Protein AF-0000000080726997 (afdb_homodimer)

Solvent-accessible surface area (backbone atoms only — not comparable to full-atom values): 75556 Å² total; per-residue (Å²): 140,83,77,76,78,77,78,78,80,79,78,76,74,75,76,77,71,74,75,70,82,70,74,70,80,26,76,34,41,72,67,63,68,63,48,78,56,50,37,74,61,53,41,51,26,51,63,68,65,65,40,86,61,69,86,74,61,73,67,64,68,82,52,74,77,67,59,69,51,74,60,68,66,49,61,66,58,66,77,59,80,86,78,84,79,83,83,81,83,84,86,83,79,75,76,78,72,72,73,74,79,68,76,70,66,82,78,80,82,63,78,46,69,60,57,45,70,69,50,50,50,51,50,52,50,46,49,69,68,60,54,66,46,70,54,52,69,80,48,35,64,41,58,56,57,68,65,50,73,60,48,86,38,64,81,28,80,72,2,69,60,37,46,48,48,14,43,48,28,22,58,56,57,46,31,80,80,58,65,45,66,56,68,68,78,48,38,55,68,75,44,57,63,70,39,48,51,34,43,33,27,50,2,29,62,54,50,62,70,87,66,36,69,68,52,47,50,53,37,33,51,49,22,50,54,52,54,70,44,43,60,58,52,50,68,51,33,75,55,54,43,90,71,57,44,69,63,54,57,52,28,51,52,48,43,36,48,37,21,61,68,61,26,44,60,69,41,26,51,49,32,61,35,48,47,47,28,57,52,43,50,38,56,62,42,34,52,40,62,58,43,52,57,81,53,74,66,79,63,72,78,70,73,68,82,65,78,76,66,52,74,65,54,53,49,49,50,48,42,53,49,47,52,51,52,51,32,52,52,34,43,53,52,49,53,51,44,51,38,36,51,43,20,57,68,73,54,45,80,60,84,74,59,60,74,57,43,56,35,60,49,67,75,49,65,73,52,61,65,35,76,45,61,69,48,34,53,52,47,48,51,53,37,46,71,72,64,61,60,92,46,41,39,60,56,44,38,41,37,34,56,72,69,42,87,67,86,64,46,62,66,43,47,46,52,38,50,40,41,51,42,36,52,50,51,58,55,57,51,46,46,73,65,74,76,74,69,84,61,76,64,78,50,68,64,53,54,48,50,52,50,41,49,54,48,24,48,51,48,67,61,37,72,74,57,76,75,63,51,48,42,53,50,52,82,81,57,81,60,71,95,55,49,52,51,22,49,44,23,41,49,45,44,44,45,54,28,42,74,50,48,54,59,48,58,52,39,47,64,43,59,50,48,33,42,57,48,43,70,70,71,46,71,63,52,45,50,53,45,32,55,44,37,49,67,35,65,48,41,35,44,20,28,43,43,22,51,52,45,50,38,45,25,58,54,72,43,51,48,94,86,51,76,75,70,42,46,61,61,47,70,56,89,55,48,61,58,48,49,51,49,24,52,49,42,38,46,52,38,11,36,37,62,60,39,48,45,84,80,58,80,81,58,88,44,72,65,49,18,50,48,44,25,50,52,39,43,55,61,56,62,69,53,87,46,44,71,53,57,74,73,50,76,72,59,42,58,48,56,25,43,43,51,49,51,24,57,13,20,54,71,29,91,23,46,55,42,33,51,50,18,52,43,37,48,40,44,50,48,51,35,64,98,138,85,79,74,84,74,79,79,79,78,76,76,75,77,76,78,71,75,74,71,82,71,74,69,78,27,77,31,43,67,66,63,67,63,51,90,56,58,27,64,65,51,43,51,24,52,64,68,66,65,42,87,62,69,86,74,66,76,67,63,70,81,53,74,78,67,60,68,51,72,58,69,66,50,61,67,58,66,77,60,79,86,78,84,81,84,80,79,74,86,81,80,76,80,73,78,69,75,73,75,80,69,79,69,68,81,78,81,80,66,78,48,70,60,58,47,70,68,49,49,50,51,50,52,51,46,49,70,70,61,54,68,46,70,57,53,68,79,47,34,65,41,57,55,59,68,65,50,74,60,48,85,38,68,82,30,79,72,3,69,60,36,47,47,48,15,45,50,28,22,58,56,56,46,32,80,80,58,66,43,65,56,67,67,78,47,39,55,69,75,42,57,64,69,39,48,51,33,43,33,27,50,2,30,62,53,52,62,72,88,67,36,70,68,54,46,51,54,36,34,51,49,22,48,53,51,53,70,44,43,60,58,53,50,68,50,33,74,54,54,43,92,74,56,44,70,62,54,59,53,27,51,51,48,43,35,51,38,20,60,67,62,25,43,59,70,41,26,51,50,31,62,36,48,47,48,28,56,52,42,51,38,56,64,43,34,52,40,61,58,42,50,56,80,55,73,66,81,63,74,76,72,73,68,82,65,78,76,67,50,74,66,56,53,52,49,49,49,42,52,48,47,51,52,52,52,32,52,52,32,43,52,51,48,52,52,44,51,38,37,53,43,18,58,68,71,56,45,82,60,84,73,58,62,82,59,43,56,37,62,48,67,76,49,65,72,52,61,64,34,76,44,63,67,47,34,52,52,47,48,51,53,36,47,73,72,66,60,59,92,47,42,40,61,55,45,39,40,36,34,56,71,69,41,88,69,86,64,46,61,66,42,49,46,51,38,52,40,40,51,43,36,52,50,52,56,54,57,57,50,45,74,65,76,76,74,68,85,62,75,64,80,51,67,64,52,55,47,50,52,51,43,49,52,47,25,49,50,48,68,60,40,71,70,62,75,75,63,51,48,43,51,52,52,82,82,58,81,60,71,96,53,49,52,50,22,49,44,24,42,48,47,42,44,45,54,30,44,74,49,48,54,58,47,57,52,39,48,65,44,59,48,47,32,27,68,44,41,70,68,68,46,71,63,53,44,50,53,46,32,56,44,37,49,66,35,66,47,42,36,43,20,28,42,44,22,50,52,45,49,39,45,26,57,54,73,42,50,48,93,84,51,78,74,70,43,46,61,60,47,69,56,89,56,48,60,58,49,51,51,50,24,52,48,41,37,46,53,39,12,36,37,61,60,40,46,46,95,77,60,78,80,55,88,44,73,66,48,17,50,48,42,25,50,52,38,43,56,62,55,62,68,55,87,46,44,72,52,59,73,74,50,75,72,60,43,60,48,58,24,44,42,52,50,51,23,57,14,22,53,72,28,93,23,46,56,44,32,52,50,18,52,43,37,49,41,44,49,48,51,36,63,99

Radius of gyration: 34.66 Å; Cα contacts (8 Å, |Δi|>4): 1686; chains: 2; bounding box: 112×109×119 Å

InterPro domains:
  IPR007219 Xylanolytic transcriptional activator, regulatory domain [PF04082] (167-438)
  IPR051059 Transcription factor verF-like [PTHR40626] (15-671)

Nearest PDB structures (foldseek):
  8xej-assembly1_X  TM=1.545E-01  e=4.235E+00  Homo sapiens
  8xej-assembly1_X  TM=1.552E-01  e=8.530E+00  Homo sapiens

Organism: Metarhizium acridum (strain CQMa 102) (NCBI:txid655827)

pLDDT: mean 73.89, std 24.89, range [19.28, 98.56]

Structure (mmCIF, N/CA/C/O backbone):
data_AF-0000000080726997-model_v1
#
loop_
_entity.id
_entity.type
_entity.pdbx_description
1 polymer 'C2H2 finger domain protein, putative'
#
loop_
_atom_site.group_PDB
_atom_site.id
_atom_site.type_symbol
_atom_site.label_atom_id
_atom_site.label_alt_id
_atom_site.label_comp_id
_atom_site.label_asym_id
_atom_site.label_entity_id
_atom_site.label_seq_id
_atom_site.pdbx_PDB_ins_code
_atom_site.Cartn_x
_atom_site.Cartn_y
_atom_site.Cartn_z
_atom_site.occupancy
_atom_site.B_iso_or_equiv
_atom_site.auth_seq_id
_atom_site.auth_comp_id
_atom_site.auth_asym_id
_atom_site.auth_atom_id
_atom_site.pdbx_PDB_model_num
ATOM 1 N N . MET A 1 1 ? -59.094 50.469 -37.469 1 20.2 1 MET A N 1
ATOM 2 C CA . MET A 1 1 ? -59.562 50.219 -36.094 1 20.2 1 MET A CA 1
ATOM 3 C C . MET A 1 1 ? -58.719 49.156 -35.406 1 20.2 1 MET A C 1
ATOM 5 O O . MET A 1 1 ? -58.781 47.969 -35.719 1 20.2 1 MET A O 1
ATOM 9 N N . LEU A 1 2 ? -57.438 49.406 -35.062 1 21 2 LEU A N 1
ATOM 10 C CA . LEU A 1 2 ? -56.062 49.031 -34.969 1 21 2 LEU A CA 1
ATOM 11 C C . LEU A 1 2 ? -55.781 48.312 -33.625 1 21 2 LEU A C 1
ATOM 13 O O . LEU A 1 2 ? -55.656 48.969 -32.594 1 21 2 LEU A O 1
ATOM 17 N N . CYS A 1 3 ? -56.656 47.281 -33.375 1 21.08 3 CYS A N 1
ATOM 18 C CA . CYS A 1 3 ? -56.969 46.688 -32.094 1 21.08 3 CYS A CA 1
ATOM 19 C C . CYS A 1 3 ? -55.75 46 -31.516 1 21.08 3 CYS A C 1
ATOM 21 O O . CYS A 1 3 ? -55.188 45.125 -32.156 1 21.08 3 CYS A O 1
ATOM 23 N N . SER A 1 4 ? -54.938 46.562 -30.625 1 21.28 4 SER A N 1
ATOM 24 C CA . SER A 1 4 ? -53.594 46.562 -30.016 1 21.28 4 SER A CA 1
ATOM 25 C C . SER A 1 4 ? -53.438 45.406 -29.047 1 21.28 4 SER A C 1
ATOM 27 O O . SER A 1 4 ? -53.5 45.562 -27.828 1 21.28 4 SER A O 1
ATOM 29 N N . THR A 1 5 ? -53.906 44.25 -29.438 1 20.73 5 THR A N 1
ATOM 30 C CA . THR A 1 5 ? -54.25 43.281 -28.406 1 20.73 5 THR A CA 1
ATOM 31 C C . THR A 1 5 ? -52.969 42.719 -27.75 1 20.73 5 THR A C 1
ATOM 33 O O . THR A 1 5 ? -52.125 42.188 -28.422 1 20.73 5 THR A O 1
ATOM 36 N N . ALA A 1 6 ? -52.531 43.281 -26.594 1 22.33 6 ALA A N 1
ATOM 37 C CA . ALA A 1 6 ? -51.344 43.281 -25.719 1 22.33 6 ALA A CA 1
ATOM 38 C C . ALA A 1 6 ? -51.156 41.938 -25.047 1 22.33 6 ALA A C 1
ATOM 40 O O . ALA A 1 6 ? -51.844 41.625 -24.062 1 22.33 6 ALA A O 1
ATOM 41 N N . SER A 1 7 ? -51.188 40.844 -25.75 1 20.81 7 SER A N 1
ATOM 42 C CA . SER A 1 7 ? -51.375 39.5 -25.188 1 20.81 7 SER A CA 1
ATOM 43 C C . SER A 1 7 ? -50.281 39.156 -24.188 1 20.81 7 SER A C 1
ATOM 45 O O . SER A 1 7 ? -49.094 39.344 -24.484 1 20.81 7 SER A O 1
ATOM 47 N N . GLY A 1 8 ? -50.5 39.188 -22.891 1 19.81 8 GLY A N 1
ATOM 48 C CA . GLY A 1 8 ? -49.812 39.125 -21.625 1 19.81 8 GLY A CA 1
ATOM 49 C C . GLY A 1 8 ? -49.062 37.812 -21.406 1 19.81 8 GLY A C 1
ATOM 50 O O . GLY A 1 8 ? -49.656 36.75 -21.484 1 19.81 8 GLY A O 1
ATOM 51 N N . LEU A 1 9 ? -47.812 37.594 -21.844 1 20.59 9 LEU A N 1
ATOM 52 C CA . LEU A 1 9 ? -46.875 36.469 -21.891 1 20.59 9 LEU A CA 1
ATOM 53 C C . LEU A 1 9 ? -46.625 35.906 -20.5 1 20.59 9 LEU A C 1
ATOM 55 O O . LEU A 1 9 ? -46.094 36.594 -19.625 1 20.59 9 LEU A O 1
ATOM 59 N N . ALA A 1 10 ? -47.531 35.125 -19.938 1 19.91 10 ALA A N 1
ATOM 60 C CA . ALA A 1 10 ? -47.531 34.594 -18.578 1 19.91 10 ALA A CA 1
ATOM 61 C C . ALA A 1 10 ? -46.25 33.812 -18.312 1 19.91 10 ALA A C 1
ATOM 63 O O . ALA A 1 10 ? -45.875 32.938 -19.078 1 19.91 10 ALA A O 1
ATOM 64 N N . VAL A 1 11 ? -45.156 34.344 -17.656 1 22.33 11 VAL A N 1
ATOM 65 C CA . VAL A 1 11 ? -43.812 33.938 -17.234 1 22.33 11 VAL A CA 1
ATOM 66 C C . VAL A 1 11 ? -43.906 32.75 -16.266 1 22.33 11 VAL A C 1
ATOM 68 O O . VAL A 1 11 ? -44.406 32.906 -15.141 1 22.33 11 VAL A O 1
ATOM 71 N N . VAL A 1 12 ? -44.438 31.625 -16.672 1 20.86 12 VAL A N 1
ATOM 72 C CA . VAL A 1 12 ? -44.688 30.547 -15.719 1 20.86 12 VAL A CA 1
ATOM 73 C C . VAL A 1 12 ? -43.375 30.188 -15 1 20.86 12 VAL A C 1
ATOM 75 O O . VAL A 1 12 ? -42.344 29.938 -15.641 1 20.86 12 VAL A O 1
ATOM 78 N N . ASN A 1 13 ? -43.188 30.594 -13.789 1 20.81 13 ASN A N 1
ATOM 79 C CA . ASN A 1 13 ? -42.125 30.469 -12.781 1 20.81 13 ASN A CA 1
ATOM 80 C C . ASN A 1 13 ? -41.844 29.016 -12.445 1 20.81 13 ASN A C 1
ATOM 82 O O . ASN A 1 13 ? -42.656 28.328 -11.844 1 20.81 13 ASN A O 1
ATOM 86 N N . PRO A 1 14 ? -41.281 28.234 -13.375 1 23.02 14 PRO A N 1
ATOM 87 C CA . PRO A 1 14 ? -41.25 26.797 -13.164 1 23.02 14 PRO A CA 1
ATOM 88 C C . PRO A 1 14 ? -40.625 26.422 -11.812 1 23.02 14 PRO A C 1
ATOM 90 O O . PRO A 1 14 ? -39.719 27.109 -11.32 1 23.02 14 PRO A O 1
ATOM 93 N N . GLY A 1 15 ? -41.406 25.984 -10.898 1 20.19 15 GLY A N 1
ATOM 94 C CA . GLY A 1 15 ? -41.219 25.516 -9.539 1 20.19 15 GLY A CA 1
ATOM 95 C C . GLY A 1 15 ? -40.062 24.562 -9.391 1 20.19 15 GLY A C 1
ATOM 96 O O . GLY A 1 15 ? -39.938 23.594 -10.141 1 20.19 15 GLY A O 1
ATOM 97 N N . PHE A 1 16 ? -38.844 25.109 -9.086 1 20.95 16 PHE A N 1
ATOM 98 C CA . PHE A 1 16 ? -37.531 24.516 -8.805 1 20.95 16 PHE A CA 1
ATOM 99 C C . PHE A 1 16 ? -37.688 23.312 -7.875 1 20.95 16 PHE A C 1
ATOM 101 O O . PHE A 1 16 ? -38.094 23.469 -6.715 1 20.95 16 PHE A O 1
ATOM 108 N N . ASP A 1 17 ? -38.188 22.234 -8.43 1 22.7 17 ASP A N 1
ATOM 109 C CA . ASP A 1 17 ? -38.406 21.031 -7.625 1 22.7 17 ASP A CA 1
ATOM 110 C C . ASP A 1 17 ? -37.219 20.781 -6.707 1 22.7 17 ASP A C 1
ATOM 112 O O . ASP A 1 17 ? -36.062 20.984 -7.109 1 22.7 17 ASP A O 1
ATOM 116 N N . PRO A 1 18 ? -37.469 20.797 -5.406 1 23.66 18 PRO A N 1
ATOM 117 C CA . PRO A 1 18 ? -36.5 20.703 -4.305 1 23.66 18 PRO A CA 1
ATOM 118 C C . PRO A 1 18 ? -35.531 19.531 -4.484 1 23.66 18 PRO A C 1
ATOM 120 O O . PRO A 1 18 ? -35.906 18.484 -5.004 1 23.66 18 PRO A O 1
ATOM 123 N N . LEU A 1 19 ? -34.281 19.891 -4.848 1 22.41 19 LEU A N 1
ATOM 124 C CA . LEU A 1 19 ? -33.125 19.016 -5.02 1 22.41 19 LEU A CA 1
ATOM 125 C C . LEU A 1 19 ? -33.125 17.891 -3.988 1 22.41 19 LEU A C 1
ATOM 127 O O . LEU A 1 19 ? -33.312 18.141 -2.797 1 22.41 19 LEU A O 1
ATOM 131 N N . PRO A 1 20 ? -33.594 16.719 -4.441 1 23.69 20 PRO A N 1
ATOM 132 C CA . PRO A 1 20 ? -33.719 15.617 -3.492 1 23.69 20 PRO A CA 1
ATOM 133 C C . PRO A 1 20 ? -32.562 15.562 -2.498 1 23.69 20 PRO A C 1
ATOM 135 O O . PRO A 1 20 ? -31.5 16.125 -2.76 1 23.69 20 PRO A O 1
ATOM 138 N N . SER A 1 21 ? -32.938 15.281 -1.258 1 22.88 21 SER A N 1
ATOM 139 C CA . SER A 1 21 ? -32.156 15.188 -0.027 1 22.88 21 SER A CA 1
ATOM 140 C C . SER A 1 21 ? -30.859 14.406 -0.245 1 22.88 21 SER A C 1
ATOM 142 O O . SER A 1 21 ? -30.891 13.227 -0.583 1 22.88 21 SER A O 1
ATOM 144 N N . SER A 1 22 ? -29.922 15.102 -0.904 1 23.72 22 SER A N 1
ATOM 145 C CA . SER A 1 22 ? -28.562 14.602 -1.108 1 23.72 22 SER A CA 1
ATOM 146 C C . SER A 1 22 ? -28.031 13.906 0.141 1 23.72 22 SER A C 1
ATOM 148 O O . SER A 1 22 ? -27.891 14.531 1.194 1 23.72 22 SER A O 1
ATOM 150 N N . SER A 1 23 ? -28.578 12.703 0.256 1 24.16 23 SER A N 1
ATOM 151 C CA . SER A 1 23 ? -28.047 11.867 1.331 1 24.16 23 SER A CA 1
ATOM 152 C C . SER A 1 23 ? -26.531 12 1.447 1 24.16 23 SER A C 1
ATOM 154 O O . SER A 1 23 ? -25.812 11.875 0.453 1 24.16 23 SER A O 1
ATOM 156 N N . LEU A 1 24 ? -26.234 12.938 2.25 1 23.5 24 LEU A N 1
ATOM 157 C CA . LEU A 1 24 ? -24.875 13.328 2.627 1 23.5 24 LEU A CA 1
ATOM 158 C C . LEU A 1 24 ? -24 12.109 2.891 1 23.5 24 LEU A C 1
ATOM 160 O O . LEU A 1 24 ? -24.359 11.258 3.717 1 23.5 24 LEU A O 1
ATOM 164 N N . PRO A 1 25 ? -23.344 11.742 1.859 1 25.88 25 PRO A N 1
ATOM 165 C CA . PRO A 1 25 ? -22.516 10.539 1.967 1 25.88 25 PRO A CA 1
ATOM 166 C C . PRO A 1 25 ? -21.516 10.609 3.127 1 25.88 25 PRO A C 1
ATOM 168 O O . PRO A 1 25 ? -20.812 11.602 3.271 1 25.88 25 PRO A O 1
ATOM 171 N N . THR A 1 26 ? -21.953 10.258 4.332 1 26.72 26 THR A N 1
ATOM 172 C CA . THR A 1 26 ? -21.203 10.266 5.582 1 26.72 26 THR A CA 1
ATOM 173 C C . THR A 1 26 ? -19.891 9.508 5.422 1 26.72 26 THR A C 1
ATOM 175 O O . THR A 1 26 ? -19.812 8.531 4.672 1 26.72 26 THR A O 1
ATOM 178 N N . PHE A 1 27 ? -18.859 10.062 5.637 1 25.66 27 PHE A N 1
ATOM 179 C CA . PHE A 1 27 ? -17.469 9.633 5.73 1 25.66 27 PHE A CA 1
ATOM 180 C C . PHE A 1 27 ? -17.359 8.359 6.562 1 25.66 27 PHE A C 1
ATOM 182 O O . PHE A 1 27 ? -17.672 8.359 7.75 1 25.66 27 PHE A O 1
ATOM 189 N N . GLY A 1 28 ? -17.891 7.328 6.062 1 27.23 28 GLY A N 1
ATOM 190 C CA . GLY A 1 28 ? -17.969 6.047 6.75 1 27.23 28 GLY A CA 1
ATOM 191 C C . GLY A 1 28 ? -16.719 5.715 7.539 1 27.23 28 GLY A C 1
ATOM 192 O O . GLY A 1 28 ? -15.609 6.059 7.125 1 27.23 28 GLY A O 1
ATOM 193 N N . THR A 1 29 ? -16.812 5.906 8.82 1 27.3 29 THR A N 1
ATOM 194 C CA . THR A 1 29 ? -15.906 5.398 9.852 1 27.3 29 THR A CA 1
ATOM 195 C C . THR A 1 29 ? -15.43 3.99 9.508 1 27.3 29 THR A C 1
ATOM 197 O O . THR A 1 29 ? -16.25 3.092 9.281 1 27.3 29 THR A O 1
ATOM 200 N N . GLU A 1 30 ? -14.648 3.785 8.719 1 30.42 30 GLU A N 1
ATOM 201 C CA . GLU A 1 30 ? -13.945 2.512 8.594 1 30.42 30 GLU A CA 1
ATOM 202 C C . GLU A 1 30 ? -13.781 1.836 9.945 1 30.42 30 GLU A C 1
ATOM 204 O O . GLU A 1 30 ? -13.016 2.303 10.789 1 30.42 30 GLU A O 1
ATOM 209 N N . THR A 1 31 ? -14.93 1.67 10.617 1 28.72 31 THR A N 1
ATOM 210 C CA . THR A 1 31 ? -14.719 0.794 11.766 1 28.72 31 THR A CA 1
ATOM 211 C C . THR A 1 31 ? -13.836 -0.394 11.383 1 28.72 31 THR A C 1
ATOM 213 O O . THR A 1 31 ? -14.273 -1.292 10.656 1 28.72 31 THR A O 1
ATOM 216 N N . TYR A 1 32 ? -12.773 -0.242 10.945 1 29.34 32 TYR A N 1
ATOM 217 C CA . TYR A 1 32 ? -11.883 -1.394 11.008 1 29.34 32 TYR A CA 1
ATOM 218 C C . TYR A 1 32 ? -12.18 -2.24 12.242 1 29.34 32 TYR A C 1
ATOM 220 O O . TYR A 1 32 ? -11.969 -1.794 13.375 1 29.34 32 TYR A O 1
ATOM 228 N N . SER A 1 33 ? -13.477 -2.771 12.305 1 31.22 33 SER A N 1
ATOM 229 C CA . SER A 1 33 ? -13.492 -3.846 13.289 1 31.22 33 SER A CA 1
ATOM 230 C C . SER A 1 33 ? -12.109 -4.465 13.461 1 31.22 33 SER A C 1
ATOM 232 O O . SER A 1 33 ? -11.492 -4.887 12.484 1 31.22 33 SER A O 1
ATOM 234 N N . GLN A 1 34 ? -11.531 -3.938 14.359 1 32.72 34 GLN A N 1
ATOM 235 C CA . GLN A 1 34 ? -10.188 -4.367 14.734 1 32.72 34 GLN A CA 1
ATOM 236 C C . GLN A 1 34 ? -10.055 -5.883 14.633 1 32.72 34 GLN A C 1
ATOM 238 O O . GLN A 1 34 ? -10.875 -6.625 15.18 1 32.72 34 GLN A O 1
ATOM 243 N N . PRO A 1 35 ? -9.68 -6.359 13.562 1 34.91 35 PRO A N 1
ATOM 244 C CA . PRO A 1 35 ? -9.586 -7.82 13.602 1 34.91 35 PRO A CA 1
ATOM 245 C C . PRO A 1 35 ? -9.305 -8.359 15 1 34.91 35 PRO A C 1
ATOM 247 O O . PRO A 1 35 ? -8.586 -7.727 15.781 1 34.91 35 PRO A O 1
ATOM 250 N N . PRO A 1 36 ? -10.344 -9.211 15.508 1 33.06 36 PRO A N 1
ATOM 251 C CA . PRO A 1 36 ? -10.102 -9.742 16.844 1 33.06 36 PRO A CA 1
ATOM 252 C C . PRO A 1 36 ? -8.617 -9.906 17.172 1 33.06 36 PRO A C 1
ATOM 254 O O . PRO A 1 36 ? -8.234 -10.023 18.328 1 33.06 36 PRO A O 1
ATOM 257 N N . PHE A 1 37 ? -7.953 -10.57 16.312 1 35.03 37 PHE A N 1
ATOM 258 C CA . PHE A 1 37 ? -6.617 -10.953 16.75 1 35.03 37 PHE A CA 1
ATOM 259 C C . PHE A 1 37 ? -5.652 -9.781 16.641 1 35.03 37 PHE A C 1
ATOM 261 O O . PHE A 1 37 ? -5.27 -9.391 15.531 1 35.03 37 PHE A O 1
ATOM 268 N N . ALA A 1 38 ? -5.797 -8.594 17.172 1 42.28 38 ALA A N 1
ATOM 269 C CA . ALA A 1 38 ? -4.844 -7.535 17.484 1 42.28 38 ALA A CA 1
ATOM 270 C C . ALA A 1 38 ? -3.408 -8.047 17.391 1 42.28 38 ALA A C 1
ATOM 272 O O . ALA A 1 38 ? -2.523 -7.352 16.875 1 42.28 38 ALA A O 1
ATOM 273 N N . VAL A 1 39 ? -2.766 -8.898 18.109 1 54.81 39 VAL A N 1
ATOM 274 C CA . VAL A 1 39 ? -1.345 -9.219 18.172 1 54.81 39 VAL A CA 1
ATOM 275 C C . VAL A 1 39 ? -1.078 -10.523 17.422 1 54.81 39 VAL A C 1
ATOM 277 O O . VAL A 1 39 ? -1.791 -11.508 17.594 1 54.81 39 VAL A O 1
ATOM 280 N N . GLU A 1 40 ? -0.584 -10.367 16.109 1 59.28 40 GLU A N 1
ATOM 281 C CA . GLU A 1 40 ? -0.034 -11.562 15.477 1 59.28 40 GLU A CA 1
ATOM 282 C C . GLU A 1 40 ? 0.377 -12.602 16.516 1 59.28 40 GLU A C 1
ATOM 284 O O . GLU A 1 40 ? 0.184 -13.797 16.312 1 59.28 40 GLU A O 1
ATOM 289 N N . ASP A 1 41 ? 0.653 -11.977 17.641 1 62.09 41 ASP A N 1
ATOM 290 C CA . ASP A 1 41 ? 1.102 -12.891 18.688 1 62.09 41 ASP A CA 1
ATOM 291 C C . ASP A 1 41 ? -0.08 -13.617 19.312 1 62.09 41 ASP A C 1
ATOM 293 O O . ASP A 1 41 ? 0.005 -14.812 19.609 1 62.09 41 ASP A O 1
ATOM 297 N N . ASP A 1 42 ? -1.222 -12.883 19.438 1 64.94 42 ASP A N 1
ATOM 298 C CA . ASP A 1 42 ? -2.412 -13.508 20 1 64.94 42 ASP A CA 1
ATOM 299 C C . ASP A 1 42 ? -2.969 -14.57 19.047 1 64.94 42 ASP A C 1
ATOM 301 O O . ASP A 1 42 ? -3.414 -15.633 19.484 1 64.94 42 ASP A O 1
ATOM 305 N N . PHE A 1 43 ? -2.869 -14.266 17.891 1 70.44 43 PHE A N 1
ATOM 306 C CA . PHE A 1 43 ? -3.326 -15.203 16.875 1 70.44 43 PHE A CA 1
ATOM 307 C C . PHE A 1 43 ? -2.477 -16.469 16.875 1 70.44 43 PHE A C 1
ATOM 309 O O . PHE A 1 43 ? -3.008 -17.578 16.828 1 70.44 43 PHE A O 1
ATOM 316 N N . THR A 1 44 ? -1.194 -16.281 16.922 1 70.94 44 THR A N 1
ATOM 317 C CA . THR A 1 44 ? -0.302 -17.438 16.906 1 70.94 44 THR A CA 1
ATOM 318 C C . THR A 1 44 ? -0.51 -18.281 18.156 1 70.94 44 THR A C 1
ATOM 320 O O . THR A 1 44 ? -0.509 -19.516 18.094 1 70.94 44 THR A O 1
ATOM 323 N N . ALA A 1 45 ? -0.738 -17.547 19.25 1 71.19 45 ALA A N 1
ATOM 324 C CA . ALA A 1 45 ? -0.997 -18.266 20.5 1 71.19 45 ALA A CA 1
ATOM 325 C C . ALA A 1 45 ? -2.295 -19.062 20.406 1 71.19 45 ALA A C 1
ATOM 327 O O . ALA A 1 45 ? -2.369 -20.188 20.891 1 71.19 45 ALA A O 1
ATOM 328 N N . TRP A 1 46 ? -3.258 -18.5 19.797 1 70.62 46 TRP A N 1
ATOM 329 C CA . TRP A 1 46 ? -4.531 -19.188 19.609 1 70.62 46 TRP A CA 1
ATOM 330 C C . TRP A 1 46 ? -4.363 -20.391 18.672 1 70.62 46 TRP A C 1
ATOM 332 O O . TRP A 1 46 ? -4.863 -21.484 18.953 1 70.62 46 TRP A O 1
ATOM 342 N N . LEU A 1 47 ? -3.668 -20.172 17.656 1 75.88 47 LEU A N 1
ATOM 343 C CA . LEU A 1 47 ? -3.5 -21.172 16.609 1 75.88 47 LEU A CA 1
ATOM 344 C C . LEU A 1 47 ? -2.785 -22.406 17.156 1 75.88 47 LEU A C 1
ATOM 346 O O . LEU A 1 47 ? -3.127 -23.531 16.797 1 75.88 47 LEU A O 1
ATOM 350 N N . PHE A 1 48 ? -1.872 -22.141 18.109 1 75.38 48 PHE A N 1
ATOM 351 C CA . PHE A 1 48 ? -1.068 -23.25 18.625 1 75.38 48 PHE A CA 1
ATOM 352 C C . PHE A 1 48 ? -1.549 -23.656 20.016 1 75.38 48 PHE A C 1
ATOM 354 O O . PHE A 1 48 ? -0.843 -24.375 20.734 1 75.38 48 PHE A O 1
ATOM 361 N N . ASN A 1 49 ? -2.723 -23.172 20.359 1 65.69 49 ASN A N 1
ATOM 362 C CA . ASN A 1 49 ? -3.375 -23.531 21.625 1 65.69 49 ASN A CA 1
ATOM 363 C C . ASN A 1 49 ? -2.525 -23.125 22.828 1 65.69 49 ASN A C 1
ATOM 365 O O . ASN A 1 49 ? -2.41 -23.891 23.781 1 65.69 49 ASN A O 1
ATOM 369 N N . GLU A 1 50 ? -1.813 -22.172 22.734 1 62.03 50 GLU A N 1
ATOM 370 C CA . GLU A 1 50 ? -0.987 -21.688 23.828 1 62.03 50 GLU A CA 1
ATOM 371 C C . GLU A 1 50 ? -1.726 -20.625 24.641 1 62.03 50 GLU A C 1
ATOM 373 O O . GLU A 1 50 ? -1.259 -20.219 25.703 1 62.03 50 GLU A O 1
ATOM 378 N N . SER A 1 51 ? -2.727 -20.078 24.016 1 55.59 51 SER A N 1
ATOM 379 C CA . SER A 1 51 ? -3.451 -19.016 24.703 1 55.59 51 SER A CA 1
ATOM 380 C C . SER A 1 51 ? -4.508 -19.594 25.641 1 55.59 51 SER A C 1
ATOM 382 O O . SER A 1 51 ? -5.102 -20.641 25.344 1 55.59 51 SER A O 1
ATOM 384 N N . SER A 1 52 ? -4.273 -19.453 26.984 1 47.19 52 SER A N 1
ATOM 385 C CA . SER A 1 52 ? -5.375 -19.703 27.906 1 47.19 52 SER A CA 1
ATOM 386 C C . SER A 1 52 ? -6.672 -19.078 27.406 1 47.19 52 SER A C 1
ATOM 388 O O . SER A 1 52 ? -7.672 -19.047 28.125 1 47.19 52 SER A O 1
ATOM 390 N N . VAL A 1 53 ? -6.656 -18.328 26.438 1 43.69 53 VAL A N 1
ATOM 391 C CA . VAL A 1 53 ? -7.859 -17.641 26 1 43.69 53 VAL A CA 1
ATOM 392 C C . VAL A 1 53 ? -8.812 -18.625 25.328 1 43.69 53 VAL A C 1
ATOM 394 O O . VAL A 1 53 ? -8.398 -19.375 24.438 1 43.69 53 VAL A O 1
ATOM 397 N N . PRO A 1 54 ? -9.867 -19 25.969 1 37.41 54 PRO A N 1
ATOM 398 C CA . PRO A 1 54 ? -10.812 -19.953 25.375 1 37.41 54 PRO A CA 1
ATOM 399 C C . PRO A 1 54 ? -11.078 -19.672 23.906 1 37.41 54 PRO A C 1
ATOM 401 O O . PRO A 1 54 ? -10.922 -18.547 23.438 1 37.41 54 PRO A O 1
ATOM 404 N N . SER A 1 55 ? -11.164 -20.75 23.016 1 39.81 55 SER A N 1
ATOM 405 C CA . SER A 1 55 ? -11.445 -20.953 21.594 1 39.81 55 SER A CA 1
ATOM 406 C C . SER A 1 55 ? -12.508 -19.969 21.109 1 39.81 55 SER A C 1
ATOM 408 O O . SER A 1 55 ? -12.812 -19.922 19.906 1 39.81 55 SER A O 1
ATOM 410 N N . SER A 1 56 ? -13.453 -19.594 21.906 1 35.47 56 SER A N 1
ATOM 411 C CA . SER A 1 56 ? -14.688 -18.969 21.453 1 35.47 56 SER A CA 1
ATOM 412 C C . SER A 1 56 ? -14.422 -17.609 20.828 1 35.47 56 SER A C 1
ATOM 414 O O . SER A 1 56 ? -15.352 -16.906 20.438 1 35.47 56 SER A O 1
ATOM 416 N N . SER A 1 57 ? -13.266 -17.016 21.016 1 36.88 57 SER A N 1
ATOM 417 C CA . SER A 1 57 ? -13.047 -15.57 20.922 1 36.88 57 SER A CA 1
ATOM 418 C C . SER A 1 57 ? -12.93 -15.117 19.469 1 36.88 57 SER A C 1
ATOM 420 O O . SER A 1 57 ? -12.68 -13.938 19.203 1 36.88 57 SER A O 1
ATOM 422 N N . VAL A 1 58 ? -12.562 -15.898 18.594 1 41.19 58 VAL A N 1
ATOM 423 C CA . VAL A 1 58 ? -12.633 -15.344 17.25 1 41.19 58 VAL A CA 1
ATOM 424 C C . VAL A 1 58 ? -14.086 -15.094 16.875 1 41.19 58 VAL A C 1
ATOM 426 O O . VAL A 1 58 ? -14.828 -16.031 16.562 1 41.19 58 VAL A O 1
ATOM 429 N N . ALA A 1 59 ? -14.75 -14.25 17.531 1 39.22 59 ALA A N 1
ATOM 430 C CA . ALA A 1 59 ? -16.141 -13.906 17.25 1 39.22 59 ALA A CA 1
ATOM 431 C C . ALA A 1 59 ? -16.344 -13.625 15.766 1 39.22 59 ALA A C 1
ATOM 433 O O . ALA A 1 59 ? -15.711 -12.719 15.211 1 39.22 59 ALA A O 1
ATOM 434 N N . TYR A 1 60 ? -16.625 -14.727 15.078 1 39.62 60 TYR A N 1
ATOM 435 C CA . TYR A 1 60 ? -17.109 -14.539 13.719 1 39.62 60 TYR A CA 1
ATOM 436 C C . TYR A 1 60 ? -18.344 -13.633 13.695 1 39.62 60 TYR A C 1
ATOM 438 O O . TYR A 1 60 ? -19.203 -13.727 14.57 1 39.62 60 TYR A O 1
ATOM 446 N N . PRO A 1 61 ? -18.266 -12.492 13.266 1 36.56 61 PRO A N 1
ATOM 447 C CA . PRO A 1 61 ? -19.562 -11.828 13.141 1 36.56 61 PRO A CA 1
ATOM 448 C C . PRO A 1 61 ? -20.688 -12.789 12.766 1 36.56 61 PRO A C 1
ATOM 450 O O . PRO A 1 61 ? -20.438 -13.836 12.172 1 36.56 61 PRO A O 1
ATOM 453 N N . SER A 1 62 ? -21.719 -12.93 13.531 1 33.06 62 SER A N 1
ATOM 454 C CA . SER A 1 62 ? -22.891 -13.742 13.227 1 33.06 62 SER A CA 1
ATOM 455 C C . SER A 1 62 ? -23.141 -13.797 11.719 1 33.06 62 SER A C 1
ATOM 457 O O . SER A 1 62 ? -23.547 -12.805 11.117 1 33.06 62 SER A O 1
ATOM 459 N N . TRP A 1 63 ? -22.328 -14.5 11.086 1 31.89 63 TRP A N 1
ATOM 460 C CA . TRP A 1 63 ? -22.5 -14.766 9.656 1 31.89 63 TRP A CA 1
ATOM 461 C C . TRP A 1 63 ? -23.891 -15.344 9.375 1 31.89 63 TRP A C 1
ATOM 463 O O . TRP A 1 63 ? -24.125 -15.898 8.297 1 31.89 63 TRP A O 1
ATOM 473 N N . THR A 1 64 ? -24.734 -15.594 10.352 1 31.48 64 THR A N 1
ATOM 474 C CA . THR A 1 64 ? -25.984 -16.219 9.938 1 31.48 64 THR A CA 1
ATOM 475 C C . THR A 1 64 ? -26.516 -15.562 8.664 1 31.48 64 THR A C 1
ATOM 477 O O . THR A 1 64 ? -27.078 -16.234 7.805 1 31.48 64 THR A O 1
ATOM 480 N N . GLY A 1 65 ? -26.75 -14.266 8.656 1 31.28 65 GLY A N 1
ATOM 481 C CA . GLY A 1 65 ? -27.531 -13.672 7.582 1 31.28 65 GLY A CA 1
ATOM 482 C C . GLY A 1 65 ? -26.75 -13.5 6.297 1 31.28 65 GLY A C 1
ATOM 483 O O . GLY A 1 65 ? -27.297 -13.086 5.273 1 31.28 65 GLY A O 1
ATOM 484 N N . VAL A 1 66 ? -25.484 -13.414 6.418 1 33.97 66 VAL A N 1
ATOM 485 C CA . VAL A 1 66 ? -24.781 -12.969 5.215 1 33.97 66 VAL A CA 1
ATOM 486 C C . VAL A 1 66 ? -24.547 -14.156 4.289 1 33.97 66 VAL A C 1
ATOM 488 O O . VAL A 1 66 ? -24.047 -13.984 3.172 1 33.97 66 VAL A O 1
ATOM 491 N N . ILE A 1 67 ? -24.328 -15.297 4.809 1 34.53 67 ILE A N 1
ATOM 492 C CA . ILE A 1 67 ? -24.141 -16.344 3.803 1 34.53 67 ILE A CA 1
ATOM 493 C C . ILE A 1 67 ? -25.469 -16.625 3.105 1 34.53 67 ILE A C 1
ATOM 495 O O . ILE A 1 67 ? -26.391 -17.172 3.713 1 34.53 67 ILE A O 1
ATOM 499 N N . PRO A 1 68 ? -25.969 -16 2.166 1 36.91 68 PRO A N 1
ATOM 500 C CA . PRO A 1 68 ? -27.234 -16.328 1.516 1 36.91 68 PRO A CA 1
ATOM 501 C C . PRO A 1 68 ? -27.312 -17.797 1.104 1 36.91 68 PRO A C 1
ATOM 503 O O . PRO A 1 68 ? -26.5 -18.266 0.32 1 36.91 68 PRO A O 1
ATOM 506 N N . SER A 1 69 ? -27.531 -18.719 1.942 1 35.44 69 SER A N 1
ATOM 507 C CA . SER A 1 69 ? -28.031 -19.969 1.366 1 35.44 69 SER A CA 1
ATOM 508 C C . SER A 1 69 ? -29.172 -19.719 0.404 1 35.44 69 SER A C 1
ATOM 510 O O . SER A 1 69 ? -30.016 -18.844 0.654 1 35.44 69 SER A O 1
ATOM 512 N N . TYR A 1 70 ? -29 -20 -0.88 1 35.88 70 TYR A N 1
ATOM 513 C CA . TYR A 1 70 ? -30.125 -19.938 -1.797 1 35.88 70 TYR A CA 1
ATOM 514 C C . TYR A 1 70 ? -31.422 -20.359 -1.103 1 35.88 70 TYR A C 1
ATOM 516 O O . TYR A 1 70 ? -32.5 -19.812 -1.378 1 35.88 70 TYR A O 1
ATOM 524 N N . LEU A 1 71 ? -31.359 -21.375 -0.206 1 36.81 71 LEU A N 1
ATOM 525 C CA . LEU A 1 71 ? -32.625 -21.859 0.371 1 36.81 71 LEU A CA 1
ATOM 526 C C . LEU A 1 71 ? -33.219 -20.844 1.33 1 36.81 71 LEU A C 1
ATOM 528 O O . LEU A 1 71 ? -34.406 -20.859 1.604 1 36.81 71 LEU A O 1
ATOM 532 N N . ASP A 1 72 ? -32.469 -20.016 1.89 1 36.44 72 ASP A N 1
ATOM 533 C CA . ASP A 1 72 ? -33.219 -19.156 2.824 1 36.44 72 ASP A CA 1
ATOM 534 C C . ASP A 1 72 ? -34.156 -18.219 2.082 1 36.44 72 ASP A C 1
ATOM 536 O O . ASP A 1 72 ? -35.219 -17.844 2.6 1 36.44 72 ASP A O 1
ATOM 540 N N . ALA A 1 73 ? -33.938 -17.812 0.874 1 33.28 73 ALA A N 1
ATOM 541 C CA . ALA A 1 73 ? -34.938 -17.094 0.107 1 33.28 73 ALA A CA 1
ATOM 542 C C . ALA A 1 73 ? -36.062 -18.031 -0.354 1 33.28 73 ALA A C 1
ATOM 544 O O . ALA A 1 73 ? -37.219 -17.625 -0.486 1 33.28 73 ALA A O 1
ATOM 545 N N . ALA A 1 74 ? -35.812 -19.391 -0.674 1 32.31 74 ALA A N 1
ATOM 546 C CA . ALA A 1 74 ? -36.906 -20.266 -1.096 1 32.31 74 ALA A CA 1
ATOM 547 C C . ALA A 1 74 ? -37.812 -20.609 0.071 1 32.31 74 ALA A C 1
ATOM 549 O O . ALA A 1 74 ? -38.938 -21.062 -0.132 1 32.31 74 ALA A O 1
ATOM 550 N N . GLN A 1 75 ? -37.406 -20.578 1.276 1 31.89 75 GLN A N 1
ATOM 551 C CA . GLN A 1 75 ? -38.406 -20.875 2.293 1 31.89 75 GLN A CA 1
ATOM 552 C C . GLN A 1 75 ? -39.531 -19.828 2.268 1 31.89 75 GLN A C 1
ATOM 554 O O . GLN A 1 75 ? -40.594 -20.031 2.879 1 31.89 75 GLN A O 1
ATOM 559 N N . LEU A 1 76 ? -39.375 -18.703 1.634 1 30.08 76 LEU A N 1
ATOM 560 C CA . LEU A 1 76 ? -40.594 -17.891 1.559 1 30.08 76 LEU A CA 1
ATOM 561 C C . LEU A 1 76 ? -41.625 -18.547 0.658 1 30.08 76 LEU A C 1
ATOM 563 O O . LEU A 1 76 ? -42.844 -18.375 0.864 1 30.08 76 LEU A O 1
ATOM 567 N N . GLN A 1 77 ? -41.25 -19.422 -0.407 1 28.14 77 GLN A N 1
ATOM 568 C CA . GLN A 1 77 ? -42.344 -19.891 -1.244 1 28.14 77 GLN A CA 1
ATOM 569 C C . GLN A 1 77 ? -43.094 -21.047 -0.57 1 28.14 77 GLN A C 1
ATOM 571 O O . GLN A 1 77 ? -44.219 -21.406 -0.99 1 28.14 77 GLN A O 1
ATOM 576 N N . THR A 1 78 ? -42.531 -21.969 0.224 1 30.55 78 THR A N 1
ATOM 577 C CA . THR A 1 78 ? -43.344 -23.109 0.624 1 30.55 78 THR A CA 1
ATOM 578 C C . THR A 1 78 ? -44.531 -22.656 1.449 1 30.55 78 THR A C 1
ATOM 580 O O . THR A 1 78 ? -45.406 -23.453 1.775 1 30.55 78 THR A O 1
ATOM 583 N N . GLN A 1 79 ? -44.594 -21.5 2.004 1 29.23 79 GLN A N 1
ATOM 584 C CA . GLN A 1 79 ? -45.844 -21.328 2.746 1 29.23 79 GLN A CA 1
ATOM 585 C C . GLN A 1 79 ? -47.031 -21.266 1.806 1 29.23 79 GLN A C 1
ATOM 587 O O . GLN A 1 79 ? -48.156 -21.078 2.248 1 29.23 79 GLN A O 1
ATOM 592 N N . LEU A 1 80 ? -46.812 -21.188 0.39 1 27.64 80 LEU A N 1
ATOM 593 C CA . LEU A 1 80 ? -48.062 -21.312 -0.323 1 27.64 80 LEU A CA 1
ATOM 594 C C . LEU A 1 80 ? -48.531 -22.766 -0.382 1 27.64 80 LEU A C 1
ATOM 596 O O . LEU A 1 80 ? -47.688 -23.688 -0.375 1 27.64 80 LEU A O 1
ATOM 600 N N . GLY A 1 81 ? -49.812 -23.391 -0.262 1 24.25 81 GLY A N 1
ATOM 601 C CA . GLY A 1 81 ? -50.75 -24.484 -0.057 1 24.25 81 GLY A CA 1
ATOM 602 C C . GLY A 1 81 ? -50.562 -25.609 -1.077 1 24.25 81 GLY A C 1
ATOM 603 O O . GLY A 1 81 ? -51.5 -26.391 -1.288 1 24.25 81 GLY A O 1
ATOM 604 N N . VAL A 1 82 ? -49.594 -25.703 -2.029 1 24.06 82 VAL A N 1
ATOM 605 C CA . VAL A 1 82 ? -49.938 -26.75 -2.971 1 24.06 82 VAL A CA 1
ATOM 606 C C . VAL A 1 82 ? -50 -28.094 -2.24 1 24.06 82 VAL A C 1
ATOM 608 O O . VAL A 1 82 ? -49.062 -28.453 -1.497 1 24.06 82 VAL A O 1
ATOM 611 N N . ARG A 1 83 ? -51.156 -28.875 -2.318 1 22.7 83 ARG A N 1
ATOM 612 C CA . ARG A 1 83 ? -51.719 -30.156 -1.931 1 22.7 83 ARG A CA 1
ATOM 613 C C . ARG A 1 83 ? -50.812 -31.312 -2.344 1 22.7 83 ARG A C 1
ATOM 615 O O . ARG A 1 83 ? -50.281 -31.312 -3.451 1 22.7 83 ARG A O 1
ATOM 622 N N . GLU A 1 84 ? -50.406 -32.281 -1.476 1 24.08 84 GLU A N 1
ATOM 623 C CA . GLU A 1 84 ? -49.75 -33.594 -1.4 1 24.08 84 GLU A CA 1
ATOM 624 C C . GLU A 1 84 ? -50.469 -34.625 -2.305 1 24.08 84 GLU A C 1
ATOM 626 O O . GLU A 1 84 ? -51.438 -35.25 -1.901 1 24.08 84 GLU A O 1
ATOM 631 N N . ARG A 1 85 ? -50.844 -34.469 -3.635 1 22.25 85 ARG A N 1
ATOM 632 C CA . ARG A 1 85 ? -51.469 -35.656 -4.234 1 22.25 85 ARG A CA 1
ATOM 633 C C . ARG A 1 85 ? -50.562 -36.875 -4.051 1 22.25 85 ARG A C 1
ATOM 635 O O . ARG A 1 85 ? -49.344 -36.75 -4.051 1 22.25 85 ARG A O 1
ATOM 642 N N . THR A 1 86 ? -51.156 -38.156 -3.723 1 20.89 86 THR A N 1
ATOM 643 C CA . THR A 1 86 ? -50.938 -39.562 -3.404 1 20.89 86 THR A CA 1
ATOM 644 C C . THR A 1 86 ? -50.25 -40.281 -4.562 1 20.89 86 THR A C 1
ATOM 646 O O . THR A 1 86 ? -50.812 -40.406 -5.648 1 20.89 86 THR A O 1
ATOM 649 N N . HIS A 1 87 ? -48.969 -40.125 -4.934 1 19.88 87 HIS A N 1
ATOM 650 C CA . HIS A 1 87 ? -48.312 -40.906 -5.973 1 19.88 87 HIS A CA 1
ATOM 651 C C . HIS A 1 87 ? -48.438 -42.406 -5.691 1 19.88 87 HIS A C 1
ATOM 653 O O . HIS A 1 87 ? -48.125 -42.875 -4.594 1 19.88 87 HIS A O 1
ATOM 659 N N . GLY A 1 88 ? -49.344 -43.25 -6.379 1 19.66 88 GLY A N 1
ATOM 660 C CA . GLY A 1 88 ? -49.594 -44.656 -6.672 1 19.66 88 GLY A CA 1
ATOM 661 C C . GLY A 1 88 ? -48.344 -45.469 -6.938 1 19.66 88 GLY A C 1
ATOM 662 O O . GLY A 1 88 ? -47.312 -44.906 -7.246 1 19.66 88 GLY A O 1
ATOM 663 N N . MET A 1 89 ? -48.312 -46.969 -6.688 1 20.16 89 MET A N 1
ATOM 664 C CA . MET A 1 89 ? -47.531 -48.188 -6.52 1 20.16 89 MET A CA 1
ATOM 665 C C . MET A 1 89 ? -46.906 -48.625 -7.848 1 20.16 89 MET A C 1
ATOM 667 O O . MET A 1 89 ? -46.219 -49.656 -7.914 1 20.16 89 MET A O 1
ATOM 671 N N . LEU A 1 90 ? -47.094 -48.031 -9.031 1 19.28 90 LEU A N 1
ATOM 672 C CA . LEU A 1 90 ? -47 -48.906 -10.195 1 19.28 90 LEU A CA 1
ATOM 673 C C . LEU A 1 90 ? -45.688 -49.719 -10.133 1 19.28 90 LEU A C 1
ATOM 675 O O . LEU A 1 90 ? -44.719 -49.281 -9.531 1 19.28 90 LEU A O 1
ATOM 679 N N . SER A 1 91 ? -45.625 -50.969 -10.82 1 20.52 91 SER A N 1
ATOM 680 C CA . SER A 1 91 ? -45.188 -52.312 -11.172 1 20.52 91 SER A CA 1
ATOM 681 C C . SER A 1 91 ? -43.719 -52.312 -11.586 1 20.52 91 SER A C 1
ATOM 683 O O . SER A 1 91 ? -43.188 -51.281 -11.969 1 20.52 91 SER A O 1
ATOM 685 N N . SER A 1 92 ? -43 -53.562 -11.578 1 22 92 SER A N 1
ATOM 686 C CA . SER A 1 92 ? -41.781 -54.344 -11.422 1 22 92 SER A CA 1
ATOM 687 C C . SER A 1 92 ? -40.906 -54.219 -12.664 1 22 92 SER A C 1
ATOM 689 O O . SER A 1 92 ? -39.844 -54.875 -12.742 1 22 92 SER A O 1
ATOM 691 N N . GLY A 1 93 ? -41.469 -53.906 -13.875 1 20.72 93 GLY A N 1
ATOM 692 C CA . GLY A 1 93 ? -40.844 -54.531 -15.039 1 20.72 93 GLY A CA 1
ATOM 693 C C . GLY A 1 93 ? -39.344 -54.312 -15.078 1 20.72 93 GLY A C 1
ATOM 694 O O . GLY A 1 93 ? -38.812 -53.438 -14.391 1 20.72 93 GLY A O 1
ATOM 695 N N . GLY A 1 94 ? -38.531 -55.344 -15.609 1 23.75 94 GLY A N 1
ATOM 696 C CA . GLY A 1 94 ? -37.219 -55.875 -15.859 1 23.75 94 GLY A CA 1
ATOM 697 C C . GLY A 1 94 ? -36.281 -54.906 -16.547 1 23.75 94 GLY A C 1
ATOM 698 O O . GLY A 1 94 ? -35.219 -55.281 -17.031 1 23.75 94 GLY A O 1
ATOM 699 N N . ILE A 1 95 ? -36.688 -53.625 -16.609 1 22.02 95 ILE A N 1
ATOM 700 C CA . ILE A 1 95 ? -36 -52.969 -17.719 1 22.02 95 ILE A CA 1
ATOM 701 C C . ILE A 1 95 ? -34.5 -53.062 -17.547 1 22.02 95 ILE A C 1
ATOM 703 O O . ILE A 1 95 ? -33.969 -52.719 -16.484 1 22.02 95 ILE A O 1
ATOM 707 N N . SER A 1 96 ? -33.875 -53.938 -18.422 1 24.42 96 SER A N 1
ATOM 708 C CA . SER A 1 96 ? -32.5 -54.344 -18.766 1 24.42 96 SER A CA 1
ATOM 709 C C . SER A 1 96 ? -31.562 -53.156 -18.766 1 24.42 96 SER A C 1
ATOM 711 O O . SER A 1 96 ? -31.797 -52.156 -19.469 1 24.42 96 SER A O 1
ATOM 713 N N . ASP A 1 97 ? -30.969 -52.875 -17.641 1 22.61 97 ASP A N 1
ATOM 714 C CA . ASP A 1 97 ? -30.328 -51.688 -17.047 1 22.61 97 ASP A CA 1
ATOM 715 C C . ASP A 1 97 ? -29.031 -51.344 -17.797 1 22.61 97 ASP A C 1
ATOM 717 O O . ASP A 1 97 ? -28.109 -50.781 -17.219 1 22.61 97 ASP A O 1
ATOM 721 N N . ARG A 1 98 ? -28.875 -51.906 -19 1 24.64 98 ARG A N 1
ATOM 722 C CA . ARG A 1 98 ? -27.516 -51.844 -19.516 1 24.64 98 ARG A CA 1
ATOM 723 C C . ARG A 1 98 ? -27.031 -50.406 -19.672 1 24.64 98 ARG A C 1
ATOM 725 O O . ARG A 1 98 ? -27.562 -49.656 -20.5 1 24.64 98 ARG A O 1
ATOM 732 N N . PRO A 1 99 ? -26.734 -49.875 -18.625 1 24.27 99 PRO A N 1
ATOM 733 C CA . PRO A 1 99 ? -26.5 -48.438 -18.734 1 24.27 99 PRO A CA 1
ATOM 734 C C . PRO A 1 99 ? -25.406 -48.094 -19.75 1 24.27 99 PRO A C 1
ATOM 736 O O . PRO A 1 99 ? -24.297 -48.656 -19.688 1 24.27 99 PRO A O 1
ATOM 739 N N . MET A 1 100 ? -25.797 -48.031 -21.031 1 22.61 100 MET A N 1
ATOM 740 C CA . MET A 1 100 ? -24.938 -47.688 -22.156 1 22.61 100 MET A CA 1
ATOM 741 C C . MET A 1 100 ? -24.047 -46.469 -21.797 1 22.61 100 MET A C 1
ATOM 743 O O . MET A 1 100 ? -24.547 -45.469 -21.266 1 22.61 100 MET A O 1
ATOM 747 N N . SER A 1 101 ? -22.781 -46.688 -21.516 1 23.98 101 SER A N 1
ATOM 748 C CA . SER A 1 101 ? -21.609 -45.844 -21.25 1 23.98 101 SER A CA 1
ATOM 749 C C . SER A 1 101 ? -21.531 -44.688 -22.234 1 23.98 101 SER A C 1
ATOM 751 O O . SER A 1 101 ? -20.891 -44.812 -23.281 1 23.98 101 SER A O 1
ATOM 753 N N . VAL A 1 102 ? -22.688 -44.219 -22.734 1 25.16 102 VAL A N 1
ATOM 754 C CA . VAL A 1 102 ? -22.516 -43.25 -23.828 1 25.16 102 VAL A CA 1
ATOM 755 C C . VAL A 1 102 ? -21.531 -42.156 -23.406 1 25.16 102 VAL A C 1
ATOM 757 O O . VAL A 1 102 ? -21.75 -41.469 -22.391 1 25.16 102 VAL A O 1
ATOM 760 N N . ALA A 1 103 ? -20.266 -42.281 -23.688 1 26.88 103 ALA A N 1
ATOM 761 C CA . ALA A 1 103 ? -19.156 -41.312 -23.781 1 26.88 103 ALA A CA 1
ATOM 762 C C . ALA A 1 103 ? -19.656 -39.938 -24.234 1 26.88 103 ALA A C 1
ATOM 764 O O . ALA A 1 103 ? -19.938 -39.719 -25.406 1 26.88 103 ALA A O 1
ATOM 765 N N . ARG A 1 104 ? -20.656 -39.438 -23.562 1 27.42 104 ARG A N 1
ATOM 766 C CA . ARG A 1 104 ? -21.25 -38.188 -24 1 27.42 104 ARG A CA 1
ATOM 767 C C . ARG A 1 104 ? -20.188 -37.156 -24.375 1 27.42 104 ARG A C 1
ATOM 769 O O . ARG A 1 104 ? -19.234 -36.969 -23.625 1 27.42 104 ARG A O 1
ATOM 776 N N . THR A 1 105 ? -19.969 -36.969 -25.641 1 28.58 105 THR A N 1
ATOM 777 C CA . THR A 1 105 ? -19.219 -35.906 -26.328 1 28.58 105 THR A CA 1
ATOM 778 C C . THR A 1 105 ? -19.328 -34.594 -25.594 1 28.58 105 THR A C 1
ATOM 780 O O . THR A 1 105 ? -20.391 -34.25 -25.094 1 28.58 105 THR A O 1
ATOM 783 N N . PRO A 1 106 ? -18.281 -34.125 -25.031 1 30.73 106 PRO A N 1
ATOM 784 C CA . PRO A 1 106 ? -18.266 -32.812 -24.359 1 30.73 106 PRO A CA 1
ATOM 785 C C . PRO A 1 106 ? -19.219 -31.812 -24.984 1 30.73 106 PRO A C 1
ATOM 787 O O . PRO A 1 106 ? -19.297 -31.703 -26.203 1 30.73 106 PRO A O 1
ATOM 790 N N . ASP A 1 107 ? -20.359 -31.641 -24.453 1 31.41 107 ASP A N 1
ATOM 791 C CA . ASP A 1 107 ? -21.516 -30.844 -24.844 1 31.41 107 ASP A CA 1
ATOM 792 C C . ASP A 1 107 ? -21.078 -29.594 -25.625 1 31.41 107 ASP A C 1
ATOM 794 O O . ASP A 1 107 ? -19.984 -29.062 -25.391 1 31.41 107 ASP A O 1
ATOM 798 N N . ARG A 1 108 ? -21.719 -29.203 -26.656 1 32.88 108 ARG A N 1
ATOM 799 C CA . ARG A 1 108 ? -21.844 -28.188 -27.703 1 32.88 108 ARG A CA 1
ATOM 800 C C . ARG A 1 108 ? -21.578 -26.797 -27.141 1 32.88 108 ARG A C 1
ATOM 802 O O . ARG A 1 108 ? -21.656 -26.578 -25.938 1 32.88 108 ARG A O 1
ATOM 809 N N . ARG A 1 109 ? -21.719 -25.656 -28.062 1 35.75 109 ARG A N 1
ATOM 810 C CA . ARG A 1 109 ? -21.547 -24.234 -28.344 1 35.75 109 ARG A CA 1
ATOM 811 C C . ARG A 1 109 ? -22.312 -23.391 -27.328 1 35.75 109 ARG A C 1
ATOM 813 O O . ARG A 1 109 ? -23.516 -23.156 -27.469 1 35.75 109 ARG A O 1
ATOM 820 N N . SER A 1 110 ? -22.281 -23.594 -26.25 1 38.5 110 SER A N 1
ATOM 821 C CA . SER A 1 110 ? -22.969 -22.641 -25.406 1 38.5 110 SER A CA 1
ATOM 822 C C . SER A 1 110 ? -22.844 -21.219 -25.938 1 38.5 110 SER A C 1
ATOM 824 O O . SER A 1 110 ? -21.734 -20.766 -26.234 1 38.5 110 SER A O 1
ATOM 826 N N . PRO A 1 111 ? -23.828 -20.625 -26.531 1 42.41 111 PRO A N 1
ATOM 827 C CA . PRO A 1 111 ? -23.906 -19.297 -27.156 1 42.41 111 PRO A CA 1
ATOM 828 C C . PRO A 1 111 ? -23.094 -18.25 -26.422 1 42.41 111 PRO A C 1
ATOM 830 O O . PRO A 1 111 ? -23.094 -17.078 -26.812 1 42.41 111 PRO A O 1
ATOM 833 N N . ARG A 1 112 ? -22.891 -18.438 -25.141 1 44.25 112 ARG A N 1
ATOM 834 C CA . ARG A 1 112 ? -22.641 -17.375 -24.188 1 44.25 112 ARG A CA 1
ATOM 835 C C . ARG A 1 112 ? -21.25 -16.766 -24.406 1 44.25 112 ARG A C 1
ATOM 837 O O . ARG A 1 112 ? -20.906 -15.766 -23.781 1 44.25 112 ARG A O 1
ATOM 844 N N . THR A 1 113 ? -20.266 -17.719 -24.656 1 52.22 113 THR A N 1
ATOM 845 C CA . THR A 1 113 ? -18.906 -17.156 -24.672 1 52.22 113 THR A CA 1
ATOM 846 C C . THR A 1 113 ? -18.734 -16.219 -25.859 1 52.22 113 THR A C 1
ATOM 848 O O . THR A 1 113 ? -17.641 -15.688 -26.078 1 52.22 113 THR A O 1
ATOM 851 N N . ILE A 1 114 ? -19.656 -16.078 -26.641 1 70.5 114 ILE A N 1
ATOM 852 C CA . ILE A 1 114 ? -19.219 -15.562 -27.938 1 70.5 114 ILE A CA 1
ATOM 853 C C . ILE A 1 114 ? -19.328 -14.039 -27.953 1 70.5 114 ILE A C 1
ATOM 855 O O . ILE A 1 114 ? -20.406 -13.484 -27.797 1 70.5 114 ILE A O 1
ATOM 859 N N . MET A 1 115 ? -18.25 -13.438 -27.703 1 88.5 115 MET A N 1
ATOM 860 C CA . MET A 1 115 ? -18.109 -11.992 -27.844 1 88.5 115 MET A CA 1
ATOM 861 C C . MET A 1 115 ? -18.625 -11.531 -29.219 1 88.5 115 MET A C 1
ATOM 863 O O . MET A 1 115 ? -18.281 -12.125 -30.234 1 88.5 115 MET A O 1
ATOM 867 N N . SER A 1 116 ? -19.578 -10.656 -29.219 1 93.56 116 SER A N 1
ATOM 868 C CA . SER A 1 116 ? -20.125 -10.094 -30.453 1 93.56 116 SER A CA 1
ATOM 869 C C . SER A 1 116 ? -19.125 -9.156 -31.109 1 93.56 116 SER A C 1
ATOM 871 O O . SER A 1 116 ? -18.125 -8.758 -30.5 1 93.56 116 SER A O 1
ATOM 873 N N . ASP A 1 117 ? -19.328 -8.883 -32.344 1 93.69 117 ASP A N 1
ATOM 874 C CA . ASP A 1 117 ? -18.484 -7.938 -33.062 1 93.69 117 ASP A CA 1
ATOM 875 C C . ASP A 1 117 ? -18.641 -6.523 -32.5 1 93.69 117 ASP A C 1
ATOM 877 O O . ASP A 1 117 ? -17.672 -5.75 -32.5 1 93.69 117 ASP A O 1
ATOM 881 N N . ASP A 1 118 ? -19.828 -6.219 -32.062 1 94.44 118 ASP A N 1
ATOM 882 C CA . ASP A 1 118 ? -20.062 -4.906 -31.469 1 94.44 118 ASP A CA 1
ATOM 883 C C . ASP A 1 118 ? -19.203 -4.703 -30.219 1 94.44 118 ASP A C 1
ATOM 885 O O . ASP A 1 118 ? -18.656 -3.621 -30 1 94.44 118 ASP A O 1
ATOM 889 N N . LYS A 1 119 ? -19.141 -5.707 -29.484 1 96.06 119 LYS A N 1
ATOM 890 C CA . LYS A 1 119 ? -18.328 -5.637 -28.266 1 96.06 119 LYS A CA 1
ATOM 891 C C . LYS A 1 119 ? -16.844 -5.477 -28.609 1 96.06 119 LYS A C 1
ATOM 893 O O . LYS A 1 119 ? -16.125 -4.727 -27.938 1 96.06 119 LYS A O 1
ATOM 898 N N . LEU A 1 120 ? -16.406 -6.168 -29.625 1 95.56 120 LEU A N 1
ATOM 899 C CA . LEU A 1 120 ? -15.023 -6.031 -30.062 1 95.56 120 LEU A CA 1
ATOM 900 C C . LEU A 1 120 ? -14.727 -4.602 -30.484 1 95.56 120 LEU A C 1
ATOM 902 O O . LEU A 1 120 ? -13.672 -4.055 -30.156 1 95.56 120 LEU A O 1
ATOM 906 N N . GLN A 1 121 ? -15.656 -4.016 -31.172 1 94 121 GLN A N 1
ATOM 907 C CA . GLN A 1 121 ? -15.461 -2.641 -31.625 1 94 121 GLN A CA 1
ATOM 908 C C . GLN A 1 121 ? -15.383 -1.676 -30.453 1 94 121 GLN A C 1
ATOM 910 O O . GLN A 1 121 ? -14.641 -0.691 -30.5 1 94 121 GLN A O 1
ATOM 915 N N . GLU A 1 122 ? -16.125 -1.974 -29.469 1 95.19 122 GLU A N 1
ATOM 916 C CA . GLU A 1 122 ? -16.047 -1.162 -28.25 1 95.19 122 GLU A CA 1
ATOM 917 C C . GLU A 1 122 ? -14.664 -1.24 -27.625 1 95.19 122 GLU A C 1
ATOM 919 O O . GLU A 1 122 ? -14.125 -0.228 -27.172 1 95.19 122 GLU A O 1
ATOM 924 N N . LEU A 1 123 ? -14.164 -2.42 -27.562 1 95.44 123 LEU A N 1
ATOM 925 C CA . LEU A 1 123 ? -12.844 -2.625 -26.984 1 95.44 123 LEU A CA 1
ATOM 926 C C . LEU A 1 123 ? -11.766 -1.931 -27.812 1 95.44 123 LEU A C 1
ATOM 928 O O . LEU A 1 123 ? -10.867 -1.291 -27.25 1 95.44 123 LEU A O 1
ATOM 932 N N . LEU A 1 124 ? -11.875 -2.078 -29.141 1 93.19 124 LEU A N 1
ATOM 933 C CA . LEU A 1 124 ? -10.898 -1.46 -30.031 1 93.19 124 LEU A CA 1
ATOM 934 C C . LEU A 1 124 ? -10.961 0.061 -29.938 1 93.19 124 LEU A C 1
ATOM 936 O O . LEU A 1 124 ? -9.93 0.733 -29.938 1 93.19 124 LEU A O 1
ATOM 940 N N . HIS A 1 125 ? -12.188 0.546 -29.828 1 91.44 125 HIS A N 1
ATOM 941 C CA . HIS A 1 125 ? -12.367 1.985 -29.688 1 91.44 125 HIS A CA 1
ATOM 942 C C . HIS A 1 125 ? -11.75 2.484 -28.375 1 91.44 125 HIS A C 1
ATOM 944 O O . HIS A 1 125 ? -11.109 3.539 -28.359 1 91.44 125 HIS A O 1
ATOM 950 N N . LEU A 1 126 ? -11.922 1.728 -27.328 1 91.25 126 LEU A N 1
ATOM 951 C CA . LEU A 1 126 ? -11.344 2.072 -26.031 1 91.25 126 LEU A CA 1
ATOM 952 C C . LEU A 1 126 ? -9.82 2.115 -26.109 1 91.25 126 LEU A C 1
ATOM 954 O O . LEU A 1 126 ? -9.203 3.068 -25.641 1 91.25 126 LEU A O 1
ATOM 958 N N . MET A 1 127 ? -9.203 1.152 -26.672 1 90.62 127 MET A N 1
ATOM 959 C CA . MET A 1 127 ? -7.746 1.093 -26.781 1 90.62 127 MET A CA 1
ATOM 960 C C . MET A 1 127 ? -7.219 2.223 -27.656 1 90.62 127 MET A C 1
ATOM 962 O O . MET A 1 127 ? -6.203 2.842 -27.344 1 90.62 127 MET A O 1
ATOM 966 N N . ALA A 1 128 ? -7.918 2.545 -28.703 1 85.81 128 ALA A N 1
ATOM 967 C CA . ALA A 1 128 ? -7.48 3.566 -29.641 1 85.81 128 ALA A CA 1
ATOM 968 C C . ALA A 1 128 ? -7.566 4.961 -29.031 1 85.81 128 ALA A C 1
ATOM 970 O O . ALA A 1 128 ? -6.727 5.82 -29.297 1 85.81 128 ALA A O 1
ATOM 971 N N . THR A 1 129 ? -8.523 5.156 -28.141 1 82.44 129 THR A N 1
ATOM 972 C CA . THR A 1 129 ? -8.781 6.504 -27.641 1 82.44 129 THR A CA 1
ATOM 973 C C . THR A 1 129 ? -8.102 6.719 -26.297 1 82.44 129 THR A C 1
ATOM 975 O O . THR A 1 129 ? -7.672 7.828 -25.984 1 82.44 129 THR A O 1
ATOM 978 N N . ARG A 1 130 ? -8.023 5.664 -25.547 1 83.38 130 ARG A N 1
ATOM 979 C CA . ARG A 1 130 ? -7.617 5.875 -24.156 1 83.38 130 ARG A CA 1
ATOM 980 C C . ARG A 1 130 ? -6.176 5.422 -23.938 1 83.38 130 ARG A C 1
ATOM 982 O O . ARG A 1 130 ? -5.52 5.871 -22.984 1 83.38 130 ARG A O 1
ATOM 989 N N . PHE A 1 131 ? -5.805 4.5 -24.625 1 81.12 131 PHE A N 1
ATOM 990 C CA . PHE A 1 131 ? -4.441 4.023 -24.406 1 81.12 131 PHE A CA 1
ATOM 991 C C . PHE A 1 131 ? -3.432 5 -25 1 81.12 131 PHE A C 1
ATOM 993 O O . PHE A 1 131 ? -3.389 5.207 -26.219 1 81.12 131 PHE A O 1
ATOM 1000 N N . ASN A 1 132 ? -3.236 6.227 -24.062 1 63.25 132 ASN A N 1
ATOM 1001 C CA . ASN A 1 132 ? -2.459 7.418 -24.406 1 63.25 132 ASN A CA 1
ATOM 1002 C C . ASN A 1 132 ? -1.051 7.055 -24.859 1 63.25 132 ASN A C 1
ATOM 1004 O O . ASN A 1 132 ? -0.444 6.117 -24.344 1 63.25 132 ASN A O 1
ATOM 1008 N N . LYS A 1 133 ? -0.633 7.699 -25.953 1 56.34 133 LYS A N 1
ATOM 1009 C CA . LYS A 1 133 ? 0.69 7.688 -26.562 1 56.34 133 LYS A CA 1
ATOM 1010 C C . LYS A 1 133 ? 1.767 8.109 -25.578 1 56.34 133 LYS A C 1
ATOM 1012 O O . LYS A 1 133 ? 2.943 7.785 -25.75 1 56.34 133 LYS A O 1
ATOM 1017 N N . ALA A 1 134 ? 1.424 9.008 -24.766 1 48.25 134 ALA A N 1
ATOM 1018 C CA . ALA A 1 134 ? 2.443 9.82 -24.109 1 48.25 134 ALA A CA 1
ATOM 1019 C C . ALA A 1 134 ? 3.389 8.953 -23.281 1 48.25 134 ALA A C 1
ATOM 1021 O O . ALA A 1 134 ? 4.453 9.414 -22.859 1 48.25 134 ALA A O 1
ATOM 1022 N N . ALA A 1 135 ? 2.715 8.086 -22.422 1 44.94 135 ALA A N 1
ATOM 1023 C CA . ALA A 1 135 ? 3.707 7.688 -21.438 1 44.94 135 ALA A CA 1
ATOM 1024 C C . ALA A 1 135 ? 5.02 7.277 -22.094 1 44.94 135 ALA A C 1
ATOM 1026 O O . ALA A 1 135 ? 6.102 7.641 -21.641 1 44.94 135 ALA A O 1
ATOM 1027 N N . TYR A 1 136 ? 5.281 6.016 -22.469 1 42.03 136 TYR A N 1
ATOM 1028 C CA . TYR A 1 136 ? 6.594 5.582 -22.938 1 42.03 136 TYR A CA 1
ATOM 1029 C C . TYR A 1 136 ? 6.703 5.715 -24.453 1 42.03 136 TYR A C 1
ATOM 1031 O O . TYR A 1 136 ? 5.832 5.242 -25.188 1 42.03 136 TYR A O 1
ATOM 1039 N N . SER A 1 137 ? 7.277 6.891 -24.844 1 42.69 137 SER A N 1
ATOM 1040 C CA . SER A 1 137 ? 7.66 7.125 -26.234 1 42.69 137 SER A CA 1
ATOM 1041 C C . SER A 1 137 ? 7.672 5.824 -27.031 1 42.69 137 SER A C 1
ATOM 1043 O O . SER A 1 137 ? 7.219 5.789 -28.172 1 42.69 137 SER A O 1
ATOM 1045 N N . THR A 1 138 ? 8.32 4.953 -26.469 1 43.72 138 THR A N 1
ATOM 1046 C CA . THR A 1 138 ? 8.57 3.75 -27.25 1 43.72 138 THR A CA 1
ATOM 1047 C C . THR A 1 138 ? 7.273 2.963 -27.453 1 43.72 138 THR A C 1
ATOM 1049 O O . THR A 1 138 ? 7.176 2.145 -28.375 1 43.72 138 THR A O 1
ATOM 1052 N N . VAL A 1 139 ? 6.199 3.256 -26.641 1 46.16 139 VAL A N 1
ATOM 1053 C CA . VAL A 1 139 ? 4.977 2.461 -26.672 1 46.16 139 VAL A CA 1
ATOM 1054 C C . VAL A 1 139 ? 3.98 3.096 -27.641 1 46.16 139 VAL A C 1
ATOM 1056 O O . VAL A 1 139 ? 3.1 2.414 -28.172 1 46.16 139 VAL A O 1
ATOM 1059 N N . ALA A 1 140 ? 3.963 4.457 -27.844 1 47.75 140 ALA A N 1
ATOM 1060 C CA . ALA A 1 140 ? 3.012 5.105 -28.75 1 47.75 140 ALA A CA 1
ATOM 1061 C C . ALA A 1 140 ? 3.055 4.477 -30.141 1 47.75 140 ALA A C 1
ATOM 1063 O O . ALA A 1 140 ? 2.014 4.266 -30.766 1 47.75 140 ALA A O 1
ATOM 1064 N N . SER A 1 141 ? 4.289 4.254 -30.531 1 55.22 141 SER A N 1
ATOM 1065 C CA . SER A 1 141 ? 4.453 3.635 -31.844 1 55.22 141 SER A CA 1
ATOM 1066 C C . SER A 1 141 ? 3.887 2.219 -31.859 1 55.22 141 SER A C 1
ATOM 1068 O O . SER A 1 141 ? 3.455 1.729 -32.906 1 55.22 141 SER A O 1
ATOM 1070 N N . ARG A 1 142 ? 3.396 1.875 -30.594 1 62.44 142 ARG A N 1
ATOM 1071 C CA . ARG A 1 142 ? 3.014 0.468 -30.547 1 62.44 142 ARG A CA 1
ATOM 1072 C C . ARG A 1 142 ? 1.506 0.303 -30.703 1 62.44 142 ARG A C 1
ATOM 1074 O O . ARG A 1 142 ? 1.044 -0.688 -31.281 1 62.44 142 ARG A O 1
ATOM 1081 N N . THR A 1 143 ? 0.758 1.394 -30.281 1 68.25 143 THR A N 1
ATOM 1082 C CA . THR A 1 143 ? -0.687 1.251 -30.422 1 68.25 143 THR A CA 1
ATOM 1083 C C . THR A 1 143 ? -1.069 1.13 -31.891 1 68.25 143 THR A C 1
ATOM 1085 O O . THR A 1 143 ? -1.862 0.262 -32.281 1 68.25 143 THR A O 1
ATOM 1088 N N . GLU A 1 144 ? -0.419 1.963 -32.656 1 70.56 144 GLU A N 1
ATOM 1089 C CA . GLU A 1 144 ? -0.718 1.952 -34.094 1 70.56 144 GLU A CA 1
ATOM 1090 C C . GLU A 1 144 ? -0.225 0.666 -34.75 1 70.56 144 GLU A C 1
ATOM 1092 O O . GLU A 1 144 ? -0.857 0.154 -35.656 1 70.56 144 GLU A O 1
ATOM 1097 N N . SER A 1 145 ? 0.753 0.158 -34.156 1 77.38 145 SER A N 1
ATOM 1098 C CA . SER A 1 145 ? 1.323 -1.047 -34.75 1 77.38 145 SER A CA 1
ATOM 1099 C C . SER A 1 145 ? 0.428 -2.258 -34.5 1 77.38 145 SER A C 1
ATOM 1101 O O . SER A 1 145 ? 0.267 -3.102 -35.375 1 77.38 145 SER A O 1
ATOM 1103 N N . PHE A 1 146 ? -0.269 -2.301 -33.406 1 79.06 146 PHE A N 1
ATOM 1104 C CA . PHE A 1 146 ? -1.103 -3.459 -33.094 1 79.06 146 PHE A CA 1
ATOM 1105 C C . PHE A 1 146 ? -2.48 -3.312 -33.719 1 79.06 146 PHE A C 1
ATOM 1107 O O . PHE A 1 146 ? -3.119 -4.309 -34.062 1 79.06 146 PHE A O 1
ATOM 1114 N N . LEU A 1 147 ? -2.844 -2.057 -33.906 1 78.12 147 LEU A N 1
ATOM 1115 C CA . LEU A 1 147 ? -4.176 -1.813 -34.438 1 78.12 147 LEU A CA 1
ATOM 1116 C C . LEU A 1 147 ? -4.133 -1.695 -35.969 1 78.12 147 LEU A C 1
ATOM 1118 O O . LEU A 1 147 ? -5.176 -1.687 -36.625 1 78.12 147 LEU A O 1
ATOM 1122 N N . ASP A 1 148 ? -2.889 -1.723 -36.344 1 80.75 148 ASP A N 1
ATOM 1123 C CA . ASP A 1 148 ? -2.723 -1.58 -37.781 1 80.75 148 ASP A CA 1
ATOM 1124 C C . ASP A 1 148 ? -3.164 -2.846 -38.531 1 80.75 148 ASP A C 1
ATOM 1126 O O . ASP A 1 148 ? -3.072 -3.947 -37.969 1 80.75 148 ASP A O 1
ATOM 1130 N N . GLY A 1 149 ? -3.682 -2.693 -39.719 1 78.94 149 GLY A N 1
ATOM 1131 C CA . GLY A 1 149 ? -4.16 -3.797 -40.531 1 78.94 149 GLY A CA 1
ATOM 1132 C C . GLY A 1 149 ? -5.668 -3.955 -40.5 1 78.94 149 GLY A C 1
ATOM 1133 O O . GLY A 1 149 ? -6.367 -3.143 -39.875 1 78.94 149 GLY A O 1
ATOM 1134 N N . ASP A 1 150 ? -6.113 -5.016 -41.125 1 83.75 150 ASP A N 1
ATOM 1135 C CA . ASP A 1 150 ? -7.547 -5.281 -41.188 1 83.75 150 ASP A CA 1
ATOM 1136 C C . ASP A 1 150 ? -8 -6.176 -40.031 1 83.75 150 ASP A C 1
ATOM 1138 O O . ASP A 1 150 ? -7.832 -7.398 -40.094 1 83.75 150 ASP A O 1
ATOM 1142 N N . VAL A 1 151 ? -8.594 -5.633 -39.125 1 85.31 151 VAL A N 1
ATOM 1143 C CA . VAL A 1 151 ? -9.055 -6.336 -37.938 1 85.31 151 VAL A CA 1
ATOM 1144 C C . VAL A 1 151 ? -10.148 -7.34 -38.312 1 85.31 151 VAL A C 1
ATOM 1146 O O . VAL A 1 151 ? -10.422 -8.273 -37.562 1 85.31 151 VAL A O 1
ATOM 1149 N N . ASN A 1 152 ? -10.695 -7.141 -39.5 1 83.62 152 ASN A N 1
ATOM 1150 C CA . ASN A 1 152 ? -11.734 -8.062 -39.938 1 83.62 152 ASN A CA 1
ATOM 1151 C C . ASN A 1 152 ? -11.141 -9.328 -40.531 1 83.62 152 ASN A C 1
ATOM 1153 O O . ASN A 1 152 ? -11.859 -10.305 -40.781 1 83.62 152 ASN A O 1
ATOM 1157 N N . ASN A 1 153 ? -9.828 -9.297 -40.75 1 86.88 153 ASN A N 1
ATOM 1158 C CA . ASN A 1 153 ? -9.133 -10.508 -41.188 1 86.88 153 ASN A CA 1
ATOM 1159 C C . ASN A 1 153 ? -8.961 -11.492 -40.031 1 86.88 153 ASN A C 1
ATOM 1161 O O . ASN A 1 153 ? -8.438 -11.141 -38.969 1 86.88 153 ASN A O 1
ATOM 1165 N N . ASP A 1 154 ? -9.281 -12.695 -40.219 1 85.19 154 ASP A N 1
ATOM 1166 C CA . ASP A 1 154 ? -9.312 -13.719 -39.188 1 85.19 154 ASP A CA 1
ATOM 1167 C C . ASP A 1 154 ? -7.91 -13.984 -38.625 1 85.19 154 ASP A C 1
ATOM 1169 O O . ASP A 1 154 ? -7.762 -14.508 -37.531 1 85.19 154 ASP A O 1
ATOM 1173 N N . ASN A 1 155 ? -6.934 -13.539 -39.375 1 84.31 155 ASN A N 1
ATOM 1174 C CA . ASN A 1 155 ? -5.566 -13.82 -38.938 1 84.31 155 ASN A CA 1
ATOM 1175 C C . ASN A 1 155 ? -4.973 -12.648 -38.156 1 84.31 155 ASN A C 1
ATOM 1177 O O . ASN A 1 155 ? -3.881 -12.766 -37.594 1 84.31 155 ASN A O 1
ATOM 1181 N N . HIS A 1 156 ? -5.766 -11.672 -38.219 1 90.06 156 HIS A N 1
ATOM 1182 C CA . HIS A 1 156 ? -5.293 -10.531 -37.438 1 90.06 156 HIS A CA 1
ATOM 1183 C C . HIS A 1 156 ? -5.324 -10.844 -35.969 1 90.06 156 HIS A C 1
ATOM 1185 O O . HIS A 1 156 ? -6.258 -11.484 -35.469 1 90.06 156 HIS A O 1
ATOM 1191 N N . ILE A 1 157 ? -4.418 -10.422 -35.219 1 91.56 157 ILE A N 1
ATOM 1192 C CA . ILE A 1 157 ? -4.25 -10.75 -33.812 1 91.56 157 ILE A CA 1
ATOM 1193 C C . ILE A 1 157 ? -5.406 -10.172 -33 1 91.56 157 ILE A C 1
ATOM 1195 O O . ILE A 1 157 ? -5.723 -10.664 -31.906 1 91.56 157 ILE A O 1
ATOM 1199 N N . LEU A 1 158 ? -6.043 -9.109 -33.531 1 93.44 158 LEU A N 1
ATOM 1200 C CA . LEU A 1 158 ? -7.164 -8.5 -32.812 1 93.44 158 LEU A CA 1
ATOM 1201 C C . LEU A 1 158 ? -8.477 -8.789 -33.531 1 93.44 158 LEU A C 1
ATOM 1203 O O . LEU A 1 158 ? -9.461 -8.062 -33.375 1 93.44 158 LEU A O 1
ATOM 1207 N N . SER A 1 159 ? -8.484 -9.82 -34.344 1 93.5 159 SER A N 1
ATOM 1208 C CA . SER A 1 159 ? -9.719 -10.227 -35 1 93.5 159 SER A CA 1
ATOM 1209 C C . SER A 1 159 ? -10.695 -10.859 -34.031 1 93.5 159 SER A C 1
ATOM 1211 O O . SER A 1 159 ? -10.32 -11.219 -32.906 1 93.5 159 SER A O 1
ATOM 1213 N N . LEU A 1 160 ? -11.922 -10.906 -34.406 1 94.06 160 LEU A N 1
ATOM 1214 C CA . LEU A 1 160 ? -12.953 -11.5 -33.562 1 94.06 160 LEU A CA 1
ATOM 1215 C C . LEU A 1 160 ? -12.625 -12.961 -33.281 1 94.06 160 LEU A C 1
ATOM 1217 O O . LEU A 1 160 ? -12.805 -13.414 -32.156 1 94.06 160 LEU A O 1
ATOM 1221 N N . ARG A 1 161 ? -12.172 -13.656 -34.281 1 92.75 161 ARG A N 1
ATOM 1222 C CA . ARG A 1 161 ? -11.805 -15.055 -34.094 1 92.75 161 ARG A CA 1
ATOM 1223 C C . ARG A 1 161 ? -10.703 -15.211 -33.062 1 92.75 161 ARG A C 1
ATOM 1225 O O . ARG A 1 161 ? -10.805 -16.047 -32.156 1 92.75 161 ARG A O 1
ATOM 1232 N N . MET A 1 162 ? -9.703 -14.406 -33.219 1 93.69 162 MET A N 1
ATOM 1233 C CA . MET A 1 162 ? -8.562 -14.516 -32.312 1 93.69 162 MET A CA 1
ATOM 1234 C C . MET A 1 162 ? -8.953 -14.102 -30.906 1 93.69 162 MET A C 1
ATOM 1236 O O . MET A 1 162 ? -8.539 -14.734 -29.922 1 93.69 162 MET A O 1
ATOM 1240 N N . THR A 1 163 ? -9.711 -13.062 -30.781 1 95.19 163 THR A N 1
ATOM 1241 C CA . THR A 1 163 ? -10.125 -12.602 -29.453 1 95.19 163 THR A CA 1
ATOM 1242 C C . THR A 1 163 ? -10.969 -13.664 -28.766 1 95.19 163 THR A C 1
ATOM 1244 O O . THR A 1 163 ? -10.852 -13.867 -27.547 1 95.19 163 THR A O 1
ATOM 1247 N N . ARG A 1 164 ? -11.789 -14.328 -29.484 1 94.69 164 ARG A N 1
ATOM 1248 C CA . ARG A 1 164 ? -12.57 -15.43 -28.938 1 94.69 164 ARG A CA 1
ATOM 1249 C C . ARG A 1 164 ? -11.664 -16.562 -28.484 1 94.69 164 ARG A C 1
ATOM 1251 O O . ARG A 1 164 ? -11.914 -17.188 -27.453 1 94.69 164 ARG A O 1
ATOM 1258 N N . THR A 1 165 ? -10.648 -16.781 -29.25 1 94.25 165 THR A N 1
ATOM 1259 C CA . THR A 1 165 ? -9.68 -17.812 -28.906 1 94.25 165 THR A CA 1
ATOM 1260 C C . THR A 1 165 ? -8.953 -17.469 -27.609 1 94.25 165 THR A C 1
ATOM 1262 O O . THR A 1 165 ? -8.68 -18.344 -26.797 1 94.25 165 THR A O 1
ATOM 1265 N N . TYR A 1 166 ? -8.641 -16.172 -27.5 1 96.38 166 TYR A N 1
ATOM 1266 C CA . TYR A 1 166 ? -7.992 -15.75 -26.266 1 96.38 166 TYR A CA 1
ATOM 1267 C C . TYR A 1 166 ? -8.898 -15.992 -25.062 1 96.38 166 TYR A C 1
ATOM 1269 O O . TYR A 1 166 ? -8.445 -16.484 -24.016 1 96.38 166 TYR A O 1
ATOM 1277 N N . ILE A 1 167 ? -10.133 -15.648 -25.141 1 96.69 167 ILE A N 1
ATOM 1278 C CA . ILE A 1 167 ? -11.086 -15.82 -24.047 1 96.69 167 ILE A CA 1
ATOM 1279 C C . ILE A 1 167 ? -11.211 -17.312 -23.703 1 96.69 167 ILE A C 1
ATOM 1281 O O . ILE A 1 167 ? -11.242 -17.672 -22.516 1 96.69 167 ILE A O 1
ATOM 1285 N N . GLU A 1 168 ? -11.211 -18.109 -24.703 1 94.19 168 GLU A N 1
ATOM 1286 C CA . GLU A 1 168 ? -11.273 -19.562 -24.469 1 94.19 168 GLU A CA 1
ATOM 1287 C C . GLU A 1 168 ? -10.016 -20.062 -23.781 1 94.19 168 GLU A C 1
ATOM 1289 O O . GLU A 1 168 ? -10.086 -20.938 -22.906 1 94.19 168 GLU A O 1
ATOM 1294 N N . SER A 1 169 ? -8.93 -19.547 -24.234 1 93.62 169 SER A N 1
ATOM 1295 C CA . SER A 1 169 ? -7.668 -19.922 -23.594 1 93.62 169 SER A CA 1
ATOM 1296 C C . SER A 1 169 ? -7.656 -19.562 -22.125 1 93.62 169 SER A C 1
ATOM 1298 O O . SER A 1 169 ? -7.148 -20.312 -21.297 1 93.62 169 SER A O 1
ATOM 1300 N N . TYR A 1 170 ? -8.242 -18.406 -21.797 1 95.88 170 TYR A N 1
ATOM 1301 C CA . TYR A 1 170 ? -8.367 -17.984 -20.391 1 95.88 170 TYR A CA 1
ATOM 1302 C C . TYR A 1 170 ? -9.133 -19.031 -19.594 1 95.88 170 TYR A C 1
ATOM 1304 O O . TYR A 1 170 ? -8.695 -19.422 -18.5 1 95.88 170 TYR A O 1
ATOM 1312 N N . TRP A 1 171 ? -10.242 -19.453 -20.047 1 94.06 171 TRP A N 1
ATOM 1313 C CA . TRP A 1 171 ? -11.109 -20.375 -19.312 1 94.06 171 TRP A CA 1
ATOM 1314 C C . TRP A 1 171 ? -10.469 -21.75 -19.188 1 94.06 171 TRP A C 1
ATOM 1316 O O . TRP A 1 171 ? -10.656 -22.438 -18.188 1 94.06 171 TRP A O 1
ATOM 1326 N N . TYR A 1 172 ? -9.672 -22.016 -20.141 1 89.69 172 TYR A N 1
ATOM 1327 C CA . TYR A 1 172 ? -9.133 -23.375 -20.203 1 89.69 172 TYR A CA 1
ATOM 1328 C C . TYR A 1 172 ? -7.848 -23.484 -19.375 1 89.69 172 TYR A C 1
ATOM 1330 O O . TYR A 1 172 ? -7.664 -24.422 -18.625 1 89.69 172 TYR A O 1
ATOM 1338 N N . HIS A 1 173 ? -6.984 -22.562 -19.516 1 88.56 173 HIS A N 1
ATOM 1339 C CA . HIS A 1 173 ? -5.645 -22.703 -18.953 1 88.56 173 HIS A CA 1
ATOM 1340 C C . HIS A 1 173 ? -5.512 -21.953 -17.641 1 88.56 173 HIS A C 1
ATOM 1342 O O . HIS A 1 173 ? -4.711 -22.328 -16.781 1 88.56 173 HIS A O 1
ATOM 1348 N N . PHE A 1 174 ? -6.246 -20.906 -17.469 1 92.94 174 PHE A N 1
ATOM 1349 C CA . PHE A 1 174 ? -5.965 -20.031 -16.328 1 92.94 174 PHE A CA 1
ATOM 1350 C C . PHE A 1 174 ? -7.066 -20.141 -15.289 1 92.94 174 PHE A C 1
ATOM 1352 O O . PHE A 1 174 ? -6.785 -20.281 -14.094 1 92.94 174 PHE A O 1
ATOM 1359 N N . HIS A 1 175 ? -8.352 -20.109 -15.633 1 93.44 175 HIS A N 1
ATOM 1360 C CA . HIS A 1 175 ? -9.5 -20 -14.742 1 93.44 175 HIS A CA 1
ATOM 1361 C C . HIS A 1 175 ? -9.484 -21.094 -13.68 1 93.44 175 HIS A C 1
ATOM 1363 O O . HIS A 1 175 ? -9.781 -20.844 -12.516 1 93.44 175 HIS A O 1
ATOM 1369 N N . PRO A 1 176 ? -9.117 -22.312 -14.008 1 89.19 176 PRO A N 1
ATOM 1370 C CA . PRO A 1 176 ? -9.141 -23.359 -12.992 1 89.19 176 PRO A CA 1
ATOM 1371 C C . PRO A 1 176 ? -8.172 -23.109 -11.836 1 89.19 176 PRO A C 1
ATOM 1373 O O . PRO A 1 176 ? -8.375 -23.609 -10.734 1 89.19 176 PRO A O 1
ATOM 1376 N N . GLN A 1 177 ? -7.223 -22.328 -12.07 1 90.25 177 GLN A N 1
ATOM 1377 C CA . GLN A 1 177 ? -6.215 -22.062 -11.047 1 90.25 177 GLN A CA 1
ATOM 1378 C C . GLN A 1 177 ? -6.617 -20.891 -10.156 1 90.25 177 GLN A C 1
ATOM 1380 O O . GLN A 1 177 ? -6.211 -20.812 -9 1 90.25 177 GLN A O 1
ATOM 1385 N N . LEU A 1 178 ? -7.305 -20 -10.719 1 93.25 178 LEU A N 1
ATOM 1386 C CA . LEU A 1 178 ? -7.812 -18.844 -10 1 93.25 178 LEU A CA 1
ATOM 1387 C C . LEU A 1 178 ? -9.258 -18.547 -10.391 1 93.25 178 LEU A C 1
ATOM 1389 O O . LEU A 1 178 ? -9.523 -17.578 -11.102 1 93.25 178 LEU A O 1
ATOM 1393 N N . PRO A 1 179 ? -10.148 -19.359 -9.836 1 95.06 179 PRO A N 1
ATOM 1394 C CA . PRO A 1 179 ? -11.555 -19.266 -10.25 1 95.06 179 PRO A CA 1
ATOM 1395 C C . PRO A 1 179 ? -12.297 -18.109 -9.57 1 95.06 179 PRO A C 1
ATOM 1397 O O . PRO A 1 179 ? -13.188 -18.344 -8.75 1 95.06 179 PRO A O 1
ATOM 1400 N N . ILE A 1 180 ? -12.047 -16.891 -9.969 1 96.94 180 ILE A N 1
ATOM 1401 C CA . ILE A 1 180 ? -12.641 -15.727 -9.32 1 96.94 180 ILE A CA 1
ATOM 1402 C C . ILE A 1 180 ? -13.836 -15.242 -10.133 1 96.94 180 ILE A C 1
ATOM 1404 O O . ILE A 1 180 ? -14.586 -14.367 -9.68 1 96.94 180 ILE A O 1
ATOM 1408 N N . LEU A 1 181 ? -14.031 -15.727 -11.367 1 97.06 181 LEU A N 1
ATOM 1409 C CA . LEU A 1 181 ? -15.195 -15.422 -12.195 1 97.06 181 LEU A CA 1
ATOM 1410 C C . LEU A 1 181 ? -16.109 -16.641 -12.312 1 97.06 181 LEU A C 1
ATOM 1412 O O . LEU A 1 181 ? -15.633 -17.766 -12.383 1 97.06 181 LEU A O 1
ATOM 1416 N N . HIS A 1 182 ? -17.375 -16.391 -12.25 1 95.56 182 HIS A N 1
ATOM 1417 C CA . HIS A 1 182 ? -18.344 -17.469 -12.461 1 95.56 182 HIS A CA 1
ATOM 1418 C C . HIS A 1 182 ? -18.531 -17.766 -13.945 1 95.56 182 HIS A C 1
ATOM 1420 O O . HIS A 1 182 ? -19.25 -17.047 -14.641 1 95.56 182 HIS A O 1
ATOM 1426 N N . ARG A 1 183 ? -18.031 -18.859 -14.383 1 94.19 183 ARG A N 1
ATOM 1427 C CA . ARG A 1 183 ? -17.953 -19.172 -15.812 1 94.19 183 ARG A CA 1
ATOM 1428 C C . ARG A 1 183 ? -19.344 -19.344 -16.406 1 94.19 183 ARG A C 1
ATOM 1430 O O . ARG A 1 183 ? -19.641 -18.766 -17.453 1 94.19 183 ARG A O 1
ATOM 1437 N N . PRO A 1 184 ? -20.297 -20.016 -15.719 1 92.06 184 PRO A N 1
ATOM 1438 C CA . PRO A 1 184 ? -21.609 -20.25 -16.344 1 92.06 184 PRO A CA 1
ATOM 1439 C C . PRO A 1 184 ? -22.406 -18.953 -16.547 1 92.06 184 PRO A C 1
ATOM 1441 O O . PRO A 1 184 ? -23.203 -18.859 -17.469 1 92.06 184 PRO A O 1
ATOM 1444 N N . ALA A 1 185 ? -22.203 -18.031 -15.664 1 91.56 185 ALA A N 1
ATOM 1445 C CA . ALA A 1 185 ? -22.969 -16.797 -15.75 1 91.56 185 ALA A CA 1
ATOM 1446 C C . ALA A 1 185 ? -22.234 -15.727 -16.547 1 91.56 185 ALA A C 1
ATOM 1448 O O . ALA A 1 185 ? -22.766 -14.641 -16.797 1 91.56 185 ALA A O 1
ATOM 1449 N N . PHE A 1 186 ? -21.062 -16.016 -17 1 94.5 186 PHE A N 1
ATOM 1450 C CA . PHE A 1 186 ? -20.234 -15.016 -17.672 1 94.5 186 PHE A CA 1
ATOM 1451 C C . PHE A 1 186 ? -20.672 -14.812 -19.109 1 94.5 186 PHE A C 1
ATOM 1453 O O . PHE A 1 186 ? -20.812 -15.781 -19.859 1 94.5 186 PHE A O 1
ATOM 1460 N N . VAL A 1 187 ? -20.953 -13.625 -19.422 1 93.44 187 VAL A N 1
ATOM 1461 C CA . VAL A 1 187 ? -21.25 -13.211 -20.797 1 93.44 187 VAL A CA 1
ATOM 1462 C C . VAL A 1 187 ? -20.297 -12.086 -21.219 1 93.44 187 VAL A C 1
ATOM 1464 O O . VAL A 1 187 ? -20.328 -11 -20.625 1 93.44 187 VAL A O 1
ATOM 1467 N N . ALA A 1 188 ? -19.5 -12.297 -22.25 1 95.44 188 ALA A N 1
ATOM 1468 C CA . ALA A 1 188 ? -18.469 -11.344 -22.672 1 95.44 188 ALA A CA 1
ATOM 1469 C C . ALA A 1 188 ? -19.078 -10 -23.031 1 95.44 188 ALA A C 1
ATOM 1471 O O . ALA A 1 188 ? -18.516 -8.945 -22.719 1 95.44 188 ALA A O 1
ATOM 1472 N N . ASP A 1 189 ? -20.234 -10.023 -23.625 1 95.06 189 ASP A N 1
ATOM 1473 C CA . ASP A 1 189 ? -20.859 -8.789 -24.094 1 95.06 189 ASP A CA 1
ATOM 1474 C C . ASP A 1 189 ? -21.328 -7.934 -22.922 1 95.06 189 ASP A C 1
ATOM 1476 O O . ASP A 1 189 ? -21.469 -6.715 -23.062 1 95.06 189 ASP A O 1
ATOM 1480 N N . HIS A 1 190 ? -21.547 -8.562 -21.797 1 93.75 190 HIS A N 1
ATOM 1481 C CA . HIS A 1 190 ? -22.047 -7.836 -20.625 1 93.75 190 HIS A CA 1
ATOM 1482 C C . HIS A 1 190 ? -20.906 -7.5 -19.656 1 93.75 190 HIS A C 1
ATOM 1484 O O . HIS A 1 190 ? -21.109 -6.73 -18.719 1 93.75 190 HIS A O 1
ATOM 1490 N N . ALA A 1 191 ? -19.781 -8.031 -19.922 1 95.88 191 ALA A N 1
ATOM 1491 C CA . ALA A 1 191 ? -18.656 -7.797 -19.016 1 95.88 191 ALA A CA 1
ATOM 1492 C C . ALA A 1 191 ? -18.094 -6.387 -19.203 1 95.88 191 ALA A C 1
ATOM 1494 O O . ALA A 1 191 ? -18.047 -5.867 -20.312 1 95.88 191 ALA A O 1
ATOM 1495 N N . PRO A 1 192 ? -17.75 -5.746 -18.062 1 96.69 192 PRO A N 1
ATOM 1496 C CA . PRO A 1 192 ? -17.078 -4.453 -18.219 1 96.69 192 PRO A CA 1
ATOM 1497 C C . PRO A 1 192 ? -15.867 -4.535 -19.141 1 96.69 192 PRO A C 1
ATOM 1499 O O . PRO A 1 192 ? -15.117 -5.516 -19.109 1 96.69 192 PRO A O 1
ATOM 1502 N N . ASN A 1 193 ? -15.656 -3.537 -19.984 1 97.25 193 ASN A N 1
ATOM 1503 C CA . ASN A 1 193 ? -14.617 -3.541 -21 1 97.25 193 ASN A CA 1
ATOM 1504 C C . ASN A 1 193 ? -13.234 -3.779 -20.406 1 97.25 193 ASN A C 1
ATOM 1506 O O . ASN A 1 193 ? -12.445 -4.559 -20.938 1 97.25 193 ASN A O 1
ATOM 1510 N N . LEU A 1 194 ? -12.961 -3.096 -19.344 1 97.88 194 LEU A N 1
ATOM 1511 C CA . LEU A 1 194 ? -11.633 -3.199 -18.734 1 97.88 194 LEU A CA 1
ATOM 1512 C C . LEU A 1 194 ? -11.398 -4.602 -18.188 1 97.88 194 LEU A C 1
ATOM 1514 O O . LEU A 1 194 ? -10.297 -5.141 -18.312 1 97.88 194 LEU A O 1
ATOM 1518 N N . LEU A 1 195 ? -12.375 -5.215 -17.562 1 98.38 195 LEU A N 1
ATOM 1519 C CA . LEU A 1 195 ? -12.266 -6.586 -17.078 1 98.38 195 LEU A CA 1
ATOM 1520 C C . LEU A 1 195 ? -12.062 -7.555 -18.25 1 98.38 195 LEU A C 1
ATOM 1522 O O . LEU A 1 195 ? -11.234 -8.461 -18.172 1 98.38 195 LEU A O 1
ATOM 1526 N N . LEU A 1 196 ? -12.852 -7.328 -19.297 1 98.38 196 LEU A N 1
ATOM 1527 C CA . LEU A 1 196 ? -12.758 -8.203 -20.469 1 98.38 196 LEU A CA 1
ATOM 1528 C C . LEU A 1 196 ? -11.367 -8.117 -21.094 1 98.38 196 LEU A C 1
ATOM 1530 O O . LEU A 1 196 ? -10.82 -9.125 -21.547 1 98.38 196 LEU A O 1
ATOM 1534 N N . LEU A 1 197 ? -10.797 -6.934 -21.156 1 98.25 197 LEU A N 1
ATOM 1535 C CA . LEU A 1 197 ? -9.453 -6.77 -21.688 1 98.25 197 LEU A CA 1
ATOM 1536 C C . LEU A 1 197 ? -8.438 -7.527 -20.828 1 98.25 197 LEU A C 1
ATOM 1538 O O . LEU A 1 197 ? -7.465 -8.07 -21.359 1 98.25 197 LEU A O 1
ATOM 1542 N N . ALA A 1 198 ? -8.609 -7.539 -19.516 1 98.56 198 ALA A N 1
ATOM 1543 C CA . ALA A 1 198 ? -7.73 -8.305 -18.641 1 98.56 198 ALA A CA 1
ATOM 1544 C C . ALA A 1 198 ? -7.828 -9.805 -18.938 1 98.56 198 ALA A C 1
ATOM 1546 O O . ALA A 1 198 ? -6.809 -10.5 -18.984 1 98.56 198 ALA A O 1
ATOM 1547 N N . ILE A 1 199 ? -9.07 -10.258 -19.141 1 98.31 199 ILE A N 1
ATOM 1548 C CA . ILE A 1 199 ? -9.305 -11.656 -19.469 1 98.31 199 ILE A CA 1
ATOM 1549 C C . ILE A 1 199 ? -8.617 -11.992 -20.797 1 98.31 199 ILE A C 1
ATOM 1551 O O . ILE A 1 199 ? -7.934 -13.016 -20.906 1 98.31 199 ILE A O 1
ATOM 1555 N N . ILE A 1 200 ? -8.742 -11.141 -21.75 1 97.94 200 ILE A N 1
ATOM 1556 C CA . ILE A 1 200 ? -8.156 -11.336 -23.078 1 97.94 200 ILE A CA 1
ATOM 1557 C C . ILE A 1 200 ? -6.637 -11.359 -22.969 1 97.94 200 ILE A C 1
ATOM 1559 O O . ILE A 1 200 ? -5.977 -12.195 -23.594 1 97.94 200 ILE A O 1
ATOM 1563 N N . ALA A 1 201 ? -6.09 -10.477 -22.188 1 97.56 201 ALA A N 1
ATOM 1564 C CA . ALA A 1 201 ? -4.641 -10.406 -22.031 1 97.56 201 ALA A CA 1
ATOM 1565 C C . ALA A 1 201 ? -4.094 -11.688 -21.422 1 97.56 201 ALA A C 1
ATOM 1567 O O . ALA A 1 201 ? -3.086 -12.227 -21.875 1 97.56 201 ALA A O 1
ATOM 1568 N N . ILE A 1 202 ? -4.719 -12.211 -20.375 1 97.19 202 ILE A N 1
ATOM 1569 C CA . ILE A 1 202 ? -4.281 -13.453 -19.75 1 97.19 202 ILE A CA 1
ATOM 1570 C C . ILE A 1 202 ? -4.422 -14.609 -20.734 1 97.19 202 ILE A C 1
ATOM 1572 O O . ILE A 1 202 ? -3.527 -15.453 -20.844 1 97.19 202 ILE A O 1
ATOM 1576 N N . GLY A 1 203 ? -5.559 -14.609 -21.438 1 96.06 203 GLY A N 1
ATOM 1577 C CA . GLY A 1 203 ? -5.754 -15.641 -22.453 1 96.06 203 GLY A CA 1
ATOM 1578 C C . GLY A 1 203 ? -4.707 -15.609 -23.547 1 96.06 203 GLY A C 1
ATOM 1579 O O . GLY A 1 203 ? -4.246 -16.656 -24 1 96.06 203 GLY A O 1
ATOM 1580 N N . ALA A 1 204 ? -4.363 -14.43 -23.953 1 94.94 204 ALA A N 1
ATOM 1581 C CA . ALA A 1 204 ? -3.33 -14.266 -24.984 1 94.94 204 ALA A CA 1
ATOM 1582 C C . ALA A 1 204 ? -1.979 -14.766 -24.469 1 94.94 204 ALA A C 1
ATOM 1584 O O . ALA A 1 204 ? -1.219 -15.375 -25.219 1 94.94 204 ALA A O 1
ATOM 1585 N N . SER A 1 205 ? -1.661 -14.586 -23.234 1 92.56 205 SER A N 1
ATOM 1586 C CA . SER A 1 205 ? -0.385 -14.977 -22.641 1 92.56 205 SER A CA 1
ATOM 1587 C C . SER A 1 205 ? -0.303 -16.484 -22.453 1 92.56 205 SER A C 1
ATOM 1589 O O . SER A 1 205 ? 0.791 -17.047 -22.375 1 92.56 205 SER A O 1
ATOM 1591 N N . THR A 1 206 ? -1.457 -17.125 -22.375 1 90.94 206 THR A N 1
ATOM 1592 C CA . THR A 1 206 ? -1.478 -18.562 -22.141 1 90.94 206 THR A CA 1
ATOM 1593 C C . THR A 1 206 ? -1.902 -19.312 -23.391 1 90.94 206 THR A C 1
ATOM 1595 O O . THR A 1 206 ? -2.391 -20.453 -23.312 1 90.94 206 THR A O 1
ATOM 1598 N N . LEU A 1 207 ? -1.755 -18.625 -24.484 1 90.06 207 LEU A N 1
ATOM 1599 C CA . LEU A 1 207 ? -2.154 -19.266 -25.734 1 90.06 207 LEU A CA 1
ATOM 1600 C C . LEU A 1 207 ? -1.347 -20.531 -25.984 1 90.06 207 LEU A C 1
ATOM 1602 O O . LEU A 1 207 ? -0.135 -20.547 -25.75 1 90.06 207 LEU A O 1
ATOM 1606 N N . ASP A 1 208 ? -1.961 -21.531 -26.469 1 84.31 208 ASP A N 1
ATOM 1607 C CA . ASP A 1 208 ? -1.378 -22.859 -26.656 1 84.31 208 ASP A CA 1
ATOM 1608 C C . ASP A 1 208 ? -0.283 -22.828 -27.719 1 84.31 208 ASP A C 1
ATOM 1610 O O . ASP A 1 208 ? -0.34 -22.031 -28.656 1 84.31 208 ASP A O 1
ATOM 1614 N N . ARG A 1 209 ? 0.574 -23.734 -27.656 1 81.62 209 ARG A N 1
ATOM 1615 C CA . ARG A 1 209 ? 1.724 -23.844 -28.547 1 81.62 209 ARG A CA 1
ATOM 1616 C C . ARG A 1 209 ? 1.288 -24.203 -29.953 1 81.62 209 ARG A C 1
ATOM 1618 O O . ARG A 1 209 ? 2.027 -23.969 -30.922 1 81.62 209 ARG A O 1
ATOM 1625 N N . ILE A 1 210 ? 0.118 -24.672 -30.062 1 83.25 210 ILE A N 1
ATOM 1626 C CA . ILE A 1 210 ? -0.382 -25.141 -31.359 1 83.25 210 ILE A CA 1
ATOM 1627 C C . ILE A 1 210 ? -0.427 -23.969 -32.344 1 83.25 210 ILE A C 1
ATOM 1629 O O . ILE A 1 210 ? -0.384 -24.172 -33.562 1 83.25 210 ILE A O 1
ATOM 1633 N N . HIS A 1 211 ? -0.433 -22.766 -31.875 1 85.56 211 HIS A N 1
ATOM 1634 C CA . HIS A 1 211 ? -0.549 -21.594 -32.719 1 85.56 211 HIS A CA 1
ATOM 1635 C C . HIS A 1 211 ? 0.812 -21.172 -33.25 1 85.56 211 HIS A C 1
ATOM 1637 O O . HIS A 1 211 ? 0.894 -20.297 -34.125 1 85.56 211 HIS A O 1
ATOM 1643 N N . GLY A 1 212 ? 1.885 -21.828 -32.781 1 84.75 212 GLY A N 1
ATOM 1644 C CA . GLY A 1 212 ? 3.217 -21.531 -33.281 1 84.75 212 GLY A CA 1
ATOM 1645 C C . GLY A 1 212 ? 3.945 -20.484 -32.469 1 84.75 212 GLY A C 1
ATOM 1646 O O . GLY A 1 212 ? 3.314 -19.641 -31.812 1 84.75 212 GLY A O 1
ATOM 1647 N N . PRO A 1 213 ? 5.199 -20.484 -32.531 1 83.19 213 PRO A N 1
ATOM 1648 C CA . PRO A 1 213 ? 6.004 -19.594 -31.703 1 83.19 213 PRO A CA 1
ATOM 1649 C C . PRO A 1 213 ? 5.91 -18.125 -32.156 1 83.19 213 PRO A C 1
ATOM 1651 O O . PRO A 1 213 ? 5.922 -17.219 -31.297 1 83.19 213 PRO A O 1
ATOM 1654 N N . GLU A 1 214 ? 5.809 -17.844 -33.406 1 85.25 214 GLU A N 1
ATOM 1655 C CA . GLU A 1 214 ? 5.754 -16.469 -33.906 1 85.25 214 GLU A CA 1
ATOM 1656 C C . GLU A 1 214 ? 4.465 -15.781 -33.469 1 85.25 214 GLU A C 1
ATOM 1658 O O . GLU A 1 214 ? 4.496 -14.648 -33 1 85.25 214 GLU A O 1
ATOM 1663 N N . VAL A 1 215 ? 3.436 -16.531 -33.688 1 87.25 215 VAL A N 1
ATOM 1664 C CA . VAL A 1 215 ? 2.139 -15.984 -33.312 1 87.25 215 VAL A CA 1
ATOM 1665 C C . VAL A 1 215 ? 2.072 -15.805 -31.797 1 87.25 215 VAL A C 1
ATOM 1667 O O . VAL A 1 215 ? 1.606 -14.773 -31.312 1 87.25 215 VAL A O 1
ATOM 1670 N N . THR A 1 216 ? 2.539 -16.75 -31.078 1 87.56 216 THR A N 1
ATOM 1671 C CA . THR A 1 216 ? 2.463 -16.688 -29.625 1 87.56 216 THR A CA 1
ATOM 1672 C C . THR A 1 216 ? 3.322 -15.555 -29.078 1 87.56 216 THR A C 1
ATOM 1674 O O . THR A 1 216 ? 2.967 -14.914 -28.078 1 87.56 216 THR A O 1
ATOM 1677 N N . GLU A 1 217 ? 4.398 -15.273 -29.719 1 86.31 217 GLU A N 1
ATOM 1678 C CA . GLU A 1 217 ? 5.258 -14.172 -29.297 1 86.31 217 GLU A CA 1
ATOM 1679 C C . GLU A 1 217 ? 4.59 -12.82 -29.547 1 86.31 217 GLU A C 1
ATOM 1681 O O . GLU A 1 217 ? 4.629 -11.93 -28.703 1 86.31 217 GLU A O 1
ATOM 1686 N N . THR A 1 218 ? 4.027 -12.727 -30.719 1 88.56 218 THR A N 1
ATOM 1687 C CA . THR A 1 218 ? 3.348 -11.484 -31.062 1 88.56 218 THR A CA 1
ATOM 1688 C C . THR A 1 218 ? 2.154 -11.242 -30.156 1 88.56 218 THR A C 1
ATOM 1690 O O . THR A 1 218 ? 1.895 -10.102 -29.75 1 88.56 218 THR A O 1
ATOM 1693 N N . VAL A 1 219 ? 1.505 -12.281 -29.906 1 91.38 219 VAL A N 1
ATOM 1694 C CA . VAL A 1 219 ? 0.321 -12.188 -29.062 1 91.38 219 VAL A CA 1
ATOM 1695 C C . VAL A 1 219 ? 0.734 -11.844 -27.625 1 91.38 219 VAL A C 1
ATOM 1697 O O . VAL A 1 219 ? 0.019 -11.125 -26.938 1 91.38 219 VAL A O 1
ATOM 1700 N N . SER A 1 220 ? 1.815 -12.352 -27.156 1 90.06 220 SER A N 1
ATOM 1701 C CA . SER A 1 220 ? 2.322 -12 -25.828 1 90.06 220 SER A CA 1
ATOM 1702 C C . SER A 1 220 ? 2.67 -10.523 -25.75 1 90.06 220 SER A C 1
ATOM 1704 O O . SER A 1 220 ? 2.465 -9.883 -24.719 1 90.06 220 SER A O 1
ATOM 1706 N N . GLU A 1 221 ? 3.178 -9.977 -26.797 1 89.94 221 GLU A N 1
ATOM 1707 C CA . GLU A 1 221 ? 3.475 -8.547 -26.844 1 89.94 221 GLU A CA 1
ATOM 1708 C C . GLU A 1 221 ? 2.197 -7.715 -26.797 1 89.94 221 GLU A C 1
ATOM 1710 O O . GLU A 1 221 ? 2.174 -6.641 -26.188 1 89.94 221 GLU A O 1
ATOM 1715 N N . LEU A 1 222 ? 1.233 -8.234 -27.5 1 91.62 222 LEU A N 1
ATOM 1716 C CA . LEU A 1 222 ? -0.064 -7.57 -27.438 1 91.62 222 LEU A CA 1
ATOM 1717 C C . LEU A 1 222 ? -0.6 -7.555 -26 1 91.62 222 LEU A C 1
ATOM 1719 O O . LEU A 1 222 ? -1.117 -6.539 -25.547 1 91.62 222 LEU A O 1
ATOM 1723 N N . ALA A 1 223 ? -0.477 -8.703 -25.344 1 94.56 223 ALA A N 1
ATOM 1724 C CA . ALA A 1 223 ? -0.937 -8.789 -23.969 1 94.56 223 ALA A CA 1
ATOM 1725 C C . ALA A 1 223 ? -0.2 -7.793 -23.078 1 94.56 223 ALA A C 1
ATOM 1727 O O . ALA A 1 223 ? -0.815 -7.117 -22.25 1 94.56 223 ALA A O 1
ATOM 1728 N N . ASN A 1 224 ? 1.093 -7.641 -23.234 1 92.44 224 ASN A N 1
ATOM 1729 C CA . ASN A 1 224 ? 1.889 -6.68 -22.484 1 92.44 224 ASN A CA 1
ATOM 1730 C C . ASN A 1 224 ? 1.436 -5.246 -22.734 1 92.44 224 ASN A C 1
ATOM 1732 O O . ASN A 1 224 ? 1.378 -4.43 -21.828 1 92.44 224 ASN A O 1
ATOM 1736 N N . PHE A 1 225 ? 1.169 -5.082 -23.984 1 91.44 225 PHE A N 1
ATOM 1737 C CA . PHE A 1 225 ? 0.708 -3.756 -24.375 1 91.44 225 PHE A CA 1
ATOM 1738 C C . PHE A 1 225 ? -0.608 -3.416 -23.688 1 91.44 225 PHE A C 1
ATOM 1740 O O . PHE A 1 225 ? -0.776 -2.311 -23.172 1 91.44 225 PHE A O 1
ATOM 1747 N N . ILE A 1 226 ? -1.541 -4.305 -23.719 1 94.25 226 ILE A N 1
ATOM 1748 C CA . ILE A 1 226 ? -2.846 -4.09 -23.109 1 94.25 226 ILE A CA 1
ATOM 1749 C C . ILE A 1 226 ? -2.672 -3.836 -21.609 1 94.25 226 ILE A C 1
ATOM 1751 O O . ILE A 1 226 ? -3.197 -2.857 -21.078 1 94.25 226 ILE A O 1
ATOM 1755 N N . ILE A 1 227 ? -1.892 -4.656 -20.953 1 95.62 227 ILE A N 1
ATOM 1756 C CA . ILE A 1 227 ? -1.755 -4.598 -19.5 1 95.62 227 ILE A CA 1
ATOM 1757 C C . ILE A 1 227 ? -0.994 -3.332 -19.109 1 95.62 227 ILE A C 1
ATOM 1759 O O . ILE A 1 227 ? -1.266 -2.736 -18.062 1 95.62 227 ILE A O 1
ATOM 1763 N N . TRP A 1 228 ? -0.103 -2.902 -19.938 1 91.44 228 TRP A N 1
ATOM 1764 C CA . TRP A 1 228 ? 0.664 -1.688 -19.672 1 91.44 228 TRP A CA 1
ATOM 1765 C C . TRP A 1 228 ? -0.262 -0.5 -19.438 1 91.44 228 TRP A C 1
ATOM 1767 O O . TRP A 1 228 ? 0.025 0.36 -18.609 1 91.44 228 TRP A O 1
ATOM 1777 N N . HIS A 1 229 ? -1.373 -0.455 -20.047 1 91.12 229 HIS A N 1
ATOM 1778 C CA . HIS A 1 229 ? -2.281 0.685 -19.969 1 91.12 229 HIS A CA 1
ATOM 1779 C C . HIS A 1 229 ? -3.471 0.385 -19.078 1 91.12 229 HIS A C 1
ATOM 1781 O O . HIS A 1 229 ? -4.059 1.3 -18.484 1 91.12 229 HIS A O 1
ATOM 1787 N N . LEU A 1 230 ? -3.773 -0.839 -18.984 1 95.06 230 LEU A N 1
ATOM 1788 C CA . LEU A 1 230 ? -5.043 -1.246 -18.391 1 95.06 230 LEU A CA 1
ATOM 1789 C C . LEU A 1 230 ? -5.098 -0.867 -16.922 1 95.06 230 LEU A C 1
ATOM 1791 O O . LEU A 1 230 ? -6.152 -0.465 -16.422 1 95.06 230 LEU A O 1
ATOM 1795 N N . ARG A 1 231 ? -4.039 -0.998 -16.156 1 94.5 231 ARG A N 1
ATOM 1796 C CA . ARG A 1 231 ? -4.051 -0.682 -14.734 1 94.5 231 ARG A CA 1
ATOM 1797 C C . ARG A 1 231 ? -4.461 0.766 -14.492 1 94.5 231 ARG A C 1
ATOM 1799 O O . ARG A 1 231 ? -5.258 1.051 -13.602 1 94.5 231 ARG A O 1
ATOM 1806 N N . TRP A 1 232 ? -3.912 1.662 -15.266 1 91.19 232 TRP A N 1
ATOM 1807 C CA . TRP A 1 232 ? -4.219 3.08 -15.102 1 91.19 232 TRP A CA 1
ATOM 1808 C C . TRP A 1 232 ? -5.68 3.363 -15.438 1 91.19 232 TRP A C 1
ATOM 1810 O O . TRP A 1 232 ? -6.332 4.16 -14.766 1 91.19 232 TRP A O 1
ATOM 1820 N N . GLU A 1 233 ? -6.148 2.668 -16.453 1 92.38 233 GLU A N 1
ATOM 1821 C CA . GLU A 1 233 ? -7.547 2.84 -16.828 1 92.38 233 GLU A CA 1
ATOM 1822 C C . GLU A 1 233 ? -8.477 2.389 -15.711 1 92.38 233 GLU A C 1
ATOM 1824 O O . GLU A 1 233 ? -9.531 2.998 -15.484 1 92.38 233 GLU A O 1
ATOM 1829 N N . VAL A 1 234 ? -8.102 1.325 -15.086 1 94.88 234 VAL A N 1
ATOM 1830 C CA . VAL A 1 234 ? -8.914 0.84 -13.969 1 94.88 234 VAL A CA 1
ATOM 1831 C C . VAL A 1 234 ? -8.859 1.84 -12.82 1 94.88 234 VAL A C 1
ATOM 1833 O O . VAL A 1 234 ? -9.891 2.148 -12.211 1 94.88 234 VAL A O 1
ATOM 1836 N N . PHE A 1 235 ? -7.684 2.414 -12.508 1 91.81 235 PHE A N 1
ATOM 1837 C CA . PHE A 1 235 ? -7.516 3.381 -11.43 1 91.81 235 PHE A CA 1
ATOM 1838 C C . PHE A 1 235 ? -8.352 4.629 -11.688 1 91.81 235 PHE A C 1
ATOM 1840 O O . PHE A 1 235 ? -8.859 5.25 -10.75 1 91.81 235 PHE A O 1
ATOM 1847 N N . MET A 1 236 ? -8.492 4.953 -12.922 1 89.12 236 MET A N 1
ATOM 1848 C CA . MET A 1 236 ? -9.164 6.195 -13.289 1 89.12 236 MET A CA 1
ATOM 1849 C C . MET A 1 236 ? -10.672 5.98 -13.391 1 89.12 236 MET A C 1
ATOM 1851 O O . MET A 1 236 ? -11.438 6.945 -13.477 1 89.12 236 MET A O 1
ATOM 1855 N N . ASP A 1 237 ? -11.055 4.719 -13.359 1 90.19 237 ASP A N 1
ATOM 1856 C CA . ASP A 1 237 ? -12.477 4.418 -13.523 1 90.19 237 ASP A CA 1
ATOM 1857 C C . ASP A 1 237 ? -13.281 4.91 -12.328 1 90.19 237 ASP A C 1
ATOM 1859 O O . ASP A 1 237 ? -12.82 4.836 -11.188 1 90.19 237 ASP A O 1
ATOM 1863 N N . THR A 1 238 ? -14.508 5.379 -12.562 1 86.25 238 THR A N 1
ATOM 1864 C CA . THR A 1 238 ? -15.383 5.926 -11.531 1 86.25 238 THR A CA 1
ATOM 1865 C C . THR A 1 238 ? -15.75 4.852 -10.516 1 86.25 238 THR A C 1
ATOM 1867 O O . THR A 1 238 ? -15.992 5.152 -9.344 1 86.25 238 THR A O 1
ATOM 1870 N N . GLU A 1 239 ? -15.789 3.625 -11 1 89.75 239 GLU A N 1
ATOM 1871 C CA . GLU A 1 239 ? -16.234 2.545 -10.125 1 89.75 239 GLU A CA 1
ATOM 1872 C C . GLU A 1 239 ? -15.094 2.039 -9.25 1 89.75 239 GLU A C 1
ATOM 1874 O O . GLU A 1 239 ? -15.289 1.146 -8.422 1 89.75 239 GLU A O 1
ATOM 1879 N N . PHE A 1 240 ? -13.961 2.686 -9.43 1 90.44 240 PHE A N 1
ATOM 1880 C CA . PHE A 1 240 ? -12.82 2.398 -8.57 1 90.44 240 PHE A CA 1
ATOM 1881 C C . PHE A 1 240 ? -13.008 3.02 -7.191 1 90.44 240 PHE A C 1
ATOM 1883 O O . PHE A 1 240 ? -12.5 2.504 -6.195 1 90.44 240 PHE A O 1
ATOM 1890 N N . GLN A 1 241 ? -13.75 4.059 -7.164 1 81.94 241 GLN A N 1
ATOM 1891 C CA . GLN A 1 241 ? -13.961 4.777 -5.914 1 81.94 241 GLN A CA 1
ATOM 1892 C C . GLN A 1 241 ? -14.953 4.039 -5.02 1 81.94 241 GLN A C 1
ATOM 1894 O O . GLN A 1 241 ? -15.703 3.178 -5.488 1 81.94 241 GLN A O 1
ATOM 1899 N N . ALA A 1 242 ? -14.945 4.391 -3.719 1 75.44 242 ALA A N 1
ATOM 1900 C CA . ALA A 1 242 ? -15.82 3.736 -2.75 1 75.44 242 ALA A CA 1
ATOM 1901 C C . ALA A 1 242 ? -17.281 4.113 -2.99 1 75.44 242 ALA A C 1
ATOM 1903 O O . ALA A 1 242 ? -17.594 5.285 -3.221 1 75.44 242 ALA A O 1
ATOM 1904 N N . PRO A 1 243 ? -18.125 3.102 -3.178 1 81.94 243 PRO A N 1
ATOM 1905 C CA . PRO A 1 243 ? -17.906 1.664 -2.994 1 81.94 243 PRO A CA 1
ATOM 1906 C C . PRO A 1 243 ? -17.406 0.976 -4.262 1 81.94 243 PRO A C 1
ATOM 1908 O O . PRO A 1 243 ? -18.047 1.067 -5.312 1 81.94 243 PRO A O 1
ATOM 1911 N N . THR A 1 244 ? -16.391 0.312 -4.133 1 90.31 244 THR A N 1
ATOM 1912 C CA . THR A 1 244 ? -15.742 -0.308 -5.285 1 90.31 244 THR A CA 1
ATOM 1913 C C . THR A 1 244 ? -16.531 -1.524 -5.758 1 90.31 244 THR A C 1
ATOM 1915 O O . THR A 1 244 ? -17 -2.32 -4.945 1 90.31 244 THR A O 1
ATOM 1918 N N . LYS A 1 245 ? -16.688 -1.579 -7.004 1 93.88 245 LYS A N 1
ATOM 1919 C CA . LYS A 1 245 ? -17.438 -2.688 -7.586 1 93.88 245 LYS A CA 1
ATOM 1920 C C . LYS A 1 245 ? -16.578 -3.943 -7.688 1 93.88 245 LYS A C 1
ATOM 1922 O O . LYS A 1 245 ? -15.352 -3.855 -7.816 1 93.88 245 LYS A O 1
ATOM 1927 N N . LEU A 1 246 ? -17.234 -5.105 -7.734 1 95.31 246 LEU A N 1
ATOM 1928 C CA . LEU A 1 246 ? -16.594 -6.41 -7.738 1 95.31 246 LEU A CA 1
ATOM 1929 C C . LEU A 1 246 ? -15.672 -6.555 -8.945 1 95.31 246 LEU A C 1
ATOM 1931 O O . LEU A 1 246 ? -14.562 -7.082 -8.828 1 95.31 246 LEU A O 1
ATOM 1935 N N . TRP A 1 247 ? -16.094 -6.109 -10.133 1 97.38 247 TRP A N 1
ATOM 1936 C CA . TRP A 1 247 ? -15.32 -6.316 -11.352 1 97.38 247 TRP A CA 1
ATOM 1937 C C . TRP A 1 247 ? -13.961 -5.629 -11.25 1 97.38 247 TRP A C 1
ATOM 1939 O O . TRP A 1 247 ? -12.992 -6.066 -11.875 1 97.38 247 TRP A O 1
ATOM 1949 N N . VAL A 1 248 ? -13.906 -4.547 -10.492 1 97.5 248 VAL A N 1
ATOM 1950 C CA . VAL A 1 248 ? -12.648 -3.818 -10.32 1 97.5 248 VAL A CA 1
ATOM 1951 C C . VAL A 1 248 ? -11.633 -4.703 -9.609 1 97.5 248 VAL A C 1
ATOM 1953 O O . VAL A 1 248 ? -10.469 -4.785 -10.031 1 97.5 248 VAL A O 1
ATOM 1956 N N . TYR A 1 249 ? -12.062 -5.379 -8.531 1 97.44 249 TYR A N 1
ATOM 1957 C CA . TYR A 1 249 ? -11.172 -6.285 -7.816 1 97.44 249 TYR A CA 1
ATOM 1958 C C . TYR A 1 249 ? -10.719 -7.426 -8.719 1 97.44 249 TYR A C 1
ATOM 1960 O O . TYR A 1 249 ? -9.539 -7.801 -8.711 1 97.44 249 TYR A O 1
ATOM 1968 N N . GLN A 1 250 ? -11.648 -7.945 -9.445 1 98.31 250 GLN A N 1
ATOM 1969 C CA . GLN A 1 250 ? -11.336 -9.039 -10.359 1 98.31 250 GLN A CA 1
ATOM 1970 C C . GLN A 1 250 ? -10.328 -8.609 -11.414 1 98.31 250 GLN A C 1
ATOM 1972 O O . GLN A 1 250 ? -9.352 -9.312 -11.68 1 98.31 250 GLN A O 1
ATOM 1977 N N . ALA A 1 251 ? -10.547 -7.48 -11.977 1 98.56 251 ALA A N 1
ATOM 1978 C CA . ALA A 1 251 ? -9.648 -6.957 -13 1 98.56 251 ALA A CA 1
ATOM 1979 C C . ALA A 1 251 ? -8.258 -6.711 -12.43 1 98.56 251 ALA A C 1
ATOM 1981 O O . ALA A 1 251 ? -7.254 -7.074 -13.055 1 98.56 251 ALA A O 1
ATOM 1982 N N . LEU A 1 252 ? -8.203 -6.121 -11.273 1 98.31 252 LEU A N 1
ATOM 1983 C CA . LEU A 1 252 ? -6.918 -5.797 -10.664 1 98.31 252 LEU A CA 1
ATOM 1984 C C . LEU A 1 252 ? -6.121 -7.062 -10.375 1 98.31 252 LEU A C 1
ATOM 1986 O O . LEU A 1 252 ? -4.902 -7.094 -10.57 1 98.31 252 LEU A O 1
ATOM 1990 N N . LEU A 1 253 ? -6.742 -8.078 -9.914 1 98.19 253 LEU A N 1
ATOM 1991 C CA . LEU A 1 253 ? -6.047 -9.328 -9.617 1 98.19 253 LEU A CA 1
ATOM 1992 C C . LEU A 1 253 ? -5.527 -9.977 -10.898 1 98.19 253 LEU A C 1
ATOM 1994 O O . LEU A 1 253 ? -4.406 -10.484 -10.93 1 98.19 253 LEU A O 1
ATOM 1998 N N . LEU A 1 254 ? -6.375 -9.961 -11.898 1 98.5 254 LEU A N 1
ATOM 1999 C CA . LEU A 1 254 ? -5.941 -10.523 -13.172 1 98.5 254 LEU A CA 1
ATOM 2000 C C . LEU A 1 254 ? -4.762 -9.742 -13.734 1 98.5 254 LEU A C 1
ATOM 2002 O O . LEU A 1 254 ? -3.803 -10.328 -14.242 1 98.5 254 LEU A O 1
ATOM 2006 N N . ILE A 1 255 ? -4.84 -8.438 -13.672 1 98.25 255 ILE A N 1
ATOM 2007 C CA . ILE A 1 255 ? -3.746 -7.59 -14.125 1 98.25 255 ILE A CA 1
ATOM 2008 C C . ILE A 1 255 ? -2.473 -7.926 -13.352 1 98.25 255 ILE A C 1
ATOM 2010 O O . ILE A 1 255 ? -1.403 -8.086 -13.945 1 98.25 255 ILE A O 1
ATOM 2014 N N . GLU A 1 256 ? -2.6 -8.055 -12.117 1 97.31 256 GLU A N 1
ATOM 2015 C CA . GLU A 1 256 ? -1.442 -8.328 -11.273 1 97.31 256 GLU A CA 1
ATOM 2016 C C . GLU A 1 256 ? -0.812 -9.672 -11.617 1 97.31 256 GLU A C 1
ATOM 2018 O O . GLU A 1 256 ? 0.413 -9.797 -11.656 1 97.31 256 GLU A O 1
ATOM 2023 N N . VAL A 1 257 ? -1.601 -10.648 -11.82 1 97 257 VAL A N 1
ATOM 2024 C CA . VAL A 1 257 ? -1.078 -11.969 -12.172 1 97 257 VAL A CA 1
ATOM 2025 C C . VAL A 1 257 ? -0.288 -11.875 -13.477 1 97 257 VAL A C 1
ATOM 2027 O O . VAL A 1 257 ? 0.808 -12.43 -13.586 1 97 257 VAL A O 1
ATOM 2030 N N . HIS A 1 258 ? -0.896 -11.211 -14.438 1 96.81 258 HIS A N 1
ATOM 2031 C CA . HIS A 1 258 ? -0.178 -11.047 -15.695 1 96.81 258 HIS A CA 1
ATOM 2032 C C . HIS A 1 258 ? 1.148 -10.328 -15.484 1 96.81 258 HIS A C 1
ATOM 2034 O O . HIS A 1 258 ? 2.184 -10.75 -16 1 96.81 258 HIS A O 1
ATOM 2040 N N . GLU A 1 259 ? 1.088 -9.25 -14.758 1 95.81 259 GLU A N 1
AT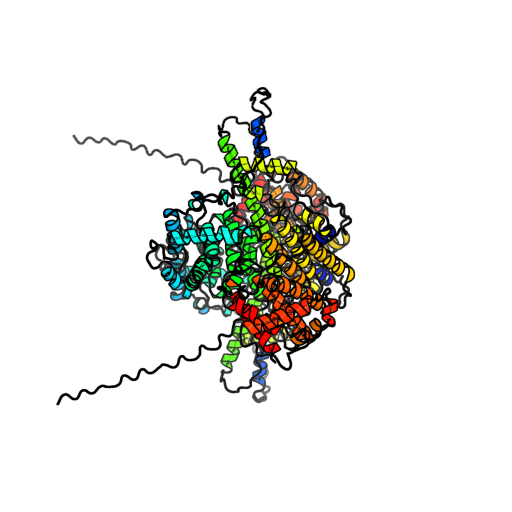OM 2041 C CA . GLU A 1 259 ? 2.285 -8.445 -14.523 1 95.81 259 GLU A CA 1
ATOM 2042 C C . GLU A 1 259 ? 3.357 -9.258 -13.797 1 95.81 259 GLU A C 1
ATOM 2044 O O . GLU A 1 259 ? 4.539 -9.18 -14.141 1 95.81 259 GLU A O 1
ATOM 2049 N N . LYS A 1 260 ? 3.018 -10.023 -12.898 1 93.88 260 LYS A N 1
ATOM 2050 C CA . LYS A 1 260 ? 3.973 -10.734 -12.055 1 93.88 260 LYS A CA 1
ATOM 2051 C C . LYS A 1 260 ? 4.512 -11.977 -12.758 1 93.88 260 LYS A C 1
ATOM 2053 O O . LYS A 1 260 ? 5.688 -12.312 -12.617 1 93.88 260 LYS A O 1
ATOM 2058 N N . MET A 1 261 ? 3.611 -12.586 -13.547 1 91.81 261 MET A N 1
ATOM 2059 C CA . MET A 1 261 ? 3.965 -13.938 -13.977 1 91.81 261 MET A CA 1
ATOM 2060 C C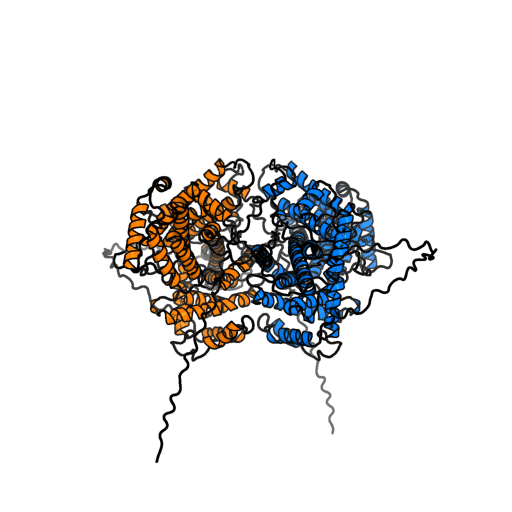 . MET A 1 261 ? 4.254 -13.984 -15.469 1 91.81 261 MET A C 1
ATOM 2062 O O . MET A 1 261 ? 5.023 -14.82 -15.938 1 91.81 261 MET A O 1
ATOM 2066 N N . TYR A 1 262 ? 3.625 -13.133 -16.297 1 90.31 262 TYR A N 1
ATOM 2067 C CA . TYR A 1 262 ? 3.637 -13.328 -17.75 1 90.31 262 TYR A CA 1
ATOM 2068 C C . TYR A 1 262 ? 4.219 -12.109 -18.453 1 90.31 262 TYR A C 1
ATOM 2070 O O . TYR A 1 262 ? 3.85 -11.812 -19.594 1 90.31 262 TYR A O 1
ATOM 2078 N N . SER A 1 263 ? 5.047 -11.383 -17.766 1 90.44 263 SER A N 1
ATOM 2079 C CA . SER A 1 263 ? 5.387 -10.109 -18.406 1 90.44 263 SER A CA 1
ATOM 2080 C C . SER A 1 263 ? 6.867 -9.797 -18.25 1 90.44 263 SER A C 1
ATOM 2082 O O . SER A 1 263 ? 7.703 -10.703 -18.219 1 90.44 263 SER A O 1
ATOM 2084 N N . THR A 1 264 ? 7.094 -8.508 -18.344 1 89.69 264 THR A N 1
ATOM 2085 C CA . THR A 1 264 ? 8.453 -7.988 -18.266 1 89.69 264 THR A CA 1
ATOM 2086 C C . THR A 1 264 ? 8.828 -7.66 -16.828 1 89.69 264 THR A C 1
ATOM 2088 O O . THR A 1 264 ? 7.969 -7.676 -15.938 1 89.69 264 THR A O 1
ATOM 2091 N N . ARG A 1 265 ? 10.07 -7.434 -16.656 1 88.44 265 ARG A N 1
ATOM 2092 C CA . ARG A 1 265 ? 10.57 -7.059 -15.344 1 88.44 265 ARG A CA 1
ATOM 2093 C C . ARG A 1 265 ? 9.906 -5.773 -14.852 1 88.44 265 ARG A C 1
ATOM 2095 O O . ARG A 1 265 ? 9.523 -5.676 -13.688 1 88.44 265 ARG A O 1
ATOM 2102 N N . SER A 1 266 ? 9.789 -4.82 -15.766 1 88.19 266 SER A N 1
ATOM 2103 C CA . SER A 1 266 ? 9.18 -3.549 -15.398 1 88.19 266 SER A CA 1
ATOM 2104 C C . SER A 1 266 ? 7.742 -3.746 -14.922 1 88.19 266 SER A C 1
ATOM 2106 O O . SER A 1 266 ? 7.328 -3.154 -13.922 1 88.19 266 SER A O 1
ATOM 2108 N N . LEU A 1 267 ? 7.016 -4.562 -15.641 1 92.44 267 LEU A N 1
ATOM 2109 C CA . LEU A 1 267 ? 5.629 -4.816 -15.258 1 92.44 267 LEU A CA 1
ATOM 2110 C C . LEU A 1 267 ? 5.562 -5.621 -13.961 1 92.44 267 LEU A C 1
ATOM 2112 O O . LEU A 1 267 ? 4.664 -5.41 -13.141 1 92.44 267 LEU A O 1
ATOM 2116 N N . HIS A 1 268 ? 6.539 -6.527 -13.789 1 92.25 268 HIS A N 1
ATOM 2117 C CA . HIS A 1 268 ? 6.613 -7.289 -12.547 1 92.25 268 HIS A CA 1
ATOM 2118 C C . HIS A 1 268 ? 6.801 -6.371 -11.352 1 92.25 268 HIS A C 1
ATOM 2120 O O . HIS A 1 268 ? 6.102 -6.508 -10.344 1 92.25 268 HIS A O 1
ATOM 2126 N N . ASP A 1 269 ? 7.672 -5.441 -11.477 1 90.12 269 ASP A N 1
ATOM 2127 C CA . ASP A 1 269 ? 7.934 -4.488 -10.406 1 90.12 269 ASP A CA 1
ATOM 2128 C C . ASP A 1 269 ? 6.711 -3.607 -10.148 1 90.12 269 ASP A C 1
ATOM 2130 O O . ASP A 1 269 ? 6.398 -3.295 -9 1 90.12 269 ASP A O 1
ATOM 2134 N N . ARG A 1 270 ? 6.09 -3.209 -11.195 1 92.44 270 ARG A N 1
ATOM 2135 C CA . ARG A 1 270 ? 4.887 -2.389 -11.078 1 92.44 270 ARG A CA 1
ATOM 2136 C C . ARG A 1 270 ? 3.814 -3.102 -10.258 1 92.44 270 ARG A C 1
ATOM 2138 O O . ARG A 1 270 ? 3.117 -2.473 -9.461 1 92.44 270 ARG A O 1
ATOM 2145 N N . ALA A 1 271 ? 3.666 -4.379 -10.555 1 94.31 271 ALA A N 1
ATOM 2146 C CA . ALA A 1 271 ? 2.682 -5.152 -9.805 1 94.31 271 ALA A CA 1
ATOM 2147 C C . ALA A 1 271 ? 2.99 -5.133 -8.312 1 94.31 271 ALA A C 1
ATOM 2149 O O . ALA A 1 271 ? 2.082 -5.023 -7.484 1 94.31 271 ALA A O 1
ATOM 2150 N N . HIS A 1 272 ? 4.238 -5.227 -8.008 1 91.56 272 HIS A N 1
ATOM 2151 C CA . HIS A 1 272 ? 4.645 -5.199 -6.605 1 91.56 272 HIS A CA 1
ATOM 2152 C C . HIS A 1 272 ? 4.352 -3.842 -5.973 1 91.56 272 HIS A C 1
ATOM 2154 O O . HIS A 1 272 ? 3.861 -3.771 -4.844 1 91.56 272 HIS A O 1
ATOM 2160 N N . ILE A 1 273 ? 4.605 -2.828 -6.633 1 92.69 273 ILE A N 1
ATOM 2161 C CA . ILE A 1 273 ? 4.477 -1.466 -6.125 1 92.69 273 ILE A CA 1
ATOM 2162 C C . ILE A 1 273 ? 3.008 -1.154 -5.852 1 92.69 273 ILE A C 1
ATOM 2164 O O . ILE A 1 273 ? 2.678 -0.507 -4.855 1 92.69 273 ILE A O 1
ATOM 2168 N N . HIS A 1 274 ? 2.127 -1.62 -6.676 1 94.75 274 HIS A N 1
ATOM 2169 C CA . HIS A 1 274 ? 0.722 -1.236 -6.582 1 94.75 274 HIS A CA 1
ATOM 2170 C C . HIS A 1 274 ? -0.103 -2.324 -5.906 1 94.75 274 HIS A C 1
ATOM 2172 O O . HIS A 1 274 ? -1.323 -2.199 -5.781 1 94.75 274 HIS A O 1
ATOM 2178 N N . HIS A 1 275 ? 0.538 -3.424 -5.504 1 95.19 275 HIS A N 1
ATOM 2179 C CA . HIS A 1 275 ? -0.165 -4.508 -4.824 1 95.19 275 HIS A CA 1
ATOM 2180 C C . HIS A 1 275 ? -0.91 -3.996 -3.596 1 95.19 275 HIS A C 1
ATOM 2182 O O . HIS A 1 275 ? -2.059 -4.379 -3.357 1 95.19 275 HIS A O 1
ATOM 2188 N N . ASP A 1 276 ? -0.376 -3.061 -2.873 1 93.75 276 ASP A N 1
ATOM 2189 C CA . ASP A 1 276 ? -0.951 -2.543 -1.635 1 93.75 276 ASP A CA 1
ATOM 2190 C C . ASP A 1 276 ? -2.229 -1.755 -1.91 1 93.75 276 ASP A C 1
ATOM 2192 O O . ASP A 1 276 ? -3.137 -1.725 -1.077 1 93.75 276 ASP A O 1
ATOM 2196 N N . THR A 1 277 ? -2.252 -1.104 -3.031 1 95.38 277 THR A N 1
ATOM 2197 C CA . THR A 1 277 ? -3.439 -0.342 -3.402 1 95.38 277 THR A CA 1
ATOM 2198 C C . THR A 1 277 ? -4.668 -1.247 -3.455 1 95.38 277 THR A C 1
ATOM 2200 O O . THR A 1 277 ? -5.73 -0.894 -2.936 1 95.38 277 THR A O 1
ATOM 2203 N N . THR A 1 278 ? -4.473 -2.389 -4.074 1 95.88 278 THR A N 1
ATOM 2204 C CA . THR A 1 278 ? -5.574 -3.34 -4.18 1 95.88 278 THR A CA 1
ATOM 2205 C C . THR A 1 278 ? -6.012 -3.818 -2.797 1 95.88 278 THR A C 1
ATOM 2207 O O . THR A 1 278 ? -7.207 -3.898 -2.514 1 95.88 278 THR A O 1
ATOM 2210 N N . LEU A 1 279 ? -5.133 -4.113 -1.964 1 94.75 279 LEU A N 1
ATOM 2211 C CA . LEU A 1 279 ? -5.449 -4.609 -0.63 1 94.75 279 LEU A CA 1
ATOM 2212 C C . LEU A 1 279 ? -6.129 -3.531 0.207 1 94.75 279 LEU A C 1
ATOM 2214 O O . LEU A 1 279 ? -7.055 -3.82 0.97 1 94.75 279 LEU A O 1
ATOM 2218 N N . THR A 1 280 ? -5.637 -2.266 0.102 1 92.81 280 THR A N 1
ATOM 2219 C CA . THR A 1 280 ? -6.258 -1.164 0.83 1 92.81 280 THR A CA 1
ATOM 2220 C C . THR A 1 280 ? -7.707 -0.977 0.395 1 92.81 280 THR A C 1
ATOM 2222 O O . THR A 1 280 ? -8.578 -0.716 1.226 1 92.81 280 THR A O 1
ATOM 2225 N N . LEU A 1 281 ? -7.91 -1.117 -0.896 1 92.88 281 LEU A N 1
ATOM 2226 C CA . LEU A 1 281 ? -9.273 -1.044 -1.409 1 92.88 281 LEU A CA 1
ATOM 2227 C C . LEU A 1 281 ? -10.148 -2.125 -0.782 1 92.88 281 LEU A C 1
ATOM 2229 O O . LEU A 1 281 ? -11.297 -1.864 -0.418 1 92.88 281 LEU A O 1
ATOM 2233 N N . MET A 1 282 ? -9.625 -3.299 -0.673 1 93.19 282 MET A N 1
ATOM 2234 C CA . MET A 1 282 ? -10.375 -4.418 -0.109 1 93.19 282 MET A CA 1
ATOM 2235 C C . MET A 1 282 ? -10.648 -4.195 1.375 1 93.19 282 MET A C 1
ATOM 2237 O O . MET A 1 282 ? -11.742 -4.5 1.861 1 93.19 282 MET A O 1
ATOM 2241 N N . ARG A 1 283 ? -9.68 -3.703 2.113 1 89.19 283 ARG A N 1
ATOM 2242 C CA . ARG A 1 283 ? -9.844 -3.42 3.535 1 89.19 283 ARG A CA 1
ATOM 2243 C C . ARG A 1 283 ? -10.898 -2.338 3.76 1 89.19 283 ARG A C 1
ATOM 2245 O O . ARG A 1 283 ? -11.742 -2.461 4.645 1 89.19 283 ARG A O 1
ATOM 2252 N N . ARG A 1 284 ? -10.789 -1.335 2.943 1 84.19 284 ARG A N 1
ATOM 2253 C CA . ARG A 1 284 ? -11.75 -0.244 3.051 1 84.19 284 ARG A CA 1
ATOM 2254 C C . ARG A 1 284 ? -13.164 -0.73 2.756 1 84.19 284 ARG A C 1
ATOM 2256 O O . ARG A 1 284 ? -14.133 -0.205 3.305 1 84.19 284 ARG A O 1
ATOM 2263 N N . GLY A 1 285 ? -13.25 -1.723 1.834 1 83.81 285 GLY A N 1
ATOM 2264 C CA . GLY A 1 285 ? -14.547 -2.293 1.509 1 83.81 285 GLY A CA 1
ATOM 2265 C C . GLY A 1 285 ? -15 -3.346 2.502 1 83.81 285 GLY A C 1
ATOM 2266 O O . GLY A 1 285 ? -16.062 -3.955 2.33 1 83.81 285 GLY A O 1
ATOM 2267 N N . ASN A 1 286 ? -14.227 -3.584 3.566 1 85.19 286 ASN A N 1
ATOM 2268 C CA . ASN A 1 286 ? -14.516 -4.57 4.602 1 85.19 286 ASN A CA 1
ATOM 2269 C C . ASN A 1 286 ? -14.75 -5.957 4.008 1 85.19 286 ASN A C 1
ATOM 2271 O O . ASN A 1 286 ? -15.641 -6.688 4.449 1 85.19 286 ASN A O 1
ATOM 2275 N N . LEU A 1 287 ? -14.008 -6.25 2.982 1 90.5 287 LEU A N 1
ATOM 2276 C CA . LEU A 1 287 ? -14.18 -7.52 2.285 1 90.5 287 LEU A CA 1
ATOM 2277 C C . LEU A 1 287 ? -13.594 -8.672 3.102 1 90.5 287 LEU A C 1
ATOM 2279 O O . LEU A 1 287 ? -13.969 -9.828 2.91 1 90.5 287 LEU A O 1
ATOM 2283 N N . PHE A 1 288 ? -12.727 -8.406 4.027 1 89.12 288 PHE A N 1
ATOM 2284 C CA . PHE A 1 288 ? -12.031 -9.453 4.773 1 89.12 288 PHE A CA 1
ATOM 2285 C C . PHE A 1 288 ? -12.938 -10.039 5.852 1 89.12 288 PHE A C 1
ATOM 2287 O O . PHE A 1 288 ? -12.68 -11.125 6.367 1 89.12 288 PHE A O 1
ATOM 2294 N N . VAL A 1 289 ? -13.938 -9.258 6.254 1 81.06 289 VAL A N 1
ATOM 2295 C CA . VAL A 1 289 ? -14.852 -9.695 7.301 1 81.06 289 VAL A CA 1
ATOM 2296 C C . VAL A 1 289 ? -16.203 -10.055 6.684 1 81.06 289 VAL A C 1
ATOM 2298 O O . VAL A 1 289 ? -17.109 -10.5 7.387 1 81.06 289 VAL A O 1
ATOM 2301 N N . GLY A 1 290 ? -16.312 -10.219 5.438 1 70.25 290 GLY A N 1
ATOM 2302 C CA . GLY A 1 290 ? -17.5 -10.656 4.727 1 70.25 290 GLY A CA 1
ATOM 2303 C C . GLY A 1 290 ? -18.625 -9.633 4.727 1 70.25 290 GLY A C 1
ATOM 2304 O O . GLY A 1 290 ? -19.75 -9.938 4.336 1 70.25 290 GLY A O 1
ATOM 2305 N N . ARG A 1 291 ? -18.594 -8.477 5.293 1 57.88 291 ARG A N 1
ATOM 2306 C CA . ARG A 1 291 ? -19.656 -7.484 5.336 1 57.88 291 ARG A CA 1
ATOM 2307 C C . ARG A 1 291 ? -19.75 -6.711 4.023 1 57.88 291 ARG A C 1
ATOM 2309 O O . ARG A 1 291 ? -18.859 -5.906 3.719 1 57.88 291 ARG A O 1
ATOM 2316 N N . SER A 1 292 ? -20.062 -7.414 2.92 1 51.38 292 SER A N 1
ATOM 2317 C CA . SER A 1 292 ? -20.047 -6.648 1.679 1 51.38 292 SER A CA 1
ATOM 2318 C C . SER A 1 292 ? -21.031 -5.492 1.733 1 51.38 292 SER A C 1
ATOM 2320 O O . SER A 1 292 ? -22.094 -5.602 2.361 1 51.38 292 SER A O 1
ATOM 2322 N N . ALA A 1 293 ? -20.75 -4.297 1.396 1 43.31 293 ALA A N 1
ATOM 2323 C CA . ALA A 1 293 ? -21.547 -3.086 1.304 1 43.31 293 ALA A CA 1
ATOM 2324 C C . ALA A 1 293 ? -22.906 -3.379 0.675 1 43.31 293 ALA A C 1
ATOM 2326 O O . ALA A 1 293 ? -23.891 -2.666 0.928 1 43.31 293 ALA A O 1
ATOM 2327 N N . ASP A 1 294 ? -23.016 -4.223 -0.347 1 43.34 294 ASP A N 1
ATOM 2328 C CA . ASP A 1 294 ? -24.281 -4.469 -1.048 1 43.34 294 ASP A CA 1
ATOM 2329 C C . ASP A 1 294 ? -25.188 -5.406 -0.244 1 43.34 294 ASP A C 1
ATOM 2331 O O . ASP A 1 294 ? -26.141 -5.969 -0.782 1 43.34 294 ASP A O 1
ATOM 2335 N N . SER A 1 295 ? -24.812 -5.879 0.848 1 40.16 295 SER A N 1
ATOM 2336 C CA . SER A 1 295 ? -25.812 -6.676 1.541 1 40.16 295 SER A CA 1
ATOM 2337 C C . SER A 1 295 ? -27.062 -5.848 1.859 1 40.16 295 SER A C 1
ATOM 2339 O O . SER A 1 295 ? -26.953 -4.719 2.344 1 40.16 295 SER A O 1
ATOM 2341 N N . PRO A 1 296 ? -28.156 -6.082 1.309 1 37.56 296 PRO A N 1
ATOM 2342 C CA . PRO A 1 296 ? -29.359 -5.375 1.731 1 37.56 296 PRO A CA 1
ATOM 2343 C C . PRO A 1 296 ? -29.422 -5.16 3.242 1 37.56 296 PRO A C 1
ATOM 2345 O O . PRO A 1 296 ? -29.156 -6.086 4.012 1 37.56 296 PRO A O 1
ATOM 2348 N N . GLN A 1 297 ? -28.938 -4.121 3.766 1 34.94 297 GLN A N 1
ATOM 2349 C CA . GLN A 1 297 ? -29.5 -3.838 5.082 1 34.94 297 GLN A CA 1
ATOM 2350 C C . GLN A 1 297 ? -30.875 -4.488 5.25 1 34.94 297 GLN A C 1
ATOM 2352 O O . GLN A 1 297 ? -31.703 -4.457 4.336 1 34.94 297 GLN A O 1
ATOM 2357 N N . ALA A 1 298 ? -30.969 -5.367 6.223 1 32.44 298 ALA A N 1
ATOM 2358 C CA . ALA A 1 298 ? -32.312 -5.723 6.609 1 32.44 298 ALA A CA 1
ATOM 2359 C C . ALA A 1 298 ? -33.25 -4.512 6.543 1 32.44 298 ALA A C 1
ATOM 2361 O O . ALA A 1 298 ? -33.281 -3.693 7.465 1 32.44 298 ALA A O 1
ATOM 2362 N N . SER A 1 299 ? -33.375 -3.627 5.602 1 31.58 299 SER A N 1
ATOM 2363 C CA . SER A 1 299 ? -34.625 -2.898 5.75 1 31.58 299 SER A CA 1
ATOM 2364 C C . SER A 1 299 ? -35.719 -3.775 6.383 1 31.58 299 SER A C 1
ATOM 2366 O O . SER A 1 299 ? -35.75 -4.988 6.164 1 31.58 299 SER A O 1
ATOM 2368 N N . SER A 1 300 ? -36.188 -3.344 7.531 1 30.28 300 SER A N 1
ATOM 2369 C CA . SER A 1 300 ? -37.531 -3.748 7.969 1 30.28 300 SER A CA 1
ATOM 2370 C C . SER A 1 300 ? -38.375 -4.168 6.785 1 30.28 300 SER A C 1
ATOM 2372 O O . SER A 1 300 ? -38.344 -3.551 5.719 1 30.28 300 SER A O 1
ATOM 2374 N N . THR A 1 301 ? -38.781 -5.359 6.852 1 31.72 301 THR A N 1
ATOM 2375 C CA . THR A 1 301 ? -40 -5.812 6.242 1 31.72 301 THR A CA 1
ATOM 2376 C C . THR A 1 301 ? -41.031 -4.688 6.219 1 31.72 301 THR A C 1
ATOM 2378 O O . THR A 1 301 ? -41.781 -4.48 7.195 1 31.72 301 THR A O 1
ATOM 2381 N N . ASP A 1 302 ? -40.75 -3.496 5.949 1 29.88 302 ASP A N 1
ATOM 2382 C CA . ASP A 1 302 ? -42.062 -3.006 5.535 1 29.88 302 ASP A CA 1
ATOM 2383 C C . ASP A 1 302 ? -42.688 -3.92 4.48 1 29.88 302 ASP A C 1
ATOM 2385 O O . ASP A 1 302 ? -42.094 -4.156 3.428 1 29.88 302 ASP A O 1
ATOM 2389 N N . ASP A 1 303 ? -43.594 -4.793 4.941 1 31.02 303 ASP A N 1
ATOM 2390 C CA . ASP A 1 303 ? -44.75 -5.492 4.359 1 31.02 303 ASP A CA 1
ATOM 2391 C C . ASP A 1 303 ? -45.375 -4.656 3.256 1 31.02 303 ASP A C 1
ATOM 2393 O O . ASP A 1 303 ? -46.562 -4.273 3.363 1 31.02 303 ASP A O 1
ATOM 2397 N N . ARG A 1 304 ? -44.875 -3.654 2.748 1 30.22 304 ARG A N 1
ATOM 2398 C CA . ARG A 1 304 ? -45.844 -3.361 1.708 1 30.22 304 ARG A CA 1
ATOM 2399 C C . ARG A 1 304 ? -45.969 -4.516 0.72 1 30.22 304 ARG A C 1
ATOM 2401 O O . ARG A 1 304 ? -44.938 -4.969 0.171 1 30.22 304 ARG A O 1
ATOM 2408 N N . PRO A 1 305 ? -47.062 -5.293 0.685 1 33.19 305 PRO A N 1
ATOM 2409 C CA . PRO A 1 305 ? -47.531 -6.328 -0.24 1 33.19 305 PRO A CA 1
ATOM 2410 C C . PRO A 1 305 ? -47.094 -6.074 -1.681 1 33.19 305 PRO A C 1
ATOM 2412 O O . PRO A 1 305 ? -47.219 -6.953 -2.535 1 33.19 305 PRO A O 1
ATOM 2415 N N . GLY A 1 306 ? -47.062 -4.84 -2.16 1 34.16 306 GLY A N 1
ATOM 2416 C CA . GLY A 1 306 ? -47.406 -4.625 -3.557 1 34.16 306 GLY A CA 1
ATOM 2417 C C . GLY A 1 306 ? -46.281 -4.953 -4.512 1 34.16 306 GLY A C 1
ATOM 2418 O O . GLY A 1 306 ? -46.406 -4.738 -5.719 1 34.16 306 GLY A O 1
ATOM 2419 N N . SER A 1 307 ? -45 -4.613 -4.16 1 38.34 307 SER A N 1
ATOM 2420 C CA . SER A 1 307 ? -44.312 -4.734 -5.453 1 38.34 307 SER A CA 1
ATOM 2421 C C . SER A 1 307 ? -44.375 -6.168 -5.969 1 38.34 307 SER A C 1
ATOM 2423 O O . SER A 1 307 ? -44.062 -7.109 -5.23 1 38.34 307 SER A O 1
ATOM 2425 N N . ASN A 1 308 ? -45.156 -6.508 -6.859 1 38.19 308 ASN A N 1
ATOM 2426 C CA . ASN A 1 308 ? -45.406 -7.609 -7.781 1 38.19 308 ASN A CA 1
ATOM 2427 C C . ASN A 1 308 ? -44.094 -8.203 -8.297 1 38.19 308 ASN A C 1
ATOM 2429 O O . ASN A 1 308 ? -43.688 -7.934 -9.43 1 38.19 308 ASN A O 1
ATOM 2433 N N . MET A 1 309 ? -42.969 -8.148 -7.617 1 44.34 309 MET A N 1
ATOM 2434 C CA . MET A 1 309 ? -41.906 -8.953 -8.211 1 44.34 309 MET A CA 1
ATOM 2435 C C . MET A 1 309 ? -42.344 -10.398 -8.391 1 44.34 309 MET A C 1
ATOM 2437 O O . MET A 1 309 ? -42.844 -11.008 -7.457 1 44.34 309 MET A O 1
ATOM 2441 N N . THR A 1 310 ? -42.594 -10.773 -9.609 1 50.72 310 THR A N 1
ATOM 2442 C CA . THR A 1 310 ? -42.906 -12.156 -9.953 1 50.72 310 THR A CA 1
ATOM 2443 C C . THR A 1 310 ? -41.875 -13.109 -9.328 1 50.72 310 THR A C 1
ATOM 2445 O O . THR A 1 310 ? -40.719 -12.727 -9.102 1 50.72 310 THR A O 1
ATOM 2448 N N . PRO A 1 311 ? -42.281 -14.164 -8.703 1 50.34 311 PRO A N 1
ATOM 2449 C CA . PRO A 1 311 ? -41.406 -15.188 -8.109 1 50.34 311 PRO A CA 1
ATOM 2450 C C . PRO A 1 311 ? -40.156 -15.438 -8.93 1 50.34 311 PRO A C 1
ATOM 2452 O O . PRO A 1 311 ? -39.062 -15.672 -8.359 1 50.34 311 PRO A O 1
ATOM 2455 N N . ASP A 1 312 ? -40.25 -15.281 -10.18 1 55 312 ASP A N 1
ATOM 2456 C CA . ASP A 1 312 ? -39.094 -15.539 -11.055 1 55 312 ASP A CA 1
ATOM 2457 C C . ASP A 1 312 ? -38.062 -14.438 -10.922 1 55 312 ASP A C 1
ATOM 2459 O O . ASP A 1 312 ? -36.844 -14.719 -10.938 1 55 312 ASP A O 1
ATOM 2463 N N . SER A 1 313 ? -38.469 -13.25 -10.711 1 61.66 313 SER A N 1
ATOM 2464 C CA . SER A 1 313 ? -37.562 -12.125 -10.602 1 61.66 313 SER A CA 1
ATOM 2465 C C . SER A 1 313 ? -36.781 -12.164 -9.289 1 61.66 313 SER A C 1
ATOM 2467 O O . SER A 1 313 ? -35.594 -11.844 -9.25 1 61.66 313 SER A O 1
ATOM 2469 N N . ALA A 1 314 ? -37.438 -12.625 -8.344 1 61.69 314 ALA A N 1
ATOM 2470 C CA . ALA A 1 314 ? -36.812 -12.75 -7.031 1 61.69 314 ALA A CA 1
ATOM 2471 C C . ALA A 1 314 ? -35.75 -13.844 -7.039 1 61.69 314 ALA A C 1
ATOM 2473 O O . ALA A 1 314 ? -34.688 -13.695 -6.422 1 61.69 314 ALA A O 1
ATOM 2474 N N . LEU A 1 315 ? -36.125 -14.906 -7.781 1 61.09 315 LEU A N 1
ATOM 2475 C CA . LEU A 1 315 ? -35.156 -15.992 -7.906 1 61.09 315 LEU A CA 1
ATOM 2476 C C . LEU A 1 315 ? -33.906 -15.539 -8.664 1 61.09 315 LEU A C 1
ATOM 2478 O O . LEU A 1 315 ? -32.781 -15.906 -8.305 1 61.09 315 LEU A O 1
ATOM 2482 N N . ASP A 1 316 ? -34.125 -14.734 -9.562 1 71.62 316 ASP A N 1
ATOM 2483 C CA . ASP A 1 316 ? -33.031 -14.234 -10.367 1 71.62 316 ASP A CA 1
ATOM 2484 C C . ASP A 1 316 ? -32.156 -13.289 -9.562 1 71.62 316 ASP A C 1
ATOM 2486 O O . ASP A 1 316 ? -30.922 -13.305 -9.703 1 71.62 316 ASP A O 1
ATOM 2490 N N . GLU A 1 317 ? -32.812 -12.57 -8.789 1 74.88 317 GLU A N 1
ATOM 2491 C CA . GLU A 1 317 ? -32.062 -11.648 -7.953 1 74.88 317 GLU A CA 1
ATOM 2492 C C . GLU A 1 317 ? -31.25 -12.391 -6.902 1 74.88 317 GLU A C 1
ATOM 2494 O O . GLU A 1 317 ? -30.109 -12.016 -6.613 1 74.88 317 GLU A O 1
ATOM 2499 N N . SER A 1 318 ? -31.875 -13.398 -6.492 1 78.25 318 SER A N 1
ATOM 2500 C CA . SER A 1 318 ? -31.188 -14.211 -5.504 1 78.25 318 SER A CA 1
ATOM 2501 C C . SER A 1 318 ? -29.984 -14.93 -6.125 1 78.25 318 SER A C 1
ATOM 2503 O O . SER A 1 318 ? -28.938 -15.047 -5.496 1 78.25 318 SER A O 1
ATOM 2505 N N . TRP A 1 319 ? -30.219 -15.391 -7.352 1 84.88 319 TRP A N 1
ATOM 2506 C CA . TRP A 1 319 ? -29.141 -16.047 -8.086 1 84.88 319 TRP A CA 1
ATOM 2507 C C . TRP A 1 319 ? -27.969 -15.094 -8.305 1 84.88 319 TRP A C 1
ATOM 2509 O O . TRP A 1 319 ? -26.812 -15.43 -8.008 1 84.88 319 TRP A O 1
ATOM 2519 N N . THR A 1 320 ? -28.234 -13.938 -8.695 1 86.75 320 THR A N 1
ATOM 2520 C CA . THR A 1 320 ? -27.203 -12.93 -8.961 1 86.75 320 THR A CA 1
ATOM 2521 C C . THR A 1 320 ? -26.5 -12.531 -7.676 1 86.75 320 THR A C 1
ATOM 2523 O O . THR A 1 320 ? -25.281 -12.32 -7.664 1 86.75 320 THR A O 1
ATOM 2526 N N . HIS A 1 321 ? -27.234 -12.422 -6.695 1 86.62 321 HIS A N 1
ATOM 2527 C CA . HIS A 1 321 ? -26.656 -12.07 -5.402 1 86.62 321 HIS A CA 1
ATOM 2528 C C . HIS A 1 321 ? -25.734 -13.164 -4.891 1 86.62 321 HIS A C 1
ATOM 2530 O O . HIS A 1 321 ? -24.672 -12.875 -4.332 1 86.62 321 HIS A O 1
ATOM 2536 N N . TRP A 1 322 ? -26.188 -14.367 -5.07 1 88.88 322 TRP A N 1
ATOM 2537 C CA . TRP A 1 322 ? -25.344 -15.484 -4.641 1 88.88 322 TRP A CA 1
ATOM 2538 C C . TRP A 1 322 ? -24.031 -15.492 -5.402 1 88.88 322 TRP A C 1
ATOM 2540 O O . TRP A 1 322 ? -22.953 -15.688 -4.809 1 88.88 322 TRP A O 1
ATOM 2550 N N . ILE A 1 323 ? -24.094 -15.344 -6.66 1 92.44 323 ILE A N 1
ATOM 2551 C CA . ILE A 1 323 ? -22.891 -15.336 -7.496 1 92.44 323 ILE A CA 1
ATOM 2552 C C . ILE A 1 323 ? -21.953 -14.219 -7.047 1 92.44 323 ILE A C 1
ATOM 2554 O O . ILE A 1 323 ? -20.75 -14.43 -6.91 1 92.44 323 ILE A O 1
ATOM 2558 N N . LYS A 1 324 ? -22.531 -13.078 -6.84 1 92 324 LYS A N 1
ATOM 2559 C CA . LYS A 1 324 ? -21.734 -11.93 -6.441 1 92 324 LYS A CA 1
ATOM 2560 C C . LYS A 1 324 ? -21.078 -12.164 -5.082 1 92 324 LYS A C 1
ATOM 2562 O O . LYS A 1 324 ? -19.906 -11.844 -4.891 1 92 324 LYS A O 1
ATOM 2567 N N . ALA A 1 325 ? -21.75 -12.688 -4.188 1 90.5 325 ALA A N 1
ATOM 2568 C CA . ALA A 1 325 ? -21.219 -12.938 -2.85 1 90.5 325 ALA A CA 1
ATOM 2569 C C . ALA A 1 325 ? -20.078 -13.961 -2.889 1 90.5 325 ALA A C 1
ATOM 2571 O O . ALA A 1 325 ? -19.031 -13.75 -2.279 1 90.5 325 ALA A O 1
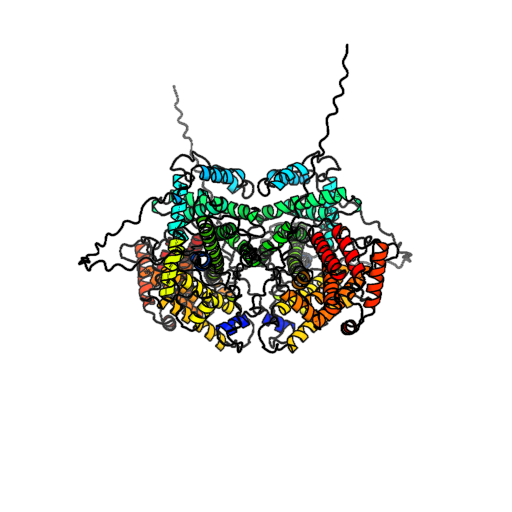ATOM 2572 N N . GLU A 1 326 ? -20.344 -15.031 -3.629 1 93.25 326 GLU A N 1
ATOM 2573 C CA . GLU A 1 326 ? -19.312 -16.062 -3.73 1 93.25 326 GLU A CA 1
ATOM 2574 C C . GLU A 1 326 ? -18.094 -15.555 -4.488 1 93.25 326 GLU A C 1
ATOM 2576 O O . GLU A 1 326 ? -16.953 -15.844 -4.109 1 93.25 326 GLU A O 1
ATOM 2581 N N . ALA A 1 327 ? -18.375 -14.859 -5.535 1 95.75 327 ALA A N 1
ATOM 2582 C CA . ALA A 1 327 ? -17.266 -14.297 -6.297 1 95.75 327 ALA A CA 1
ATOM 2583 C C . ALA A 1 327 ? -16.422 -13.359 -5.438 1 95.75 327 ALA A C 1
ATOM 2585 O O . ALA A 1 327 ? -15.203 -13.32 -5.555 1 95.75 327 ALA A O 1
ATOM 2586 N N . THR A 1 328 ? -17.062 -12.57 -4.625 1 95 328 THR A N 1
ATOM 2587 C CA . THR A 1 328 ? -16.359 -11.656 -3.736 1 95 328 THR A CA 1
ATOM 2588 C C . THR A 1 328 ? -15.477 -12.422 -2.752 1 95 328 THR A C 1
ATOM 2590 O O . THR A 1 328 ? -14.336 -12.039 -2.508 1 95 328 THR A O 1
ATOM 2593 N N . ARG A 1 329 ? -15.984 -13.453 -2.24 1 94.81 329 ARG A N 1
ATOM 2594 C CA . ARG A 1 329 ? -15.211 -14.297 -1.336 1 94.81 329 ARG A CA 1
ATOM 2595 C C . ARG A 1 329 ? -13.984 -14.875 -2.039 1 94.81 329 ARG A C 1
ATOM 2597 O O . ARG A 1 329 ? -12.883 -14.852 -1.492 1 94.81 329 ARG A O 1
ATOM 2604 N N . ARG A 1 330 ? -14.195 -15.367 -3.168 1 96.56 330 ARG A N 1
ATOM 2605 C CA . ARG A 1 330 ? -13.117 -15.984 -3.934 1 96.56 330 ARG A CA 1
ATOM 2606 C C . ARG A 1 330 ? -12.047 -14.961 -4.289 1 96.56 330 ARG A C 1
ATOM 2608 O O . ARG A 1 330 ? -10.859 -15.281 -4.32 1 96.56 330 ARG A O 1
ATOM 2615 N N . VAL A 1 331 ? -12.508 -13.75 -4.582 1 97.62 331 VAL A N 1
ATOM 2616 C CA . VAL A 1 331 ? -11.562 -12.688 -4.91 1 97.62 331 VAL A CA 1
ATOM 2617 C C . VAL A 1 331 ? -10.664 -12.398 -3.709 1 97.62 331 VAL A C 1
ATOM 2619 O O . VAL A 1 331 ? -9.461 -12.195 -3.865 1 97.62 331 VAL A O 1
ATOM 2622 N N . VAL A 1 332 ? -11.164 -12.383 -2.514 1 97.31 332 VAL A N 1
ATOM 2623 C CA . VAL A 1 332 ? -10.391 -12.117 -1.309 1 97.31 332 VAL A CA 1
ATOM 2624 C C . VAL A 1 332 ? -9.359 -13.227 -1.105 1 97.31 332 VAL A C 1
ATOM 2626 O O . VAL A 1 332 ? -8.18 -12.953 -0.873 1 97.31 332 VAL A O 1
ATOM 2629 N N . PHE A 1 333 ? -9.773 -14.406 -1.244 1 97.25 333 PHE A N 1
ATOM 2630 C CA . PHE A 1 333 ? -8.859 -15.523 -1.052 1 97.25 333 PHE A CA 1
ATOM 2631 C C . PHE A 1 333 ? -7.812 -15.57 -2.16 1 97.25 333 PHE A C 1
ATOM 2633 O O . PHE A 1 333 ? -6.668 -15.953 -1.928 1 97.25 333 PHE A O 1
ATOM 2640 N N . ALA A 1 334 ? -8.281 -15.203 -3.373 1 97.56 334 ALA A N 1
ATOM 2641 C CA . ALA A 1 334 ? -7.309 -15.125 -4.461 1 97.56 334 ALA A CA 1
ATOM 2642 C C . ALA A 1 334 ? -6.207 -14.117 -4.145 1 97.56 334 ALA A C 1
ATOM 2644 O O . ALA A 1 334 ? -5.027 -14.383 -4.398 1 97.56 334 ALA A O 1
ATOM 2645 N N . ALA A 1 335 ? -6.566 -12.969 -3.625 1 97.94 335 ALA A N 1
ATOM 2646 C CA . ALA A 1 335 ? -5.586 -11.969 -3.215 1 97.94 335 ALA A CA 1
ATOM 2647 C C . ALA A 1 335 ? -4.645 -12.531 -2.15 1 97.94 335 ALA A C 1
ATOM 2649 O O . ALA A 1 335 ? -3.436 -12.297 -2.195 1 97.94 335 ALA A O 1
ATOM 2650 N N . PHE A 1 336 ? -5.191 -13.266 -1.188 1 97.25 336 PHE A N 1
ATOM 2651 C CA . PHE A 1 336 ? -4.422 -13.875 -0.107 1 97.25 336 PHE A CA 1
ATOM 2652 C C . PHE A 1 336 ? -3.439 -14.898 -0.653 1 97.25 336 PHE A C 1
ATOM 2654 O O . PHE A 1 336 ? -2.281 -14.945 -0.231 1 97.25 336 PHE A O 1
ATOM 2661 N N . VAL A 1 337 ? -3.92 -15.688 -1.596 1 96 337 VAL A N 1
ATOM 2662 C CA . VAL A 1 337 ? -3.082 -16.719 -2.205 1 96 337 VAL A CA 1
ATOM 2663 C C . VAL A 1 337 ? -1.932 -16.062 -2.967 1 96 337 VAL A C 1
ATOM 2665 O O . VAL A 1 337 ? -0.773 -16.453 -2.812 1 96 337 VAL A O 1
ATOM 2668 N N . LEU A 1 338 ? -2.234 -15.094 -3.74 1 96.12 338 LEU A N 1
ATOM 2669 C CA . LEU A 1 338 ? -1.208 -14.398 -4.508 1 96.12 338 LEU A CA 1
ATOM 2670 C C . LEU A 1 338 ? -0.209 -13.711 -3.586 1 96.12 338 LEU A C 1
ATOM 2672 O O . LEU A 1 338 ? 1.003 -13.812 -3.785 1 96.12 338 LEU A O 1
ATOM 2676 N N . ASP A 1 339 ? -0.694 -13.039 -2.588 1 96.38 339 ASP A N 1
ATOM 2677 C CA . ASP A 1 339 ? 0.162 -12.32 -1.647 1 96.38 339 ASP A CA 1
ATOM 2678 C C . ASP A 1 339 ? 1.143 -13.273 -0.963 1 96.38 339 ASP A C 1
ATOM 2680 O O . ASP A 1 339 ? 2.348 -13.016 -0.936 1 96.38 339 ASP A O 1
ATOM 2684 N N . SER A 1 340 ? 0.667 -14.383 -0.442 1 95 340 SER A N 1
ATOM 2685 C CA . SER A 1 340 ? 1.471 -15.312 0.345 1 95 340 SER A CA 1
ATOM 2686 C C . SER A 1 340 ? 2.447 -16.078 -0.537 1 95 340 SER A C 1
ATOM 2688 O O . SER A 1 340 ? 3.623 -16.219 -0.196 1 95 340 SER A O 1
ATOM 2690 N N . THR A 1 341 ? 1.976 -16.562 -1.647 1 94.56 341 THR A N 1
ATOM 2691 C CA . THR A 1 341 ? 2.832 -17.359 -2.527 1 94.56 341 THR A CA 1
ATOM 2692 C C . THR A 1 341 ? 3.934 -16.484 -3.129 1 94.56 341 THR A C 1
ATOM 2694 O O . THR A 1 341 ? 5.086 -16.906 -3.217 1 94.56 341 THR A O 1
ATOM 2697 N N . HIS A 1 342 ? 3.584 -15.336 -3.514 1 92.94 342 HIS A N 1
ATOM 2698 C CA . HIS A 1 342 ? 4.566 -14.461 -4.141 1 92.94 342 HIS A CA 1
ATOM 2699 C C . HIS A 1 342 ? 5.586 -13.961 -3.125 1 92.94 342 HIS A C 1
ATOM 2701 O O . HIS A 1 342 ? 6.746 -13.711 -3.471 1 92.94 342 HIS A O 1
ATOM 2707 N N . ALA A 1 343 ? 5.16 -13.781 -1.887 1 92.44 343 ALA A N 1
ATOM 2708 C CA . ALA A 1 343 ? 6.125 -13.445 -0.842 1 92.44 343 ALA A CA 1
ATOM 2709 C C . ALA A 1 343 ? 7.172 -14.547 -0.688 1 92.44 343 ALA A C 1
ATOM 2711 O O . ALA A 1 343 ? 8.359 -14.266 -0.543 1 92.44 343 ALA A O 1
ATOM 2712 N N . ALA A 1 344 ? 6.715 -15.75 -0.774 1 91.75 344 ALA A N 1
ATOM 2713 C CA . ALA A 1 344 ? 7.605 -16.906 -0.607 1 91.75 344 ALA A CA 1
ATOM 2714 C C . ALA A 1 344 ? 8.484 -17.094 -1.84 1 91.75 344 ALA A C 1
ATOM 2716 O O . ALA A 1 344 ? 9.672 -17.406 -1.722 1 91.75 344 ALA A O 1
ATOM 2717 N N . MET A 1 345 ? 7.914 -16.828 -2.977 1 92.06 345 MET A N 1
ATOM 2718 C CA . MET A 1 345 ? 8.609 -17.141 -4.223 1 92.06 345 MET A CA 1
ATOM 2719 C C . MET A 1 345 ? 9.57 -16.016 -4.605 1 92.06 345 MET A C 1
ATOM 2721 O O . MET A 1 345 ? 10.664 -16.266 -5.102 1 92.06 345 MET A O 1
ATOM 2725 N N . PHE A 1 346 ? 9.148 -14.781 -4.434 1 89.81 346 PHE A N 1
ATOM 2726 C CA . PHE A 1 346 ? 9.922 -13.664 -4.965 1 89.81 346 PHE A CA 1
ATOM 2727 C C . PHE A 1 346 ? 10.594 -12.883 -3.84 1 89.81 346 PHE A C 1
ATOM 2729 O O . PHE A 1 346 ? 11.406 -11.984 -4.094 1 89.81 346 PHE A O 1
ATOM 2736 N N . GLY A 1 347 ? 10.25 -13.164 -2.631 1 83.69 347 GLY A N 1
ATOM 2737 C CA . GLY A 1 347 ? 10.898 -12.508 -1.51 1 83.69 347 GLY A CA 1
ATOM 2738 C C . GLY A 1 347 ? 10.289 -11.156 -1.174 1 83.69 347 GLY A C 1
ATOM 2739 O O . GLY A 1 347 ? 10.859 -10.391 -0.403 1 83.69 347 GLY A O 1
ATOM 2740 N N . HIS A 1 348 ? 9.195 -10.852 -1.724 1 82.31 348 HIS A N 1
ATOM 2741 C CA . HIS A 1 348 ? 8.477 -9.633 -1.369 1 82.31 348 HIS A CA 1
ATOM 2742 C C . HIS A 1 348 ? 7.797 -9.773 -0.008 1 82.31 348 HIS A C 1
ATOM 2744 O O . HIS A 1 348 ? 7.469 -10.883 0.417 1 82.31 348 HIS A O 1
ATOM 2750 N N . PRO A 1 349 ? 7.621 -8.641 0.67 1 82.94 349 PRO A N 1
ATOM 2751 C CA . PRO A 1 349 ? 6.918 -8.75 1.951 1 82.94 349 PRO A CA 1
ATOM 2752 C C . PRO A 1 349 ? 5.445 -9.117 1.786 1 82.94 349 PRO A C 1
ATOM 2754 O O . PRO A 1 349 ? 4.781 -8.617 0.872 1 82.94 349 PRO A O 1
ATOM 2757 N N . ALA A 1 350 ? 5.094 -10.016 2.598 1 90.75 350 ALA A N 1
ATOM 2758 C CA . ALA A 1 350 ? 3.666 -10.328 2.623 1 90.75 350 ALA A CA 1
ATOM 2759 C C . ALA A 1 350 ? 2.875 -9.203 3.283 1 90.75 350 ALA A C 1
ATOM 2761 O O . ALA A 1 350 ? 3.312 -8.633 4.285 1 90.75 350 ALA A O 1
ATOM 2762 N N . LYS A 1 351 ? 1.776 -8.859 2.689 1 91.94 351 LYS A N 1
ATOM 2763 C CA . LYS A 1 351 ? 1.006 -7.715 3.164 1 91.94 351 LYS A CA 1
ATOM 2764 C C . LYS A 1 351 ? -0.276 -8.164 3.859 1 91.94 351 LYS A C 1
ATOM 2766 O O . LYS A 1 351 ? -0.928 -7.375 4.543 1 91.94 351 LYS A O 1
ATOM 2771 N N . MET A 1 352 ? -0.631 -9.383 3.715 1 93.56 352 MET A N 1
ATOM 2772 C CA . MET A 1 352 ? -1.818 -9.938 4.363 1 93.56 352 MET A CA 1
ATOM 2773 C C . MET A 1 352 ? -1.433 -10.945 5.434 1 93.56 352 MET A C 1
ATOM 2775 O O . MET A 1 352 ? -0.362 -11.555 5.367 1 93.56 352 MET A O 1
ATOM 2779 N N . THR A 1 353 ? -2.262 -11.031 6.426 1 90.06 353 THR A N 1
ATOM 2780 C CA . THR A 1 353 ? -2.121 -12.055 7.449 1 90.06 353 THR A CA 1
ATOM 2781 C C . THR A 1 353 ? -3.371 -12.93 7.516 1 90.06 353 THR A C 1
ATOM 2783 O O . THR A 1 353 ? -4.465 -12.484 7.168 1 90.06 353 THR A O 1
ATOM 2786 N N . ALA A 1 354 ? -3.146 -14.148 7.863 1 91.31 354 ALA A N 1
ATOM 2787 C CA . ALA A 1 354 ? -4.246 -15.102 7.867 1 91.31 354 ALA A CA 1
ATOM 2788 C C . ALA A 1 354 ? -5.359 -14.656 8.812 1 91.31 354 ALA A C 1
ATOM 2790 O O . ALA A 1 354 ? -6.543 -14.812 8.5 1 91.31 354 ALA A O 1
ATOM 2791 N N . HIS A 1 355 ? -5.07 -14.055 9.906 1 86.56 355 HIS A N 1
ATOM 2792 C CA . HIS A 1 355 ? -6.07 -13.758 10.93 1 86.56 355 HIS A CA 1
ATOM 2793 C C . HIS A 1 355 ? -6.965 -12.602 10.508 1 86.56 355 HIS A C 1
ATOM 2795 O O . HIS A 1 355 ? -8.023 -12.383 11.102 1 86.56 355 HIS A O 1
ATOM 2801 N N . GLU A 1 356 ? -6.543 -11.875 9.539 1 87.31 356 GLU A N 1
ATOM 2802 C CA . GLU A 1 356 ? -7.359 -10.773 9.039 1 87.31 356 GLU A CA 1
ATOM 2803 C C . GLU A 1 356 ? -8.602 -11.289 8.312 1 87.31 356 GLU A C 1
ATOM 2805 O O . GLU A 1 356 ? -9.602 -10.578 8.203 1 87.31 356 GLU A O 1
ATOM 2810 N N . LEU A 1 357 ? -8.469 -12.539 7.797 1 91.81 357 LEU A N 1
ATOM 2811 C CA . LEU A 1 357 ? -9.555 -13.102 6.992 1 91.81 357 LEU A CA 1
ATOM 2812 C C . LEU A 1 357 ? -10.555 -13.844 7.871 1 91.81 357 LEU A C 1
ATOM 2814 O O . LEU A 1 357 ? -10.258 -14.938 8.359 1 91.81 357 LEU A O 1
ATOM 2818 N N . ARG A 1 358 ? -11.664 -13.242 8.062 1 89 358 ARG A N 1
ATOM 2819 C CA . ARG A 1 358 ? -12.742 -13.867 8.812 1 89 358 ARG A CA 1
ATOM 2820 C C . ARG A 1 358 ? -13.898 -14.258 7.895 1 89 358 ARG A C 1
ATOM 2822 O O . ARG A 1 358 ? -15.016 -13.766 8.055 1 89 358 ARG A O 1
ATOM 2829 N N . LEU A 1 359 ? -13.594 -15.148 6.996 1 91.88 359 LEU A N 1
ATOM 2830 C CA . LEU A 1 359 ? -14.523 -15.578 5.953 1 91.88 359 LEU A CA 1
ATOM 2831 C C . LEU A 1 359 ? -14.633 -17.094 5.914 1 91.88 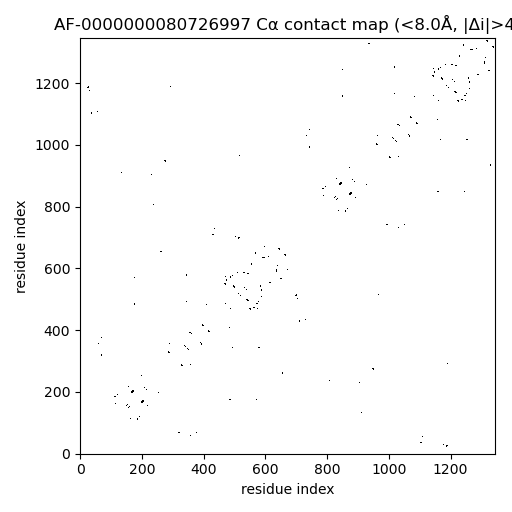359 LEU A C 1
ATOM 2833 O O . LEU A 1 359 ? -13.703 -17.797 6.32 1 91.88 359 LEU A O 1
ATOM 2837 N N . PRO A 1 360 ? -15.789 -17.516 5.543 1 92 360 PRO A N 1
ATOM 2838 C CA . PRO A 1 360 ? -15.859 -18.953 5.258 1 92 360 PRO A CA 1
ATOM 2839 C C . PRO A 1 360 ? -15.094 -19.344 3.996 1 92 360 PRO A C 1
ATOM 2841 O O . PRO A 1 360 ? -14.867 -18.5 3.121 1 92 360 PRO A O 1
ATOM 2844 N N . LEU A 1 361 ? -14.664 -20.578 3.961 1 93.56 361 LEU A N 1
ATOM 2845 C CA . LEU A 1 361 ? -14.031 -21.094 2.75 1 93.56 361 LEU A CA 1
ATOM 2846 C C . LEU A 1 361 ? -15 -21.047 1.569 1 93.56 361 LEU A C 1
ATOM 2848 O O . LEU A 1 361 ? -16.219 -21.078 1.757 1 93.56 361 LEU A O 1
ATOM 2852 N N . PRO A 1 362 ? -14.5 -20.828 0.35 1 92.94 362 PRO A N 1
ATOM 2853 C CA . PRO A 1 362 ? -15.383 -20.844 -0.822 1 92.94 362 PRO A CA 1
ATOM 2854 C C . PRO A 1 362 ? -16.219 -22.125 -0.92 1 92.94 362 PRO A C 1
ATOM 2856 O O . PRO A 1 362 ? -15.828 -23.156 -0.369 1 92.94 362 PRO A O 1
ATOM 2859 N N . CYS A 1 363 ? -17.297 -22 -1.604 1 90.5 363 CYS A N 1
ATOM 2860 C CA . CYS A 1 363 ? -18.188 -23.156 -1.767 1 90.5 363 CYS A CA 1
ATOM 2861 C C . CYS A 1 363 ? -17.547 -24.234 -2.629 1 90.5 363 CYS A C 1
ATOM 2863 O O . CYS A 1 363 ? -16.5 -24 -3.238 1 90.5 363 CYS A O 1
ATOM 2865 N N . ASP A 1 364 ? -18.141 -25.359 -2.57 1 88.12 364 ASP A N 1
ATOM 2866 C CA . ASP A 1 364 ? -17.656 -26.484 -3.373 1 88.12 364 ASP A CA 1
ATOM 2867 C C . ASP A 1 364 ? -17.672 -26.141 -4.859 1 88.12 364 ASP A C 1
ATOM 2869 O O . ASP A 1 364 ? -18.578 -25.453 -5.336 1 88.12 364 ASP A O 1
ATOM 2873 N N . GLU A 1 365 ? -16.703 -26.719 -5.566 1 88.19 365 GLU A N 1
ATOM 2874 C CA . GLU A 1 365 ? -16.562 -26.391 -6.984 1 88.19 365 GLU A CA 1
ATOM 2875 C C . GLU A 1 365 ? -17.766 -26.875 -7.781 1 88.19 365 GLU A C 1
ATOM 2877 O O . GLU A 1 365 ? -18.109 -26.281 -8.805 1 88.19 365 GLU A O 1
ATOM 2882 N N . ALA A 1 366 ? -18.406 -27.938 -7.293 1 85.81 366 ALA A N 1
ATOM 2883 C CA . ALA A 1 366 ? -19.625 -28.406 -7.953 1 85.81 366 ALA A CA 1
ATOM 2884 C C . ALA A 1 366 ? -20.734 -27.375 -7.852 1 85.81 366 ALA A C 1
ATOM 2886 O O . ALA A 1 366 ? -21.516 -27.188 -8.797 1 85.81 366 ALA A O 1
ATOM 2887 N N . LEU A 1 367 ? -20.812 -26.797 -6.738 1 88.94 367 LEU A N 1
ATOM 2888 C CA . LEU A 1 367 ? -21.781 -25.719 -6.559 1 88.94 367 LEU A CA 1
ATOM 2889 C C . LEU A 1 367 ? -21.422 -24.516 -7.418 1 88.94 367 LEU A C 1
ATOM 2891 O O . LEU A 1 367 ? -22.297 -23.906 -8.047 1 88.94 367 LEU A O 1
ATOM 2895 N N . TRP A 1 368 ? -20.172 -24.172 -7.492 1 91.56 368 TRP A N 1
ATOM 2896 C CA . TRP A 1 368 ? -19.688 -23 -8.219 1 91.56 368 TRP A CA 1
ATOM 2897 C C . TRP A 1 368 ? -19.875 -23.172 -9.727 1 91.56 368 TRP A C 1
ATOM 2899 O O . TRP A 1 368 ? -20.078 -22.203 -10.453 1 91.56 368 TRP A O 1
ATOM 2909 N N . SER A 1 369 ? -19.844 -24.391 -10.188 1 89.62 369 SER A N 1
ATOM 2910 C CA . SER A 1 369 ? -19.984 -24.688 -11.609 1 89.62 369 SER A CA 1
ATOM 2911 C C . SER A 1 369 ? -21.438 -24.828 -12.008 1 89.62 369 SER A C 1
ATOM 2913 O O . SER A 1 369 ? -21.75 -25.125 -13.172 1 89.62 369 SER A O 1
ATOM 2915 N N . ALA A 1 370 ? -22.391 -24.609 -11 1 90.5 370 ALA A N 1
ATOM 2916 C CA . ALA A 1 370 ? -23.812 -24.719 -11.305 1 90.5 370 ALA A CA 1
ATOM 2917 C C . ALA A 1 370 ? -24.234 -23.672 -12.32 1 90.5 370 ALA A C 1
ATOM 2919 O O . ALA A 1 370 ? -23.781 -22.531 -12.273 1 90.5 370 ALA A O 1
ATOM 2920 N N . THR A 1 371 ? -25.109 -24 -13.203 1 89.94 371 THR A N 1
ATOM 2921 C CA . THR A 1 371 ? -25.469 -23.125 -14.312 1 89.94 371 THR A CA 1
ATOM 2922 C C . THR A 1 371 ? -26.781 -22.391 -14.008 1 89.94 371 THR A C 1
ATOM 2924 O O . THR A 1 371 ? -27.172 -21.484 -14.75 1 89.94 371 THR A O 1
ATOM 2927 N N . SER A 1 372 ? -27.469 -22.844 -12.984 1 87.56 372 SER A N 1
ATOM 2928 C CA . SER A 1 372 ? -28.734 -22.203 -12.648 1 87.56 372 SER A CA 1
ATOM 2929 C C . SER A 1 372 ? -29 -22.25 -11.148 1 87.56 372 SER A C 1
ATOM 2931 O O . SER A 1 372 ? -28.344 -23.016 -10.43 1 87.56 372 SER A O 1
ATOM 2933 N N . ALA A 1 373 ? -29.938 -21.484 -10.758 1 86.62 373 ALA A N 1
ATOM 2934 C CA . ALA A 1 373 ? -30.312 -21.453 -9.352 1 86.62 373 ALA A CA 1
ATOM 2935 C C . ALA A 1 373 ? -30.875 -22.797 -8.898 1 86.62 373 ALA A C 1
ATOM 2937 O O . ALA A 1 373 ? -30.625 -23.234 -7.77 1 86.62 373 ALA A O 1
ATOM 2938 N N . ALA A 1 374 ? -31.594 -23.375 -9.781 1 84.25 374 ALA A N 1
ATOM 2939 C CA . ALA A 1 374 ? -32.188 -24.672 -9.469 1 84.25 374 ALA A CA 1
ATOM 2940 C C . ALA A 1 374 ? -31.109 -25.719 -9.227 1 84.25 374 ALA A C 1
ATOM 2942 O O . ALA A 1 374 ? -31.234 -26.547 -8.32 1 84.25 374 ALA A O 1
ATOM 2943 N N . GLU A 1 375 ? -30.109 -25.625 -10 1 87.31 375 GLU A N 1
ATOM 2944 C CA . GLU A 1 375 ? -29 -26.562 -9.852 1 87.31 375 GLU A CA 1
ATOM 2945 C C . GLU A 1 375 ? -28.266 -26.344 -8.531 1 87.31 375 GLU A C 1
ATOM 2947 O O . GLU A 1 375 ? -27.812 -27.297 -7.898 1 87.31 375 GLU A O 1
ATOM 2952 N N . VAL A 1 376 ? -28.203 -25.125 -8.109 1 86.5 376 VAL A N 1
ATOM 2953 C CA . VAL A 1 376 ? -27.531 -24.812 -6.848 1 86.5 376 VAL A CA 1
ATOM 2954 C C . VAL A 1 376 ? -28.312 -25.438 -5.688 1 86.5 376 VAL A C 1
ATOM 2956 O O . VAL A 1 376 ? -27.703 -26.016 -4.785 1 86.5 376 VAL A O 1
ATOM 2959 N N . VAL A 1 377 ? -29.547 -25.266 -5.785 1 84 377 VAL A N 1
ATOM 2960 C CA . VAL A 1 377 ? -30.391 -25.797 -4.719 1 84 377 VAL A CA 1
ATOM 2961 C C . VAL A 1 377 ? -30.266 -27.328 -4.672 1 84 377 VAL A C 1
ATOM 2963 O O . VAL A 1 377 ? -30.172 -27.922 -3.592 1 84 377 VAL A O 1
ATOM 2966 N N . ARG A 1 378 ? -30.234 -27.938 -5.746 1 87.56 378 ARG A N 1
ATOM 2967 C CA . ARG A 1 378 ? -30.109 -29.391 -5.832 1 87.56 378 ARG A CA 1
ATOM 2968 C C . ARG A 1 378 ? -28.766 -29.859 -5.27 1 87.56 378 ARG A C 1
ATOM 2970 O O . ARG A 1 378 ? -28.719 -30.781 -4.457 1 87.56 378 ARG A O 1
ATOM 2977 N N . VAL A 1 379 ? -27.734 -29.203 -5.762 1 85.81 379 VAL A N 1
ATOM 2978 C CA . VAL A 1 379 ? -26.391 -29.594 -5.34 1 85.81 379 VAL A CA 1
ATOM 2979 C C . VAL A 1 379 ? -26.219 -29.312 -3.848 1 85.81 379 VAL A C 1
ATOM 2981 O O . VAL A 1 379 ? -25.609 -30.109 -3.127 1 85.81 379 VAL A O 1
ATOM 2984 N N . GLN A 1 380 ? -26.734 -28.25 -3.418 1 84.31 380 GLN A N 1
ATOM 2985 C CA . GLN A 1 380 ? -26.641 -27.906 -2.006 1 84.31 380 GLN A CA 1
ATOM 2986 C C . GLN A 1 380 ? -27.359 -28.922 -1.133 1 84.31 380 GLN A C 1
ATOM 2988 O O . GLN A 1 380 ? -26.875 -29.266 -0.049 1 84.31 380 GLN A O 1
ATOM 2993 N N . SER A 1 381 ? -28.5 -29.312 -1.623 1 82.62 381 SER A N 1
ATOM 2994 C CA . SER A 1 381 ? -29.25 -30.328 -0.894 1 82.62 381 SER A CA 1
ATOM 2995 C C . SER A 1 381 ? -28.484 -31.641 -0.835 1 82.62 381 SER A C 1
ATOM 2997 O O . SER A 1 381 ? -28.5 -32.344 0.188 1 82.62 381 SER A O 1
ATOM 2999 N N . SER A 1 382 ? -27.891 -31.953 -1.852 1 84.62 382 SER A N 1
ATOM 3000 C CA . SER A 1 382 ? -27.094 -33.156 -1.894 1 84.62 382 SER A CA 1
ATOM 3001 C C . SER A 1 382 ? -25.891 -33.062 -0.95 1 84.62 382 SER A C 1
ATOM 3003 O O . SER A 1 382 ? -25.547 -34.031 -0.278 1 84.62 382 SER A O 1
ATOM 3005 N N . LEU A 1 383 ? -25.344 -31.891 -0.937 1 81.81 383 LEU A N 1
ATOM 3006 C CA . LEU A 1 383 ? -24.188 -31.672 -0.075 1 81.81 383 LEU A CA 1
ATOM 3007 C C . LEU A 1 383 ? -24.594 -31.688 1.395 1 81.81 383 LEU A C 1
ATOM 3009 O O . LEU A 1 383 ? -23.891 -32.219 2.24 1 81.81 383 LEU A O 1
ATOM 3013 N N . ARG A 1 384 ? -25.641 -31.141 1.638 1 79.12 384 ARG A N 1
ATOM 3014 C CA . ARG A 1 384 ? -26.156 -31.141 3.004 1 79.12 384 ARG A CA 1
ATOM 3015 C C . ARG A 1 384 ? -26.484 -32.562 3.469 1 79.12 384 ARG A C 1
ATOM 3017 O O . ARG A 1 384 ? -26.25 -32.906 4.629 1 79.12 384 ARG A O 1
ATOM 3024 N N . ALA A 1 385 ? -27.016 -33.25 2.604 1 80.81 385 ALA A N 1
ATOM 3025 C CA . ALA A 1 385 ? -27.359 -34.625 2.916 1 80.81 385 ALA A CA 1
ATOM 3026 C C . ALA A 1 385 ? -26.109 -35.438 3.227 1 80.81 385 ALA A C 1
ATOM 3028 O O . ALA A 1 385 ? -26.156 -36.375 4.023 1 80.81 385 ALA A O 1
ATOM 3029 N N . SER A 1 386 ? -25.062 -35.062 2.635 1 81.25 386 SER A N 1
ATOM 3030 C CA . SER A 1 386 ? -23.797 -35.781 2.855 1 81.25 386 SER A CA 1
ATOM 3031 C C . SER A 1 386 ? -23.062 -35.219 4.07 1 81.25 386 SER A C 1
ATOM 3033 O O . SER A 1 386 ? -21.984 -35.688 4.414 1 81.25 386 SER A O 1
ATOM 3035 N N . GLY A 1 387 ? -23.594 -34.219 4.742 1 73.88 387 GLY A N 1
ATOM 3036 C CA . GLY A 1 387 ? -23.047 -33.688 5.977 1 73.88 387 GLY A CA 1
ATOM 3037 C C . GLY A 1 387 ? -22.047 -32.562 5.75 1 73.88 387 GLY A C 1
ATOM 3038 O O . GLY A 1 387 ? -21.297 -32.219 6.66 1 73.88 387 GLY A O 1
ATOM 3039 N N . ALA A 1 388 ? -22.016 -32.094 4.566 1 75.56 388 ALA A N 1
ATOM 3040 C CA . ALA A 1 388 ? -21.062 -31.031 4.285 1 75.56 388 ALA A CA 1
ATOM 3041 C C . ALA A 1 388 ? -21.484 -29.703 4.906 1 75.56 388 ALA A C 1
ATOM 3043 O O . ALA A 1 388 ? -22.625 -29.281 4.73 1 75.56 388 ALA A O 1
ATOM 3044 N N . LYS A 1 389 ? -20.766 -29.203 5.934 1 75.44 389 LYS A N 1
ATOM 3045 C CA . LYS A 1 389 ? -21 -27.891 6.543 1 75.44 389 LYS A CA 1
ATOM 3046 C C . LYS A 1 389 ? -19.938 -26.891 6.105 1 75.44 389 LYS A C 1
ATOM 3048 O O . LYS A 1 389 ? -18.781 -27.25 5.895 1 75.44 389 LYS A O 1
ATOM 3053 N N . PRO A 1 390 ? -20.453 -25.703 5.84 1 80.44 390 PRO A N 1
ATOM 3054 C CA . PRO A 1 390 ? -19.453 -24.688 5.508 1 80.44 390 PRO A CA 1
ATOM 3055 C C . PRO A 1 390 ? -18.453 -24.453 6.637 1 80.44 390 PRO A C 1
ATOM 3057 O O . PRO A 1 390 ? -18.844 -24.375 7.805 1 80.44 390 PRO A O 1
ATOM 3060 N N . ASN A 1 391 ? -17.188 -24.516 6.277 1 86.94 391 ASN A N 1
ATOM 3061 C CA . ASN A 1 391 ? -16.109 -24.297 7.238 1 86.94 391 ASN A CA 1
ATOM 3062 C C . ASN A 1 391 ? -15.578 -22.875 7.172 1 86.94 391 ASN A C 1
ATOM 3064 O O . ASN A 1 391 ? -15.391 -22.328 6.086 1 86.94 391 ASN A O 1
ATOM 3068 N N . MET A 1 392 ? -15.398 -22.312 8.352 1 90.69 392 MET A N 1
ATOM 3069 C CA . MET A 1 392 ? -14.68 -21.047 8.406 1 90.69 392 MET A CA 1
ATOM 3070 C C . MET A 1 392 ? -13.195 -21.25 8.102 1 90.69 392 MET A C 1
ATOM 3072 O O . MET A 1 392 ? -12.609 -22.25 8.516 1 90.69 392 MET A O 1
ATOM 3076 N N . PHE A 1 393 ? -12.648 -20.328 7.418 1 94.81 393 PHE A N 1
ATOM 3077 C CA . PHE A 1 393 ? -11.258 -20.438 7.008 1 94.81 393 PHE A CA 1
ATOM 3078 C C . PHE A 1 393 ? -10.352 -20.672 8.211 1 94.81 393 PHE A C 1
ATOM 3080 O O . PHE A 1 393 ? -9.539 -21.594 8.211 1 94.81 393 PHE A O 1
ATOM 3087 N N . LEU A 1 394 ? -10.453 -19.828 9.266 1 90.81 394 LEU A N 1
ATOM 3088 C CA . LEU A 1 394 ? -9.578 -19.906 10.422 1 90.81 394 LEU A CA 1
ATOM 3089 C C . LEU A 1 394 ? -9.781 -21.219 11.172 1 90.81 394 LEU A C 1
ATOM 3091 O O . LEU A 1 394 ? -8.828 -21.797 11.695 1 90.81 394 LEU A O 1
ATOM 3095 N N . ASP A 1 395 ? -11 -21.688 11.188 1 88.56 395 ASP A N 1
ATOM 3096 C CA . ASP A 1 395 ? -11.266 -22.984 11.797 1 88.56 395 ASP A CA 1
ATOM 3097 C C . ASP A 1 395 ? -10.609 -24.109 11.008 1 88.56 395 ASP A C 1
ATOM 3099 O O . ASP A 1 395 ? -10.031 -25.031 11.594 1 88.56 395 ASP A O 1
ATOM 3103 N N . GLY A 1 396 ? -10.797 -24.016 9.734 1 90.81 396 GLY A N 1
ATOM 3104 C CA . GLY A 1 396 ? -10.141 -25 8.891 1 90.81 396 GLY A CA 1
ATOM 3105 C C . GLY A 1 396 ? -8.633 -25.016 9.039 1 90.81 396 GLY A C 1
ATOM 3106 O O . GLY A 1 396 ? -8.008 -26.078 9.031 1 90.81 396 GLY A O 1
ATOM 3107 N N . LEU A 1 397 ? -8.078 -23.844 9.156 1 91.56 397 LEU A N 1
ATOM 3108 C CA . LEU A 1 397 ? -6.641 -23.703 9.352 1 91.56 397 LEU A CA 1
ATOM 3109 C C . LEU A 1 397 ? -6.203 -24.359 10.656 1 91.56 397 LEU A C 1
ATOM 3111 O O . LEU A 1 397 ? -5.223 -25.109 10.688 1 91.56 397 LEU A O 1
ATOM 3115 N N . LYS A 1 398 ? -6.891 -24.078 11.711 1 90.19 398 LYS A N 1
ATOM 3116 C CA . LYS A 1 398 ? -6.578 -24.656 13.016 1 90.19 398 LYS A CA 1
ATOM 3117 C C . LYS A 1 398 ? -6.738 -26.172 13.016 1 90.19 398 LYS A C 1
ATOM 3119 O O . LYS A 1 398 ? -5.895 -26.891 13.555 1 90.19 398 LYS A O 1
ATOM 3124 N N . GLU A 1 399 ? -7.809 -26.609 12.453 1 89.25 399 GLU A N 1
ATOM 3125 C CA . GLU A 1 399 ? -8.055 -28.047 12.383 1 89.25 399 GLU A CA 1
ATOM 3126 C C . GLU A 1 399 ? -6.949 -28.766 11.609 1 89.25 399 GLU A C 1
ATOM 3128 O O . GLU A 1 399 ? -6.512 -29.844 12.008 1 89.25 399 GLU A O 1
ATOM 3133 N N . THR A 1 400 ? -6.543 -28.234 10.531 1 89.75 400 THR A N 1
ATOM 3134 C CA . THR A 1 400 ? -5.469 -28.828 9.742 1 89.75 400 THR A CA 1
ATOM 3135 C C . THR A 1 400 ? -4.164 -28.859 10.539 1 89.75 400 THR A C 1
ATOM 3137 O O . THR A 1 400 ? -3.404 -29.812 10.453 1 89.75 400 THR A O 1
ATOM 3140 N N . LEU A 1 401 ? -3.891 -27.812 11.234 1 89.56 401 LEU A N 1
ATOM 3141 C CA . LEU A 1 401 ? -2.68 -27.734 12.047 1 89.56 401 LEU A CA 1
ATOM 3142 C C . LEU A 1 401 ? -2.693 -28.797 13.141 1 89.56 401 LEU A C 1
ATOM 3144 O O . LEU A 1 401 ? -1.642 -29.328 13.516 1 89.56 401 LEU A O 1
ATOM 3148 N N . GLU A 1 402 ? -3.871 -29.062 13.609 1 87.31 402 GLU A N 1
ATOM 3149 C CA . GLU A 1 402 ? -4.023 -30.062 14.664 1 87.31 402 GLU A CA 1
ATOM 3150 C C . GLU A 1 402 ? -4.035 -31.484 14.078 1 87.31 402 GLU A C 1
ATOM 3152 O O . GLU A 1 402 ? -4.125 -32.469 14.82 1 87.31 402 GLU A O 1
ATOM 3157 N N . GLY A 1 403 ? -4.043 -31.594 12.828 1 84.75 403 GLY A N 1
ATOM 3158 C CA . GLY A 1 403 ? -4.012 -32.875 12.18 1 84.75 403 GLY A CA 1
ATOM 3159 C C . GLY A 1 403 ? -5.391 -33.469 11.914 1 84.75 403 GLY A C 1
ATOM 3160 O O . GLY A 1 403 ? -5.531 -34.656 11.625 1 84.75 403 GLY A O 1
ATOM 3161 N N . ARG A 1 404 ? -6.395 -32.625 12.062 1 85.56 404 ARG A N 1
ATOM 3162 C CA . ARG A 1 404 ? -7.758 -33.062 11.789 1 85.56 404 ARG A CA 1
ATOM 3163 C C . ARG A 1 404 ? -8.117 -32.875 10.32 1 85.56 404 ARG A C 1
ATOM 3165 O O . ARG A 1 404 ? -7.613 -31.938 9.68 1 85.56 404 ARG A O 1
ATOM 3172 N N . ARG A 1 405 ? -8.945 -33.688 9.914 1 82.62 405 ARG A N 1
ATOM 3173 C CA . ARG A 1 405 ? -9.352 -33.625 8.516 1 82.62 405 ARG A CA 1
ATOM 3174 C C . ARG A 1 405 ? -10.445 -32.562 8.32 1 82.62 405 ARG A C 1
ATOM 3176 O O . ARG A 1 405 ? -11.43 -32.531 9.07 1 82.62 405 ARG A O 1
ATOM 3183 N N . VAL A 1 406 ? -10.172 -31.703 7.418 1 86.38 406 VAL A N 1
ATOM 3184 C CA . VAL A 1 406 ? -11.164 -30.703 7.055 1 86.38 406 VAL A CA 1
ATOM 3185 C C . VAL A 1 406 ? -11.867 -31.109 5.766 1 86.38 406 VAL A C 1
ATOM 3187 O O . VAL A 1 406 ? -11.219 -31.406 4.762 1 86.38 406 VAL A O 1
ATOM 3190 N N . ARG A 1 407 ? -13.133 -31.172 5.824 1 83.19 407 ARG A N 1
ATOM 3191 C CA . ARG A 1 407 ? -13.906 -31.531 4.637 1 83.19 407 ARG A CA 1
ATOM 3192 C C . ARG A 1 407 ? -14.055 -30.328 3.705 1 83.19 407 ARG A C 1
ATOM 3194 O O . ARG A 1 407 ? -14.898 -29.469 3.938 1 83.19 407 ARG A O 1
ATOM 3201 N N . THR A 1 408 ? -13.297 -30.281 2.711 1 86.06 408 THR A N 1
ATOM 3202 C CA . THR A 1 408 ? -13.336 -29.219 1.715 1 86.06 408 THR A CA 1
ATOM 3203 C C . THR A 1 408 ? -12.836 -29.719 0.364 1 86.06 408 THR A C 1
ATOM 3205 O O . THR A 1 408 ? -12.43 -30.875 0.239 1 86.06 408 THR A O 1
ATOM 3208 N N . ASP A 1 409 ? -13.031 -29 -0.646 1 85.56 409 ASP A N 1
ATOM 3209 C CA . ASP A 1 409 ? -12.594 -29.375 -1.986 1 85.56 409 ASP A CA 1
ATOM 3210 C C . ASP A 1 409 ? -11.156 -28.922 -2.242 1 85.56 409 ASP A C 1
ATOM 3212 O O . ASP A 1 409 ? -10.469 -28.453 -1.324 1 85.56 409 ASP A O 1
ATOM 3216 N N . ALA A 1 410 ? -10.688 -29.094 -3.488 1 83.69 410 ALA A N 1
ATOM 3217 C CA . ALA A 1 410 ? -9.297 -28.812 -3.842 1 83.69 410 ALA A CA 1
ATOM 3218 C C . ALA A 1 410 ? -8.961 -27.344 -3.637 1 83.69 410 ALA A C 1
ATOM 3220 O O . ALA A 1 410 ? -7.867 -27.016 -3.172 1 83.69 410 ALA A O 1
ATOM 3221 N N . LEU A 1 411 ? -9.859 -26.469 -3.988 1 89.19 411 LEU A N 1
ATOM 3222 C CA . LEU A 1 411 ? -9.625 -25.047 -3.797 1 89.19 411 LEU A CA 1
ATOM 3223 C C . LEU A 1 411 ? -9.508 -24.703 -2.312 1 89.19 411 LEU A C 1
ATOM 3225 O O . LEU A 1 411 ? -8.602 -23.984 -1.906 1 89.19 411 LEU A O 1
ATOM 3229 N N . GLY A 1 412 ? -10.484 -25.188 -1.536 1 90.12 412 GLY A N 1
ATOM 3230 C CA . GLY A 1 412 ? -10.438 -24.969 -0.1 1 90.12 412 GLY A CA 1
ATOM 3231 C C . GLY A 1 412 ? -9.156 -25.453 0.54 1 90.12 412 GLY A C 1
ATOM 3232 O O . GLY A 1 412 ? -8.586 -24.781 1.404 1 90.12 412 GLY A O 1
ATOM 3233 N N . ARG A 1 413 ? -8.711 -26.562 0.118 1 89.06 413 ARG A N 1
ATOM 3234 C CA . ARG A 1 413 ? -7.477 -27.125 0.651 1 89.06 413 ARG A CA 1
ATOM 3235 C C . ARG A 1 413 ? -6.273 -26.25 0.293 1 89.06 413 ARG A C 1
ATOM 3237 O O . ARG A 1 413 ? -5.383 -26.047 1.118 1 89.06 413 ARG A O 1
ATOM 3244 N N . SER A 1 414 ? -6.254 -25.844 -0.95 1 90.69 414 SER A N 1
ATOM 3245 C CA . SER A 1 414 ? -5.18 -24.953 -1.38 1 90.69 414 SER A CA 1
ATOM 3246 C C . SER A 1 414 ? -5.156 -23.672 -0.552 1 90.69 414 SER A C 1
ATOM 3248 O O . SER A 1 414 ? -4.086 -23.156 -0.232 1 90.69 414 SER A O 1
ATOM 3250 N N . ILE A 1 415 ? -6.301 -23.156 -0.226 1 93.81 415 ILE A N 1
ATOM 3251 C CA . ILE A 1 415 ? -6.414 -21.938 0.57 1 93.81 415 ILE A CA 1
ATOM 3252 C C . ILE A 1 415 ? -5.887 -22.188 1.98 1 93.81 415 ILE A C 1
ATOM 3254 O O . ILE A 1 415 ? -5.156 -21.359 2.535 1 93.81 415 ILE A O 1
ATOM 3258 N N . ILE A 1 416 ? -6.219 -23.297 2.523 1 92.44 416 ILE A N 1
ATOM 3259 C CA . ILE A 1 416 ? -5.75 -23.656 3.859 1 92.44 416 ILE A CA 1
ATOM 3260 C C . ILE A 1 416 ? -4.23 -23.797 3.852 1 92.44 416 ILE A C 1
ATOM 3262 O O . ILE A 1 416 ? -3.549 -23.297 4.75 1 92.44 416 ILE A O 1
ATOM 3266 N N . MET A 1 417 ? -3.738 -24.469 2.846 1 92.06 417 MET A N 1
ATOM 3267 C CA . MET A 1 417 ? -2.291 -24.625 2.729 1 92.06 417 MET A CA 1
ATOM 3268 C C . MET A 1 417 ? -1.609 -23.266 2.613 1 92.06 417 MET A C 1
ATOM 3270 O O . MET A 1 417 ? -0.535 -23.062 3.178 1 92.06 417 MET A O 1
ATOM 3274 N N . THR A 1 418 ? -2.221 -22.406 1.88 1 94.38 418 THR A N 1
ATOM 3275 C CA . THR A 1 418 ? -1.696 -21.047 1.777 1 94.38 418 THR A CA 1
ATOM 3276 C C . THR A 1 418 ? -1.714 -20.359 3.139 1 94.38 418 THR A C 1
ATOM 3278 O O . THR A 1 418 ? -0.813 -19.578 3.457 1 94.38 418 THR A O 1
ATOM 3281 N N . GLY A 1 419 ? -2.789 -20.625 3.893 1 94.06 419 GLY A N 1
ATOM 3282 C CA . GLY A 1 419 ? -2.832 -20.109 5.254 1 94.06 419 GLY A CA 1
ATOM 3283 C C . GLY A 1 419 ? -1.656 -20.562 6.098 1 94.06 419 GLY A C 1
ATOM 3284 O O . GLY A 1 419 ? -1.062 -19.766 6.828 1 94.06 419 GLY A O 1
ATOM 3285 N N . LEU A 1 420 ? -1.324 -21.812 5.938 1 92 420 LEU A N 1
ATOM 3286 C CA . LEU A 1 420 ? -0.167 -22.344 6.648 1 92 420 LEU A CA 1
ATOM 3287 C C . LEU A 1 420 ? 1.114 -21.656 6.195 1 92 420 LEU A C 1
ATOM 3289 O O . LEU A 1 420 ? 1.971 -21.312 7.02 1 92 420 LEU A O 1
ATOM 3293 N N . LEU A 1 421 ? 1.155 -21.5 4.906 1 93.25 421 LEU A N 1
ATOM 3294 C CA . LEU A 1 421 ? 2.316 -20.812 4.34 1 93.25 421 LEU A CA 1
ATOM 3295 C C . LEU A 1 421 ? 2.428 -19.391 4.879 1 93.25 421 LEU A C 1
ATOM 3297 O O . LEU A 1 421 ? 3.527 -18.922 5.188 1 93.25 421 LEU A O 1
ATOM 3301 N N . SER A 1 422 ? 1.34 -18.703 4.934 1 93.31 422 SER A N 1
ATOM 3302 C CA . SER A 1 422 ? 1.312 -17.328 5.453 1 93.31 422 SER A CA 1
ATOM 3303 C C . SER A 1 422 ? 1.793 -17.281 6.898 1 93.31 422 SER A C 1
ATOM 3305 O O . SER A 1 422 ? 2.592 -16.422 7.262 1 93.31 422 SER A O 1
ATOM 3307 N N . VAL A 1 423 ? 1.326 -18.188 7.719 1 90.81 423 VAL A N 1
ATOM 3308 C CA . VAL A 1 423 ? 1.735 -18.234 9.117 1 90.81 423 VAL A CA 1
ATOM 3309 C C . VAL A 1 423 ? 3.234 -18.516 9.211 1 90.81 423 VAL A C 1
ATOM 3311 O O . VAL A 1 423 ? 3.943 -17.906 10 1 90.81 423 VAL A O 1
ATOM 3314 N N . LEU A 1 424 ? 3.641 -19.422 8.398 1 88.75 424 LEU A N 1
ATOM 3315 C CA . LEU A 1 424 ? 5.055 -19.781 8.367 1 88.75 424 LEU A CA 1
ATOM 3316 C C . LEU A 1 424 ? 5.906 -18.562 8 1 88.75 424 LEU A C 1
ATOM 3318 O O . LEU A 1 424 ? 6.953 -18.328 8.617 1 88.75 424 LEU A O 1
ATOM 3322 N N . TRP A 1 425 ? 5.496 -17.891 7.039 1 89.38 425 TRP A N 1
ATOM 3323 C CA . TRP A 1 425 ? 6.23 -16.703 6.578 1 89.38 425 TRP A CA 1
ATOM 3324 C C . TRP A 1 425 ? 6.324 -15.656 7.68 1 89.38 425 TRP A C 1
ATOM 3326 O O . TRP A 1 425 ? 7.402 -15.109 7.934 1 89.38 425 TRP A O 1
ATOM 3336 N N . HIS A 1 426 ? 5.277 -15.312 8.336 1 84.75 426 HIS A N 1
ATOM 3337 C CA . HIS A 1 426 ? 5.25 -14.281 9.375 1 84.75 426 HIS A CA 1
ATOM 3338 C C . HIS A 1 426 ? 6.055 -14.711 10.594 1 84.75 426 HIS A C 1
ATOM 3340 O O . HIS A 1 426 ? 6.668 -13.875 11.266 1 84.75 426 HIS A O 1
ATOM 3346 N N . MET A 1 427 ? 6.008 -15.984 10.852 1 82.81 427 MET A N 1
ATOM 3347 C CA . MET A 1 427 ? 6.816 -16.5 11.945 1 82.81 427 MET A CA 1
ATOM 3348 C C . MET A 1 427 ? 8.305 -16.359 11.641 1 82.81 427 MET A C 1
ATOM 3350 O O . MET A 1 427 ? 9.094 -16.031 12.523 1 82.81 427 MET A O 1
ATOM 3354 N N . LYS A 1 428 ? 8.625 -16.641 10.453 1 80.44 428 LYS A N 1
ATOM 3355 C CA . LYS A 1 428 ? 10.016 -16.547 10.023 1 80.44 428 LYS A CA 1
ATOM 3356 C C . LYS A 1 428 ? 10.516 -15.102 10.094 1 80.44 428 LYS A C 1
ATOM 3358 O O . LYS A 1 428 ? 11.68 -14.859 10.406 1 80.44 428 LYS A O 1
ATOM 3363 N N . GLN A 1 429 ? 9.672 -14.148 9.82 1 74.88 429 GLN A N 1
ATOM 3364 C CA . GLN A 1 429 ? 10.047 -12.734 9.828 1 74.88 429 GLN A CA 1
ATOM 3365 C C . GLN A 1 429 ? 10.289 -12.234 11.25 1 74.88 429 GLN A C 1
ATOM 3367 O O . GLN A 1 429 ? 11.031 -11.273 11.453 1 74.88 429 GLN A O 1
ATOM 3372 N N . ARG A 1 430 ? 9.641 -12.883 12.219 1 64.06 430 ARG A N 1
ATOM 3373 C CA . ARG A 1 430 ? 9.797 -12.477 13.609 1 64.06 430 ARG A CA 1
ATOM 3374 C C . ARG A 1 430 ? 11.062 -13.078 14.211 1 64.06 430 ARG A C 1
ATOM 3376 O O . ARG A 1 430 ? 11.461 -12.719 15.32 1 64.06 430 ARG A O 1
ATOM 3383 N N . GLU A 1 431 ? 11.617 -14.109 13.531 1 54.19 431 GLU A N 1
ATOM 3384 C CA . GLU A 1 431 ? 12.844 -14.727 14.039 1 54.19 431 GLU A CA 1
ATOM 3385 C C . GLU A 1 431 ? 14 -13.727 14.047 1 54.19 431 GLU A C 1
ATOM 3387 O O . GLU A 1 431 ? 14.188 -12.984 13.086 1 54.19 431 GLU A O 1
ATOM 3392 N N . PRO A 1 432 ? 14.438 -13.438 15.336 1 43.53 432 PRO A N 1
ATOM 3393 C CA . PRO A 1 432 ? 15.617 -12.57 15.391 1 43.53 432 PRO A CA 1
ATOM 3394 C C . PRO A 1 432 ? 16.688 -12.984 14.391 1 43.53 432 PRO A C 1
ATOM 3396 O O . PRO A 1 432 ? 16.969 -14.172 14.227 1 43.53 432 PRO A O 1
ATOM 3399 N N . GLN A 1 433 ? 16.859 -12.633 13.25 1 37.78 433 GLN A N 1
ATOM 3400 C CA . GLN A 1 433 ? 18.031 -13.023 12.469 1 37.78 433 GLN A CA 1
ATOM 3401 C C . GLN A 1 433 ? 19.234 -13.266 13.367 1 37.78 433 GLN A C 1
ATOM 3403 O O . GLN A 1 433 ? 19.516 -12.469 14.273 1 37.78 433 GLN A O 1
ATOM 3408 N N . ALA A 1 434 ? 19.688 -14.438 13.5 1 33.91 434 ALA A N 1
ATOM 3409 C CA . ALA A 1 434 ? 20.859 -14.922 14.234 1 33.91 434 ALA A CA 1
ATOM 3410 C C . ALA A 1 434 ? 21.922 -13.836 14.359 1 33.91 434 ALA A C 1
ATOM 3412 O O . ALA A 1 434 ? 22.922 -14.008 15.055 1 33.91 434 ALA A O 1
ATOM 3413 N N . CYS A 1 435 ? 22.141 -13.102 13.328 1 31.97 435 CYS A N 1
ATOM 3414 C CA . CYS A 1 435 ? 23.453 -12.477 13.477 1 31.97 435 CYS A CA 1
ATOM 3415 C C . CYS A 1 435 ? 23.531 -11.648 14.75 1 31.97 435 CYS A C 1
ATOM 3417 O O . CYS A 1 435 ? 24.609 -11.281 15.203 1 31.97 435 CYS A O 1
ATOM 3419 N N . SER A 1 436 ? 22.688 -10.695 15.016 1 32.59 436 SER A N 1
ATOM 3420 C CA . SER A 1 436 ? 23.25 -9.828 16.047 1 32.59 436 SER A CA 1
ATOM 3421 C C . SER A 1 436 ? 23.203 -10.5 17.422 1 32.59 436 SER A C 1
ATOM 3423 O O . SER A 1 436 ? 24.125 -10.344 18.219 1 32.59 436 SER A O 1
ATOM 3425 N N . LEU A 1 437 ? 21.938 -10.469 18.219 1 31.78 437 LEU A N 1
ATOM 3426 C CA . LEU A 1 437 ? 21.938 -10.484 19.672 1 31.78 437 LEU A CA 1
ATOM 3427 C C . LEU A 1 437 ? 21.969 -11.914 20.203 1 31.78 437 LEU A C 1
ATOM 3429 O O . LEU A 1 437 ? 21.391 -12.82 19.609 1 31.78 437 LEU A O 1
ATOM 3433 N N . ASP A 1 438 ? 22.922 -12.188 20.922 1 31.36 438 ASP A N 1
ATOM 3434 C CA . ASP A 1 438 ? 23.25 -13.289 21.828 1 31.36 438 ASP A CA 1
ATOM 3435 C C . ASP A 1 438 ? 22 -13.773 22.578 1 31.36 438 ASP A C 1
ATOM 3437 O O . ASP A 1 438 ? 22.094 -14.227 23.719 1 31.36 438 ASP A O 1
ATOM 3441 N N . VAL A 1 439 ? 20.922 -13.125 22.359 1 35.97 439 VAL A N 1
ATOM 3442 C CA . VAL A 1 439 ? 19.875 -13.703 23.203 1 35.97 439 VAL A CA 1
ATOM 3443 C C . VAL A 1 439 ? 19.609 -15.148 22.797 1 35.97 439 VAL A C 1
ATOM 3445 O O . VAL A 1 439 ? 19.422 -15.43 21.609 1 35.97 439 VAL A O 1
ATOM 3448 N N . PRO A 1 440 ? 19.859 -15.984 23.625 1 35.94 440 PRO A N 1
ATOM 3449 C CA . PRO A 1 440 ? 19.531 -17.391 23.375 1 35.94 440 PRO A CA 1
ATOM 3450 C C . PRO A 1 440 ? 18.125 -17.578 22.844 1 35.94 440 PRO A C 1
ATOM 3452 O O . PRO A 1 440 ? 17.172 -17.031 23.406 1 35.94 440 PRO A O 1
ATOM 3455 N N . PRO A 1 441 ? 17.922 -17.578 21.578 1 41.78 441 PRO A N 1
ATOM 3456 C CA . PRO A 1 441 ? 16.609 -17.812 20.984 1 41.78 441 PRO A CA 1
ATOM 3457 C C . PRO A 1 441 ? 15.734 -18.75 21.812 1 41.78 441 PRO A C 1
ATOM 3459 O O . PRO A 1 441 ? 16.219 -19.781 22.297 1 41.78 441 PRO A O 1
ATOM 3462 N N . SER A 1 442 ? 15.047 -18.344 22.688 1 43 442 SER A N 1
ATOM 3463 C CA . SER A 1 442 ? 14.062 -19.328 23.141 1 43 442 SER A CA 1
ATOM 3464 C C . SER A 1 442 ? 13.633 -20.234 21.984 1 43 442 SER A C 1
ATOM 3466 O O . SER A 1 442 ? 12.617 -19.984 21.344 1 43 442 SER A O 1
ATOM 3468 N N . LEU A 1 443 ? 14.57 -20.766 21.188 1 48.34 443 LEU A N 1
ATOM 3469 C CA . LEU A 1 443 ? 14.75 -21.609 20.016 1 48.34 443 LEU A CA 1
ATOM 3470 C C . LEU A 1 443 ? 13.75 -22.766 20.031 1 48.34 443 LEU A C 1
ATOM 3472 O O . LEU A 1 443 ? 13.203 -23.125 18.984 1 48.34 443 LEU A O 1
ATOM 3476 N N . GLY A 1 444 ? 13.398 -23.25 21.25 1 52.09 444 GLY A N 1
ATOM 3477 C CA . GLY A 1 444 ? 12.641 -24.5 21.312 1 52.09 444 GLY A CA 1
ATOM 3478 C C . GLY A 1 444 ? 11.203 -24.344 20.844 1 52.09 444 GLY A C 1
ATOM 3479 O O . GLY A 1 444 ? 10.711 -25.156 20.062 1 52.09 444 GLY A O 1
ATOM 3480 N N . GLY A 1 445 ? 10.586 -23.219 21.172 1 59.94 445 GLY A N 1
ATOM 3481 C CA . GLY A 1 445 ? 9.18 -23.062 20.859 1 59.94 445 GLY A CA 1
ATOM 3482 C C . GLY A 1 445 ? 8.914 -22.75 19.406 1 59.94 445 GLY A C 1
ATOM 3483 O O . GLY A 1 445 ? 7.977 -23.281 18.812 1 59.94 445 GLY A O 1
ATOM 3484 N N . ARG A 1 446 ? 9.844 -22.172 18.797 1 71 446 ARG A N 1
ATOM 3485 C CA . ARG A 1 446 ? 9.68 -21.781 17.391 1 71 446 ARG A CA 1
ATOM 3486 C C . ARG A 1 446 ? 9.922 -22.969 16.469 1 71 446 ARG A C 1
ATOM 3488 O O . ARG A 1 446 ? 9.211 -23.141 15.469 1 71 446 ARG A O 1
ATOM 3495 N N . ASP A 1 447 ? 10.906 -23.703 16.781 1 76.25 447 ASP A N 1
ATOM 3496 C CA . ASP A 1 447 ? 11.195 -24.891 15.984 1 76.25 447 ASP A CA 1
ATOM 3497 C C . ASP A 1 447 ? 10.055 -25.906 16.078 1 76.25 447 ASP A C 1
ATOM 3499 O O . ASP A 1 447 ? 9.75 -26.578 15.086 1 76.25 447 ASP A O 1
ATOM 3503 N N . ILE A 1 448 ? 9.484 -25.75 17.203 1 77.75 448 ILE A N 1
ATOM 3504 C CA . ILE A 1 448 ? 8.359 -26.656 17.391 1 77.75 448 ILE A CA 1
ATOM 3505 C C . ILE A 1 448 ? 7.184 -26.203 16.531 1 77.75 448 ILE A C 1
ATOM 3507 O O . ILE A 1 448 ? 6.539 -27.031 15.875 1 77.75 448 ILE A O 1
ATOM 3511 N N . ARG A 1 449 ? 7 -24.938 16.516 1 81.56 449 ARG A N 1
ATOM 3512 C CA . ARG A 1 449 ? 5.902 -24.391 15.711 1 81.56 449 ARG A CA 1
ATOM 3513 C C . ARG A 1 449 ? 6.152 -24.609 14.227 1 81.56 449 ARG A C 1
ATOM 3515 O O . ARG A 1 449 ? 5.23 -24.953 13.477 1 81.56 449 ARG A O 1
ATOM 3522 N N . ARG A 1 450 ? 7.309 -24.406 13.852 1 84.5 450 ARG A N 1
ATOM 3523 C CA . ARG A 1 450 ? 7.664 -24.609 12.453 1 84.5 450 ARG A CA 1
ATOM 3524 C C . ARG A 1 450 ? 7.461 -26.047 12.031 1 84.5 450 ARG A C 1
ATOM 3526 O O . ARG A 1 450 ? 6.898 -26.328 10.969 1 84.5 450 ARG A O 1
ATOM 3533 N N . SER A 1 451 ? 7.914 -26.938 12.852 1 84.44 451 SER A N 1
ATOM 3534 C CA . SER A 1 451 ? 7.758 -28.344 12.562 1 84.44 451 SER A CA 1
ATOM 3535 C C . SER A 1 451 ? 6.289 -28.75 12.508 1 84.44 451 SER A C 1
ATOM 3537 O O . SER A 1 451 ? 5.895 -29.578 11.68 1 84.44 451 SER A O 1
ATOM 3539 N N . ALA A 1 452 ? 5.586 -28.141 13.383 1 85.56 452 ALA A N 1
ATOM 3540 C CA . ALA A 1 452 ? 4.152 -28.422 13.391 1 85.56 452 ALA A CA 1
ATOM 3541 C C . ALA A 1 452 ? 3.496 -27.938 12.102 1 85.56 452 ALA A C 1
ATOM 3543 O O . ALA A 1 452 ? 2.629 -28.609 11.539 1 85.56 452 ALA A O 1
ATOM 3544 N N . LEU A 1 453 ? 3.914 -26.828 11.68 1 87.81 453 LEU A N 1
ATOM 3545 C CA . LEU A 1 453 ? 3.375 -26.266 10.445 1 87.81 453 LEU A CA 1
ATOM 3546 C C . LEU A 1 453 ? 3.75 -27.141 9.242 1 87.81 453 LEU A C 1
ATOM 3548 O O . LEU A 1 453 ? 2.906 -27.422 8.391 1 87.81 453 LEU A O 1
ATOM 3552 N N . LEU A 1 454 ? 4.906 -27.562 9.164 1 85.94 454 LEU A N 1
ATOM 3553 C CA . LEU A 1 454 ? 5.367 -28.375 8.039 1 85.94 454 LEU A CA 1
ATOM 3554 C C . LEU A 1 454 ? 4.699 -29.75 8.055 1 85.94 454 LEU A C 1
ATOM 3556 O O . LEU A 1 454 ? 4.371 -30.297 6.996 1 85.94 454 LEU A O 1
ATOM 3560 N N . ARG A 1 455 ? 4.508 -30.188 9.211 1 85.75 455 ARG A N 1
ATOM 3561 C CA . ARG A 1 455 ? 3.764 -31.438 9.32 1 85.75 455 ARG A CA 1
ATOM 3562 C C . ARG A 1 455 ? 2.336 -31.281 8.812 1 85.75 455 ARG A C 1
ATOM 3564 O O . ARG A 1 455 ? 1.782 -32.188 8.188 1 85.75 455 ARG A O 1
ATOM 3571 N N . ALA A 1 456 ? 1.831 -30.188 9.156 1 87.38 456 ALA A N 1
ATOM 3572 C CA . ALA A 1 456 ? 0.48 -29.906 8.68 1 87.38 456 ALA A CA 1
ATOM 3573 C C . ALA A 1 456 ? 0.438 -29.828 7.16 1 87.38 456 ALA A C 1
ATOM 3575 O O . ALA A 1 456 ? -0.548 -30.234 6.539 1 87.38 456 ALA A O 1
ATOM 3576 N N . PHE A 1 457 ? 1.453 -29.344 6.559 1 85.5 457 PHE A N 1
ATOM 3577 C CA . PHE A 1 457 ? 1.544 -29.312 5.105 1 85.5 457 PHE A CA 1
ATOM 3578 C C . PHE A 1 457 ? 1.555 -30.719 4.535 1 85.5 457 PHE A C 1
ATOM 3580 O O . PHE A 1 457 ? 0.889 -31 3.533 1 85.5 457 PHE A O 1
ATOM 3587 N N . ASP A 1 458 ? 2.318 -31.5 5.172 1 82.94 458 ASP A N 1
ATOM 3588 C CA . ASP A 1 458 ? 2.41 -32.875 4.738 1 82.94 458 ASP A CA 1
ATOM 3589 C C . ASP A 1 458 ? 1.055 -33.594 4.84 1 82.94 458 ASP A C 1
ATOM 3591 O O . ASP A 1 458 ? 0.651 -34.312 3.924 1 82.94 458 ASP A O 1
ATOM 3595 N N . ASP A 1 459 ? 0.437 -33.312 5.906 1 79.62 459 ASP A N 1
ATOM 3596 C CA . ASP A 1 459 ? -0.868 -33.906 6.141 1 79.62 459 ASP A CA 1
ATOM 3597 C C . ASP A 1 459 ? -1.901 -33.406 5.141 1 79.62 459 ASP A C 1
ATOM 3599 O O . ASP A 1 459 ? -2.771 -34.156 4.699 1 79.62 459 ASP A O 1
ATOM 3603 N N . ALA A 1 460 ? -1.81 -32.219 4.902 1 77.19 460 ALA A N 1
ATOM 3604 C CA . ALA A 1 460 ? -2.754 -31.594 3.977 1 77.19 460 ALA A CA 1
ATOM 3605 C C . ALA A 1 460 ? -2.578 -32.156 2.564 1 77.19 460 ALA A C 1
ATOM 3607 O O . ALA A 1 460 ? -3.545 -32.25 1.803 1 77.19 460 ALA A O 1
ATOM 3608 N N . LEU A 1 461 ? -1.384 -32.531 2.195 1 70.38 461 LEU A N 1
ATOM 3609 C CA . LEU A 1 461 ? -1.112 -33.094 0.884 1 70.38 461 LEU A CA 1
ATOM 3610 C C . LEU A 1 461 ? -1.562 -34.562 0.832 1 70.38 461 LEU A C 1
ATOM 3612 O O . LEU A 1 461 ? -2.105 -35 -0.18 1 70.38 461 LEU A O 1
ATOM 3616 N N . GLY A 1 462 ? -1.229 -35.438 1.888 1 62.53 462 GLY A N 1
ATOM 3617 C CA . GLY A 1 462 ? -1.456 -36.875 1.948 1 62.53 462 GLY A CA 1
ATOM 3618 C C . GLY A 1 462 ? -2.922 -37.219 2.092 1 62.53 462 GLY A C 1
ATOM 3619 O O . GLY A 1 462 ? -3.305 -38.375 1.866 1 62.53 462 GLY A O 1
ATOM 3620 N N . GLN A 1 463 ? -3.656 -36.469 2.768 1 52.06 463 GLN A N 1
ATOM 3621 C CA . GLN A 1 463 ? -5.016 -36.906 3.062 1 52.06 463 GLN A CA 1
ATOM 3622 C C . GLN A 1 463 ? -5.711 -37.438 1.807 1 52.06 463 GLN A C 1
ATOM 3624 O O . GLN A 1 463 ? -6.68 -38.188 1.895 1 52.06 463 GLN A O 1
ATOM 3629 N N . ASN A 1 464 ? -5.57 -36.812 0.566 1 44.06 464 ASN A N 1
ATOM 3630 C CA . ASN A 1 464 ? -6.273 -37.469 -0.53 1 44.06 464 ASN A CA 1
ATOM 3631 C C . ASN A 1 464 ? -5.387 -38.5 -1.23 1 44.06 464 ASN A C 1
ATOM 3633 O O . ASN A 1 464 ? -4.664 -38.188 -2.17 1 44.06 464 ASN A O 1
ATOM 3637 N N . GLY A 1 465 ? -5 -39.688 -0.795 1 39.06 465 GLY A N 1
ATOM 3638 C CA . GLY A 1 465 ? -4.426 -40.938 -1.303 1 39.06 465 GLY A CA 1
ATOM 3639 C C . GLY A 1 465 ? -2.93 -40.844 -1.544 1 39.06 465 GLY A C 1
ATOM 3640 O O . GLY A 1 465 ? -2.24 -40.062 -0.895 1 39.06 465 GLY A O 1
ATOM 3641 N N . THR A 1 466 ? -2.424 -41.312 -2.855 1 42.53 466 THR A N 1
ATOM 3642 C CA . THR A 1 466 ? -1.037 -41.594 -3.215 1 42.53 466 THR A CA 1
ATOM 3643 C C . THR A 1 466 ? -0.179 -40.344 -3.061 1 42.53 466 THR A C 1
ATOM 3645 O O . THR A 1 466 ? -0.54 -39.281 -3.555 1 42.53 466 THR A O 1
ATOM 3648 N N . PRO A 1 467 ? 0.818 -40.344 -2.094 1 44.06 467 PRO A N 1
ATOM 3649 C CA . PRO A 1 467 ? 1.742 -39.25 -1.763 1 44.06 467 PRO A CA 1
ATOM 3650 C C . PRO A 1 467 ? 2.287 -38.531 -3.002 1 44.06 467 PRO A C 1
ATOM 3652 O O . PRO A 1 467 ? 3.398 -38 -2.973 1 44.06 467 PRO A O 1
ATOM 3655 N N . THR A 1 468 ? 1.958 -38.844 -4.133 1 45.75 468 THR A N 1
ATOM 3656 C CA . THR A 1 468 ? 2.623 -38.188 -5.254 1 45.75 468 THR A CA 1
ATOM 3657 C C . THR A 1 468 ? 2.301 -36.688 -5.277 1 45.75 468 THR A C 1
ATOM 3659 O O . THR A 1 468 ? 1.136 -36.281 -5.18 1 45.75 468 THR A O 1
ATOM 3662 N N . PHE A 1 469 ? 3.217 -35.812 -4.863 1 53.06 469 PHE A N 1
ATOM 3663 C CA . PHE A 1 469 ? 3.184 -34.375 -4.867 1 53.06 469 PHE A CA 1
ATOM 3664 C C . PHE A 1 469 ? 2.334 -33.844 -6.02 1 53.06 469 PHE A C 1
ATOM 3666 O O . PHE A 1 469 ? 1.822 -32.719 -5.969 1 53.06 469 PHE A O 1
ATOM 3673 N N . GLY A 1 470 ? 1.879 -34.812 -6.832 1 51.97 470 GLY A N 1
ATOM 3674 C CA . GLY A 1 470 ? 1.05 -34.5 -7.988 1 51.97 470 GLY A CA 1
ATOM 3675 C C . GLY A 1 470 ? 1.562 -33.312 -8.797 1 51.97 470 GLY A C 1
ATOM 3676 O O . GLY A 1 470 ? 0.787 -32.625 -9.461 1 51.97 470 GLY A O 1
ATOM 3677 N N . CYS A 1 471 ? 2.891 -32.938 -8.734 1 50.88 471 CYS A N 1
ATOM 3678 C CA . CYS A 1 471 ? 3.439 -31.75 -9.383 1 50.88 471 CYS A CA 1
ATOM 3679 C C . CYS A 1 471 ? 4.125 -32.094 -10.695 1 50.88 471 CYS A C 1
ATOM 3681 O O . CYS A 1 471 ? 4.988 -31.375 -11.172 1 50.88 471 CYS A O 1
ATOM 3683 N N . GLU A 1 472 ? 3.652 -33.188 -11.281 1 54.34 472 GLU A N 1
ATOM 3684 C CA . GLU A 1 472 ? 4.328 -33.688 -12.477 1 54.34 472 GLU A CA 1
ATOM 3685 C C . GLU A 1 472 ? 4.105 -32.75 -13.664 1 54.34 472 GLU A C 1
ATOM 3687 O O . GLU A 1 472 ? 3.006 -32.219 -13.852 1 54.34 472 GLU A O 1
ATOM 3692 N N . TYR A 1 473 ? 5.309 -32.344 -14.18 1 56.09 473 TYR A N 1
ATOM 3693 C CA . TYR A 1 473 ? 5.219 -31.578 -15.422 1 56.09 473 TYR A CA 1
ATOM 3694 C C . TYR A 1 473 ? 4.941 -32.5 -16.609 1 56.09 473 TYR A C 1
ATOM 3696 O O . TYR A 1 473 ? 5.688 -33.438 -16.844 1 56.09 473 TYR A O 1
ATOM 3704 N N . ARG A 1 474 ? 3.734 -32.469 -17.094 1 53.66 474 ARG A N 1
ATOM 3705 C CA . ARG A 1 474 ? 3.445 -33.188 -18.328 1 53.66 474 ARG A CA 1
ATOM 3706 C C . ARG A 1 474 ? 3.189 -32.219 -19.469 1 53.66 474 ARG A C 1
ATOM 3708 O O . ARG A 1 474 ? 2.25 -31.422 -19.422 1 53.66 474 ARG A O 1
ATOM 3715 N N . ALA A 1 475 ? 4.25 -32.062 -20.344 1 46.97 475 ALA A N 1
ATOM 3716 C CA . ALA A 1 475 ? 4.148 -31.156 -21.484 1 46.97 475 ALA A CA 1
ATOM 3717 C C . ALA A 1 475 ? 2.816 -31.328 -22.203 1 46.97 475 ALA A C 1
ATOM 3719 O O . ALA A 1 475 ? 2.283 -30.375 -22.781 1 46.97 475 ALA A O 1
ATOM 3720 N N . ARG A 1 476 ? 2.227 -32.562 -22.328 1 47.53 476 ARG A N 1
ATOM 3721 C CA . ARG A 1 476 ? 1.124 -32.844 -23.25 1 47.53 476 ARG A CA 1
ATOM 3722 C C . ARG A 1 476 ? -0.174 -33.094 -22.484 1 47.53 476 ARG A C 1
ATOM 3724 O O . ARG A 1 476 ? -1.165 -33.562 -23.062 1 47.53 476 ARG A O 1
ATOM 3731 N N . ARG A 1 477 ? -0.2 -32.906 -21.188 1 52.66 477 ARG A N 1
ATOM 3732 C CA . ARG A 1 477 ? -1.46 -33.312 -20.562 1 52.66 477 ARG A CA 1
ATOM 3733 C C . ARG A 1 477 ? -2.441 -32.156 -20.516 1 52.66 477 ARG A C 1
ATOM 3735 O O . ARG A 1 477 ? -2.057 -31.016 -20.219 1 52.66 477 ARG A O 1
ATOM 3742 N N . PRO A 1 478 ? -3.666 -32.438 -21 1 52.69 478 PRO A N 1
ATOM 3743 C CA . PRO A 1 478 ? -4.73 -31.422 -20.906 1 52.69 478 PRO A CA 1
ATOM 3744 C C . PRO A 1 478 ? -4.941 -30.906 -19.484 1 52.69 478 PRO A C 1
ATOM 3746 O O . PRO A 1 478 ? -4.82 -31.672 -18.531 1 52.69 478 PRO A O 1
ATOM 3749 N N . PRO A 1 479 ? -4.895 -29.531 -19.203 1 52.09 479 PRO A N 1
ATOM 3750 C CA . PRO A 1 479 ? -4.992 -28.828 -17.922 1 52.09 479 PRO A CA 1
ATOM 3751 C C . PRO A 1 479 ? -6.215 -29.25 -17.109 1 52.09 479 PRO A C 1
ATOM 3753 O O . PRO A 1 479 ? -6.41 -28.766 -15.992 1 52.09 479 PRO A O 1
ATOM 3756 N N . GLY A 1 480 ? -7.281 -29.906 -17.484 1 47.59 480 GLY A N 1
ATOM 3757 C CA . GLY A 1 480 ? -8.594 -29.891 -16.859 1 47.59 480 GLY A CA 1
ATOM 3758 C C . GLY A 1 480 ? -8.578 -30.344 -15.414 1 47.59 480 GLY A C 1
ATOM 3759 O O . GLY A 1 480 ? -8.781 -29.547 -14.5 1 47.59 480 GLY A O 1
ATOM 3760 N N . ASP A 1 481 ? -8.789 -31.594 -15.039 1 51.25 481 ASP A N 1
ATOM 3761 C CA . ASP A 1 481 ? -9.273 -32.156 -13.781 1 51.25 481 ASP A CA 1
ATOM 3762 C C . ASP A 1 481 ? -8.195 -32.094 -12.703 1 51.25 481 ASP A C 1
ATOM 3764 O O . ASP A 1 481 ? -8.5 -32.031 -11.516 1 51.25 481 ASP A O 1
ATOM 3768 N N . ASN A 1 482 ? -6.824 -31.734 -13.062 1 57.34 482 ASN A N 1
ATOM 3769 C CA . ASN A 1 482 ? -5.746 -32.094 -12.141 1 57.34 482 ASN A CA 1
ATOM 3770 C C . ASN A 1 482 ? -4.949 -30.844 -11.727 1 57.34 482 ASN A C 1
ATOM 3772 O O . ASN A 1 482 ? -3.922 -30.969 -11.055 1 57.34 482 ASN A O 1
ATOM 3776 N N . TYR A 1 483 ? -5.488 -29.625 -11.984 1 61.53 483 TYR A N 1
ATOM 3777 C CA . TYR A 1 483 ? -4.668 -28.453 -11.719 1 61.53 483 TYR A CA 1
ATOM 3778 C C . TYR A 1 483 ? -4.523 -28.219 -10.219 1 61.53 483 TYR A C 1
ATOM 3780 O O . TYR A 1 483 ? -3.443 -27.859 -9.742 1 61.53 483 TYR A O 1
ATOM 3788 N N . PHE A 1 484 ? -5.547 -28.547 -9.578 1 62.47 484 PHE A N 1
ATOM 3789 C CA . PHE A 1 484 ? -5.48 -28.219 -8.156 1 62.47 484 PHE A CA 1
ATOM 3790 C C . PHE A 1 484 ? -4.566 -29.188 -7.422 1 62.47 484 PHE A C 1
ATOM 3792 O O . PHE A 1 484 ? -3.871 -28.797 -6.48 1 62.47 484 PHE A O 1
ATOM 3799 N N . THR A 1 485 ? -4.555 -30.359 -7.977 1 62.38 485 THR A N 1
ATOM 3800 C CA . THR A 1 485 ? -3.633 -31.312 -7.355 1 62.38 485 THR A CA 1
ATOM 3801 C C . THR A 1 485 ? -2.186 -30.891 -7.594 1 62.38 485 THR A C 1
ATOM 3803 O O . THR A 1 485 ? -1.357 -30.953 -6.684 1 62.38 485 THR A O 1
ATOM 3806 N N . GLU A 1 486 ? -2.014 -30.406 -8.719 1 75.19 486 GLU A N 1
ATOM 3807 C CA . GLU A 1 486 ? -0.666 -29.953 -9.055 1 75.19 486 GLU A CA 1
ATOM 3808 C C . GLU A 1 486 ? -0.288 -28.703 -8.266 1 75.19 486 GLU A C 1
ATOM 3810 O O . GLU A 1 486 ? 0.851 -28.578 -7.812 1 75.19 486 GLU A O 1
ATOM 3815 N N . THR A 1 487 ? -1.231 -27.953 -8.086 1 78.31 487 THR A N 1
ATOM 3816 C CA . THR A 1 487 ? -0.99 -26.703 -7.367 1 78.31 487 THR A CA 1
ATOM 3817 C C . THR A 1 487 ? -0.643 -26.984 -5.906 1 78.31 487 THR A C 1
ATOM 3819 O O . THR A 1 487 ? 0.226 -26.328 -5.336 1 78.31 487 THR A O 1
ATOM 3822 N N . ARG A 1 488 ? -1.212 -27.953 -5.359 1 81.06 488 ARG A N 1
ATOM 3823 C CA . ARG A 1 488 ? -0.948 -28.312 -3.967 1 81.06 488 ARG A CA 1
ATOM 3824 C C . ARG A 1 488 ? 0.457 -28.875 -3.801 1 81.06 488 ARG A C 1
ATOM 3826 O O . ARG A 1 488 ? 1.148 -28.562 -2.828 1 81.06 488 ARG A O 1
ATOM 3833 N N . GLY A 1 489 ? 0.801 -29.719 -4.766 1 84.31 489 GLY A N 1
ATOM 3834 C CA . GLY A 1 489 ? 2.158 -30.234 -4.73 1 84.31 489 GLY A CA 1
ATOM 3835 C C . GLY A 1 489 ? 3.215 -29.156 -4.84 1 84.31 489 GLY A C 1
ATOM 3836 O O . GLY A 1 489 ? 4.238 -29.203 -4.152 1 84.31 489 GLY A O 1
ATOM 3837 N N . VAL A 1 490 ? 2.904 -28.25 -5.684 1 89.25 490 VAL A N 1
ATOM 3838 C CA . VAL A 1 490 ? 3.826 -27.141 -5.875 1 89.25 490 VAL A CA 1
ATOM 3839 C C . VAL A 1 490 ? 3.895 -26.297 -4.602 1 89.25 490 VAL A C 1
ATOM 3841 O O . VAL A 1 490 ? 4.98 -25.906 -4.168 1 89.25 490 VAL A O 1
ATOM 3844 N N . LEU A 1 491 ? 2.771 -26.078 -3.961 1 89 491 LEU A N 1
ATOM 3845 C CA . LEU A 1 491 ? 2.723 -25.312 -2.721 1 89 491 LEU A CA 1
ATOM 3846 C C . LEU A 1 491 ? 3.477 -26.031 -1.607 1 89 491 LEU A C 1
ATOM 3848 O O . LEU A 1 491 ? 4.133 -25.391 -0.784 1 89 491 LEU A O 1
ATOM 3852 N N . HIS A 1 492 ? 3.344 -27.281 -1.634 1 89.25 492 HIS A N 1
ATOM 3853 C CA . HIS A 1 492 ? 4.066 -28.094 -0.653 1 89.25 492 HIS A CA 1
ATOM 3854 C C . HIS A 1 492 ? 5.574 -27.922 -0.808 1 89.25 492 HIS A C 1
ATOM 3856 O O . HIS A 1 492 ? 6.277 -27.672 0.173 1 89.25 492 HIS A O 1
ATOM 3862 N N . GLY A 1 493 ? 6.027 -28.109 -2.004 1 89.88 493 GLY A N 1
ATOM 3863 C CA . GLY A 1 493 ? 7.441 -27.891 -2.258 1 89.88 493 GLY A CA 1
ATOM 3864 C C . GLY A 1 493 ? 7.91 -26.5 -1.89 1 89.88 493 GLY A C 1
ATOM 3865 O O . GLY A 1 493 ? 8.969 -26.328 -1.273 1 89.88 493 GLY A O 1
ATOM 3866 N N . LEU A 1 494 ? 7.102 -25.562 -2.227 1 93.19 494 LEU A N 1
ATOM 3867 C CA . LEU A 1 494 ? 7.426 -24.156 -1.941 1 93.19 494 LEU A CA 1
ATOM 3868 C C . LEU A 1 494 ? 7.52 -23.922 -0.438 1 93.19 494 LEU A C 1
ATOM 3870 O O . LEU A 1 494 ? 8.461 -23.297 0.036 1 93.19 494 LEU A O 1
ATOM 3874 N N . ALA A 1 495 ? 6.582 -24.422 0.309 1 91.31 495 ALA A N 1
ATOM 3875 C CA . ALA A 1 495 ? 6.531 -24.203 1.751 1 91.31 495 ALA A CA 1
ATOM 3876 C C . ALA A 1 495 ? 7.75 -24.812 2.443 1 91.31 495 ALA A C 1
ATOM 3878 O O . ALA A 1 495 ? 8.367 -24.156 3.295 1 91.31 495 ALA A O 1
ATOM 3879 N N . HIS A 1 496 ? 8.141 -25.953 2.049 1 90.38 496 HIS A N 1
ATOM 3880 C CA . HIS A 1 496 ? 9.266 -26.641 2.68 1 90.38 496 HIS A CA 1
ATOM 3881 C C . HIS A 1 496 ? 10.578 -25.938 2.367 1 90.38 496 HIS A C 1
ATOM 3883 O O . HIS A 1 496 ? 11.477 -25.891 3.213 1 90.38 496 HIS A O 1
ATOM 3889 N N . MET A 1 497 ? 10.688 -25.469 1.231 1 93.38 497 MET A N 1
ATOM 3890 C CA . MET A 1 497 ? 11.906 -24.75 0.871 1 93.38 497 MET A CA 1
ATOM 3891 C C . MET A 1 497 ? 11.945 -23.375 1.525 1 93.38 497 MET A C 1
ATOM 3893 O O . MET A 1 497 ? 12.945 -23.016 2.154 1 93.38 497 MET A O 1
ATOM 3897 N N . ALA A 1 498 ? 10.852 -22.688 1.429 1 91.31 498 ALA A N 1
ATOM 3898 C CA . ALA A 1 498 ? 10.805 -21.297 1.875 1 91.31 498 ALA A CA 1
ATOM 3899 C C . ALA A 1 498 ? 10.906 -21.203 3.395 1 91.31 498 ALA A C 1
ATOM 3901 O O . ALA A 1 498 ? 11.305 -20.172 3.934 1 91.31 498 ALA A O 1
ATOM 3902 N N . SER A 1 499 ? 10.555 -22.234 4.102 1 88.69 499 SER A N 1
ATOM 3903 C CA . SER A 1 499 ? 10.625 -22.219 5.559 1 88.69 499 SER A CA 1
ATOM 3904 C C . SER A 1 499 ? 12.078 -22.141 6.039 1 88.69 499 SER A C 1
ATOM 3906 O O . SER A 1 499 ? 12.344 -21.703 7.156 1 88.69 499 SER A O 1
ATOM 3908 N N . HIS A 1 500 ? 12.992 -22.5 5.141 1 86.06 500 HIS A N 1
ATOM 3909 C CA . HIS A 1 500 ? 14.359 -22.641 5.617 1 86.06 500 HIS A CA 1
ATOM 3910 C C . HIS A 1 500 ? 15.289 -21.641 4.949 1 86.06 500 HIS A C 1
ATOM 3912 O O . HIS A 1 500 ? 16.375 -21.344 5.465 1 86.06 500 HIS A O 1
ATOM 3918 N N . ILE A 1 501 ? 14.82 -21.172 3.9 1 86.56 501 ILE A N 1
ATOM 3919 C CA . ILE A 1 501 ? 15.781 -20.359 3.172 1 86.56 501 ILE A CA 1
ATOM 3920 C C . ILE A 1 501 ? 15.102 -19.062 2.721 1 86.56 501 ILE A C 1
ATOM 3922 O O . ILE A 1 501 ? 13.875 -18.938 2.77 1 86.56 501 ILE A O 1
ATOM 3926 N N . ASP A 1 502 ? 15.969 -18.125 2.398 1 82.81 502 ASP A N 1
ATOM 3927 C CA . ASP A 1 502 ? 15.562 -16.891 1.721 1 82.81 502 ASP A CA 1
ATOM 3928 C C . ASP A 1 502 ? 16.031 -16.891 0.271 1 82.81 502 ASP A C 1
ATOM 3930 O O . ASP A 1 502 ? 17.234 -17 0.005 1 82.81 502 ASP A O 1
ATOM 3934 N N . ILE A 1 503 ? 15.109 -16.719 -0.586 1 88 503 ILE A N 1
ATOM 3935 C CA . ILE A 1 503 ? 15.406 -16.812 -2.012 1 88 503 ILE A CA 1
ATOM 3936 C C . ILE A 1 503 ? 16.375 -15.695 -2.406 1 88 503 ILE A C 1
ATOM 3938 O O . ILE A 1 503 ? 17.219 -15.883 -3.283 1 88 503 ILE A O 1
ATOM 3942 N N . ALA A 1 504 ? 16.25 -14.578 -1.808 1 81.38 504 ALA A N 1
ATOM 3943 C CA . ALA A 1 504 ? 17.156 -13.461 -2.123 1 81.38 504 ALA A CA 1
ATOM 3944 C C . ALA A 1 504 ? 18.594 -13.812 -1.783 1 81.38 504 ALA A C 1
ATOM 3946 O O . ALA A 1 504 ? 19.516 -13.445 -2.516 1 81.38 504 ALA A O 1
ATOM 3947 N N . GLU A 1 505 ? 18.766 -14.484 -0.748 1 83.81 505 GLU A N 1
ATOM 3948 C CA . GLU A 1 505 ? 20.109 -14.922 -0.355 1 83.81 505 GLU A CA 1
ATOM 3949 C C . GLU A 1 505 ? 20.672 -15.922 -1.361 1 83.81 505 GLU A C 1
ATOM 3951 O O . GLU A 1 505 ? 21.859 -15.859 -1.701 1 83.81 505 GLU A O 1
ATOM 3956 N N . CYS A 1 506 ? 19.828 -16.797 -1.771 1 89.81 506 CYS A N 1
ATOM 3957 C CA . CYS A 1 506 ? 20.25 -17.781 -2.756 1 89.81 506 CYS A CA 1
ATOM 3958 C C . CYS A 1 506 ? 20.656 -17.109 -4.059 1 89.81 506 CYS A C 1
ATOM 3960 O O . CYS A 1 506 ? 21.656 -17.484 -4.68 1 89.81 506 CYS A O 1
ATOM 3962 N N . GLN A 1 507 ? 19.938 -16.125 -4.43 1 89.56 507 GLN A N 1
ATOM 3963 C CA . GLN A 1 507 ? 20.219 -15.406 -5.664 1 89.56 507 GLN A CA 1
ATOM 3964 C C . GLN A 1 507 ? 21.516 -14.609 -5.543 1 89.56 507 GLN A C 1
ATOM 3966 O O . GLN A 1 507 ? 22.297 -14.539 -6.492 1 89.56 507 GLN A O 1
ATOM 3971 N N . SER A 1 508 ? 21.719 -14.078 -4.414 1 84.25 508 SER A N 1
ATOM 3972 C CA . SER A 1 508 ? 22.969 -13.352 -4.18 1 84.25 508 SER A CA 1
ATOM 3973 C C . SER A 1 508 ? 24.156 -14.297 -4.219 1 84.25 508 SER A C 1
ATOM 3975 O O . SER A 1 508 ? 25.219 -13.945 -4.754 1 84.25 508 SER A O 1
ATOM 3977 N N . PHE A 1 509 ? 23.969 -15.398 -3.65 1 87.38 509 PHE A N 1
ATOM 3978 C CA . PHE A 1 509 ? 25.016 -16.422 -3.658 1 87.38 509 PHE A CA 1
ATOM 3979 C C . PHE A 1 509 ? 25.359 -16.828 -5.086 1 87.38 509 PHE A C 1
ATOM 3981 O O . PHE A 1 509 ? 26.516 -17.109 -5.387 1 87.38 509 PHE A O 1
ATOM 3988 N N . ALA A 1 510 ? 24.344 -16.812 -5.902 1 90 510 ALA A N 1
ATOM 3989 C CA . ALA A 1 510 ? 24.516 -17.234 -7.293 1 90 510 ALA A CA 1
ATOM 3990 C C . ALA A 1 510 ? 25.062 -16.078 -8.148 1 90 510 ALA A C 1
ATOM 3992 O O . ALA A 1 510 ? 25.328 -16.266 -9.336 1 90 510 ALA A O 1
ATOM 3993 N N . GLY A 1 511 ? 25.234 -14.953 -7.539 1 80.69 511 GLY A N 1
ATOM 3994 C CA . GLY A 1 511 ? 25.859 -13.836 -8.234 1 80.69 511 GLY A CA 1
ATOM 3995 C C . GLY A 1 511 ? 24.844 -12.898 -8.867 1 80.69 511 GLY A C 1
ATOM 3996 O O . GLY A 1 511 ? 25.141 -12.227 -9.859 1 80.69 511 GLY A O 1
ATOM 3997 N N . ALA A 1 512 ? 23.781 -13.055 -8.406 1 71.69 512 ALA A N 1
ATOM 3998 C CA . ALA A 1 512 ? 22.766 -12.141 -8.938 1 71.69 512 ALA A CA 1
ATOM 3999 C C . ALA A 1 512 ? 23.109 -10.688 -8.586 1 71.69 512 ALA A C 1
ATOM 4001 O O . ALA A 1 512 ? 23.609 -10.414 -7.496 1 71.69 512 ALA A O 1
ATOM 4002 N N . VAL A 1 513 ? 23.375 -9.781 -9.602 1 58.09 513 VAL A N 1
ATOM 4003 C CA . VAL A 1 513 ? 23.688 -8.367 -9.398 1 58.09 513 VAL A CA 1
ATOM 4004 C C . VAL A 1 513 ? 22.453 -7.656 -8.836 1 58.09 513 VAL A C 1
ATOM 4006 O O . VAL A 1 513 ? 21.344 -7.828 -9.344 1 58.09 513 VAL A O 1
ATOM 4009 N N . GLN A 1 514 ? 22.562 -7.379 -7.652 1 52.78 514 GLN A N 1
ATOM 4010 C CA . GLN A 1 514 ? 21.422 -6.75 -6.988 1 52.78 514 GLN A CA 1
ATOM 4011 C C . GLN A 1 514 ? 21.078 -5.41 -7.633 1 52.78 514 GLN A C 1
ATOM 4013 O O . GLN A 1 514 ? 21.969 -4.57 -7.836 1 52.78 514 GLN A O 1
ATOM 4018 N N . ARG A 1 515 ? 20.344 -5.359 -8.531 1 42.25 515 ARG A N 1
ATOM 4019 C CA . ARG A 1 515 ? 20.016 -4.113 -9.227 1 42.25 515 ARG A CA 1
ATOM 4020 C C . ARG A 1 515 ? 20 -2.938 -8.25 1 42.25 515 ARG A C 1
ATOM 4022 O O . ARG A 1 515 ? 20.891 -2.09 -8.281 1 42.25 515 ARG A O 1
ATOM 4029 N N . THR A 1 516 ? 18.844 -2.576 -7.719 1 37.44 516 THR A N 1
ATOM 4030 C CA . THR A 1 516 ? 18.5 -1.307 -7.086 1 37.44 516 THR A CA 1
ATOM 4031 C C . THR A 1 516 ? 19.078 -1.238 -5.672 1 37.44 516 THR A C 1
ATOM 4033 O O . THR A 1 516 ? 18.812 -2.123 -4.852 1 37.44 516 THR A O 1
ATOM 4036 N N . GLY A 1 517 ? 19.938 -0.114 -5.223 1 39.56 517 GLY A N 1
ATOM 4037 C CA . GLY A 1 517 ? 20.547 0.447 -4.027 1 39.56 517 GLY A CA 1
ATOM 4038 C C . GLY A 1 517 ? 21.312 -0.578 -3.209 1 39.56 517 GLY A C 1
ATOM 4039 O O . GLY A 1 517 ? 21.797 -0.272 -2.119 1 39.56 517 GLY A O 1
ATOM 4040 N N . GLN A 1 518 ? 21.062 -1.94 -3.438 1 40.62 518 GLN A N 1
ATOM 4041 C CA . GLN A 1 518 ? 21.734 -2.824 -2.492 1 40.62 518 GLN A CA 1
ATOM 4042 C C . GLN A 1 518 ? 23.125 -3.215 -2.996 1 40.62 518 GLN A C 1
ATOM 4044 O O . GLN A 1 518 ? 23.297 -3.551 -4.172 1 40.62 518 GLN A O 1
ATOM 4049 N N . SER A 1 519 ? 24.109 -2.738 -2.381 1 41.34 519 SER A N 1
ATOM 4050 C CA . SER A 1 519 ? 25.531 -3.045 -2.553 1 41.34 519 SER A CA 1
ATOM 4051 C C . SER A 1 519 ? 25.75 -4.543 -2.721 1 41.34 519 SER A C 1
ATOM 4053 O O . SER A 1 519 ? 25.094 -5.352 -2.061 1 41.34 519 SER A O 1
ATOM 4055 N N . ARG A 1 520 ? 26.328 -4.949 -3.879 1 47.56 520 ARG A N 1
ATOM 4056 C CA . ARG A 1 520 ? 26.906 -6.285 -3.973 1 47.56 520 ARG A CA 1
ATOM 4057 C C . ARG A 1 520 ? 27.359 -6.781 -2.604 1 47.56 520 ARG A C 1
ATOM 4059 O O . ARG A 1 520 ? 28.031 -6.062 -1.869 1 47.56 520 ARG A O 1
ATOM 4066 N N . GLU A 1 521 ? 26.484 -7.859 -2.092 1 51.84 521 GLU A N 1
ATOM 4067 C CA . GLU A 1 521 ? 27.094 -8.414 -0.882 1 51.84 521 GLU A CA 1
ATOM 4068 C C . GLU A 1 521 ? 28.594 -8.57 -1.042 1 51.84 521 GLU A C 1
ATOM 4070 O O . GLU A 1 521 ? 29.078 -8.977 -2.105 1 51.84 521 GLU A O 1
ATOM 4075 N N . SER A 1 522 ? 29.172 -7.938 -0.231 1 59.25 522 SER A N 1
ATOM 4076 C CA . SER A 1 522 ? 30.625 -8.039 -0.202 1 59.25 522 SER A CA 1
ATOM 4077 C C . SER A 1 522 ? 31.078 -9.492 -0.352 1 59.25 522 SER A C 1
ATOM 4079 O O . SER A 1 522 ? 30.328 -10.414 -0.027 1 59.25 522 SER A O 1
ATOM 4081 N N . SER A 1 523 ? 31.922 -9.742 -1.18 1 65.81 523 SER A N 1
ATOM 4082 C CA . SER A 1 523 ? 32.562 -11.055 -1.283 1 65.81 523 SER A CA 1
ATOM 4083 C C . SER A 1 523 ? 32.656 -11.734 0.08 1 65.81 523 SER A C 1
ATOM 4085 O O . SER A 1 523 ? 32.469 -12.945 0.19 1 65.81 523 SER A O 1
ATOM 4087 N N . ALA A 1 524 ? 32.688 -10.891 0.996 1 68.69 524 ALA A N 1
ATOM 4088 C CA . ALA A 1 524 ? 32.781 -11.422 2.352 1 68.69 524 ALA A CA 1
ATOM 4089 C C . ALA A 1 524 ? 31.438 -11.977 2.82 1 68.69 524 ALA A C 1
ATOM 4091 O O . ALA A 1 524 ? 31.375 -13.023 3.463 1 68.69 524 ALA A O 1
ATOM 4092 N N . ALA A 1 525 ? 30.422 -11.375 2.373 1 69.75 525 ALA A N 1
ATOM 4093 C CA . ALA A 1 525 ? 29.094 -11.82 2.779 1 69.75 525 ALA A CA 1
ATOM 4094 C C . ALA A 1 525 ? 28.719 -13.125 2.082 1 69.75 525 ALA A C 1
ATOM 4096 O O . ALA A 1 525 ? 28.109 -14.008 2.688 1 69.75 525 ALA A O 1
ATOM 4097 N N . VAL A 1 526 ? 29.219 -13.273 0.929 1 76.31 526 VAL A N 1
ATOM 4098 C CA . VAL A 1 526 ? 28.922 -14.477 0.156 1 76.31 526 VAL A CA 1
ATOM 4099 C C . VAL A 1 526 ? 29.719 -15.656 0.719 1 76.31 526 VAL A C 1
ATOM 4101 O O . VAL A 1 526 ? 29.203 -16.781 0.786 1 76.31 526 VAL A O 1
ATOM 4104 N N . GLU A 1 527 ? 30.891 -15.312 1.143 1 79.5 527 GLU A N 1
ATOM 4105 C CA . GLU A 1 527 ? 31.719 -16.359 1.731 1 79.5 527 GLU A CA 1
ATOM 4106 C C . GLU A 1 527 ? 31.141 -16.844 3.059 1 79.5 527 GLU A C 1
ATOM 4108 O O . GLU A 1 527 ? 31.141 -18.031 3.354 1 79.5 527 GLU A O 1
ATOM 4113 N N . LYS A 1 528 ? 30.672 -15.906 3.758 1 81.12 528 LYS A N 1
ATOM 4114 C CA . LYS A 1 528 ? 30.062 -16.266 5.035 1 81.12 528 LYS A CA 1
ATOM 4115 C C . LYS A 1 528 ? 28.797 -17.094 4.824 1 81.12 528 LYS A C 1
ATOM 4117 O O . LYS A 1 528 ? 28.516 -18.016 5.598 1 81.12 528 LYS A O 1
ATOM 4122 N N . MET A 1 529 ? 28.172 -16.812 3.768 1 81.5 529 MET A N 1
ATOM 4123 C CA . MET A 1 529 ? 26.953 -17.562 3.438 1 81.5 529 MET A CA 1
ATOM 4124 C C . MET A 1 529 ? 27.281 -18.984 3.025 1 81.5 529 MET A C 1
ATOM 4126 O O . MET A 1 529 ? 26.594 -19.938 3.428 1 81.5 529 MET A O 1
ATOM 4130 N N . ALA A 1 530 ? 28.281 -19.078 2.303 1 83.5 530 ALA A N 1
ATOM 4131 C CA . ALA A 1 530 ? 28.703 -20.406 1.841 1 83.5 530 ALA A CA 1
ATOM 4132 C C . ALA A 1 530 ? 29.078 -21.297 3.018 1 83.5 530 ALA A C 1
ATOM 4134 O O . ALA A 1 530 ? 28.75 -22.484 3.035 1 83.5 530 ALA A O 1
ATOM 4135 N N . GLU A 1 531 ? 29.703 -20.641 3.951 1 86.25 531 GLU A N 1
ATOM 4136 C CA . GLU A 1 531 ? 30.109 -21.391 5.133 1 86.25 531 GLU A CA 1
ATOM 4137 C C . GLU A 1 531 ? 28.906 -21.812 5.965 1 86.25 531 GLU A C 1
ATOM 4139 O O . GLU A 1 531 ? 28.859 -22.938 6.473 1 86.25 531 GLU A O 1
ATOM 4144 N N . ARG A 1 532 ? 28.016 -20.984 5.98 1 85.75 532 ARG A N 1
ATOM 4145 C CA . ARG A 1 532 ? 26.812 -21.281 6.754 1 85.75 532 ARG A CA 1
ATOM 4146 C C . ARG A 1 532 ? 25.984 -22.375 6.094 1 85.75 532 ARG A C 1
ATOM 4148 O O . ARG A 1 532 ? 25.5 -23.281 6.77 1 85.75 532 ARG A O 1
ATOM 4155 N N . TRP A 1 533 ? 25.859 -22.344 4.816 1 87.88 533 TRP A N 1
ATOM 4156 C CA . TRP A 1 533 ? 25.047 -23.297 4.066 1 87.88 533 TRP A CA 1
ATOM 4157 C C . TRP A 1 533 ? 25.656 -24.688 4.133 1 87.88 533 TRP A C 1
ATOM 4159 O O . TRP A 1 533 ? 24.938 -25.688 4.094 1 87.88 533 TRP A O 1
ATOM 4169 N N . ALA A 1 534 ? 26.938 -24.734 4.297 1 85 534 ALA A N 1
ATOM 4170 C CA . ALA A 1 534 ? 27.641 -26.016 4.301 1 85 534 ALA A CA 1
ATOM 4171 C C . ALA A 1 534 ? 27.375 -26.781 5.594 1 85 534 ALA A C 1
ATOM 4173 O O . ALA A 1 534 ? 27.391 -28.016 5.605 1 85 534 ALA A O 1
ATOM 4174 N N . VAL A 1 535 ? 27.031 -25.969 6.621 1 84.81 535 VAL A N 1
ATOM 4175 C CA . VAL A 1 535 ? 26.984 -26.641 7.922 1 84.81 535 VAL A CA 1
ATOM 4176 C C . VAL A 1 535 ? 25.562 -26.594 8.469 1 84.81 535 VAL A C 1
ATOM 4178 O O . VAL A 1 535 ? 25.156 -27.5 9.219 1 84.81 535 VAL A O 1
ATOM 4181 N N . GLU A 1 536 ? 24.797 -25.781 8.07 1 86.94 536 GLU A N 1
ATOM 4182 C CA . GLU A 1 536 ? 23.5 -25.531 8.688 1 86.94 536 GLU A CA 1
ATOM 4183 C C . GLU A 1 536 ? 22.5 -26.609 8.312 1 86.94 536 GLU A C 1
ATOM 4185 O O . GLU A 1 536 ? 22.406 -27 7.148 1 86.94 536 GLU A O 1
ATOM 4190 N N . ALA A 1 537 ? 21.766 -27.047 9.328 1 86.44 537 ALA A N 1
ATOM 4191 C CA . ALA A 1 537 ? 20.734 -28.062 9.148 1 86.44 537 ALA A CA 1
ATOM 4192 C C . ALA A 1 537 ? 19.594 -27.547 8.273 1 86.44 537 ALA A C 1
ATOM 4194 O O . ALA A 1 537 ? 19 -28.297 7.504 1 86.44 537 ALA A O 1
ATOM 4195 N N . SER A 1 538 ? 19.359 -26.266 8.398 1 86.38 538 SER A N 1
ATOM 4196 C CA . SER A 1 538 ? 18.266 -25.672 7.633 1 86.38 538 SER A CA 1
ATOM 4197 C C . SER A 1 538 ? 18.547 -25.734 6.133 1 86.38 538 SER A C 1
ATOM 4199 O O . SER A 1 538 ? 17.625 -25.984 5.344 1 86.38 538 SER A O 1
ATOM 4201 N N . ALA A 1 539 ? 19.766 -25.562 5.77 1 90.5 539 ALA A N 1
ATOM 4202 C CA . ALA A 1 539 ? 20.141 -25.641 4.359 1 90.5 539 ALA A CA 1
ATOM 4203 C C . ALA A 1 539 ? 19.984 -27.062 3.836 1 90.5 539 ALA A C 1
ATOM 4205 O O . ALA A 1 539 ? 19.531 -27.281 2.707 1 90.5 539 ALA A O 1
ATOM 4206 N N . ARG A 1 540 ? 20.328 -27.969 4.656 1 91.44 540 ARG A N 1
ATOM 4207 C CA . ARG A 1 540 ? 20.203 -29.375 4.285 1 91.44 540 ARG A CA 1
ATOM 4208 C C . ARG A 1 540 ? 18.734 -29.766 4.105 1 91.44 540 ARG A C 1
ATOM 4210 O O . ARG A 1 540 ? 18.391 -30.5 3.176 1 91.44 540 ARG A O 1
ATOM 4217 N N . GLU A 1 541 ? 17.953 -29.344 4.996 1 90.69 541 GLU A N 1
ATOM 4218 C CA . GLU A 1 541 ? 16.531 -29.625 4.898 1 90.69 541 GLU A CA 1
ATOM 4219 C C . GLU A 1 541 ? 15.938 -29.016 3.629 1 90.69 541 GLU A C 1
ATOM 4221 O O . GLU A 1 541 ? 15.156 -29.672 2.928 1 90.69 541 GLU A O 1
ATOM 4226 N N . ALA A 1 542 ? 16.266 -27.812 3.365 1 92.69 542 ALA A N 1
ATOM 4227 C CA . ALA A 1 542 ? 15.781 -27.156 2.156 1 92.69 542 ALA A CA 1
ATOM 4228 C C . ALA A 1 542 ? 16.234 -27.906 0.904 1 92.69 542 ALA A C 1
ATOM 4230 O O . ALA A 1 542 ? 15.445 -28.094 -0.03 1 92.69 542 ALA A O 1
ATOM 4231 N N . ALA A 1 543 ? 17.453 -28.312 0.856 1 93.75 543 ALA A N 1
ATOM 4232 C CA . ALA A 1 543 ? 18 -29.031 -0.29 1 93.75 543 ALA A CA 1
ATOM 4233 C C . ALA A 1 543 ? 17.297 -30.375 -0.476 1 93.75 543 ALA A C 1
ATOM 4235 O O . ALA A 1 543 ? 17.047 -30.797 -1.606 1 93.75 543 ALA A O 1
ATOM 4236 N N . PHE A 1 544 ? 17.031 -31 0.616 1 93.12 544 PHE A N 1
ATOM 4237 C CA . PHE A 1 544 ? 16.359 -32.281 0.562 1 93.12 544 PHE A CA 1
ATOM 4238 C C . PHE A 1 544 ? 14.992 -32.156 -0.104 1 93.12 544 PHE A C 1
ATOM 4240 O O . PHE A 1 544 ? 14.664 -32.906 -1.021 1 93.12 544 PHE A O 1
ATOM 4247 N N . TYR A 1 545 ? 14.234 -31.25 0.332 1 91.12 545 TYR A N 1
ATOM 4248 C CA . TYR A 1 545 ? 12.883 -31.094 -0.208 1 91.12 545 TYR A CA 1
ATOM 4249 C C . TYR A 1 545 ? 12.93 -30.531 -1.623 1 91.12 545 TYR A C 1
ATOM 4251 O O . TYR A 1 545 ? 12.07 -30.844 -2.449 1 91.12 545 TYR A O 1
ATOM 4259 N N . ALA A 1 546 ? 13.891 -29.672 -1.896 1 94.5 546 ALA A N 1
ATOM 4260 C CA . ALA A 1 546 ? 14.07 -29.203 -3.266 1 94.5 546 ALA A CA 1
ATOM 4261 C C . ALA A 1 546 ? 14.336 -30.359 -4.215 1 94.5 546 ALA A C 1
ATOM 4263 O O . ALA A 1 546 ? 13.758 -30.438 -5.297 1 94.5 546 ALA A O 1
ATOM 4264 N N . LEU A 1 547 ? 15.195 -31.234 -3.766 1 93.19 547 LEU A N 1
ATOM 4265 C CA . LEU A 1 547 ? 15.539 -32.406 -4.578 1 93.19 547 LEU A CA 1
ATOM 4266 C C . LEU A 1 547 ? 14.328 -33.312 -4.762 1 93.19 547 LEU A C 1
ATOM 4268 O O . LEU A 1 547 ? 14.109 -33.844 -5.852 1 93.19 547 LEU A O 1
ATOM 4272 N N . LYS A 1 548 ? 13.609 -33.469 -3.736 1 88.38 548 LYS A N 1
ATOM 4273 C CA . LYS A 1 548 ? 12.391 -34.281 -3.822 1 88.38 548 LYS A CA 1
ATOM 4274 C C . LYS A 1 548 ? 11.398 -33.656 -4.809 1 88.38 548 LYS A C 1
ATOM 4276 O O . LYS A 1 548 ? 10.797 -34.375 -5.609 1 88.38 548 LYS A O 1
ATOM 4281 N N . PHE A 1 549 ? 11.195 -32.438 -4.758 1 90.94 549 PHE A N 1
ATOM 4282 C CA . PHE A 1 549 ? 10.281 -31.719 -5.645 1 90.94 549 PHE A CA 1
ATOM 4283 C C . PHE A 1 549 ? 10.727 -31.844 -7.094 1 90.94 549 PHE A C 1
ATOM 4285 O O . PHE A 1 549 ? 9.922 -32.156 -7.977 1 90.94 549 PHE A O 1
ATOM 4292 N N . LEU A 1 550 ? 12.016 -31.578 -7.316 1 91.88 550 LEU A N 1
ATOM 4293 C CA . LEU A 1 550 ? 12.547 -31.656 -8.672 1 91.88 550 LEU A CA 1
ATOM 4294 C C . LEU A 1 550 ? 12.43 -33.062 -9.227 1 91.88 550 LEU A C 1
ATOM 4296 O O . LEU A 1 550 ? 12.117 -33.25 -10.398 1 91.88 550 LEU A O 1
ATOM 4300 N N . SER A 1 551 ? 12.711 -34.031 -8.375 1 88.44 551 SER A N 1
ATOM 4301 C CA . SER A 1 551 ? 12.602 -35.406 -8.797 1 88.44 551 SER A CA 1
ATOM 4302 C C . SER A 1 551 ? 11.172 -35.75 -9.188 1 88.44 551 SER A C 1
ATOM 4304 O O . SER A 1 551 ? 10.945 -36.438 -10.195 1 88.44 551 SER A O 1
ATOM 4306 N N . GLN A 1 552 ? 10.289 -35.25 -8.453 1 83.31 552 GLN A N 1
ATOM 4307 C CA . GLN A 1 552 ? 8.891 -35.531 -8.742 1 83.31 552 GLN A CA 1
ATOM 4308 C C . GLN A 1 552 ? 8.445 -34.844 -10.031 1 83.31 552 GLN A C 1
ATOM 4310 O O . GLN A 1 552 ? 7.625 -35.375 -10.773 1 83.31 552 GLN A O 1
ATOM 4315 N N . CYS A 1 553 ? 8.914 -33.719 -10.297 1 85.25 553 CYS A N 1
ATOM 4316 C CA . CYS A 1 553 ? 8.508 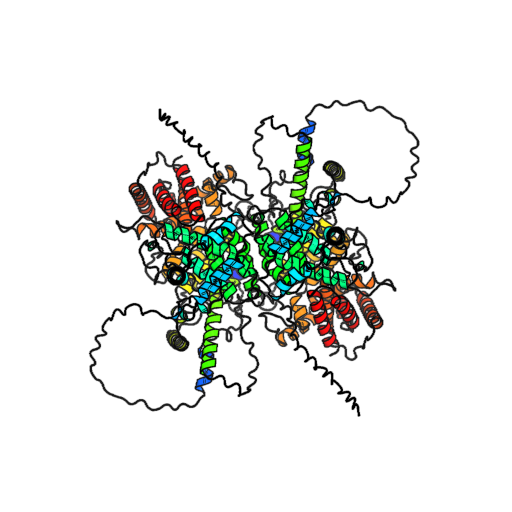-32.969 -11.469 1 85.25 553 CYS A CA 1
ATOM 4317 C C . CYS A 1 553 ? 9.188 -33.469 -12.727 1 85.25 553 CYS A C 1
ATOM 4319 O O . CYS A 1 553 ? 8.594 -33.5 -13.797 1 85.25 553 CYS A O 1
ATOM 4321 N N . LEU A 1 554 ? 10.422 -33.969 -12.609 1 85.62 554 LEU A N 1
ATOM 4322 C CA . LEU A 1 554 ? 11.211 -34.219 -13.805 1 85.62 554 LEU A CA 1
ATOM 4323 C C . LEU A 1 554 ? 11.336 -35.719 -14.07 1 85.62 554 LEU A C 1
ATOM 4325 O O . LEU A 1 554 ? 11.586 -36.125 -15.203 1 85.62 554 LEU A O 1
ATOM 4329 N N . LEU A 1 555 ? 11.266 -36.562 -13.055 1 77.88 555 LEU A N 1
ATOM 4330 C CA . LEU A 1 555 ? 11.445 -38 -13.258 1 77.88 555 LEU A CA 1
ATOM 4331 C C . LEU A 1 555 ? 10.125 -38.656 -13.641 1 77.88 555 LEU A C 1
ATOM 4333 O O . LEU A 1 555 ? 10.102 -39.562 -14.461 1 77.88 555 LEU A O 1
ATOM 4337 N N . THR A 1 556 ? 9.102 -38.406 -12.898 1 62.66 556 THR A N 1
ATOM 4338 C CA . THR A 1 556 ? 7.836 -39.094 -13.094 1 62.66 556 THR A CA 1
ATOM 4339 C C . THR A 1 556 ? 7.254 -38.812 -14.469 1 62.66 556 THR A C 1
ATOM 4341 O O . THR A 1 556 ? 6.578 -39.625 -15.062 1 62.66 556 THR A O 1
ATOM 4344 N N . GLY A 1 557 ? 7.344 -37.719 -14.992 1 53.75 557 GLY A N 1
ATOM 4345 C CA . GLY A 1 557 ? 6.797 -37.406 -16.312 1 53.75 557 GLY A CA 1
ATOM 4346 C C . GLY A 1 557 ? 7.672 -37.875 -17.453 1 53.75 557 GLY A C 1
ATOM 4347 O O . GLY A 1 557 ? 7.352 -37.656 -18.609 1 53.75 557 GLY A O 1
ATOM 4348 N N . ALA A 1 558 ? 8.82 -38.438 -17.203 1 50.78 558 ALA A N 1
ATOM 4349 C CA . ALA A 1 558 ? 9.852 -38.656 -18.219 1 50.78 558 ALA A CA 1
ATOM 4350 C C . ALA A 1 558 ? 9.594 -39.969 -18.969 1 50.78 558 ALA A C 1
ATOM 4352 O O . ALA A 1 558 ? 10.086 -41.031 -18.562 1 50.78 558 ALA A O 1
ATOM 4353 N N . SER A 1 559 ? 8.422 -40.125 -19.391 1 48.47 559 SER A N 1
ATOM 4354 C CA . SER A 1 559 ? 8.461 -41.219 -20.375 1 48.47 559 SER A CA 1
ATOM 4355 C C . SER A 1 559 ? 9.562 -40.969 -21.406 1 48.47 559 SER A C 1
ATOM 4357 O O . SER A 1 559 ? 9.922 -39.812 -21.672 1 48.47 559 SER A O 1
ATOM 4359 N N . GLU A 1 560 ? 10.352 -41.969 -21.766 1 48.66 560 GLU A N 1
ATOM 4360 C CA . GLU A 1 560 ? 11.484 -42.031 -22.672 1 48.66 560 GLU A CA 1
ATOM 4361 C C . GLU A 1 560 ? 11.312 -41.062 -23.844 1 48.66 560 GLU A C 1
ATOM 4363 O O . GLU A 1 560 ? 12.289 -40.469 -24.328 1 48.66 560 GLU A O 1
ATOM 4368 N N . ASP A 1 561 ? 10.078 -40.938 -24.297 1 47.34 561 ASP A N 1
ATOM 4369 C CA . ASP A 1 561 ? 9.812 -40.188 -25.516 1 47.34 561 ASP A CA 1
ATOM 4370 C C . ASP A 1 561 ? 9.445 -38.75 -25.188 1 47.34 561 ASP A C 1
ATOM 4372 O O . ASP A 1 561 ? 9.133 -37.938 -26.078 1 47.34 561 ASP A O 1
ATOM 4376 N N . GLU A 1 562 ? 9.375 -38.438 -23.875 1 55.94 562 GLU A N 1
ATOM 4377 C CA . GLU A 1 562 ? 8.773 -37.125 -23.562 1 55.94 562 GLU A CA 1
ATOM 4378 C C . GLU A 1 562 ? 9.836 -36.031 -23.484 1 55.94 562 GLU A C 1
ATOM 4380 O O . GLU A 1 562 ? 10.984 -36.281 -23.141 1 55.94 562 GLU A O 1
ATOM 4385 N N . ASP A 1 563 ? 9.508 -34.812 -24.188 1 63.12 563 ASP A N 1
ATOM 4386 C CA . ASP A 1 563 ? 10.266 -33.594 -24.422 1 63.12 563 ASP A CA 1
ATOM 4387 C C . ASP A 1 563 ? 10.789 -33 -23.109 1 63.12 563 ASP A C 1
ATOM 4389 O O . ASP A 1 563 ? 10.234 -33.25 -22.047 1 63.12 563 ASP A O 1
ATOM 4393 N N . ALA A 1 564 ? 12.016 -32.594 -23.125 1 75.25 564 ALA A N 1
ATOM 4394 C CA . ALA A 1 564 ? 12.672 -31.828 -22.078 1 75.25 564 ALA A CA 1
ATOM 4395 C C . ALA A 1 564 ? 11.734 -30.781 -21.484 1 75.25 564 ALA A C 1
ATOM 4397 O O . ALA A 1 564 ? 10.766 -30.359 -22.125 1 75.25 564 ALA A O 1
ATOM 4398 N N . TYR A 1 565 ? 11.797 -30.562 -20.25 1 84.94 565 TYR A N 1
ATOM 4399 C CA . TYR A 1 565 ? 10.969 -29.562 -19.562 1 84.94 565 TYR A CA 1
ATOM 4400 C C . TYR A 1 565 ? 10.984 -28.25 -20.328 1 84.94 565 TYR A C 1
ATOM 4402 O O . TYR A 1 565 ? 12.031 -27.828 -20.828 1 84.94 565 TYR A O 1
ATOM 4410 N N . SER A 1 566 ? 9.812 -27.719 -20.531 1 84.69 566 SER A N 1
ATOM 4411 C CA . SER A 1 566 ? 9.68 -26.406 -21.156 1 84.69 566 SER A CA 1
ATOM 4412 C C . SER A 1 566 ? 8.82 -25.484 -20.312 1 84.69 566 SER A C 1
ATOM 4414 O O . SER A 1 566 ? 7.617 -25.703 -20.156 1 84.69 566 SER A O 1
ATOM 4416 N N . GLY A 1 567 ? 9.484 -24.469 -19.812 1 85.31 567 GLY A N 1
ATOM 4417 C CA . GLY A 1 567 ? 8.742 -23.469 -19.047 1 85.31 567 GLY A CA 1
ATOM 4418 C C . GLY A 1 567 ? 7.66 -22.781 -19.859 1 85.31 567 GLY A C 1
ATOM 4419 O O . GLY A 1 567 ? 6.656 -22.328 -19.312 1 85.31 567 GLY A O 1
ATOM 4420 N N . ARG A 1 568 ? 7.777 -22.719 -21.125 1 79.06 568 ARG A N 1
ATOM 4421 C CA . ARG A 1 568 ? 6.809 -22.094 -22.016 1 79.06 568 ARG A CA 1
ATOM 4422 C C . ARG A 1 568 ? 5.512 -22.906 -22.062 1 79.06 568 ARG A C 1
ATOM 4424 O O . ARG A 1 568 ? 4.43 -22.328 -22.203 1 79.06 568 ARG A O 1
ATOM 4431 N N . ASP A 1 569 ? 5.664 -24.156 -21.922 1 80.19 569 ASP A N 1
ATOM 4432 C CA . ASP A 1 569 ? 4.508 -25.047 -22.047 1 80.19 569 ASP A CA 1
ATOM 4433 C C . ASP A 1 569 ? 4.008 -25.5 -20.672 1 80.19 569 ASP A C 1
ATOM 4435 O O . ASP A 1 569 ? 3.203 -26.422 -20.562 1 80.19 569 ASP A O 1
ATOM 4439 N N . ASP A 1 570 ? 4.605 -24.938 -19.688 1 85.62 570 ASP A N 1
ATOM 4440 C CA . ASP A 1 570 ? 4.113 -25.188 -18.344 1 85.62 570 ASP A CA 1
ATOM 4441 C C . ASP A 1 570 ? 3.023 -24.188 -17.969 1 85.62 570 ASP A C 1
ATOM 4443 O O . ASP A 1 570 ? 3.32 -23.031 -17.625 1 85.62 570 ASP A O 1
ATOM 4447 N N . TYR A 1 571 ? 1.789 -24.609 -17.922 1 85.12 571 TYR A N 1
ATOM 4448 C CA . TYR A 1 571 ? 0.663 -23.703 -17.719 1 85.12 571 TYR A CA 1
ATOM 4449 C C . TYR A 1 571 ? 0.358 -23.531 -16.234 1 85.12 571 TYR A C 1
ATOM 4451 O O . TYR A 1 571 ? -0.513 -22.75 -15.859 1 85.12 571 TYR A O 1
ATOM 4459 N N . ASN A 1 572 ? 1.078 -24.359 -15.375 1 88.12 572 ASN A N 1
ATOM 4460 C CA . ASN A 1 572 ? 0.918 -24.094 -13.945 1 88.12 572 ASN A CA 1
ATOM 4461 C C . ASN A 1 572 ? 1.491 -22.75 -13.547 1 88.12 572 ASN A C 1
ATOM 4463 O O . ASN A 1 572 ? 2.645 -22.438 -13.859 1 88.12 572 ASN A O 1
ATOM 4467 N N . LEU A 1 573 ? 0.789 -22 -12.867 1 88.5 573 LEU A N 1
ATOM 4468 C CA . LEU A 1 573 ? 1.106 -20.609 -12.562 1 88.5 573 LEU A CA 1
ATOM 4469 C C . LEU A 1 573 ? 2.391 -20.516 -11.742 1 88.5 573 LEU A C 1
ATOM 4471 O O . LEU A 1 573 ? 3.189 -19.594 -11.945 1 88.5 573 LEU A O 1
ATOM 4475 N N . ASN A 1 574 ? 2.67 -21.438 -10.859 1 91.25 574 ASN A N 1
ATOM 4476 C CA . ASN A 1 574 ? 3.752 -21.281 -9.891 1 91.25 574 ASN A CA 1
ATOM 4477 C C . ASN A 1 574 ? 4.883 -22.266 -10.156 1 91.25 574 ASN A C 1
ATOM 4479 O O . ASN A 1 574 ? 6.016 -22.047 -9.727 1 91.25 574 ASN A O 1
ATOM 4483 N N . ARG A 1 575 ? 4.676 -23.328 -10.844 1 91.19 575 ARG A N 1
ATOM 4484 C CA . ARG A 1 575 ? 5.605 -24.453 -10.93 1 91.19 575 ARG A CA 1
ATOM 4485 C C . ARG A 1 575 ? 6.934 -24.016 -11.547 1 91.19 575 ARG A C 1
ATOM 4487 O O . ARG A 1 575 ? 8 -24.359 -11.031 1 91.19 575 ARG A O 1
ATOM 4494 N N . PRO A 1 576 ? 6.895 -23.266 -12.625 1 91.12 576 PRO A N 1
ATOM 4495 C CA . PRO A 1 576 ? 8.188 -22.875 -13.188 1 91.12 576 PRO A CA 1
ATOM 4496 C C . PRO A 1 576 ? 9.07 -22.125 -12.188 1 91.12 576 PRO A C 1
ATOM 4498 O O . PRO A 1 576 ? 10.281 -22.359 -12.133 1 91.12 576 PRO A O 1
ATOM 4501 N N . TRP A 1 577 ? 8.516 -21.344 -11.422 1 92.62 577 TRP A N 1
ATOM 4502 C CA . TRP A 1 577 ? 9.281 -20.531 -10.469 1 92.62 577 TRP A CA 1
ATOM 4503 C C . TRP A 1 577 ? 9.75 -21.391 -9.297 1 92.62 577 TRP A C 1
ATOM 4505 O O . TRP A 1 577 ? 10.852 -21.188 -8.773 1 92.62 577 TRP A O 1
ATOM 4515 N N . VAL A 1 578 ? 8.875 -22.266 -8.891 1 93.88 578 VAL A N 1
ATOM 4516 C CA . VAL A 1 578 ? 9.258 -23.141 -7.797 1 93.88 578 VAL A CA 1
ATOM 4517 C C . VAL A 1 578 ? 10.352 -24.094 -8.258 1 93.88 578 VAL A C 1
ATOM 4519 O O . VAL A 1 578 ? 11.25 -24.453 -7.488 1 93.88 578 VAL A O 1
ATOM 4522 N N . MET A 1 579 ? 10.32 -24.453 -9.531 1 93.69 579 MET A N 1
ATOM 4523 C CA . MET A 1 579 ? 11.391 -25.25 -10.109 1 93.69 579 MET A CA 1
ATOM 4524 C C . MET A 1 579 ? 12.703 -24.484 -10.117 1 93.69 579 MET A C 1
ATOM 4526 O O . MET A 1 579 ? 13.758 -25.031 -9.773 1 93.69 579 MET A O 1
ATOM 4530 N N . TYR A 1 580 ? 12.656 -23.328 -10.5 1 94.94 580 TYR A N 1
ATOM 4531 C CA . TYR A 1 580 ? 13.82 -22.453 -10.461 1 94.94 580 TYR A CA 1
ATOM 4532 C C . TYR A 1 580 ? 14.375 -22.344 -9.047 1 94.94 580 TYR A C 1
ATOM 4534 O O . TYR A 1 580 ? 15.578 -22.484 -8.836 1 94.94 580 TYR A O 1
ATOM 4542 N N . MET A 1 581 ? 13.469 -22.078 -8.133 1 95.12 581 MET A N 1
ATOM 4543 C CA . MET A 1 581 ? 13.875 -21.953 -6.734 1 95.12 581 MET A CA 1
ATOM 4544 C C . MET A 1 581 ? 14.531 -23.234 -6.238 1 95.12 581 MET A C 1
ATOM 4546 O O . MET A 1 581 ? 15.555 -23.188 -5.562 1 95.12 581 MET A O 1
ATOM 4550 N N . ALA A 1 582 ? 13.922 -24.312 -6.578 1 95.88 582 ALA A N 1
ATOM 4551 C CA . ALA A 1 582 ? 14.453 -25.609 -6.16 1 95.88 582 ALA A CA 1
ATOM 4552 C C . ALA A 1 582 ? 15.836 -25.844 -6.746 1 95.88 582 ALA A C 1
ATOM 4554 O O . ALA A 1 582 ? 16.734 -26.328 -6.051 1 95.88 582 ALA A O 1
ATOM 4555 N N . ALA A 1 583 ? 16 -25.516 -7.98 1 96.38 583 ALA A N 1
ATOM 4556 C CA . ALA A 1 583 ? 17.297 -25.688 -8.625 1 96.38 583 ALA A CA 1
ATOM 4557 C C . ALA A 1 583 ? 18.375 -24.828 -7.957 1 96.38 583 ALA A C 1
ATOM 4559 O O . ALA A 1 583 ? 19.5 -25.266 -7.77 1 96.38 583 ALA A O 1
ATOM 4560 N N . LEU A 1 584 ? 18 -23.656 -7.637 1 95.62 584 LEU A N 1
ATOM 4561 C CA . LEU A 1 584 ? 18.922 -22.75 -6.98 1 95.62 584 LEU A CA 1
ATOM 4562 C C . LEU A 1 584 ? 19.328 -23.266 -5.605 1 95.62 584 LEU A C 1
ATOM 4564 O O . LEU A 1 584 ? 20.5 -23.172 -5.219 1 95.62 584 LEU A O 1
ATOM 4568 N N . VAL A 1 585 ? 18.375 -23.766 -4.891 1 95.56 585 VAL A N 1
ATOM 4569 C CA . VAL A 1 585 ? 18.625 -24.297 -3.553 1 95.56 585 VAL A CA 1
ATOM 4570 C C . VAL A 1 585 ? 19.578 -25.484 -3.643 1 95.56 585 VAL A C 1
ATOM 4572 O O . VAL A 1 585 ? 20.516 -25.594 -2.85 1 95.56 585 VAL A O 1
ATOM 4575 N N . VAL A 1 586 ? 19.328 -26.312 -4.598 1 95.5 586 VAL A N 1
ATOM 4576 C CA . VAL A 1 586 ? 20.172 -27.484 -4.801 1 95.5 586 VAL A CA 1
ATOM 4577 C C . VAL A 1 586 ? 21.594 -27.047 -5.148 1 95.5 586 VAL A C 1
ATOM 4579 O O . VAL A 1 586 ? 22.562 -27.594 -4.629 1 95.5 586 VAL A O 1
ATOM 4582 N N . TRP A 1 587 ? 21.656 -26.094 -5.965 1 96.56 587 TRP A N 1
ATOM 4583 C CA . TRP A 1 587 ? 22.969 -25.578 -6.344 1 96.56 587 TRP A CA 1
ATOM 4584 C C . TRP A 1 587 ? 23.672 -24.938 -5.148 1 96.56 587 TRP A C 1
ATOM 4586 O O . TRP A 1 587 ? 24.859 -25.172 -4.926 1 96.56 587 TRP A O 1
ATOM 4596 N N . CYS A 1 588 ? 23.016 -24.094 -4.406 1 94.56 588 CYS A N 1
ATOM 4597 C CA . CYS A 1 588 ? 23.594 -23.406 -3.264 1 94.56 588 CYS A CA 1
ATOM 4598 C C . CYS A 1 588 ? 24.172 -24.391 -2.264 1 94.56 588 CYS A C 1
ATOM 4600 O O . CYS A 1 588 ? 25.297 -24.234 -1.804 1 94.56 588 CYS A O 1
ATOM 4602 N N . TYR A 1 589 ? 23.422 -25.391 -1.994 1 94.06 589 TYR A N 1
ATOM 4603 C CA . TYR A 1 589 ? 23.891 -26.375 -1.028 1 94.06 589 TYR A CA 1
ATOM 4604 C C . TYR A 1 589 ? 25.062 -27.188 -1.583 1 94.06 589 TYR A C 1
ATOM 4606 O O . TYR A 1 589 ? 26.062 -27.391 -0.893 1 94.06 589 TYR A O 1
ATOM 4614 N N . GLY A 1 590 ? 24.953 -27.641 -2.799 1 93.81 590 GLY A N 1
ATOM 4615 C CA . GLY A 1 590 ? 26.016 -28.422 -3.412 1 93.81 590 GLY A CA 1
ATOM 4616 C C . GLY A 1 590 ? 27.312 -27.656 -3.564 1 93.81 590 GLY A C 1
ATOM 4617 O O . GLY A 1 590 ? 28.391 -28.188 -3.283 1 93.81 590 GLY A O 1
ATOM 4618 N N . PHE A 1 591 ? 27.172 -26.453 -4.031 1 93.94 591 PHE A N 1
ATOM 4619 C CA . PHE A 1 591 ? 28.359 -25.641 -4.242 1 93.94 591 PHE A CA 1
ATOM 4620 C C . PHE A 1 591 ? 28.984 -25.25 -2.912 1 93.94 591 PHE A C 1
ATOM 4622 O O . PHE A 1 591 ? 30.219 -25.156 -2.809 1 93.94 591 PHE A O 1
ATOM 4629 N N . ALA A 1 592 ? 28.188 -24.906 -1.959 1 92.88 592 ALA A N 1
ATOM 4630 C CA . ALA A 1 592 ? 28.703 -24.578 -0.635 1 92.88 592 ALA A CA 1
ATOM 4631 C C . ALA A 1 592 ? 29.422 -25.766 -0.013 1 92.88 592 ALA A C 1
ATOM 4633 O O . ALA A 1 592 ? 30.438 -25.594 0.662 1 92.88 592 ALA A O 1
ATOM 4634 N N . ALA A 1 593 ? 28.938 -26.969 -0.229 1 91.25 593 ALA A N 1
ATOM 4635 C CA . ALA A 1 593 ? 29.484 -28.188 0.396 1 91.25 593 ALA A CA 1
ATOM 4636 C C . ALA A 1 593 ? 30.719 -28.672 -0.346 1 91.25 593 ALA A C 1
ATOM 4638 O O . ALA A 1 593 ? 31.703 -29.078 0.277 1 91.25 593 ALA A O 1
ATOM 4639 N N . ASP A 1 594 ? 30.688 -28.672 -1.711 1 92.44 594 ASP A N 1
ATOM 4640 C CA . ASP A 1 594 ? 31.734 -29.375 -2.443 1 92.44 594 ASP A CA 1
ATOM 4641 C C . ASP A 1 594 ? 32.469 -28.438 -3.389 1 92.44 594 ASP A C 1
ATOM 4643 O O . ASP A 1 594 ? 33.469 -28.828 -4.02 1 92.44 594 ASP A O 1
ATOM 4647 N N . GLY A 1 595 ? 32 -27.188 -3.51 1 90.56 595 GLY A N 1
ATOM 4648 C CA . GLY A 1 595 ? 32.688 -26.25 -4.379 1 90.56 595 GLY A CA 1
ATOM 4649 C C . GLY A 1 595 ? 32.531 -26.578 -5.852 1 90.56 595 GLY A C 1
ATOM 4650 O O . GLY A 1 595 ? 31.578 -27.25 -6.246 1 90.56 595 GLY A O 1
ATOM 4651 N N . PRO A 1 596 ? 33.406 -26.094 -6.68 1 93.62 596 PRO A N 1
ATOM 4652 C CA . PRO A 1 596 ? 33.344 -26.375 -8.117 1 93.62 596 PRO A CA 1
ATOM 4653 C C . PRO A 1 596 ? 33.656 -27.844 -8.445 1 93.62 596 PRO A C 1
ATOM 4655 O O . PRO A 1 596 ? 34.344 -28.516 -7.691 1 93.62 596 PRO A O 1
ATOM 4658 N N . ILE A 1 597 ? 33.062 -28.391 -9.539 1 94 597 ILE A N 1
ATOM 4659 C CA . ILE A 1 597 ? 33.281 -29.766 -9.961 1 94 597 ILE A CA 1
ATOM 4660 C C . ILE A 1 597 ? 34.688 -29.922 -10.523 1 94 597 ILE A C 1
ATOM 4662 O O . ILE A 1 597 ? 35.062 -29.219 -11.477 1 94 597 ILE A O 1
ATOM 4666 N N . PRO A 1 598 ? 35.344 -30.859 -9.844 1 88.69 598 PRO A N 1
ATOM 4667 C CA . PRO A 1 598 ? 36.656 -31.156 -10.438 1 88.69 598 PRO A CA 1
ATOM 4668 C C . PRO A 1 598 ? 36.531 -31.781 -11.828 1 88.69 598 PRO A C 1
ATOM 4670 O O . PRO A 1 598 ? 35.812 -32.781 -12 1 88.69 598 PRO A O 1
ATOM 4673 N N . LEU A 1 599 ? 36.906 -31.25 -12.953 1 89.44 599 LEU A N 1
ATOM 4674 C CA . LEU A 1 599 ? 36.875 -31.688 -14.336 1 89.44 599 LEU A CA 1
ATOM 4675 C C . LEU A 1 599 ? 35.438 -31.844 -14.82 1 89.44 599 LEU A C 1
ATOM 4677 O O . LEU A 1 599 ? 35 -32.969 -15.078 1 89.44 599 LEU A O 1
ATOM 4681 N N . PRO A 1 600 ? 34.75 -30.906 -14.906 1 91.69 600 PRO A N 1
ATOM 4682 C CA . PRO A 1 600 ? 33.344 -30.922 -15.266 1 91.69 600 PRO A CA 1
ATOM 4683 C C . PRO A 1 600 ? 33.094 -31.531 -16.641 1 91.69 600 PRO A C 1
ATOM 4685 O O . PRO A 1 600 ? 33.812 -31.25 -17.594 1 91.69 600 PRO A O 1
ATOM 4688 N N . PRO A 1 601 ? 32.125 -32.438 -16.719 1 92.12 601 PRO A N 1
ATOM 4689 C CA . PRO A 1 601 ? 31.766 -32.969 -18.031 1 92.12 601 PRO A CA 1
ATOM 4690 C C . PRO A 1 601 ? 31.297 -31.891 -19.016 1 92.12 601 PRO A C 1
ATOM 4692 O O . PRO A 1 601 ? 30.688 -30.891 -18.594 1 92.12 601 PRO A O 1
ATOM 4695 N N . ALA A 1 602 ? 31.547 -32 -20.281 1 90.12 602 ALA A N 1
ATOM 4696 C CA . ALA A 1 602 ? 31.188 -31 -21.281 1 90.12 602 ALA A CA 1
ATOM 4697 C C . ALA A 1 602 ? 29.688 -30.969 -21.531 1 90.12 602 ALA A C 1
ATOM 4699 O O . ALA A 1 602 ? 29.094 -29.906 -21.672 1 90.12 602 ALA A O 1
ATOM 4700 N N . LEU A 1 603 ? 28.906 -31.969 -21.422 1 93.25 603 LEU A N 1
ATOM 4701 C CA . LEU A 1 603 ? 27.484 -32.125 -21.672 1 93.25 603 LEU A CA 1
ATOM 4702 C C . LEU A 1 603 ? 27.047 -31.281 -22.859 1 93.25 603 LEU A C 1
ATOM 4704 O O . LEU A 1 603 ? 26.188 -30.391 -22.719 1 93.25 603 LEU A O 1
ATOM 4708 N N . ALA A 1 604 ? 27.516 -31.516 -24.047 1 91.31 604 ALA A N 1
ATOM 4709 C CA . ALA A 1 604 ? 27.375 -30.688 -25.25 1 91.31 604 ALA A CA 1
ATOM 4710 C C . ALA A 1 604 ? 26 -30.859 -25.875 1 91.31 604 ALA A C 1
ATOM 4712 O O . ALA A 1 604 ? 25.469 -29.922 -26.484 1 91.31 604 ALA A O 1
ATOM 4713 N N . THR A 1 605 ? 25.422 -32.094 -25.688 1 92.12 605 THR A N 1
ATOM 4714 C CA . THR A 1 605 ? 24.141 -32.344 -26.312 1 92.12 605 THR A CA 1
ATOM 4715 C C . THR A 1 605 ? 23.016 -32.375 -25.281 1 92.12 605 THR A C 1
ATOM 4717 O O . THR A 1 605 ? 23.266 -32.656 -24.094 1 92.12 605 THR A O 1
ATOM 4720 N N . ALA A 1 606 ? 21.781 -32.156 -25.734 1 90.56 606 ALA A N 1
ATOM 4721 C CA . ALA A 1 606 ? 20.609 -32.188 -24.859 1 90.56 606 ALA A CA 1
ATOM 4722 C C . ALA A 1 606 ? 20.438 -33.562 -24.234 1 90.56 606 ALA A C 1
ATOM 4724 O O . ALA A 1 606 ? 20.016 -33.688 -23.094 1 90.56 606 ALA A O 1
ATOM 4725 N N . ALA A 1 607 ? 20.812 -34.531 -25.016 1 90.06 607 ALA A N 1
ATOM 4726 C CA . ALA A 1 607 ? 20.688 -35.906 -24.516 1 90.06 607 ALA A CA 1
ATOM 4727 C C . ALA A 1 607 ? 21.672 -36.188 -23.391 1 90.06 607 ALA A C 1
ATOM 4729 O O . ALA A 1 607 ? 21.344 -36.875 -22.406 1 90.06 607 ALA A O 1
ATOM 4730 N N . GLU A 1 608 ? 22.859 -35.656 -23.578 1 93.94 608 GLU A N 1
ATOM 4731 C CA . GLU A 1 608 ? 23.859 -35.844 -22.547 1 93.94 608 GLU A CA 1
ATOM 4732 C C . GLU A 1 608 ? 23.469 -35.094 -21.266 1 93.94 608 GLU A C 1
ATOM 4734 O O . GLU A 1 608 ? 23.688 -35.594 -20.156 1 93.94 608 GLU A O 1
ATOM 4739 N N . GLN A 1 609 ? 22.938 -33.969 -21.469 1 94.19 609 GLN A N 1
ATOM 4740 C CA . GLN A 1 609 ? 22.484 -33.156 -20.328 1 94.19 609 GLN A CA 1
ATOM 4741 C C . GLN A 1 609 ? 21.359 -33.875 -19.578 1 94.19 609 GLN A C 1
ATOM 4743 O O . GLN A 1 609 ? 21.375 -33.938 -18.344 1 94.19 609 GLN A O 1
ATOM 4748 N N . ARG A 1 610 ? 20.438 -34.375 -20.281 1 91.88 610 ARG A N 1
ATOM 4749 C CA . ARG A 1 610 ? 19.312 -35.094 -19.688 1 91.88 610 ARG A CA 1
ATOM 4750 C C . ARG A 1 610 ? 19.781 -36.344 -18.953 1 91.88 610 ARG A C 1
ATOM 4752 O O . ARG A 1 610 ? 19.281 -36.656 -17.859 1 91.88 610 ARG A O 1
ATOM 4759 N N . ARG A 1 611 ? 20.719 -37 -19.531 1 91.56 611 ARG A N 1
ATOM 4760 C CA . ARG A 1 611 ? 21.25 -38.219 -18.906 1 91.56 611 ARG A CA 1
ATOM 4761 C C . ARG A 1 611 ? 21.953 -37.875 -17.594 1 91.56 611 ARG A C 1
ATOM 4763 O O . ARG A 1 611 ? 21.797 -38.562 -16.594 1 91.56 611 ARG A O 1
ATOM 4770 N N . ASP A 1 612 ? 22.75 -36.875 -17.703 1 94.12 612 ASP A N 1
ATOM 4771 C CA . ASP A 1 612 ? 23.453 -36.438 -16.5 1 94.12 612 ASP A CA 1
ATOM 4772 C C . ASP A 1 612 ? 22.469 -36.031 -15.406 1 94.12 612 ASP A C 1
ATOM 4774 O O . ASP A 1 612 ? 22.688 -36.344 -14.234 1 94.12 612 ASP A O 1
ATOM 4778 N N . MET A 1 613 ? 21.406 -35.281 -15.742 1 94.19 613 MET A N 1
ATOM 4779 C CA . MET A 1 613 ? 20.391 -34.875 -14.789 1 94.19 613 MET A CA 1
ATOM 4780 C C . MET A 1 613 ? 19.688 -36.094 -14.164 1 94.19 613 MET A C 1
ATOM 4782 O O . MET A 1 613 ? 19.516 -36.125 -12.945 1 94.19 613 MET A O 1
ATOM 4786 N N . LEU A 1 614 ? 19.328 -37.062 -14.984 1 90.56 614 LEU A N 1
ATOM 4787 C CA . LEU A 1 614 ? 18.625 -38.25 -14.508 1 90.56 614 LEU A CA 1
ATOM 4788 C C . LEU A 1 614 ? 19.5 -39.062 -13.562 1 90.56 614 LEU A C 1
ATOM 4790 O O . LEU A 1 614 ? 19.016 -39.562 -12.547 1 90.56 614 LEU A O 1
ATOM 4794 N N . GLU A 1 615 ? 20.734 -39.156 -13.938 1 90.88 615 GLU A N 1
ATOM 4795 C CA . GLU A 1 615 ? 21.656 -39.875 -13.07 1 90.88 615 GLU A CA 1
ATOM 4796 C C . GLU A 1 615 ? 21.797 -39.188 -11.719 1 90.88 615 GLU A C 1
ATOM 4798 O O . GLU A 1 615 ? 21.828 -39.844 -10.68 1 90.88 615 GLU A O 1
ATOM 4803 N N . PHE A 1 616 ? 21.922 -37.938 -11.781 1 93.38 616 PHE A N 1
ATOM 4804 C CA . PHE A 1 616 ? 22.047 -37.156 -10.555 1 93.38 616 PHE A CA 1
ATOM 4805 C C . PHE A 1 616 ? 20.797 -37.312 -9.688 1 93.38 616 PHE A C 1
ATOM 4807 O O . PHE A 1 616 ? 20.891 -37.594 -8.492 1 93.38 616 PHE A O 1
ATOM 4814 N N . LEU A 1 617 ? 19.547 -37.156 -10.305 1 91.12 617 LEU A N 1
ATOM 4815 C CA . LEU A 1 617 ? 18.297 -37.188 -9.57 1 91.12 617 LEU A CA 1
ATOM 4816 C C . LEU A 1 617 ? 18.031 -38.594 -9.047 1 91.12 617 LEU A C 1
ATOM 4818 O O . LEU A 1 617 ? 17.453 -38.75 -7.969 1 91.12 617 LEU A O 1
ATOM 4822 N N . LYS A 1 618 ? 18.438 -39.562 -9.75 1 86.81 618 LYS A N 1
ATOM 4823 C CA . LYS A 1 618 ? 18.281 -40.938 -9.289 1 86.81 618 LYS A CA 1
ATOM 4824 C C . LYS A 1 618 ? 19.203 -41.219 -8.102 1 86.81 618 LYS A C 1
ATOM 4826 O O . LYS A 1 618 ? 18.828 -41.938 -7.18 1 86.81 618 LYS A O 1
ATOM 4831 N N . ARG A 1 619 ? 20.359 -40.719 -8.195 1 87.5 619 ARG A N 1
ATOM 4832 C CA . ARG A 1 619 ? 21.328 -40.938 -7.113 1 87.5 619 ARG A CA 1
ATOM 4833 C C . ARG A 1 619 ? 20.828 -40.25 -5.828 1 87.5 619 ARG A C 1
ATOM 4835 O O . ARG A 1 619 ? 20.844 -40.875 -4.766 1 87.5 619 ARG A O 1
ATOM 4842 N N . VAL A 1 620 ? 20.438 -39.062 -5.977 1 82.75 620 VAL A N 1
ATOM 4843 C CA . VAL A 1 620 ? 20.031 -38.281 -4.805 1 82.75 620 VAL A CA 1
ATOM 4844 C C . VAL A 1 620 ? 18.609 -38.656 -4.41 1 82.75 620 VAL A C 1
ATOM 4846 O O . VAL A 1 620 ? 18.203 -38.469 -3.258 1 82.75 620 VAL A O 1
ATOM 4849 N N . GLY A 1 621 ? 17.797 -39.062 -5.348 1 74.56 621 GLY A N 1
ATOM 4850 C CA . GLY A 1 621 ? 16.438 -39.5 -5.09 1 74.56 621 GLY A CA 1
ATOM 4851 C C . GLY A 1 621 ? 16.344 -40.625 -4.078 1 74.56 621 GLY A C 1
ATOM 4852 O O . GLY A 1 621 ? 15.297 -40.812 -3.461 1 74.56 621 GLY A O 1
ATOM 4853 N N . GLY A 1 622 ? 17.438 -41.281 -3.836 1 72 622 GLY A N 1
ATOM 4854 C CA . GLY A 1 622 ? 17.484 -42.375 -2.887 1 72 622 GLY A CA 1
ATOM 4855 C C . GLY A 1 622 ? 17.641 -41.906 -1.448 1 72 622 GLY A C 1
ATOM 4856 O O . GLY A 1 622 ? 17.547 -42.719 -0.522 1 72 622 GLY A O 1
ATOM 4857 N N . VAL A 1 623 ? 17.75 -40.625 -1.343 1 82.88 623 VAL A N 1
ATOM 4858 C CA . VAL A 1 623 ? 17.938 -40.094 0.004 1 82.88 623 VAL A CA 1
ATOM 4859 C C . VAL A 1 623 ? 16.578 -40 0.709 1 82.88 623 VAL A C 1
ATOM 4861 O O . VAL A 1 623 ? 15.617 -39.469 0.151 1 82.88 623 VAL A O 1
ATOM 4864 N N . ARG A 1 624 ? 16.453 -40.531 1.962 1 82.06 624 ARG A N 1
ATOM 4865 C CA . ARG A 1 624 ? 15.188 -40.625 2.672 1 82.06 624 ARG A CA 1
ATOM 4866 C C . ARG A 1 624 ? 15.062 -39.531 3.707 1 82.06 624 ARG A C 1
ATOM 4868 O O . ARG A 1 624 ? 13.953 -39.188 4.125 1 82.06 624 ARG A O 1
ATOM 4875 N N . SER A 1 625 ? 16.203 -39.031 4.09 1 86.5 625 SER A N 1
ATOM 4876 C CA . SER A 1 625 ? 16.172 -37.969 5.105 1 86.5 625 SER A CA 1
ATOM 4877 C C . SER A 1 625 ? 17.203 -36.906 4.824 1 86.5 625 SER A C 1
ATOM 4879 O O . SER A 1 625 ? 18.188 -37.125 4.117 1 86.5 625 SER A O 1
ATOM 4881 N N . PRO A 1 626 ? 16.953 -35.719 5.336 1 87.62 626 PRO A N 1
ATOM 4882 C CA . PRO A 1 626 ? 17.922 -34.656 5.156 1 87.62 626 PRO A CA 1
ATOM 4883 C C . PRO A 1 626 ? 19.312 -35 5.699 1 87.62 626 PRO A C 1
ATOM 4885 O O . PRO A 1 626 ? 20.328 -34.531 5.184 1 87.62 626 PRO A O 1
ATOM 4888 N N . HIS A 1 627 ? 19.344 -35.844 6.676 1 86 627 HIS A N 1
ATOM 4889 C CA . HIS A 1 627 ? 20.609 -36.219 7.281 1 86 627 HIS A CA 1
ATOM 4890 C C . HIS A 1 627 ? 21.453 -37.031 6.309 1 86 627 HIS A C 1
ATOM 4892 O O . HIS A 1 627 ? 22.688 -36.969 6.355 1 86 627 HIS A O 1
ATOM 4898 N N . ASP A 1 628 ? 20.844 -37.719 5.441 1 87.44 628 ASP A N 1
ATOM 4899 C CA . ASP A 1 628 ? 21.547 -38.531 4.477 1 87.44 628 ASP A CA 1
ATOM 4900 C C . ASP A 1 628 ? 22.297 -37.688 3.455 1 87.44 628 ASP A C 1
ATOM 4902 O O . ASP A 1 628 ? 23.266 -38.156 2.842 1 87.44 628 ASP A O 1
ATOM 4906 N N . LEU A 1 629 ? 21.891 -36.5 3.32 1 88.38 629 LEU A N 1
ATOM 4907 C CA . LEU A 1 629 ? 22.516 -35.594 2.342 1 88.38 629 LEU A CA 1
ATOM 4908 C C . LEU A 1 629 ? 23.906 -35.156 2.812 1 88.38 629 LEU A C 1
ATOM 4910 O O . LEU A 1 629 ? 24.766 -34.844 1.993 1 88.38 629 LEU A O 1
ATOM 4914 N N . GLN A 1 630 ? 24.062 -35.156 4.109 1 85.25 630 GLN A N 1
ATOM 4915 C CA . GLN A 1 630 ? 25.344 -34.75 4.668 1 85.25 630 GLN A CA 1
ATOM 4916 C C . GLN A 1 630 ? 26.453 -35.719 4.297 1 85.25 630 GLN A C 1
ATOM 4918 O O . GLN A 1 630 ? 27.594 -35.312 4.078 1 85.25 630 GLN A O 1
ATOM 4923 N N . GLY A 1 631 ? 26.062 -36.938 4.223 1 82.56 631 GLY A N 1
ATOM 4924 C CA . GLY A 1 631 ? 27.062 -37.969 3.957 1 82.56 631 GLY A CA 1
ATOM 4925 C C . GLY A 1 631 ? 27.25 -38.25 2.479 1 82.56 631 GLY A C 1
ATOM 4926 O O . GLY A 1 631 ? 28.156 -38.969 2.09 1 82.56 631 GLY A O 1
ATOM 4927 N N . MET A 1 632 ? 26.5 -37.688 1.687 1 88.31 632 MET A N 1
ATOM 4928 C CA . MET A 1 632 ? 26.578 -37.938 0.251 1 88.31 632 MET A CA 1
ATOM 4929 C C . MET A 1 632 ? 27.75 -37.188 -0.374 1 88.31 632 MET A C 1
ATOM 4931 O O . MET A 1 632 ? 28.078 -36.094 0.042 1 88.31 632 MET A O 1
ATOM 4935 N N . ARG A 1 633 ? 28.328 -37.875 -1.319 1 86.81 633 ARG A N 1
ATOM 4936 C CA . ARG A 1 633 ? 29.438 -37.25 -2.035 1 86.81 633 ARG A CA 1
ATOM 4937 C C . ARG A 1 633 ? 28.969 -36.625 -3.348 1 86.81 633 ARG A C 1
ATOM 4939 O O . ARG A 1 633 ? 27.938 -37.031 -3.891 1 86.81 633 ARG A O 1
ATOM 4946 N N . ARG A 1 634 ? 29.625 -35.656 -3.85 1 89.75 634 ARG A N 1
ATOM 4947 C CA . ARG A 1 634 ? 29.391 -35.031 -5.145 1 89.75 634 ARG A CA 1
ATOM 4948 C C . ARG A 1 634 ? 28 -34.406 -5.211 1 89.75 634 ARG A C 1
ATOM 4950 O O . ARG A 1 634 ? 27.25 -34.625 -6.164 1 89.75 634 ARG A O 1
ATOM 4957 N N . ARG A 1 635 ? 27.734 -33.719 -4.207 1 91.19 635 ARG A N 1
ATOM 4958 C CA . ARG A 1 635 ? 26.438 -33.031 -4.137 1 91.19 635 ARG A CA 1
ATOM 4959 C C . ARG A 1 635 ? 26.359 -31.891 -5.141 1 91.19 635 ARG A C 1
ATOM 4961 O O . ARG A 1 635 ? 25.266 -31.422 -5.465 1 91.19 635 ARG A O 1
ATOM 4968 N N . ASN A 1 636 ? 27.5 -31.484 -5.676 1 92.44 636 ASN A N 1
ATOM 4969 C CA . ASN A 1 636 ? 27.594 -30.375 -6.617 1 92.44 636 ASN A CA 1
ATOM 4970 C C . ASN A 1 636 ? 27.391 -30.844 -8.055 1 92.44 636 ASN A C 1
ATOM 4972 O O . ASN A 1 636 ? 27.375 -30.031 -8.984 1 92.44 636 ASN A O 1
ATOM 4976 N N . ARG A 1 637 ? 27.203 -32.156 -8.305 1 92.69 637 ARG A N 1
ATOM 4977 C CA . ARG A 1 637 ? 27.125 -32.656 -9.664 1 92.69 637 ARG A CA 1
ATOM 4978 C C . ARG A 1 637 ? 25.734 -32.469 -10.25 1 92.69 637 ARG A C 1
ATOM 4980 O O . ARG A 1 637 ? 25.125 -33.406 -10.758 1 92.69 637 ARG A O 1
ATOM 4987 N N . CYS A 1 638 ? 25.281 -31.297 -10.18 1 95.25 638 CYS A N 1
ATOM 4988 C CA . CYS A 1 638 ? 23.953 -30.984 -10.695 1 95.25 638 CYS A CA 1
ATOM 4989 C C . CYS A 1 638 ? 24.047 -30.156 -11.969 1 95.25 638 CYS A C 1
ATOM 4991 O O . CYS A 1 638 ? 23.172 -29.328 -12.25 1 95.25 638 CYS A O 1
ATOM 4993 N N . LEU A 1 639 ? 25.094 -30.312 -12.727 1 96.31 639 LEU A N 1
ATOM 4994 C CA . LEU A 1 639 ? 25.328 -29.531 -13.938 1 96.31 639 LEU A CA 1
ATOM 4995 C C . LEU A 1 639 ? 24.25 -29.797 -14.977 1 96.31 639 LEU A C 1
ATOM 4997 O O . LEU A 1 639 ? 23.672 -28.859 -15.539 1 96.31 639 LEU A O 1
ATOM 5001 N N . GLY A 1 640 ? 24.016 -31.078 -15.273 1 95.38 640 GLY A N 1
ATOM 5002 C CA . GLY A 1 640 ? 22.984 -31.422 -16.234 1 95.38 640 GLY A CA 1
ATOM 5003 C C . GLY A 1 640 ? 21.625 -30.875 -15.867 1 95.38 640 GLY A C 1
ATOM 5004 O O . GLY A 1 640 ? 20.875 -30.422 -16.734 1 95.38 640 GLY A O 1
ATOM 5005 N N . LEU A 1 641 ? 21.297 -30.953 -14.617 1 95.5 641 LEU A N 1
ATOM 5006 C CA . LEU A 1 641 ? 20.031 -30.438 -14.109 1 95.5 641 LEU A CA 1
ATOM 5007 C C . LEU A 1 641 ? 19.906 -28.938 -14.398 1 95.5 641 LEU A C 1
ATOM 5009 O O . LEU A 1 641 ? 18.875 -28.484 -14.906 1 95.5 641 LEU A O 1
ATOM 5013 N N . LEU A 1 642 ? 20.922 -28.156 -14.078 1 97.31 642 LEU A N 1
ATOM 5014 C CA . LEU A 1 642 ? 20.906 -26.719 -14.281 1 97.31 642 LEU A CA 1
ATOM 5015 C C . LEU A 1 642 ? 20.812 -26.375 -15.766 1 97.31 642 LEU A C 1
ATOM 5017 O O . LEU A 1 642 ? 20.094 -25.438 -16.141 1 97.31 642 LEU A O 1
ATOM 5021 N N . MET A 1 643 ? 21.469 -27.141 -16.578 1 96 643 MET A N 1
ATOM 5022 C CA . MET A 1 643 ? 21.469 -26.875 -18 1 96 643 MET A CA 1
ATOM 5023 C C . MET A 1 643 ? 20.094 -27.141 -18.609 1 96 643 MET A C 1
ATOM 5025 O O . MET A 1 643 ? 19.625 -26.375 -19.453 1 96 643 MET A O 1
ATOM 5029 N N . VAL A 1 644 ? 19.516 -28.219 -18.234 1 93.62 644 VAL A N 1
ATOM 5030 C CA . VAL A 1 644 ? 18.188 -28.578 -18.75 1 93.62 644 VAL A CA 1
ATOM 5031 C C . VAL A 1 644 ? 17.188 -27.5 -18.344 1 93.62 644 VAL A C 1
ATOM 5033 O O . VAL A 1 644 ? 16.375 -27.062 -19.156 1 93.62 644 VAL A O 1
ATOM 5036 N N . LEU A 1 645 ? 17.188 -27.109 -17.109 1 94.88 645 LEU A N 1
ATOM 5037 C CA . LEU A 1 645 ? 16.25 -26.094 -16.625 1 94.88 645 LEU A CA 1
ATOM 5038 C C . LEU A 1 645 ? 16.547 -24.734 -17.25 1 94.88 645 LEU A C 1
ATOM 5040 O O . LEU A 1 645 ? 15.625 -24 -17.609 1 94.88 645 LEU A O 1
ATOM 5044 N N . ARG A 1 646 ? 17.781 -24.375 -17.344 1 95.06 646 ARG A N 1
ATOM 5045 C CA . ARG A 1 646 ? 18.156 -23.141 -18.016 1 95.06 646 ARG A CA 1
ATOM 5046 C C . ARG A 1 646 ? 17.562 -23.062 -19.422 1 95.06 646 ARG A C 1
ATOM 5048 O O . ARG A 1 646 ? 16.953 -22.062 -19.781 1 95.06 646 ARG A O 1
ATOM 5055 N N . ASP A 1 647 ? 17.719 -24.109 -20.125 1 91.88 647 ASP A N 1
ATOM 5056 C CA . ASP A 1 647 ? 17.203 -24.141 -21.5 1 91.88 647 ASP A CA 1
ATOM 5057 C C . ASP A 1 647 ? 15.68 -24.094 -21.516 1 91.88 647 ASP A C 1
ATOM 5059 O O . ASP A 1 647 ? 15.078 -23.516 -22.422 1 91.88 647 ASP A O 1
ATOM 5063 N N . GLY A 1 648 ? 15.094 -24.75 -20.562 1 90.31 648 GLY A N 1
ATOM 5064 C CA . GLY A 1 648 ? 13.648 -24.703 -20.453 1 90.31 648 GLY A CA 1
ATOM 5065 C C . GLY A 1 648 ? 13.117 -23.312 -20.141 1 90.31 648 GLY A C 1
ATOM 5066 O O . GLY A 1 648 ? 11.992 -22.984 -20.516 1 90.31 648 GLY A O 1
ATOM 5067 N N . PHE A 1 649 ? 13.891 -22.469 -19.516 1 92.38 649 PHE A N 1
ATOM 5068 C CA . PHE A 1 649 ? 13.453 -21.156 -19.078 1 92.38 649 PHE A CA 1
ATOM 5069 C C . PHE A 1 649 ? 13.789 -20.094 -20.125 1 92.38 649 PHE A C 1
ATOM 5071 O O . PHE A 1 649 ? 13.148 -19.047 -20.188 1 92.38 649 PHE A O 1
ATOM 5078 N N . VAL A 1 650 ? 14.758 -20.25 -20.906 1 86.56 650 VAL A N 1
ATOM 5079 C CA . VAL A 1 650 ? 15.203 -19.266 -21.891 1 86.56 650 VAL A CA 1
ATOM 5080 C C . VAL A 1 650 ? 14.188 -19.156 -23.016 1 86.56 650 VAL A C 1
ATOM 5082 O O . VAL A 1 650 ? 13.992 -18.078 -23.594 1 86.56 650 VAL A O 1
ATOM 5085 N N . LYS A 1 651 ? 13.523 -20.141 -23.312 1 77.31 651 LYS A N 1
ATOM 5086 C CA . LYS A 1 651 ? 12.602 -20.172 -24.438 1 77.31 651 LYS A CA 1
ATOM 5087 C C . LYS A 1 651 ? 11.203 -19.703 -24.016 1 77.31 651 LYS A C 1
ATOM 5089 O O . LYS A 1 651 ? 10.242 -19.844 -24.781 1 77.31 651 LYS A O 1
ATOM 5094 N N . THR A 1 652 ? 11.172 -19.172 -22.875 1 80.81 652 THR A N 1
ATOM 5095 C CA . THR A 1 652 ? 9.859 -18.703 -22.438 1 80.81 652 THR A CA 1
ATOM 5096 C C . THR A 1 652 ? 9.586 -17.281 -22.922 1 80.81 652 THR A C 1
ATOM 5098 O O . THR A 1 652 ? 10.5 -16.594 -23.391 1 80.81 652 THR A O 1
ATOM 5101 N N . ARG A 1 653 ? 8.305 -16.953 -22.953 1 75.56 653 ARG A N 1
ATOM 5102 C CA . ARG A 1 653 ? 7.855 -15.664 -23.453 1 75.56 653 ARG A CA 1
ATOM 5103 C C . ARG A 1 653 ? 8.008 -14.578 -22.391 1 75.56 653 ARG A C 1
ATOM 5105 O O . ARG A 1 653 ? 7.719 -13.406 -22.656 1 75.56 653 ARG A O 1
ATOM 5112 N N . TRP A 1 654 ? 8.555 -14.969 -21.234 1 81.69 654 TRP A N 1
ATOM 5113 C CA . TRP A 1 654 ? 8.539 -14.039 -20.109 1 81.69 654 TRP A CA 1
ATOM 5114 C C . TRP A 1 654 ? 9.961 -13.664 -19.703 1 81.69 654 TRP A C 1
ATOM 5116 O O . TRP A 1 654 ? 10.836 -14.523 -19.609 1 81.69 654 TRP A O 1
ATOM 5126 N N . GLU A 1 655 ? 10.102 -12.414 -19.422 1 79.5 655 GLU A N 1
ATOM 5127 C CA . GLU A 1 655 ? 11.43 -11.875 -19.141 1 79.5 655 GLU A CA 1
ATOM 5128 C C . GLU A 1 655 ? 11.969 -12.406 -17.812 1 79.5 655 GLU A C 1
ATOM 5130 O O . GLU A 1 655 ? 13.164 -12.656 -17.688 1 79.5 655 GLU A O 1
ATOM 5135 N N . LEU A 1 656 ? 11.18 -12.625 -16.891 1 85.19 656 LEU A N 1
ATOM 5136 C CA . LEU A 1 656 ? 11.648 -13.023 -15.57 1 85.19 656 LEU A CA 1
ATOM 5137 C C . LEU A 1 656 ? 12.234 -14.422 -15.602 1 85.19 656 LEU A C 1
ATOM 5139 O O . LEU A 1 656 ? 13.219 -14.703 -14.906 1 85.19 656 LEU A O 1
ATOM 5143 N N . LEU A 1 657 ? 11.633 -15.266 -16.344 1 88.88 657 LEU A N 1
ATOM 5144 C CA . LEU A 1 657 ? 12.172 -16.625 -16.438 1 88.88 657 LEU A CA 1
ATOM 5145 C C . LEU A 1 657 ? 13.477 -16.625 -17.234 1 88.88 657 LEU A C 1
ATOM 5147 O O . LEU A 1 657 ? 14.359 -17.453 -17 1 88.88 657 LEU A O 1
ATOM 5151 N N . THR A 1 658 ? 13.547 -15.664 -18.109 1 89.5 658 THR A N 1
ATOM 5152 C CA . THR A 1 658 ? 14.812 -15.508 -18.812 1 89.5 658 THR A CA 1
ATOM 5153 C C . THR A 1 658 ? 15.906 -15.047 -17.859 1 89.5 658 THR A C 1
ATOM 5155 O O . THR A 1 658 ? 17.047 -15.492 -17.953 1 89.5 658 THR A O 1
ATOM 5158 N N . GLU A 1 659 ? 15.531 -14.211 -17 1 88.62 659 GLU A N 1
ATOM 5159 C CA . GLU A 1 659 ? 16.469 -13.789 -15.969 1 88.62 659 GLU A CA 1
ATOM 5160 C C . GLU A 1 659 ? 16.875 -14.961 -15.078 1 88.62 659 GLU A C 1
ATOM 5162 O O . GLU A 1 659 ? 18.031 -15.07 -14.664 1 88.62 659 GLU A O 1
ATOM 5167 N N . ALA A 1 660 ? 15.953 -15.773 -14.773 1 92 660 ALA A N 1
ATOM 5168 C CA . ALA A 1 660 ? 16.234 -16.984 -14 1 92 660 ALA A CA 1
ATOM 5169 C C . ALA A 1 660 ? 17.203 -17.891 -14.742 1 92 660 ALA A C 1
ATOM 5171 O O . ALA A 1 660 ? 18.125 -18.453 -14.133 1 92 660 ALA A O 1
ATOM 5172 N N . ALA A 1 661 ? 17.016 -17.953 -16.031 1 94 661 ALA A N 1
ATOM 5173 C CA . ALA A 1 661 ? 17.906 -18.75 -16.844 1 94 661 ALA A CA 1
ATOM 5174 C C . ALA A 1 661 ? 19.328 -18.188 -16.828 1 94 661 ALA A C 1
ATOM 5176 O O . ALA A 1 661 ? 20.297 -18.938 -16.75 1 94 661 ALA A O 1
ATOM 5177 N N . ASN A 1 662 ? 19.391 -16.938 -16.844 1 92.81 662 ASN A N 1
ATOM 5178 C CA . ASN A 1 662 ? 20.703 -16.281 -16.797 1 92.81 662 ASN A CA 1
ATOM 5179 C C . ASN A 1 662 ? 21.406 -16.547 -15.469 1 92.81 662 ASN A C 1
ATOM 5181 O O . ASN A 1 662 ? 22.625 -16.734 -15.43 1 92.81 662 ASN A O 1
ATOM 5185 N N . LEU A 1 663 ? 20.672 -16.531 -14.453 1 94.06 663 LEU A N 1
ATOM 5186 C CA . LEU A 1 663 ? 21.266 -16.812 -13.148 1 94.06 663 LEU A CA 1
ATOM 5187 C C . LEU A 1 663 ? 21.734 -18.266 -13.062 1 94.06 663 LEU A C 1
ATOM 5189 O O . LEU A 1 663 ? 22.766 -18.547 -12.445 1 94.06 663 LEU A O 1
ATOM 5193 N N . LEU A 1 664 ? 20.969 -19.141 -13.664 1 95.5 664 LEU A N 1
ATOM 5194 C CA . LEU A 1 664 ? 21.391 -20.531 -13.695 1 95.5 664 LEU A CA 1
ATOM 5195 C C . LEU A 1 664 ? 22.672 -20.703 -14.523 1 95.5 664 LEU A C 1
ATOM 5197 O O . LEU A 1 664 ? 23.5 -21.562 -14.234 1 95.5 664 LEU A O 1
ATOM 5201 N N . ASP A 1 665 ? 22.781 -19.844 -15.484 1 94.44 665 ASP A N 1
ATOM 5202 C CA . ASP A 1 665 ? 24.016 -19.844 -16.266 1 94.44 665 ASP A CA 1
ATOM 5203 C C . ASP A 1 665 ? 25.203 -19.453 -15.406 1 94.44 665 ASP A C 1
ATOM 5205 O O . ASP A 1 665 ? 26.312 -19.984 -15.578 1 94.44 665 ASP A O 1
ATOM 5209 N N . ASN A 1 666 ? 24.953 -18.516 -14.57 1 93.69 666 ASN A N 1
ATOM 5210 C CA . ASN A 1 666 ? 26 -18.156 -13.609 1 93.69 666 ASN A CA 1
ATOM 5211 C C . ASN A 1 666 ? 26.375 -19.328 -12.711 1 93.69 666 ASN A C 1
ATOM 5213 O O . ASN A 1 666 ? 27.547 -19.531 -12.406 1 93.69 666 ASN A O 1
ATOM 5217 N N . CYS A 1 667 ? 25.391 -20.031 -12.281 1 95.81 667 CYS A N 1
ATOM 5218 C CA . CYS A 1 667 ? 25.609 -21.203 -11.438 1 95.81 667 CYS A CA 1
ATOM 5219 C C . CYS A 1 667 ? 26.438 -22.25 -12.172 1 95.81 667 CYS A C 1
ATOM 5221 O O . CYS A 1 667 ? 27.328 -22.859 -11.594 1 95.81 667 CYS A O 1
ATOM 5223 N N . ILE A 1 668 ? 26.125 -22.391 -13.438 1 96.25 668 ILE A N 1
ATOM 5224 C CA . ILE A 1 668 ? 26.844 -23.359 -14.273 1 96.25 668 ILE A CA 1
ATOM 5225 C C . ILE A 1 668 ? 28.297 -22.938 -14.406 1 96.25 668 ILE A C 1
ATOM 5227 O O . ILE A 1 668 ? 29.219 -23.75 -14.281 1 96.25 668 ILE A O 1
ATOM 5231 N N . ALA A 1 669 ? 28.5 -21.672 -14.578 1 94.69 669 ALA A N 1
ATOM 5232 C CA . ALA A 1 669 ? 29.844 -21.141 -14.719 1 94.69 669 ALA A CA 1
ATOM 5233 C C . ALA A 1 669 ? 30.656 -21.344 -13.43 1 94.69 669 ALA A C 1
ATOM 5235 O O . ALA A 1 669 ? 31.828 -21.688 -13.477 1 94.69 669 ALA A O 1
ATOM 5236 N N . LYS A 1 670 ? 30.031 -21.141 -12.352 1 92.94 670 LYS A N 1
ATOM 5237 C CA . LYS A 1 670 ? 30.719 -21.297 -11.062 1 92.94 670 LYS A CA 1
ATOM 5238 C C . LYS A 1 670 ? 31.062 -22.766 -10.812 1 92.94 670 LYS A C 1
ATOM 5240 O O . LYS A 1 670 ? 32.125 -23.062 -10.234 1 92.94 670 LYS A O 1
ATOM 5245 N N . LEU A 1 671 ? 30.172 -23.672 -11.258 1 95 671 LEU A N 1
ATOM 5246 C CA . LEU A 1 671 ? 30.422 -25.109 -11.078 1 95 671 LEU A CA 1
ATOM 5247 C C . LEU A 1 671 ? 31.578 -25.562 -11.953 1 95 671 LEU A C 1
ATOM 5249 O O . LEU A 1 671 ? 32.281 -26.5 -11.594 1 95 671 LEU A O 1
ATOM 5253 N N . ARG A 1 672 ? 31.688 -24.844 -13.07 1 93.56 672 ARG A N 1
ATOM 5254 C CA . ARG A 1 672 ? 32.75 -25.188 -13.992 1 93.56 672 ARG A CA 1
ATOM 5255 C C . ARG A 1 672 ? 34.094 -24.562 -13.555 1 93.56 672 ARG A C 1
ATOM 5257 O O . ARG A 1 672 ? 35.156 -24.891 -14.078 1 93.56 672 ARG A O 1
ATOM 5264 N N . GLY A 1 673 ? 34.156 -23.609 -12.562 1 86.25 673 GLY A N 1
ATOM 5265 C CA . GLY A 1 673 ? 35.344 -22.984 -12.055 1 86.25 673 GLY A CA 1
ATOM 5266 C C . GLY A 1 673 ? 35.719 -21.703 -12.766 1 86.25 673 GLY A C 1
ATOM 5267 O O . GLY A 1 673 ? 36.719 -21.078 -12.461 1 86.25 673 GLY A O 1
ATOM 5268 N N . MET B 1 1 ? 28.859 5.336 -80 1 20.09 1 MET B N 1
ATOM 5269 C CA . MET B 1 1 ? 29.953 4.785 -79.25 1 20.09 1 MET B CA 1
ATOM 5270 C C . MET B 1 1 ? 29.625 4.785 -77.75 1 20.09 1 MET B C 1
ATOM 5272 O O . MET B 1 1 ? 29.594 5.844 -77.125 1 20.09 1 MET B O 1
ATOM 5276 N N . LEU B 1 2 ? 28.688 3.914 -77.25 1 21.48 2 LEU B N 1
ATOM 5277 C CA . LEU B 1 2 ? 27.672 3.562 -76.312 1 21.48 2 LEU B CA 1
ATOM 5278 C C . LEU B 1 2 ? 28.312 3.055 -75 1 21.48 2 LEU B C 1
ATOM 5280 O O . LEU B 1 2 ? 28.75 1.907 -74.938 1 21.48 2 LEU B O 1
ATOM 5284 N N . CYS B 1 3 ? 29.234 3.902 -74.5 1 20.66 3 CYS B N 1
ATOM 5285 C CA . CYS B 1 3 ? 30.281 3.518 -73.562 1 20.66 3 CYS B CA 1
ATOM 5286 C C . CYS B 1 3 ? 29.688 3.033 -72.25 1 20.66 3 CYS B C 1
ATOM 5288 O O . CYS B 1 3 ? 28.781 3.67 -71.688 1 20.66 3 CYS B O 1
ATOM 5290 N N . SER B 1 4 ? 29.844 1.793 -71.75 1 20.19 4 SER B N 1
ATOM 5291 C CA . SER B 1 4 ? 29.375 0.69 -70.875 1 20.19 4 SER B CA 1
ATOM 5292 C C . SER B 1 4 ? 29.719 0.93 -69.438 1 20.19 4 SER B C 1
ATOM 5294 O O . SER B 1 4 ? 29.609 0.02 -68.562 1 20.19 4 SER B O 1
ATOM 5296 N N . THR B 1 5 ? 30.219 2.07 -69 1 20.08 5 THR B N 1
ATOM 5297 C CA . THR B 1 5 ? 31.125 1.919 -67.875 1 20.08 5 THR B CA 1
ATOM 5298 C C . THR B 1 5 ? 30.375 1.591 -66.562 1 20.08 5 THR B C 1
ATOM 5300 O O . THR B 1 5 ? 29.453 2.326 -66.188 1 20.08 5 THR B O 1
ATOM 5303 N N . ALA B 1 6 ? 30.344 0.314 -66.062 1 21.88 6 ALA B N 1
ATOM 5304 C CA . ALA B 1 6 ? 29.688 -0.536 -65.062 1 21.88 6 ALA B CA 1
ATOM 5305 C C . ALA B 1 6 ? 30.094 -0.146 -63.656 1 21.88 6 ALA B C 1
ATOM 5307 O O . ALA B 1 6 ? 31.156 -0.567 -63.156 1 21.88 6 ALA B O 1
ATOM 5308 N N . SER B 1 7 ? 30.234 1.068 -63.281 1 20.53 7 SER B N 1
ATOM 5309 C CA . SER B 1 7 ? 31 1.396 -62.094 1 20.53 7 SER B CA 1
ATOM 5310 C C . SER B 1 7 ? 30.406 0.767 -60.844 1 20.53 7 SER B C 1
ATOM 5312 O O . SER B 1 7 ? 29.172 0.781 -60.688 1 20.53 7 SER B O 1
ATOM 5314 N N . GLY B 1 8 ? 31.062 -0.185 -60.156 1 19.66 8 GLY B N 1
ATOM 5315 C CA . GLY B 1 8 ? 30.906 -1.168 -59.094 1 19.66 8 GLY B CA 1
ATOM 5316 C C . GLY B 1 8 ? 30.609 -0.545 -57.75 1 19.66 8 GLY B C 1
ATOM 5317 O O . GLY B 1 8 ? 31.391 0.265 -57.25 1 19.66 8 GLY B O 1
ATOM 5318 N N . LEU B 1 9 ? 29.391 -0.146 -57.375 1 20.05 9 LEU B N 1
ATOM 5319 C CA . LEU B 1 9 ? 28.875 0.548 -56.188 1 20.05 9 LEU B CA 1
ATOM 5320 C C . LEU B 1 9 ? 29.234 -0.215 -54.906 1 20.05 9 LEU B C 1
ATOM 5322 O O . LEU B 1 9 ? 28.812 -1.357 -54.75 1 20.05 9 LEU B O 1
ATOM 5326 N N . ALA B 1 10 ? 30.422 -0.032 -54.344 1 19.84 10 ALA B N 1
ATOM 5327 C CA . ALA B 1 10 ? 31 -0.69 -53.156 1 19.84 10 ALA B CA 1
ATOM 5328 C C . ALA B 1 10 ? 30.078 -0.59 -51.969 1 19.84 10 ALA B C 1
ATOM 5330 O O . ALA B 1 10 ? 29.625 0.503 -51.594 1 19.84 10 ALA B O 1
ATOM 5331 N N . VAL B 1 11 ? 29.25 -1.595 -51.594 1 21.61 11 VAL B N 1
ATOM 5332 C CA . VAL B 1 11 ? 28.234 -1.872 -50.562 1 21.61 11 VAL B CA 1
ATOM 5333 C C . VAL B 1 11 ? 28.875 -1.788 -49.188 1 21.61 11 VAL B C 1
ATOM 5335 O O . VAL B 1 11 ? 29.719 -2.625 -48.812 1 21.61 11 VAL B O 1
ATOM 5338 N N . VAL B 1 12 ? 29.453 -0.664 -48.781 1 20.75 12 VAL B N 1
ATOM 5339 C CA . VAL B 1 12 ? 30.188 -0.634 -47.531 1 20.75 12 VAL B CA 1
ATOM 5340 C C . VAL B 1 12 ? 29.297 -1.133 -46.406 1 20.75 12 VAL B C 1
ATOM 5342 O O . VAL B 1 12 ? 28.188 -0.625 -46.188 1 20.75 12 VAL B O 1
ATOM 5345 N N . ASN B 1 13 ? 29.422 -2.365 -45.969 1 20.34 13 ASN B N 1
ATOM 5346 C CA . ASN B 1 13 ? 28.797 -3.189 -44.938 1 20.34 13 ASN B CA 1
ATOM 5347 C C . ASN B 1 13 ? 28.922 -2.557 -43.562 1 20.34 13 ASN B C 1
ATOM 5349 O O . ASN B 1 13 ? 30.031 -2.465 -43 1 20.34 13 ASN B O 1
ATOM 5353 N N . PRO B 1 14 ? 28.297 -1.41 -43.312 1 23.27 14 PRO B N 1
ATOM 5354 C CA . PRO B 1 14 ? 28.594 -0.683 -42.062 1 23.27 14 PRO B CA 1
ATOM 5355 C C . PRO B 1 14 ? 28.531 -1.573 -40.812 1 23.27 14 PRO B C 1
ATOM 5357 O O . PRO B 1 14 ? 27.703 -2.492 -40.75 1 23.27 14 PRO B O 1
ATOM 5360 N N . GLY B 1 15 ? 29.656 -1.91 -40.281 1 20.17 15 GLY B N 1
ATOM 5361 C CA . GLY B 1 15 ? 30.016 -2.695 -39.094 1 20.17 15 GLY B CA 1
ATOM 5362 C C . GLY B 1 15 ? 29.172 -2.375 -37.875 1 20.17 15 GLY B C 1
ATOM 5363 O O . GLY B 1 15 ? 29 -1.208 -37.531 1 20.17 15 GLY B O 1
ATOM 5364 N N . PHE B 1 16 ? 28.047 -3.154 -37.688 1 20.98 16 PHE B N 1
ATOM 5365 C CA . PHE B 1 16 ? 27.062 -3.188 -36.594 1 20.98 16 PHE B CA 1
ATOM 5366 C C . PHE B 1 16 ? 27.75 -3.096 -35.25 1 20.98 16 PHE B C 1
ATOM 5368 O O . PHE B 1 16 ? 28.5 -4 -34.844 1 20.98 16 PHE B O 1
ATOM 5375 N N . ASP B 1 17 ? 28.234 -1.888 -34.938 1 22.64 17 ASP B N 1
ATOM 5376 C CA . ASP B 1 17 ? 28.906 -1.701 -33.688 1 22.64 17 ASP B CA 1
ATOM 5377 C C . ASP B 1 17 ? 28.203 -2.461 -32.562 1 22.64 17 ASP B C 1
ATOM 5379 O O . ASP B 1 17 ? 26.969 -2.496 -32.5 1 22.64 17 ASP B O 1
ATOM 5383 N N . PRO B 1 18 ? 28.922 -3.385 -31.922 1 23.8 18 PRO B N 1
ATOM 5384 C CA . PRO B 1 18 ? 28.453 -4.328 -30.906 1 23.8 18 PRO B CA 1
ATOM 5385 C C . PRO B 1 18 ? 27.688 -3.645 -29.781 1 23.8 18 PRO B C 1
ATOM 5387 O O . PRO B 1 18 ? 28.016 -2.514 -29.406 1 23.8 18 PRO B O 1
ATOM 5390 N N . LEU B 1 19 ? 26.375 -3.836 -29.781 1 22.33 19 LEU B N 1
ATOM 5391 C CA . LEU B 1 19 ? 25.391 -3.369 -28.812 1 22.33 19 LEU B CA 1
ATOM 5392 C C . LEU B 1 19 ? 25.969 -3.43 -27.391 1 22.33 19 LEU B C 1
ATOM 5394 O O . LEU B 1 19 ? 26.531 -4.445 -27 1 22.33 19 LEU B O 1
ATOM 5398 N N . PRO B 1 20 ? 26.469 -2.248 -26.953 1 23.78 20 PRO B N 1
ATOM 5399 C CA . PRO B 1 20 ? 27.109 -2.234 -25.641 1 23.78 20 PRO B CA 1
ATOM 5400 C C . PRO B 1 20 ? 26.422 -3.158 -24.625 1 23.78 20 PRO B C 1
ATOM 5402 O O . PRO B 1 20 ? 25.25 -3.51 -24.812 1 23.78 20 PRO B O 1
ATOM 5405 N N . SER B 1 21 ? 27.25 -3.859 -23.891 1 23.08 21 SER B N 1
ATOM 5406 C CA . SER B 1 21 ? 27.016 -4.871 -22.875 1 23.08 21 SER B CA 1
ATOM 5407 C C . SER B 1 21 ? 25.906 -4.441 -21.906 1 23.08 21 SER B C 1
ATOM 5409 O O . SER B 1 21 ? 26.031 -3.436 -21.219 1 23.08 21 SER B O 1
ATOM 5411 N N . SER B 1 22 ? 24.688 -4.535 -22.438 1 23.83 22 SER B N 1
ATOM 5412 C CA . SER B 1 22 ? 23.453 -4.293 -21.688 1 23.83 22 SER B CA 1
ATOM 5413 C C . SER B 1 22 ? 23.547 -4.875 -20.281 1 23.83 22 SER B C 1
ATOM 5415 O O . SER B 1 22 ? 23.688 -6.09 -20.109 1 23.83 22 SER B O 1
ATOM 5417 N N . SER B 1 23 ? 24.312 -4.113 -19.5 1 24.33 23 SER B N 1
ATOM 5418 C CA . SER B 1 23 ? 24.375 -4.473 -18.094 1 24.33 23 SER B CA 1
ATOM 5419 C C . SER B 1 23 ? 23 -4.883 -17.562 1 24.33 23 SER B C 1
ATOM 5421 O O . SER B 1 23 ? 22.016 -4.168 -17.766 1 24.33 23 SER B O 1
ATOM 5423 N N . LEU B 1 24 ? 22.828 -6.137 -17.703 1 23.23 24 LEU B N 1
ATOM 5424 C CA . LEU B 1 24 ? 21.641 -6.891 -17.281 1 23.23 24 LEU B CA 1
ATOM 5425 C C . LEU B 1 24 ? 21.156 -6.434 -15.914 1 23.23 24 LEU B C 1
ATOM 5427 O O . LEU B 1 24 ? 21.922 -6.441 -14.945 1 23.23 24 LEU B O 1
ATOM 5431 N N . PRO B 1 25 ? 20.25 -5.52 -15.984 1 25.92 25 PRO B N 1
ATOM 5432 C CA . PRO B 1 25 ? 19.75 -4.965 -14.734 1 25.92 25 PRO B CA 1
ATOM 5433 C C . PRO B 1 25 ? 19.25 -6.043 -13.773 1 25.92 25 PRO B C 1
ATOM 5435 O O . PRO B 1 25 ? 18.484 -6.926 -14.18 1 25.92 25 PRO B O 1
ATOM 5438 N N . THR B 1 26 ? 20.125 -6.629 -12.969 1 26.66 26 THR B N 1
ATOM 5439 C CA . THR B 1 26 ? 19.891 -7.684 -11.992 1 26.66 26 THR B CA 1
ATOM 5440 C C . THR B 1 26 ? 18.719 -7.312 -11.07 1 26.66 26 THR B C 1
ATOM 5442 O O . THR B 1 26 ? 18.531 -6.141 -10.758 1 26.66 26 THR B O 1
ATOM 5445 N N . PHE B 1 27 ? 17.766 -8.008 -11.023 1 25.77 27 PHE B N 1
ATOM 5446 C CA . PHE B 1 27 ? 16.594 -8.047 -10.164 1 25.77 27 PHE B CA 1
ATOM 5447 C C . PHE B 1 27 ? 16.984 -7.859 -8.703 1 25.77 27 PHE B C 1
ATOM 5449 O O . PHE B 1 27 ? 17.672 -8.711 -8.125 1 25.77 27 PHE B O 1
ATOM 5456 N N . GLY B 1 28 ? 17.516 -6.754 -8.406 1 27.27 28 GLY B N 1
ATOM 5457 C CA . GLY B 1 28 ? 18.047 -6.445 -7.082 1 27.27 28 GLY B CA 1
ATOM 5458 C C . GLY B 1 28 ? 17.172 -6.977 -5.961 1 27.27 28 GLY B C 1
ATOM 5459 O O . GLY B 1 28 ? 15.938 -6.977 -6.07 1 27.27 28 GLY B O 1
ATOM 5460 N N . THR B 1 29 ? 17.578 -8.086 -5.414 1 27.45 29 THR B N 1
ATOM 5461 C CA . THR B 1 29 ? 17.156 -8.656 -4.145 1 27.45 29 THR B CA 1
ATOM 5462 C C . THR B 1 29 ? 16.875 -7.555 -3.125 1 27.45 29 THR B C 1
ATOM 5464 O O . THR B 1 29 ? 17.719 -6.711 -2.861 1 27.45 29 THR B O 1
ATOM 5467 N N . GLU B 1 30 ? 15.906 -6.973 -3.154 1 30.53 30 GLU B N 1
ATOM 5468 C CA . GLU B 1 30 ? 15.438 -6.164 -2.035 1 30.53 30 GLU B CA 1
ATOM 5469 C C . GLU B 1 30 ? 15.883 -6.754 -0.7 1 30.53 30 GLU B C 1
ATOM 5471 O O . GLU B 1 30 ? 15.398 -7.812 -0.293 1 30.53 30 GLU B O 1
ATOM 5476 N N . THR B 1 31 ? 17.172 -6.984 -0.623 1 28.78 31 THR B N 1
ATOM 5477 C CA . THR B 1 31 ? 17.516 -7.289 0.761 1 28.78 31 THR B CA 1
ATOM 5478 C C . THR B 1 31 ? 16.766 -6.371 1.721 1 28.78 31 THR B C 1
ATOM 5480 O O . THR B 1 31 ? 17.078 -5.18 1.817 1 28.78 31 THR B O 1
ATOM 5483 N N . TYR B 1 32 ? 15.586 -6.336 1.658 1 29.17 32 TYR B N 1
ATOM 5484 C CA . TYR B 1 32 ? 14.977 -5.781 2.861 1 29.17 32 TYR B CA 1
ATOM 5485 C C . TYR B 1 32 ? 15.828 -6.086 4.09 1 29.17 32 TYR B C 1
ATOM 5487 O O . TYR B 1 32 ? 15.953 -7.242 4.492 1 29.17 32 TYR B O 1
ATOM 5495 N N . SER B 1 33 ? 17.109 -5.602 4.008 1 30.78 33 SER B N 1
ATOM 5496 C CA . SER B 1 33 ? 17.641 -5.621 5.367 1 30.78 33 SER B CA 1
ATOM 5497 C C . SER B 1 33 ? 16.531 -5.574 6.398 1 30.78 33 SER B C 1
ATOM 5499 O O . SER B 1 33 ? 15.672 -4.688 6.359 1 30.78 33 SER B O 1
ATOM 5501 N N . GLN B 1 34 ? 16.156 -6.73 6.621 1 32.5 34 GLN B N 1
ATOM 5502 C CA . GLN B 1 34 ? 15.133 -6.934 7.641 1 32.5 34 GLN B CA 1
ATOM 5503 C C . GLN B 1 34 ? 15.227 -5.879 8.734 1 32.5 34 GLN B C 1
ATOM 5505 O O . GLN B 1 34 ? 16.297 -5.664 9.305 1 32.5 34 GLN B O 1
ATOM 5510 N N . PRO B 1 35 ? 14.594 -4.871 8.508 1 33.84 35 PRO B N 1
ATOM 5511 C CA . PRO B 1 35 ? 14.773 -3.982 9.656 1 33.84 35 PRO B CA 1
ATOM 5512 C C . PRO B 1 35 ? 15.047 -4.742 10.953 1 33.84 35 PRO B C 1
ATOM 5514 O O . PRO B 1 35 ? 14.508 -5.828 11.164 1 33.84 35 PRO B O 1
ATOM 5517 N N . PRO B 1 36 ? 16.219 -4.516 11.43 1 32.31 36 PRO B N 1
ATOM 5518 C CA . PRO B 1 36 ? 16.5 -5.227 12.68 1 32.31 36 PRO B CA 1
ATOM 5519 C C . PRO B 1 36 ? 15.234 -5.559 13.477 1 32.31 36 PRO B C 1
ATOM 5521 O O . PRO B 1 36 ? 15.266 -6.422 14.352 1 32.31 36 PRO B O 1
ATOM 5524 N N . PHE B 1 37 ? 14.242 -4.715 13.508 1 33.91 37 PHE B N 1
ATOM 5525 C CA . PHE B 1 37 ? 13.242 -4.957 14.547 1 33.91 37 PHE B CA 1
ATOM 5526 C C . PHE B 1 37 ? 12.125 -5.852 14.023 1 33.91 37 PHE B C 1
ATOM 5528 O O . PHE B 1 37 ? 11.266 -5.402 13.258 1 33.91 37 PHE B O 1
ATOM 5535 N N . ALA B 1 38 ? 11.992 -7.035 13.234 1 42.19 38 ALA B N 1
ATOM 5536 C CA . ALA B 1 38 ? 11.07 -8.172 13.266 1 42.19 38 ALA B CA 1
ATOM 5537 C C . ALA B 1 38 ? 9.984 -7.969 14.312 1 42.19 38 ALA B C 1
ATOM 5539 O O . ALA B 1 38 ? 8.914 -8.586 14.234 1 42.19 38 ALA B O 1
ATOM 5540 N N . VAL B 1 39 ? 10.258 -6.988 15.703 1 51.72 39 VAL B N 1
ATOM 5541 C CA . VAL B 1 39 ? 10.367 -6.828 17.156 1 51.72 39 VAL B CA 1
ATOM 5542 C C . VAL B 1 39 ? 9.609 -5.574 17.594 1 51.72 39 VAL B C 1
ATOM 5544 O O . VAL B 1 39 ? 10.117 -4.457 17.453 1 51.72 39 VAL B O 1
ATOM 5547 N N . GLU B 1 40 ? 8.578 -5.223 16.734 1 57.09 40 GLU B N 1
ATOM 5548 C CA . GLU B 1 40 ? 7.973 -4.078 17.406 1 57.09 40 GLU B CA 1
ATOM 5549 C C . GLU B 1 40 ? 8.07 -4.215 18.922 1 57.09 40 GLU B C 1
ATOM 5551 O O . GLU B 1 40 ? 8.328 -3.232 19.625 1 57.09 40 GLU B O 1
ATOM 5556 N N . ASP B 1 41 ? 7.891 -5.465 19.141 1 62.16 41 ASP B N 1
ATOM 5557 C CA . ASP B 1 41 ? 7.992 -5.699 20.578 1 62.16 41 ASP B CA 1
ATOM 5558 C C . ASP B 1 41 ? 9.422 -5.48 21.078 1 62.16 41 ASP B C 1
ATOM 5560 O O . ASP B 1 41 ? 9.633 -4.918 22.141 1 62.16 41 ASP B O 1
ATOM 5564 N N . ASP B 1 42 ? 10.352 -5.879 20.172 1 64.31 42 ASP B N 1
ATOM 5565 C CA . ASP B 1 42 ? 11.742 -5.664 20.531 1 64.31 42 ASP B CA 1
ATOM 5566 C C . ASP B 1 42 ? 12.086 -4.176 20.547 1 64.31 42 ASP B C 1
ATOM 5568 O O . ASP B 1 42 ? 12.82 -3.715 21.422 1 64.31 42 ASP B O 1
ATOM 5572 N N . PHE B 1 43 ? 11.508 -3.564 19.656 1 70.56 43 PHE B N 1
ATOM 5573 C CA . PHE B 1 43 ? 11.719 -2.123 19.594 1 70.56 43 PHE B CA 1
ATOM 5574 C C . PHE B 1 43 ? 11.141 -1.431 20.812 1 70.56 43 PHE B C 1
ATOM 5576 O O . PHE B 1 43 ? 11.789 -0.574 21.422 1 70.56 43 PHE B O 1
ATOM 5583 N N . THR B 1 44 ? 9.953 -1.812 21.125 1 71.5 44 THR B N 1
ATOM 5584 C CA . THR B 1 44 ? 9.312 -1.188 22.266 1 71.5 44 THR B CA 1
ATOM 5585 C C . THR B 1 44 ? 10.078 -1.503 23.547 1 71.5 44 THR B C 1
ATOM 5587 O O . THR B 1 44 ? 10.242 -0.633 24.406 1 71.5 44 THR B O 1
ATOM 5590 N N . ALA B 1 45 ? 10.547 -2.754 23.562 1 71.56 45 ALA B N 1
ATOM 5591 C CA . ALA B 1 45 ? 11.336 -3.143 24.734 1 71.56 45 ALA B CA 1
ATOM 5592 C C . ALA B 1 45 ? 12.633 -2.342 24.812 1 71.56 45 ALA B C 1
ATOM 5594 O O . ALA B 1 45 ? 13.055 -1.934 25.891 1 71.56 45 ALA B O 1
ATOM 5595 N N . TRP B 1 46 ? 13.211 -2.125 23.703 1 70.81 46 TRP B N 1
ATOM 5596 C CA . TRP B 1 46 ? 14.43 -1.315 23.641 1 70.81 46 TRP B CA 1
ATOM 5597 C C . TRP B 1 46 ? 14.133 0.132 24.016 1 70.81 46 TRP B C 1
ATOM 5599 O O . TRP B 1 46 ? 14.875 0.733 24.812 1 70.81 46 TRP B O 1
ATOM 5609 N N . LEU B 1 47 ? 13.094 0.614 23.5 1 75.56 47 LEU B N 1
ATOM 5610 C CA . LEU B 1 47 ? 12.734 2.016 23.688 1 75.56 47 LEU B CA 1
ATOM 5611 C C . LEU B 1 47 ? 12.469 2.314 25.172 1 75.56 47 LEU B C 1
ATOM 5613 O O . LEU B 1 47 ? 12.844 3.379 25.656 1 75.56 47 LEU B O 1
ATOM 5617 N N . PHE B 1 48 ? 11.938 1.292 25.859 1 74.88 48 PHE B N 1
ATOM 5618 C CA . PHE B 1 48 ? 11.555 1.508 27.25 1 74.88 48 PHE B CA 1
ATOM 5619 C C . PHE B 1 48 ? 12.547 0.848 28.203 1 74.88 48 PHE B C 1
ATOM 5621 O O . PHE B 1 48 ? 12.266 0.672 29.391 1 74.88 48 PHE B O 1
ATOM 5628 N N . ASN B 1 49 ? 13.672 0.453 27.625 1 65.75 49 ASN B N 1
ATOM 5629 C CA . ASN B 1 49 ? 14.773 -0.129 28.391 1 65.75 49 ASN B CA 1
ATOM 5630 C C . ASN B 1 49 ? 14.352 -1.412 29.094 1 65.75 49 ASN B C 1
ATOM 5632 O O . ASN B 1 49 ? 14.703 -1.635 30.25 1 65.75 49 ASN B O 1
ATOM 5636 N N . GLU B 1 50 ? 13.5 -2.098 28.594 1 62.16 50 GLU B N 1
ATOM 5637 C CA . GLU B 1 50 ? 13.047 -3.361 29.156 1 62.16 50 GLU B CA 1
ATOM 5638 C C . GLU B 1 50 ? 13.844 -4.539 28.594 1 62.16 50 GLU B C 1
ATOM 5640 O O . GLU B 1 50 ? 13.719 -5.66 29.094 1 62.16 50 GLU B O 1
ATOM 5645 N N . SER B 1 51 ? 14.438 -4.289 27.469 1 55.75 51 SER B N 1
ATOM 5646 C CA . SER B 1 51 ? 15.172 -5.387 26.844 1 55.75 51 SER B CA 1
ATOM 5647 C C . SER B 1 51 ? 16.578 -5.512 27.422 1 55.75 51 SER B C 1
ATOM 5649 O O . SER B 1 51 ? 17.188 -4.512 27.812 1 55.75 51 SER B O 1
ATOM 5651 N N . SER B 1 52 ? 16.812 -6.633 28.156 1 47.5 52 SER B N 1
ATOM 5652 C CA . SER B 1 52 ? 18.188 -6.969 28.484 1 47.5 52 SER B CA 1
ATOM 5653 C C . SER B 1 52 ? 19.094 -6.82 27.281 1 47.5 52 SER B C 1
ATOM 5655 O O . SER B 1 52 ? 20.266 -7.215 27.312 1 47.5 52 SER B O 1
ATOM 5657 N N . VAL B 1 53 ? 18.625 -6.617 26.172 1 44.03 53 VAL B N 1
ATOM 5658 C CA . VAL B 1 53 ? 19.453 -6.57 24.984 1 44.03 53 VAL B CA 1
ATOM 5659 C C . VAL B 1 53 ? 20.266 -5.273 24.969 1 44.03 53 VAL B C 1
ATOM 5661 O O . VAL B 1 53 ? 19.719 -4.188 25.156 1 44.03 53 VAL B O 1
ATOM 5664 N N . PRO B 1 54 ? 21.516 -5.352 25.234 1 37.69 54 PRO B N 1
ATOM 5665 C CA . PRO B 1 54 ? 22.359 -4.152 25.25 1 37.69 54 PRO B CA 1
ATOM 5666 C C . PRO B 1 54 ? 22.047 -3.197 24.094 1 37.69 54 PRO B C 1
ATOM 5668 O O . PRO B 1 54 ? 21.531 -3.623 23.062 1 37.69 54 PRO B O 1
ATOM 5671 N N . SER B 1 55 ? 21.984 -1.828 24.359 1 39.94 55 SER B N 1
ATOM 5672 C CA . SER B 1 55 ? 21.797 -0.609 23.578 1 39.94 55 SER B CA 1
ATOM 5673 C C . SER B 1 55 ? 22.422 -0.723 22.188 1 39.94 55 SER B C 1
ATOM 5675 O O . SER B 1 55 ? 22.266 0.173 21.359 1 39.94 55 SER B O 1
ATOM 5677 N N . SER B 1 56 ? 23.5 -1.415 22.031 1 35.75 56 SER B N 1
ATOM 5678 C CA . SER B 1 56 ? 24.359 -1.312 20.859 1 35.75 56 SER B CA 1
ATOM 5679 C C . SER B 1 56 ? 23.641 -1.781 19.594 1 35.75 56 SER B C 1
ATOM 5681 O O . SER B 1 56 ? 24.234 -1.816 18.516 1 35.75 56 SER B O 1
ATOM 5683 N N . SER B 1 57 ? 22.531 -2.461 19.688 1 37.06 57 SER B N 1
ATOM 5684 C CA . SER B 1 57 ? 22.031 -3.375 18.672 1 37.06 57 SER B CA 1
ATOM 5685 C C . SER B 1 57 ? 21.344 -2.615 17.531 1 37.06 57 SER B C 1
ATOM 5687 O O . SER B 1 57 ? 20.828 -3.225 16.609 1 37.06 57 SER B O 1
ATOM 5689 N N . VAL B 1 58 ? 20.844 -1.499 17.75 1 42 58 VAL B N 1
ATOM 5690 C CA . VAL B 1 58 ? 20.344 -0.857 16.531 1 42 58 VAL B CA 1
ATOM 5691 C C . VAL B 1 58 ? 21.531 -0.512 15.625 1 42 58 VAL B C 1
ATOM 5693 O O . VAL B 1 58 ? 22.25 0.46 15.867 1 42 58 VAL B O 1
ATOM 5696 N N . ALA B 1 59 ? 22.25 -1.456 15.18 1 40 59 ALA B N 1
ATOM 5697 C CA . ALA B 1 59 ? 23.375 -1.258 14.273 1 40 59 ALA B CA 1
ATOM 5698 C C . ALA B 1 59 ? 23 -0.339 13.117 1 40 59 ALA B C 1
ATOM 5700 O O . ALA B 1 59 ? 22.062 -0.636 12.359 1 40 59 ALA B O 1
ATOM 5701 N N . TYR B 1 60 ? 23.188 0.957 13.414 1 40.06 60 TYR B N 1
ATOM 5702 C CA . TYR B 1 60 ? 23.125 1.9 12.305 1 40.06 60 TYR B CA 1
ATOM 5703 C C . TYR B 1 60 ? 24.094 1.506 11.195 1 40.06 60 TYR B C 1
ATOM 5705 O O . TYR B 1 60 ? 25.219 1.062 11.469 1 40.06 60 TYR B O 1
ATOM 5713 N N . PRO B 1 61 ? 23.688 1.046 10.141 1 36.72 61 PRO B N 1
ATOM 5714 C CA . PRO B 1 61 ? 24.703 0.9 9.102 1 36.72 61 PRO B CA 1
ATOM 5715 C C . PRO B 1 61 ? 25.781 1.988 9.18 1 36.72 61 PRO B C 1
ATOM 5717 O O . PRO B 1 61 ? 25.516 3.084 9.68 1 36.72 61 PRO B O 1
ATOM 5720 N N . SER B 1 62 ? 27.016 1.69 9.367 1 33.28 62 SER B N 1
ATOM 5721 C CA . SER B 1 62 ? 28.125 2.641 9.359 1 33.28 62 SER B CA 1
ATOM 5722 C C . SER B 1 62 ? 27.828 3.811 8.422 1 33.28 62 SER B C 1
ATOM 5724 O O . SER B 1 62 ? 27.828 3.648 7.199 1 33.28 62 SER B O 1
ATOM 5726 N N . TRP B 1 63 ? 26.969 4.609 8.844 1 31.97 63 TRP B N 1
ATOM 5727 C CA . TRP B 1 63 ? 26.688 5.852 8.141 1 31.97 63 TRP B CA 1
ATOM 5728 C C . TRP B 1 63 ? 27.953 6.656 7.898 1 31.97 63 TRP B C 1
ATOM 5730 O O . TRP B 1 63 ? 27.891 7.848 7.582 1 31.97 63 TRP B O 1
ATOM 5740 N N . THR B 1 64 ? 29.125 6.238 8.352 1 31.59 64 THR B N 1
ATOM 5741 C CA . THR B 1 64 ? 30.234 7.148 8.117 1 31.59 64 THR B CA 1
ATOM 5742 C C . THR B 1 64 ? 30.156 7.742 6.711 1 31.59 64 THR B C 1
ATOM 5744 O O . THR B 1 64 ? 30.5 8.906 6.508 1 31.59 64 THR B O 1
ATOM 5747 N N . GLY B 1 65 ? 30.141 6.949 5.672 1 31.11 65 GLY B N 1
ATOM 5748 C CA . GLY B 1 65 ? 30.391 7.484 4.344 1 31.11 65 GLY B CA 1
ATOM 5749 C C . GLY B 1 65 ? 29.188 8.211 3.762 1 31.11 65 GLY B C 1
ATOM 5750 O O . GLY B 1 65 ? 29.266 8.789 2.676 1 31.11 65 GLY B O 1
ATOM 5751 N N . VAL B 1 66 ? 28.047 7.863 4.195 1 33.69 66 VAL B N 1
ATOM 5752 C CA . VAL B 1 66 ? 26.922 8.367 3.416 1 33.69 66 VAL B CA 1
ATOM 5753 C C . VAL B 1 66 ? 26.594 9.789 3.85 1 33.69 66 VAL B C 1
ATOM 5755 O O . VAL B 1 66 ? 25.703 10.43 3.277 1 33.69 66 VAL B O 1
ATOM 5758 N N . ILE B 1 67 ? 26.766 10.109 5.059 1 34.34 67 ILE B N 1
ATOM 5759 C CA . ILE B 1 67 ? 26.438 11.508 5.309 1 34.34 67 ILE B CA 1
ATOM 5760 C C . ILE B 1 67 ? 27.469 12.406 4.637 1 34.34 67 ILE B C 1
ATOM 5762 O O . ILE B 1 67 ? 28.625 12.469 5.059 1 34.34 67 ILE B O 1
ATOM 5766 N N . PRO B 1 68 ? 27.5 12.742 3.447 1 36.91 68 PRO B N 1
ATOM 5767 C CA . PRO B 1 68 ? 28.484 13.648 2.857 1 36.91 68 PRO B CA 1
ATOM 5768 C C . PRO B 1 68 ? 28.656 14.938 3.658 1 36.91 68 PRO B C 1
ATOM 5770 O O . PRO B 1 68 ? 27.703 15.695 3.826 1 36.91 68 PRO B O 1
ATOM 5773 N N . SER B 1 69 ? 29.266 14.953 4.77 1 35.66 69 SER B N 1
ATOM 5774 C CA . SER B 1 69 ? 29.734 16.281 5.164 1 35.66 69 SER B CA 1
ATOM 5775 C C . SER B 1 69 ? 30.406 17 4.004 1 35.66 69 SER B C 1
ATOM 5777 O O . SER B 1 69 ? 31.125 16.375 3.215 1 35.66 69 SER B O 1
ATOM 5779 N N . TYR B 1 70 ? 29.844 18.109 3.543 1 35.72 70 TYR B N 1
ATOM 5780 C CA . TYR B 1 70 ? 30.531 18.922 2.551 1 35.72 70 TYR B CA 1
ATOM 5781 C C . TYR B 1 70 ? 32.031 18.891 2.785 1 35.72 70 TYR B C 1
ATOM 5783 O O . TYR B 1 70 ? 32.812 18.891 1.831 1 35.72 70 TYR B O 1
ATOM 5791 N N . LEU B 1 71 ? 32.5 18.922 4.059 1 36.72 71 LEU B N 1
ATOM 5792 C CA . LEU B 1 71 ? 33.938 19.016 4.289 1 36.72 71 LEU B CA 1
ATOM 5793 C C . LEU B 1 71 ? 34.625 17.719 3.904 1 36.72 71 LEU B C 1
ATOM 5795 O O . LEU B 1 71 ? 35.844 17.719 3.613 1 36.72 71 LEU B O 1
ATOM 5799 N N . ASP B 1 72 ? 34.031 16.656 3.912 1 36.47 72 ASP B N 1
ATOM 5800 C CA . ASP B 1 72 ? 34.875 15.516 3.58 1 36.47 72 ASP B CA 1
ATOM 5801 C C . ASP B 1 72 ? 35.281 15.531 2.105 1 36.47 72 ASP B C 1
ATOM 5803 O O . ASP B 1 72 ? 36.344 15.062 1.738 1 36.47 72 ASP B O 1
ATOM 5807 N N . ALA B 1 73 ? 34.531 16.094 1.194 1 32.97 73 ALA B N 1
ATOM 5808 C CA . ALA B 1 73 ? 35.062 16.312 -0.156 1 32.97 73 ALA B CA 1
ATOM 5809 C C . ALA B 1 73 ? 36.094 17.438 -0.178 1 32.97 73 ALA B C 1
ATOM 5811 O O . ALA B 1 73 ? 37.031 17.422 -0.981 1 32.97 73 ALA B O 1
ATOM 5812 N N . ALA B 1 74 ? 36 18.562 0.684 1 32.41 74 ALA B N 1
ATOM 5813 C CA . ALA B 1 74 ? 37.031 19.625 0.67 1 32.41 74 ALA B CA 1
ATOM 5814 C C . ALA B 1 74 ? 38.344 19.125 1.247 1 32.41 74 ALA B C 1
ATOM 5816 O O . ALA B 1 74 ? 39.406 19.75 1.046 1 32.41 74 ALA B O 1
ATOM 5817 N N . GLN B 1 75 ? 38.375 18.203 2.096 1 31.61 75 GLN B N 1
ATOM 5818 C CA . GLN B 1 75 ? 39.688 17.812 2.527 1 31.61 75 GLN B CA 1
ATOM 5819 C C . GLN B 1 75 ? 40.531 17.281 1.357 1 31.61 75 GLN B C 1
ATOM 5821 O O . GLN B 1 75 ? 41.719 17.094 1.474 1 31.61 75 GLN B O 1
ATOM 5826 N N . LEU B 1 76 ? 39.938 16.984 0.229 1 30 76 LEU B N 1
ATOM 5827 C CA . LEU B 1 76 ? 40.875 16.656 -0.843 1 30 76 LEU B CA 1
ATOM 5828 C C . LEU B 1 76 ? 41.625 17.906 -1.285 1 30 76 LEU B C 1
ATOM 5830 O O . LEU B 1 76 ? 42.781 17.812 -1.739 1 30 76 LEU B O 1
ATOM 5834 N N . GLN B 1 77 ? 41.094 19.234 -1.118 1 27.81 77 GLN B N 1
ATOM 5835 C CA . GLN B 1 77 ? 41.906 20.312 -1.66 1 27.81 77 GLN B CA 1
ATOM 5836 C C . GLN B 1 77 ? 43.031 20.656 -0.719 1 27.81 77 GLN B C 1
ATOM 5838 O O . GLN B 1 77 ? 44 21.344 -1.113 1 27.81 77 GLN B O 1
ATOM 5843 N N . THR B 1 78 ? 42.969 20.641 0.628 1 30.19 78 THR B N 1
ATOM 5844 C CA . THR B 1 78 ? 44.094 21.203 1.371 1 30.19 78 THR B CA 1
ATOM 5845 C C . THR B 1 78 ? 45.375 20.469 1.052 1 30.19 78 THR B C 1
ATOM 5847 O O . THR B 1 78 ? 46.469 20.875 1.482 1 30.19 78 THR B O 1
ATOM 5850 N N . GLN B 1 79 ? 45.406 19.359 0.525 1 28.67 79 GLN B N 1
ATOM 5851 C CA . GLN B 1 79 ? 46.75 18.875 0.368 1 28.67 79 GLN B CA 1
ATOM 5852 C C . GLN B 1 79 ? 47.531 19.703 -0.672 1 28.67 79 GLN B C 1
ATOM 5854 O O . GLN B 1 79 ? 48.688 19.406 -0.981 1 28.67 79 GLN B O 1
ATOM 5859 N N . LEU B 1 80 ? 46.781 20.719 -1.445 1 27.22 80 LEU B N 1
ATOM 5860 C CA . LEU B 1 80 ? 47.75 21.484 -2.236 1 27.22 80 LEU B CA 1
ATOM 5861 C C . LEU B 1 80 ? 48.406 22.562 -1.395 1 27.22 80 LEU B C 1
ATOM 5863 O O . LEU B 1 80 ? 47.812 23.062 -0.433 1 27.22 80 LEU B O 1
ATOM 5867 N N . GLY B 1 81 ? 49.75 23.156 -1.392 1 23.97 81 GLY B N 1
ATOM 5868 C CA . GLY B 1 81 ? 50.875 23.891 -0.837 1 23.97 81 GLY B CA 1
ATOM 5869 C C . GLY B 1 81 ? 50.562 25.359 -0.602 1 23.97 81 GLY B C 1
ATOM 5870 O O . GLY B 1 81 ? 51.469 26.188 -0.522 1 23.97 81 GLY B O 1
ATOM 5871 N N . VAL B 1 82 ? 49.344 26 -0.688 1 23.88 82 VAL B N 1
ATOM 5872 C CA . VAL B 1 82 ? 49.531 27.438 -0.602 1 23.88 82 VAL B CA 1
ATOM 5873 C C . VAL B 1 82 ? 50.094 27.812 0.762 1 23.88 82 VAL B C 1
ATOM 5875 O O . VAL B 1 82 ? 49.625 27.344 1.796 1 23.88 82 VAL B O 1
ATOM 5878 N N . ARG B 1 83 ? 51.25 28.656 0.823 1 22.23 83 ARG B N 1
ATOM 5879 C CA . ARG B 1 83 ? 52.188 29.297 1.746 1 22.23 83 ARG B CA 1
ATOM 5880 C C . ARG B 1 83 ? 51.438 30.188 2.736 1 22.23 83 ARG B C 1
ATOM 5882 O O . ARG B 1 83 ? 50.469 30.875 2.369 1 22.23 83 ARG B O 1
ATOM 5889 N N . GLU B 1 84 ? 51.812 30.281 4.09 1 23.38 84 GLU B N 1
ATOM 5890 C CA . GLU B 1 84 ? 51.562 30.906 5.391 1 23.38 84 GLU B CA 1
ATOM 5891 C C . GLU B 1 84 ? 51.812 32.406 5.348 1 23.38 84 GLU B C 1
ATOM 5893 O O . GLU B 1 84 ? 52.969 32.844 5.531 1 23.38 84 GLU B O 1
ATOM 5898 N N . ARG B 1 85 ? 51.406 33.344 4.402 1 22.16 85 ARG B N 1
ATOM 5899 C CA . ARG B 1 85 ? 51.875 34.688 4.684 1 22.16 85 ARG B CA 1
ATOM 5900 C C . ARG B 1 85 ? 51.5 35.125 6.094 1 22.16 85 ARG B C 1
ATOM 5902 O O . ARG B 1 85 ? 50.5 34.656 6.637 1 22.16 85 ARG B O 1
ATOM 5909 N N . THR B 1 86 ? 52.375 36.062 6.777 1 19.86 86 THR B N 1
ATOM 5910 C CA . THR B 1 86 ? 52.719 36.75 8.016 1 19.86 86 THR B CA 1
ATOM 5911 C C . THR B 1 86 ? 51.531 37.625 8.484 1 19.86 86 THR B C 1
ATOM 5913 O O . THR B 1 86 ? 50.812 38.188 7.664 1 19.86 86 THR B O 1
ATOM 5916 N N . HIS B 1 87 ? 51.125 37.594 9.844 1 20.81 87 HIS B N 1
ATOM 5917 C CA . HIS B 1 87 ? 50.219 38.125 10.852 1 20.81 87 HIS B CA 1
ATOM 5918 C C . HIS B 1 87 ? 50.438 39.625 11.047 1 20.81 87 HIS B C 1
ATOM 5920 O O . HIS B 1 87 ? 50.375 40.125 12.18 1 20.81 87 HIS B O 1
ATOM 5926 N N . GLY B 1 88 ? 50.688 40.562 10.055 1 19.64 88 GLY B N 1
ATOM 5927 C CA . GLY B 1 88 ? 50.906 41.906 10.539 1 19.64 88 GLY B CA 1
ATOM 5928 C C . GLY B 1 88 ? 49.844 42.406 11.477 1 19.64 88 GLY B C 1
ATOM 5929 O O . GLY B 1 88 ? 48.719 41.875 11.469 1 19.64 88 GLY B O 1
ATOM 5930 N N . MET B 1 89 ? 50.188 43.312 12.625 1 20.14 89 MET B N 1
ATOM 5931 C CA . MET B 1 89 ? 49.781 43.969 13.867 1 20.14 89 MET B CA 1
ATOM 5932 C C . MET B 1 89 ? 48.656 44.969 13.609 1 20.14 89 MET B C 1
ATOM 5934 O O . MET B 1 89 ? 48.406 45.844 14.453 1 20.14 89 MET B O 1
ATOM 5938 N N . LEU B 1 90 ? 48.062 45.094 12.445 1 19.28 90 LEU B N 1
ATOM 5939 C CA . LEU B 1 90 ? 47.438 46.438 12.328 1 19.28 90 LEU B CA 1
ATOM 5940 C C . LEU B 1 90 ? 46.562 46.75 13.523 1 19.28 90 LEU B C 1
ATOM 5942 O O . LEU B 1 90 ? 45.938 45.844 14.078 1 19.28 90 LEU B O 1
ATOM 5946 N N . SER B 1 91 ? 46.594 48 14.086 1 20.75 91 SER B N 1
ATOM 5947 C CA . SER B 1 91 ? 46.281 49 15.086 1 20.75 91 SER B CA 1
ATOM 5948 C C . SER B 1 91 ? 44.781 49 15.406 1 20.75 91 SER B C 1
ATOM 5950 O O . SER B 1 91 ? 43.969 48.531 14.609 1 20.75 91 SER B O 1
ATOM 5952 N N . SER B 1 92 ? 44.406 49.5 16.641 1 22.09 92 SER B N 1
ATOM 5953 C CA . SER B 1 92 ? 43.5 49.562 17.766 1 22.09 92 SER B CA 1
ATOM 5954 C C . SER B 1 92 ? 42.219 50.312 17.406 1 22.09 92 SER B C 1
ATOM 5956 O O . SER B 1 92 ? 41.375 50.594 18.281 1 22.09 92 SER B O 1
ATOM 5958 N N . GLY B 1 93 ? 42.156 50.969 16.203 1 21.16 93 GLY B N 1
ATOM 5959 C CA . GLY B 1 93 ? 41.25 52.125 16.25 1 21.16 93 GLY B CA 1
ATOM 5960 C C . GLY B 1 93 ? 39.875 51.781 16.75 1 21.16 93 GLY B C 1
ATOM 5961 O O . GLY B 1 93 ? 39.5 50.594 16.781 1 21.16 93 GLY B O 1
ATOM 5962 N N . GLY B 1 94 ? 39.25 52.719 17.562 1 23.31 94 GLY B N 1
ATOM 5963 C CA . GLY B 1 94 ? 38.094 53 18.375 1 23.31 94 GLY B CA 1
ATOM 5964 C C . GLY B 1 94 ? 36.781 52.688 17.688 1 23.31 94 GLY B C 1
ATOM 5965 O O . GLY B 1 94 ? 36.375 53.375 16.75 1 23.31 94 GLY B O 1
ATOM 5966 N N . ILE B 1 95 ? 36.656 51.438 17.328 1 21.36 95 ILE B N 1
ATOM 5967 C CA . ILE B 1 95 ? 35.531 51.062 16.469 1 21.36 95 ILE B CA 1
ATOM 5968 C C . ILE B 1 95 ? 34.219 51.375 17.156 1 21.36 95 ILE B C 1
ATOM 5970 O O . ILE B 1 95 ? 33.906 50.812 18.203 1 21.36 95 ILE B O 1
ATOM 5974 N N . SER B 1 96 ? 33.969 52.75 17.203 1 23.41 96 SER B N 1
ATOM 5975 C CA . SER B 1 96 ? 32.688 53.281 17.734 1 23.41 96 SER B CA 1
ATOM 5976 C C . SER B 1 96 ? 31.516 52.406 17.328 1 23.41 96 SER B C 1
ATOM 5978 O O . SER B 1 96 ? 31.391 52 16.172 1 23.41 96 SER B O 1
ATOM 5980 N N . ASP B 1 97 ? 30.953 51.656 18.266 1 22.42 97 ASP B N 1
ATOM 5981 C CA . ASP B 1 97 ? 30.109 50.5 18.422 1 22.42 97 ASP B CA 1
ATOM 5982 C C . ASP B 1 97 ? 28.734 50.719 17.812 1 22.42 97 ASP B C 1
ATOM 5984 O O . ASP B 1 97 ? 27.812 49.938 18.016 1 22.42 97 ASP B O 1
ATOM 5988 N N . ARG B 1 98 ? 28.391 51.938 17.438 1 24.64 98 ARG B N 1
ATOM 5989 C CA . ARG B 1 98 ? 26.953 52.156 17.5 1 24.64 98 ARG B CA 1
ATOM 5990 C C . ARG B 1 98 ? 26.219 51.312 16.453 1 24.64 98 ARG B C 1
ATOM 5992 O O . ARG B 1 98 ? 26.359 51.562 15.25 1 24.64 98 ARG B O 1
ATOM 5999 N N . PRO B 1 99 ? 26.156 50.094 16.703 1 24.28 99 PRO B N 1
ATOM 6000 C CA . PRO B 1 99 ? 25.703 49.281 15.578 1 24.28 99 PRO B CA 1
ATOM 6001 C C . PRO B 1 99 ? 24.344 49.688 15.039 1 24.28 99 PRO B C 1
ATOM 6003 O O . PRO B 1 99 ? 23.391 49.875 15.812 1 24.28 99 PRO B O 1
ATOM 6006 N N . MET B 1 100 ? 24.328 50.688 14.125 1 22.52 100 MET B N 1
ATOM 6007 C CA . MET B 1 100 ? 23.094 51.156 13.492 1 22.52 100 MET B CA 1
ATOM 6008 C C . MET B 1 100 ? 22.234 50 13.031 1 22.52 100 MET B C 1
ATOM 6010 O O . MET B 1 100 ? 22.703 49.094 12.336 1 22.52 100 MET B O 1
ATOM 6014 N N . SER B 1 101 ? 21.219 49.594 13.773 1 23.75 101 SER B N 1
ATOM 6015 C CA . SER B 1 101 ? 20.141 48.594 13.664 1 23.75 101 SER B CA 1
ATOM 6016 C C . SER B 1 101 ? 19.484 48.656 12.289 1 23.75 101 SER B C 1
ATOM 6018 O O . SER B 1 101 ? 18.516 49.375 12.094 1 23.75 101 SER B O 1
ATOM 6020 N N . VAL B 1 102 ? 20.25 48.969 11.234 1 24.89 102 VAL B N 1
ATOM 6021 C CA . VAL B 1 102 ? 19.516 49.156 9.984 1 24.89 102 VAL B CA 1
ATOM 6022 C C . VAL B 1 102 ? 18.656 47.938 9.703 1 24.89 102 VAL B C 1
ATOM 6024 O O . VAL B 1 102 ? 19.172 46.812 9.602 1 24.89 102 VAL B O 1
ATOM 6027 N N . ALA B 1 103 ? 17.406 47.875 10.094 1 26.92 103 ALA B N 1
ATOM 6028 C CA . ALA B 1 103 ? 16.266 47.031 9.711 1 26.92 103 ALA B CA 1
ATOM 6029 C C . ALA B 1 103 ? 16.312 46.688 8.234 1 26.92 103 ALA B C 1
ATOM 6031 O O . ALA B 1 103 ? 15.984 47.5 7.371 1 26.92 103 ALA B O 1
ATOM 6032 N N . ARG B 1 104 ? 17.422 46.094 7.789 1 27.61 104 ARG B N 1
ATOM 6033 C CA . ARG B 1 104 ? 17.531 45.781 6.371 1 27.61 104 ARG B CA 1
ATOM 6034 C C . ARG B 1 104 ? 16.266 45.094 5.852 1 27.61 104 ARG B C 1
ATOM 6036 O O . ARG B 1 104 ? 15.758 44.156 6.453 1 27.61 104 ARG B O 1
ATOM 6043 N N . THR B 1 105 ? 15.461 45.812 5.164 1 28.97 105 THR B N 1
ATOM 6044 C CA . THR B 1 105 ? 14.32 45.438 4.332 1 28.97 105 THR B CA 1
ATOM 6045 C C . THR B 1 105 ? 14.594 44.125 3.602 1 28.97 105 THR B C 1
ATOM 6047 O O . THR B 1 105 ? 15.68 43.938 3.049 1 28.97 105 THR B O 1
ATOM 6050 N N . PRO B 1 106 ? 14.047 43.062 4.012 1 30.8 106 PRO B N 1
ATOM 6051 C CA . PRO B 1 106 ? 14.242 41.75 3.361 1 30.8 106 PRO B CA 1
ATOM 6052 C C . PRO B 1 106 ? 14.492 41.875 1.86 1 30.8 106 PRO B C 1
ATOM 6054 O O . PRO B 1 106 ? 13.859 42.688 1.189 1 30.8 106 PRO B O 1
ATOM 6057 N N . ASP B 1 107 ? 15.68 41.75 1.418 1 31.5 107 ASP B N 1
ATOM 6058 C CA . ASP B 1 107 ? 16.281 41.844 0.091 1 31.5 107 ASP B CA 1
ATOM 6059 C C . ASP B 1 107 ? 15.297 41.406 -0.988 1 31.5 107 ASP B C 1
ATOM 6061 O O . ASP B 1 107 ? 14.469 40.531 -0.754 1 31.5 107 ASP B O 1
ATOM 6065 N N . ARG B 1 108 ? 15.172 42.031 -2.115 1 33.22 108 ARG B N 1
ATOM 6066 C CA . ARG B 1 108 ? 14.539 42.125 -3.43 1 33.22 108 ARG B CA 1
ATOM 6067 C C . ARG B 1 108 ? 14.422 40.75 -4.074 1 33.22 108 ARG B C 1
ATOM 6069 O O . ARG B 1 108 ? 15.07 39.812 -3.645 1 33.22 108 ARG B O 1
ATOM 6076 N N . ARG B 1 109 ? 14.281 40.719 -5.547 1 35.59 109 ARG B N 1
ATOM 6077 C CA . ARG B 1 109 ? 13.883 40 -6.75 1 35.59 109 ARG B CA 1
ATOM 6078 C C . ARG B 1 109 ? 14.82 38.844 -7.012 1 35.59 109 ARG B C 1
ATOM 6080 O O . ARG B 1 109 ? 15.875 39 -7.637 1 35.59 109 ARG B O 1
ATOM 6087 N N . SER B 1 110 ? 15.164 38.188 -6.254 1 38.53 110 SER B N 1
ATOM 6088 C CA . SER B 1 110 ? 16 37.062 -6.703 1 38.53 110 SER B CA 1
ATOM 6089 C C . SER B 1 110 ? 15.477 36.469 -8.008 1 38.53 110 SER B C 1
ATOM 6091 O O . SER B 1 110 ? 14.289 36.156 -8.117 1 38.53 110 SER B O 1
ATOM 6093 N N . PRO B 1 111 ? 16.062 36.688 -9.148 1 42.56 111 PRO B N 1
ATOM 6094 C CA . PRO B 1 111 ? 15.727 36.25 -10.516 1 42.56 111 PRO B CA 1
ATOM 6095 C C . PRO B 1 111 ? 15.109 34.875 -10.57 1 42.56 111 PRO B C 1
ATOM 6097 O O . PRO B 1 111 ? 14.781 34.375 -11.656 1 42.56 111 PRO B O 1
ATOM 6100 N N . ARG B 1 112 ? 15.477 34.031 -9.641 1 44.34 112 ARG B N 1
ATOM 6101 C CA . ARG B 1 112 ? 15.43 32.562 -9.773 1 44.34 112 ARG B CA 1
ATOM 6102 C C . ARG B 1 112 ? 13.984 32.062 -9.82 1 44.34 112 ARG B C 1
ATOM 6104 O O . ARG B 1 112 ? 13.742 30.891 -10.07 1 44.34 112 ARG B O 1
ATOM 6111 N N . THR B 1 113 ? 13.141 32.719 -8.906 1 52.28 113 THR B N 1
ATOM 6112 C CA . THR B 1 113 ? 11.812 32.094 -8.797 1 52.28 113 THR B CA 1
ATOM 6113 C C . THR B 1 113 ? 11.023 32.312 -10.086 1 52.28 113 THR B C 1
ATOM 6115 O O . THR B 1 113 ? 9.852 31.922 -10.172 1 52.28 113 THR B O 1
ATOM 6118 N N . ILE B 1 114 ? 11.531 32.938 -11.008 1 70.88 114 ILE B N 1
ATOM 6119 C CA . ILE B 1 114 ? 10.555 33.438 -11.961 1 70.88 114 ILE B CA 1
ATOM 6120 C C . ILE B 1 114 ? 10.398 32.469 -13.125 1 70.88 114 ILE B C 1
ATOM 6122 O O . ILE B 1 114 ? 11.359 32.188 -13.844 1 70.88 114 ILE B O 1
ATOM 6126 N N . MET B 1 115 ? 9.398 31.719 -13.055 1 88.94 115 MET B N 1
ATOM 6127 C CA . MET B 1 115 ? 9 30.828 -14.141 1 88.94 115 MET B CA 1
ATOM 6128 C C . MET B 1 115 ? 8.906 31.609 -15.453 1 88.94 115 MET B C 1
ATOM 6130 O O . MET B 1 115 ? 8.328 32.688 -15.508 1 88.94 115 MET B O 1
ATOM 6134 N N . SER B 1 116 ? 9.648 31.188 -16.453 1 93.62 116 SER B N 1
ATOM 6135 C CA . SER B 1 116 ? 9.609 31.797 -17.766 1 93.62 116 SER B CA 1
ATOM 6136 C C . SER B 1 116 ? 8.297 31.5 -18.484 1 93.62 116 SER B C 1
ATOM 6138 O O . SER B 1 116 ? 7.543 30.625 -18.062 1 93.62 116 SER B O 1
ATOM 6140 N N . ASP B 1 117 ? 8.023 32.25 -19.484 1 93.75 117 ASP B N 1
ATOM 6141 C CA . ASP B 1 117 ? 6.828 32 -20.297 1 93.75 117 ASP B CA 1
ATOM 6142 C C . ASP B 1 117 ? 6.934 30.688 -21.047 1 93.75 117 ASP B C 1
ATOM 6144 O O . ASP B 1 117 ? 5.926 30.016 -21.266 1 93.75 117 ASP B O 1
ATOM 6148 N N . ASP B 1 118 ? 8.125 30.359 -21.438 1 94.5 118 ASP B N 1
ATOM 6149 C CA . ASP B 1 118 ? 8.336 29.094 -22.141 1 94.5 118 ASP B CA 1
ATOM 6150 C C . ASP B 1 118 ? 7.957 27.906 -21.25 1 94.5 118 ASP B C 1
ATOM 6152 O O . ASP B 1 118 ? 7.352 26.938 -21.719 1 94.5 118 ASP B O 1
ATOM 6156 N N . LYS B 1 119 ? 8.328 28.016 -20.062 1 96.12 119 LYS B N 1
ATOM 6157 C CA . LYS B 1 119 ? 7.996 26.953 -19.109 1 96.12 119 LYS B CA 1
ATOM 6158 C C . LYS B 1 119 ? 6.488 26.859 -18.906 1 96.12 119 LYS B C 1
ATOM 6160 O O . LYS B 1 119 ? 5.941 25.75 -18.812 1 96.12 119 LYS B O 1
ATOM 6165 N N . LEU B 1 120 ? 5.84 27.984 -18.844 1 95.56 120 LEU B N 1
ATOM 6166 C CA . LEU B 1 120 ? 4.391 27.984 -18.703 1 95.56 120 LEU B CA 1
ATOM 6167 C C . LEU B 1 120 ? 3.729 27.312 -19.906 1 95.56 120 LEU B C 1
ATOM 6169 O O . LEU B 1 120 ? 2.783 26.531 -19.734 1 95.56 120 LEU B O 1
ATOM 6173 N N . GLN B 1 121 ? 4.238 27.578 -21.062 1 94.06 121 GLN B N 1
ATOM 6174 C CA . GLN B 1 121 ? 3.676 26.969 -22.25 1 94.06 121 GLN B CA 1
ATOM 6175 C C . GLN B 1 121 ? 3.861 25.453 -22.25 1 94.06 121 GLN B C 1
ATOM 6177 O O . GLN B 1 121 ? 3.002 24.703 -22.734 1 94.06 121 GLN B O 1
ATOM 6182 N N . GLU B 1 122 ? 4.941 25.047 -21.719 1 95.19 122 GLU B N 1
ATOM 6183 C CA . GLU B 1 122 ? 5.168 23.625 -21.562 1 95.19 122 GLU B CA 1
ATOM 6184 C C . GLU B 1 122 ? 4.125 22.984 -20.656 1 95.19 122 GLU B C 1
ATOM 6186 O O . GLU B 1 122 ? 3.617 21.891 -20.938 1 95.19 122 GLU B O 1
ATOM 6191 N N . LEU B 1 123 ? 3.871 23.641 -19.578 1 95.5 123 LEU B N 1
ATOM 6192 C CA . LEU B 1 123 ? 2.896 23.141 -18.625 1 95.5 123 LEU B CA 1
ATOM 6193 C C . LEU B 1 123 ? 1.499 23.109 -19.234 1 95.5 123 LEU B C 1
ATOM 6195 O O . LEU B 1 123 ? 0.764 22.125 -19.062 1 95.5 123 LEU B O 1
ATOM 6199 N N . LEU B 1 124 ? 1.162 24.188 -19.938 1 93.19 124 LEU B N 1
ATOM 6200 C CA . LEU B 1 124 ? -0.152 24.266 -20.562 1 93.19 124 LEU B CA 1
ATOM 6201 C C . LEU B 1 124 ? -0.305 23.203 -21.641 1 93.19 124 LEU B C 1
ATOM 6203 O O . LEU B 1 124 ? -1.371 22.594 -21.781 1 93.19 124 LEU B O 1
ATOM 6207 N N . HIS B 1 125 ? 0.77 23.016 -22.375 1 91.38 125 HIS B N 1
ATOM 6208 C CA . HIS B 1 125 ? 0.752 21.969 -23.391 1 91.38 125 HIS B CA 1
ATOM 6209 C C . HIS B 1 125 ? 0.56 20.594 -22.781 1 91.38 125 HIS B C 1
ATOM 6211 O O . HIS B 1 125 ? -0.195 19.781 -23.312 1 91.38 125 HIS B O 1
ATOM 6217 N N . LEU B 1 126 ? 1.226 20.359 -21.672 1 91.19 126 LEU B N 1
ATOM 6218 C CA . LEU B 1 126 ? 1.097 19.094 -20.969 1 91.19 126 LEU B CA 1
ATOM 6219 C C . LEU B 1 126 ? -0.339 18.859 -20.516 1 91.19 126 LEU B C 1
ATOM 6221 O O . LEU B 1 126 ? -0.902 17.781 -20.703 1 91.19 126 LEU B O 1
ATOM 6225 N N . MET B 1 127 ? -0.958 19.812 -19.922 1 90.75 127 MET B N 1
ATOM 6226 C CA . MET B 1 127 ? -2.326 19.688 -19.422 1 90.75 127 MET B CA 1
ATOM 6227 C C . MET B 1 127 ? -3.309 19.484 -20.578 1 90.75 127 MET B C 1
ATOM 6229 O O . MET B 1 127 ? -4.23 18.672 -20.484 1 90.75 127 MET B O 1
ATOM 6233 N N . ALA B 1 128 ? -3.078 20.156 -21.672 1 85.81 128 ALA B N 1
ATOM 6234 C CA . ALA B 1 128 ? -3.98 20.094 -22.812 1 85.81 128 ALA B CA 1
ATOM 6235 C C . ALA B 1 128 ? -3.908 18.734 -23.5 1 85.81 128 ALA B C 1
ATOM 6237 O O . ALA B 1 128 ? -4.918 18.234 -23.984 1 85.81 128 ALA B O 1
ATOM 6238 N N . THR B 1 129 ? -2.752 18.109 -23.469 1 82.44 129 THR B N 1
ATOM 6239 C CA . THR B 1 129 ? -2.557 16.906 -24.25 1 82.44 129 THR B CA 1
ATOM 6240 C C . THR B 1 129 ? -2.73 15.664 -23.391 1 82.44 129 THR B C 1
ATOM 6242 O O . THR B 1 129 ? -3.203 14.625 -23.859 1 82.44 129 THR B O 1
ATOM 6245 N N . ARG B 1 130 ? -2.371 15.789 -22.156 1 83.31 130 ARG B N 1
ATOM 6246 C CA . ARG B 1 130 ? -2.287 14.57 -21.359 1 83.31 130 ARG B CA 1
ATOM 6247 C C . ARG B 1 130 ? -3.457 14.469 -20.391 1 83.31 130 ARG B C 1
ATOM 6249 O O . ARG B 1 130 ? -3.801 13.375 -19.922 1 83.31 130 ARG B O 1
ATOM 6256 N N . PHE B 1 131 ? -3.895 15.523 -19.969 1 81.12 131 PHE B N 1
ATOM 6257 C CA . PHE B 1 131 ? -5 15.461 -19.031 1 81.12 131 PHE B CA 1
ATOM 6258 C C . PHE B 1 131 ? -6.297 15.07 -19.734 1 81.12 131 PHE B C 1
ATOM 6260 O O . PHE B 1 131 ? -6.773 15.789 -20.609 1 81.12 131 PHE B O 1
ATOM 6267 N N . ASN B 1 132 ? -6.371 13.539 -19.953 1 63.34 132 ASN B N 1
ATOM 6268 C CA . ASN B 1 132 ? -7.398 12.859 -20.75 1 63.34 132 ASN B CA 1
ATOM 6269 C C . ASN B 1 132 ? -8.797 13.234 -20.266 1 63.34 132 ASN B C 1
ATOM 6271 O O . ASN B 1 132 ? -9.031 13.383 -19.062 1 63.34 132 ASN B O 1
ATOM 6275 N N . LYS B 1 133 ? -9.656 13.531 -21.234 1 56.31 133 LYS B N 1
ATOM 6276 C CA . LYS B 1 133 ? -11.086 13.797 -21.141 1 56.31 133 LYS B CA 1
ATOM 6277 C C . LYS B 1 133 ? -11.82 12.641 -20.469 1 56.31 133 LYS B C 1
ATOM 6279 O O . LYS B 1 133 ? -12.898 12.82 -19.906 1 56.31 133 LYS B O 1
ATOM 6284 N N . ALA B 1 134 ? -11.414 11.484 -20.781 1 47.88 134 ALA B N 1
ATOM 6285 C CA . ALA B 1 134 ? -12.289 10.328 -20.625 1 47.88 134 ALA B CA 1
ATOM 6286 C C . ALA B 1 134 ? -12.695 10.148 -19.156 1 47.88 134 ALA B C 1
ATOM 6288 O O . ALA B 1 134 ? -13.602 9.375 -18.844 1 47.88 134 ALA B O 1
ATOM 6289 N N . ALA B 1 135 ? -11.633 10.203 -18.297 1 44.91 135 ALA B N 1
ATOM 6290 C CA . ALA B 1 135 ? -12.148 9.609 -17.062 1 44.91 135 ALA B CA 1
ATOM 6291 C C . ALA B 1 135 ? -13.5 10.195 -16.688 1 44.91 135 ALA B C 1
ATOM 6293 O O . ALA B 1 135 ? -14.438 9.461 -16.344 1 44.91 135 ALA B O 1
ATOM 6294 N N . TYR B 1 136 ? -13.609 11.219 -15.82 1 41.69 136 TYR B N 1
ATOM 6295 C CA . TYR B 1 136 ? -14.906 11.648 -15.305 1 41.69 136 TYR B CA 1
ATOM 6296 C C . TYR B 1 136 ? -15.57 12.641 -16.25 1 41.69 136 TYR B C 1
ATOM 6298 O O . TYR B 1 136 ? -14.961 13.633 -16.656 1 41.69 136 TYR B O 1
ATOM 6306 N N . SER B 1 137 ? -16.422 12.062 -17.109 1 42.56 137 SER B N 1
ATOM 6307 C CA . SER B 1 137 ? -17.297 12.859 -17.953 1 42.56 137 SER B CA 1
ATOM 6308 C C . SER B 1 137 ? -17.375 14.297 -17.469 1 42.56 137 SER B C 1
ATOM 6310 O O . SER B 1 137 ? -17.359 15.234 -18.266 1 42.56 137 SER B O 1
ATOM 6312 N N . THR B 1 138 ? -17.641 14.359 -16.281 1 43.47 138 THR B N 1
ATOM 6313 C CA . THR B 1 138 ? -17.922 15.703 -15.781 1 43.47 138 THR B CA 1
ATOM 6314 C C . THR B 1 138 ? -16.656 16.562 -15.797 1 43.47 138 THR B C 1
ATOM 6316 O O . THR B 1 138 ? -16.734 17.797 -15.789 1 43.47 138 THR B O 1
ATOM 6319 N N . VAL B 1 139 ? -15.445 15.938 -15.898 1 46.31 139 VAL B N 1
ATOM 6320 C CA . VAL B 1 139 ? -14.188 16.672 -15.797 1 46.31 139 VAL B CA 1
ATOM 6321 C C . VAL B 1 139 ? -13.727 17.109 -17.188 1 46.31 139 VAL B C 1
ATOM 6323 O O . VAL B 1 139 ? -13.031 18.125 -17.312 1 46.31 139 VAL B O 1
ATOM 6326 N N . ALA B 1 140 ? -14.031 16.359 -18.312 1 47.72 140 ALA B N 1
ATOM 6327 C CA . ALA B 1 140 ? -13.602 16.734 -19.656 1 47.72 140 ALA B CA 1
ATOM 6328 C C . ALA B 1 140 ? -14.031 18.156 -19.984 1 47.72 140 ALA B C 1
ATOM 6330 O O . ALA B 1 140 ? -13.25 18.922 -20.578 1 47.72 140 ALA B O 1
ATOM 6331 N N . SER B 1 141 ? -15.273 18.406 -19.609 1 55 141 SER B N 1
ATOM 6332 C CA . SER B 1 141 ? -15.797 19.75 -19.844 1 55 141 SER B CA 1
ATOM 6333 C C . SER B 1 141 ? -15.047 20.781 -19.031 1 55 141 SER B C 1
ATOM 6335 O O . SER B 1 141 ? -14.938 21.938 -19.438 1 55 141 SER B O 1
ATOM 6337 N N . ARG B 1 142 ? -14.086 20.156 -18.234 1 62.5 142 ARG B N 1
ATOM 6338 C CA . ARG B 1 142 ? -13.477 21.109 -17.312 1 62.5 142 ARG B CA 1
ATOM 6339 C C . ARG B 1 142 ? -12.125 21.578 -17.812 1 62.5 142 ARG B C 1
ATOM 6341 O O . ARG B 1 142 ? -11.734 22.734 -17.594 1 62.5 142 ARG B O 1
ATOM 6348 N N . THR B 1 143 ? -11.453 20.672 -18.641 1 68.12 143 THR B N 1
ATOM 6349 C CA . THR B 1 143 ? -10.156 21.109 -19.141 1 68.12 143 THR B CA 1
ATOM 6350 C C . THR B 1 143 ? -10.312 22.328 -20.047 1 68.12 143 THR B C 1
ATOM 6352 O O . THR B 1 143 ? -9.57 23.297 -19.906 1 68.12 143 THR B O 1
ATOM 6355 N N . GLU B 1 144 ? -11.305 22.219 -20.859 1 70.56 144 GLU B N 1
ATOM 6356 C CA . GLU B 1 144 ? -11.539 23.312 -21.781 1 70.56 144 GLU B CA 1
ATOM 6357 C C . GLU B 1 144 ? -12.016 24.562 -21.062 1 70.56 144 GLU B C 1
ATOM 6359 O O . GLU B 1 144 ? -11.68 25.688 -21.453 1 70.56 144 GLU B O 1
ATOM 6364 N N . SER B 1 145 ? -12.617 24.312 -20 1 77.5 145 SER B N 1
ATOM 6365 C CA . SER B 1 145 ? -13.156 25.453 -19.266 1 77.5 145 SER B CA 1
ATOM 6366 C C . SER B 1 145 ? -12.047 26.219 -18.562 1 77.5 145 SER B C 1
ATOM 6368 O O . SER B 1 145 ? -12.078 27.453 -18.5 1 77.5 145 SER B O 1
ATOM 6370 N N . PHE B 1 146 ? -10.992 25.547 -18.141 1 79 146 PHE B N 1
ATOM 6371 C CA . PHE B 1 146 ? -9.93 26.234 -17.406 1 79 146 PHE B CA 1
ATOM 6372 C C . PHE B 1 146 ? -8.906 26.828 -18.375 1 79 146 PHE B C 1
ATOM 6374 O O . PHE B 1 146 ? -8.273 27.844 -18.078 1 79 146 PHE B O 1
ATOM 6381 N N . LEU B 1 147 ? -8.844 26.188 -19.531 1 78.19 147 LEU B N 1
ATOM 6382 C CA . LEU B 1 147 ? -7.848 26.641 -20.5 1 78.19 147 LEU B CA 1
ATOM 6383 C C . LEU B 1 147 ? -8.445 27.672 -21.453 1 78.19 147 LEU B C 1
ATOM 6385 O O . LEU B 1 147 ? -7.723 28.312 -22.219 1 78.19 147 LEU B O 1
ATOM 6389 N N . ASP B 1 148 ? -9.719 27.766 -21.219 1 80.88 148 ASP B N 1
ATOM 6390 C CA . ASP B 1 148 ? -10.406 28.703 -22.109 1 80.88 148 ASP B CA 1
ATOM 6391 C C . ASP B 1 148 ? -10.047 30.141 -21.781 1 80.88 148 ASP B C 1
ATOM 6393 O O . ASP B 1 148 ? -9.758 30.469 -20.625 1 80.88 148 ASP B O 1
ATOM 6397 N N . GLY B 1 149 ? -10.016 31 -22.766 1 79.25 149 GLY B N 1
ATOM 6398 C CA . GLY B 1 149 ? -9.688 32.406 -22.609 1 79.25 149 GLY B CA 1
ATOM 6399 C C . GLY B 1 149 ? -8.258 32.719 -23 1 79.25 149 GLY B C 1
ATOM 6400 O O . GLY B 1 149 ? -7.527 31.859 -23.484 1 79.25 149 GLY B O 1
ATOM 6401 N N . ASP B 1 150 ? -7.883 33.969 -22.75 1 83.94 150 ASP B N 1
ATOM 6402 C CA . ASP B 1 150 ? -6.547 34.438 -23.109 1 83.94 150 ASP B CA 1
ATOM 6403 C C . ASP B 1 150 ? -5.574 34.25 -21.938 1 83.94 150 ASP B C 1
ATOM 6405 O O . ASP B 1 150 ? -5.551 35.062 -21.016 1 83.94 150 ASP B O 1
ATOM 6409 N N . VAL B 1 151 ? -4.801 33.344 -22.016 1 85.38 151 VAL B N 1
ATOM 6410 C CA . VAL B 1 151 ? -3.844 33 -20.969 1 85.38 151 VAL B CA 1
ATOM 6411 C C . VAL B 1 151 ? -2.809 34.125 -20.844 1 85.38 151 VAL B C 1
ATOM 6413 O O . VAL B 1 151 ? -2.131 34.219 -19.812 1 85.38 151 VAL B O 1
ATOM 6416 N N . ASN B 1 152 ? -2.75 34.938 -21.859 1 83.75 152 ASN B N 1
ATOM 6417 C CA . ASN B 1 152 ? -1.795 36.031 -21.812 1 83.75 152 ASN B CA 1
ATOM 6418 C C . ASN B 1 152 ? -2.344 37.219 -21.031 1 83.75 152 ASN B C 1
ATOM 6420 O O . ASN B 1 152 ? -1.608 38.156 -20.719 1 83.75 152 ASN B O 1
ATOM 6424 N N . ASN B 1 153 ? -3.639 37.125 -20.703 1 87.06 153 ASN B N 1
ATOM 6425 C CA . ASN B 1 153 ? -4.23 38.125 -19.828 1 87.06 153 ASN B CA 1
ATOM 6426 C C . ASN B 1 153 ? -3.814 37.906 -18.375 1 87.06 153 ASN B C 1
ATOM 6428 O O . ASN B 1 153 ? -3.99 36.812 -17.828 1 87.06 153 ASN B O 1
ATOM 6432 N N . ASP B 1 154 ? -3.398 38.906 -17.719 1 85.25 154 ASP B N 1
ATOM 6433 C CA . ASP B 1 154 ? -2.84 38.812 -16.375 1 85.25 154 ASP B CA 1
ATOM 6434 C C . ASP B 1 154 ? -3.895 38.375 -15.367 1 85.25 154 ASP B C 1
ATOM 6436 O O . ASP B 1 154 ? -3.557 37.875 -14.289 1 85.25 154 ASP B O 1
ATOM 6440 N N . ASN B 1 155 ? -5.117 38.469 -15.781 1 84.31 155 ASN B N 1
ATOM 6441 C CA . ASN B 1 155 ? -6.184 38.125 -14.844 1 84.31 155 ASN B CA 1
ATOM 6442 C C . ASN B 1 155 ? -6.648 36.656 -15.031 1 84.31 155 ASN B C 1
ATOM 6444 O O . ASN B 1 155 ? -7.438 36.156 -14.234 1 84.31 155 ASN B O 1
ATOM 6448 N N . HIS B 1 156 ? -6.109 36.188 -16.078 1 90 156 HIS B N 1
ATOM 6449 C CA . HIS B 1 156 ? -6.449 34.781 -16.281 1 90 156 HIS B CA 1
ATOM 6450 C C . HIS B 1 156 ? -5.844 33.906 -15.195 1 90 156 HIS B C 1
ATOM 6452 O O . HIS B 1 156 ? -4.707 34.125 -14.766 1 90 156 HIS B O 1
ATOM 6458 N N . ILE B 1 157 ? -6.48 32.938 -14.742 1 91.56 157 ILE B N 1
ATOM 6459 C CA . ILE B 1 157 ? -6.082 32.094 -13.617 1 91.56 157 ILE B CA 1
ATOM 6460 C C . ILE B 1 157 ? -4.824 31.297 -13.977 1 91.56 157 ILE B C 1
ATOM 6462 O O . ILE B 1 157 ? -4.07 30.891 -13.102 1 91.56 157 ILE B O 1
ATOM 6466 N N . LEU B 1 158 ? -4.602 31.094 -15.297 1 93.44 158 LEU B N 1
ATOM 6467 C CA . LEU B 1 158 ? -3.418 30.359 -15.727 1 93.44 158 LEU B CA 1
ATOM 6468 C C . LEU B 1 158 ? -2.416 31.297 -16.391 1 93.44 158 LEU B C 1
ATOM 6470 O O . LEU B 1 158 ? -1.575 30.844 -17.188 1 93.44 158 LEU B O 1
ATOM 6474 N N . SER B 1 159 ? -2.521 32.562 -16.109 1 93.44 159 SER B N 1
ATOM 6475 C CA . SER B 1 159 ? -1.554 33.531 -16.641 1 93.44 159 SER B CA 1
ATOM 6476 C C . SER B 1 159 ? -0.2 33.375 -15.953 1 93.44 159 SER B C 1
ATOM 6478 O O . SER B 1 159 ? -0.098 32.75 -14.898 1 93.44 159 SER B O 1
ATOM 6480 N N . LEU B 1 160 ? 0.791 33.906 -16.578 1 94.06 160 LEU B N 1
ATOM 6481 C CA . LEU B 1 160 ? 2.135 33.844 -16.016 1 94.06 160 LEU B CA 1
ATOM 6482 C C . LEU B 1 160 ? 2.186 34.531 -14.656 1 94.06 160 LEU B C 1
ATOM 6484 O O . LEU B 1 160 ? 2.822 34.031 -13.727 1 94.06 160 LEU B O 1
ATOM 6488 N N . ARG B 1 161 ? 1.528 35.656 -14.562 1 92.88 161 ARG B N 1
ATOM 6489 C CA . ARG B 1 161 ? 1.482 36.375 -13.305 1 92.88 161 ARG B CA 1
ATOM 6490 C C . ARG B 1 161 ? 0.859 35.562 -12.195 1 92.88 161 ARG B C 1
ATOM 6492 O O . ARG B 1 161 ? 1.409 35.469 -11.094 1 92.88 161 ARG B O 1
ATOM 6499 N N . MET B 1 162 ? -0.246 34.969 -12.539 1 93.69 162 MET B N 1
ATOM 6500 C CA . MET B 1 162 ? -0.955 34.188 -11.523 1 93.69 162 MET B CA 1
ATOM 6501 C C . MET B 1 162 ? -0.162 32.969 -11.141 1 93.69 162 MET B C 1
ATOM 6503 O O . MET B 1 162 ? -0.1 32.594 -9.961 1 93.69 162 MET B O 1
ATOM 6507 N N . THR B 1 163 ? 0.402 32.312 -12.102 1 95.31 163 THR B N 1
ATOM 6508 C CA . THR B 1 163 ? 1.178 31.094 -11.812 1 95.31 163 THR B CA 1
ATOM 6509 C C . THR B 1 163 ? 2.375 31.422 -10.922 1 95.31 163 THR B C 1
ATOM 6511 O O . THR B 1 163 ? 2.727 30.656 -10.031 1 95.31 163 THR B O 1
ATOM 6514 N N . ARG B 1 164 ? 2.982 32.531 -11.164 1 94.75 164 ARG B N 1
ATOM 6515 C CA . ARG B 1 164 ? 4.078 33 -10.305 1 94.75 164 ARG B CA 1
ATOM 6516 C C . ARG B 1 164 ? 3.588 33.25 -8.891 1 94.75 164 ARG B C 1
ATOM 6518 O O . ARG B 1 164 ? 4.285 32.969 -7.918 1 94.75 164 ARG B O 1
ATOM 6525 N N . THR B 1 165 ? 2.416 33.812 -8.82 1 94.31 165 THR B N 1
ATOM 6526 C CA . THR B 1 165 ? 1.815 34.062 -7.52 1 94.31 165 THR B CA 1
ATOM 6527 C C . THR B 1 165 ? 1.55 32.781 -6.762 1 94.31 165 THR B C 1
ATOM 6529 O O . THR B 1 165 ? 1.729 32.719 -5.543 1 94.31 165 THR B O 1
ATOM 6532 N N . TYR B 1 166 ? 1.09 31.781 -7.531 1 96.38 166 TYR B N 1
ATOM 6533 C CA . TYR B 1 166 ? 0.859 30.5 -6.895 1 96.38 166 TYR B CA 1
ATOM 6534 C C . TYR B 1 166 ? 2.156 29.922 -6.336 1 96.38 166 TYR B C 1
ATOM 6536 O O . TYR B 1 166 ? 2.188 29.406 -5.215 1 96.38 166 TYR B O 1
ATOM 6544 N N . ILE B 1 167 ? 3.211 29.953 -7.062 1 96.75 167 ILE B N 1
ATOM 6545 C CA . ILE B 1 167 ? 4.5 29.422 -6.633 1 96.75 167 ILE B CA 1
ATOM 6546 C C . ILE B 1 167 ? 4.977 30.172 -5.391 1 96.75 167 ILE B C 1
ATOM 6548 O O . ILE B 1 167 ? 5.48 29.562 -4.445 1 96.75 167 ILE B O 1
ATOM 6552 N N . GLU B 1 168 ? 4.762 31.438 -5.375 1 94.25 168 GLU B N 1
ATOM 6553 C CA . GLU B 1 168 ? 5.141 32.25 -4.215 1 94.25 168 GLU B CA 1
ATOM 6554 C C . GLU B 1 168 ? 4.312 31.859 -2.992 1 94.25 168 GLU B C 1
ATOM 6556 O O . GLU B 1 168 ? 4.828 31.812 -1.872 1 94.25 168 GLU B O 1
ATOM 6561 N N . SER B 1 169 ? 3.059 31.703 -3.229 1 93.38 169 SER B N 1
ATOM 6562 C CA . SER B 1 169 ? 2.184 31.281 -2.137 1 93.38 169 SER B CA 1
ATOM 6563 C C . SER B 1 169 ? 2.637 29.953 -1.541 1 93.38 169 SER B C 1
ATOM 6565 O O . SER B 1 169 ? 2.584 29.766 -0.324 1 93.38 169 SER B O 1
ATOM 6567 N N . TYR B 1 170 ? 3.076 29.031 -2.371 1 95.75 170 TYR B N 1
ATOM 6568 C CA . TYR B 1 170 ? 3.621 27.766 -1.909 1 95.75 170 TYR B CA 1
ATOM 6569 C C . TYR B 1 170 ? 4.789 27.984 -0.955 1 95.75 170 TYR B C 1
ATOM 6571 O O . TYR B 1 170 ? 4.836 27.391 0.124 1 95.75 170 TYR B O 1
ATOM 6579 N N . TRP B 1 171 ? 5.742 28.75 -1.358 1 93.88 171 TRP B N 1
ATOM 6580 C CA . TRP B 1 171 ? 6.949 28.969 -0.571 1 93.88 171 TRP B CA 1
ATOM 6581 C C . TRP B 1 171 ? 6.629 29.688 0.734 1 93.88 171 TRP B C 1
ATOM 6583 O O . TRP B 1 171 ? 7.273 29.453 1.758 1 93.88 171 TRP B O 1
ATOM 6593 N N . TYR B 1 172 ? 5.594 30.453 0.672 1 89.75 172 TYR B N 1
ATOM 6594 C CA . TYR B 1 172 ? 5.297 31.297 1.824 1 89.75 172 TYR B CA 1
ATOM 6595 C C . TYR B 1 172 ? 4.422 30.547 2.83 1 89.75 172 TYR B C 1
ATOM 6597 O O . TYR B 1 172 ? 4.676 30.594 4.035 1 89.75 172 TYR B O 1
ATOM 6605 N N . HIS B 1 173 ? 3.428 29.906 2.375 1 88.62 173 HIS B N 1
ATOM 6606 C CA . HIS B 1 173 ? 2.42 29.375 3.287 1 88.62 173 HIS B CA 1
ATOM 6607 C C . HIS B 1 173 ? 2.635 27.891 3.543 1 88.62 173 HIS B C 1
ATOM 6609 O O . HIS B 1 173 ? 2.264 27.375 4.602 1 88.62 173 HIS B O 1
ATOM 6615 N N . PHE B 1 174 ? 3.201 27.188 2.621 1 92.94 174 PHE B N 1
ATOM 6616 C CA . PHE B 1 174 ? 3.201 25.734 2.744 1 92.94 174 PHE B CA 1
ATOM 6617 C C . PHE B 1 174 ? 4.602 25.219 3.041 1 92.94 174 PHE B C 1
ATOM 6619 O O . PHE B 1 174 ? 4.789 24.406 3.939 1 92.94 174 PHE B O 1
ATOM 6626 N N . HIS B 1 175 ? 5.66 25.672 2.365 1 93.56 175 HIS B N 1
ATOM 6627 C CA . HIS B 1 175 ? 7.016 25.125 2.396 1 93.56 175 HIS B CA 1
ATOM 6628 C C . HIS B 1 175 ? 7.559 25.078 3.822 1 93.56 175 HIS B C 1
ATOM 6630 O O . HIS B 1 175 ? 8.203 24.109 4.215 1 93.56 175 HIS B O 1
ATOM 6636 N N . PRO B 1 176 ? 7.293 26.047 4.652 1 89.19 176 PRO B N 1
ATOM 6637 C CA . PRO B 1 176 ? 7.844 26.016 6.008 1 89.19 176 PRO B CA 1
ATOM 6638 C C . PRO B 1 176 ? 7.316 24.844 6.828 1 89.19 176 PRO B C 1
ATOM 6640 O O . PRO B 1 176 ? 7.969 24.406 7.777 1 89.19 176 PRO B O 1
ATOM 6643 N N . GLN B 1 177 ? 6.23 24.344 6.461 1 90.44 177 GLN B N 1
ATOM 6644 C CA . GLN B 1 177 ? 5.617 23.266 7.223 1 90.44 177 GLN B CA 1
ATOM 6645 C C . GLN B 1 177 ? 6.113 21.906 6.742 1 90.44 177 GLN B C 1
ATOM 6647 O O . GLN B 1 177 ? 6.137 20.938 7.508 1 90.44 177 GLN B O 1
ATOM 6652 N N . LEU B 1 178 ? 6.41 21.828 5.523 1 93.31 178 LEU B N 1
ATOM 6653 C CA . LEU B 1 178 ? 6.945 20.625 4.914 1 93.31 178 LEU B CA 1
ATOM 6654 C C . LEU B 1 178 ? 8.086 20.953 3.959 1 93.31 178 LEU B C 1
ATOM 6656 O O . LEU B 1 178 ? 7.926 20.859 2.738 1 93.31 178 LEU B O 1
ATOM 6660 N N . PRO B 1 179 ? 9.234 21.219 4.559 1 95.06 179 PRO B N 1
ATOM 6661 C CA . PRO B 1 179 ? 10.367 21.688 3.752 1 95.06 179 PRO B CA 1
ATOM 6662 C C . PRO B 1 179 ? 11.102 20.547 3.049 1 95.06 179 PRO B C 1
ATOM 6664 O O . PRO B 1 179 ? 12.258 20.266 3.379 1 95.06 179 PRO B O 1
ATOM 6667 N N . ILE B 1 180 ? 10.539 20 2.004 1 96.94 180 ILE B N 1
ATOM 6668 C CA . ILE B 1 180 ? 11.117 18.844 1.317 1 96.94 180 ILE B CA 1
ATOM 6669 C C . ILE B 1 180 ? 11.859 19.312 0.065 1 96.94 180 ILE B C 1
ATOM 6671 O O . ILE B 1 180 ? 12.562 18.531 -0.577 1 96.94 180 ILE B O 1
ATOM 6675 N N . LEU B 1 181 ? 11.68 20.578 -0.353 1 97.06 181 LEU B N 1
ATOM 6676 C CA . LEU B 1 181 ? 12.414 21.172 -1.469 1 97.06 181 LEU B CA 1
ATOM 6677 C C . LEU B 1 181 ? 13.414 22.203 -0.975 1 97.06 181 LEU B C 1
ATOM 6679 O O . LEU B 1 181 ? 13.133 22.938 -0.016 1 97.06 181 LEU B O 1
ATOM 6683 N N . HIS B 1 182 ? 14.562 22.203 -1.57 1 95.62 182 HIS B N 1
ATOM 6684 C CA . HIS B 1 182 ? 15.555 23.234 -1.251 1 95.62 182 HIS B CA 1
ATOM 6685 C C . HIS B 1 182 ? 15.242 24.547 -1.967 1 95.62 182 HIS B C 1
ATOM 6687 O O . HIS B 1 182 ? 15.539 24.688 -3.154 1 95.62 182 HIS B O 1
ATOM 6693 N N . ARG B 1 183 ? 14.797 25.516 -1.245 1 94.25 183 ARG B N 1
ATOM 6694 C CA . ARG B 1 183 ? 14.273 26.75 -1.819 1 94.25 183 ARG B CA 1
ATOM 6695 C C . ARG B 1 183 ? 15.359 27.531 -2.543 1 94.25 183 ARG B C 1
ATOM 6697 O O . ARG B 1 183 ? 15.18 27.953 -3.686 1 94.25 183 ARG B O 1
ATOM 6704 N N . PRO B 1 184 ? 16.609 27.625 -1.99 1 92.19 184 PRO B N 1
ATOM 6705 C CA . PRO B 1 184 ? 17.625 28.438 -2.65 1 92.19 184 PRO B CA 1
ATOM 6706 C C . PRO B 1 184 ? 18.078 27.859 -3.992 1 92.19 184 PRO B C 1
ATOM 6708 O O . PRO B 1 184 ? 18.469 28.609 -4.891 1 92.19 184 PRO B O 1
ATOM 6711 N N . ALA B 1 185 ? 18.047 26.578 -4.082 1 91.56 185 ALA B N 1
ATOM 6712 C CA . ALA B 1 185 ? 18.531 25.938 -5.305 1 91.56 185 ALA B CA 1
ATOM 6713 C C . ALA B 1 185 ? 17.391 25.688 -6.285 1 91.56 185 ALA B C 1
ATOM 6715 O O . ALA B 1 185 ? 17.609 25.25 -7.41 1 91.56 185 ALA B O 1
ATOM 6716 N N . PHE B 1 186 ? 16.188 26.031 -5.926 1 94.56 186 PHE B N 1
ATOM 6717 C CA . PHE B 1 186 ? 15.031 25.719 -6.75 1 94.56 186 PHE B CA 1
ATOM 6718 C C . PHE B 1 186 ? 14.891 26.719 -7.898 1 94.56 186 PHE B C 1
ATOM 6720 O O . PHE B 1 186 ? 14.922 27.922 -7.684 1 94.56 186 PHE B O 1
ATOM 6727 N N . VAL B 1 187 ? 14.852 26.203 -9.047 1 93.44 187 VAL B N 1
ATOM 6728 C CA . VAL B 1 187 ? 14.57 26.984 -10.25 1 93.44 187 VAL B CA 1
ATOM 6729 C C . VAL B 1 187 ? 13.375 26.391 -10.984 1 93.44 187 VAL B C 1
ATOM 6731 O O . VAL B 1 187 ? 13.43 25.25 -11.445 1 93.44 187 VAL B O 1
ATOM 6734 N N . ALA B 1 188 ? 12.281 27.156 -11.156 1 95.56 188 ALA B N 1
ATOM 6735 C CA . ALA B 1 188 ? 11.031 26.656 -11.734 1 95.56 188 ALA B CA 1
ATOM 6736 C C . ALA B 1 188 ? 11.258 26.125 -13.148 1 95.56 188 ALA B C 1
ATOM 6738 O O . ALA B 1 188 ? 10.68 25.109 -13.531 1 95.56 188 ALA B O 1
ATOM 6739 N N . ASP B 1 189 ? 12.109 26.766 -13.867 1 95.12 189 ASP B N 1
ATOM 6740 C CA . ASP B 1 189 ? 12.32 26.391 -15.266 1 95.12 189 ASP B CA 1
ATOM 6741 C C . ASP B 1 189 ? 13.031 25.047 -15.375 1 95.12 189 ASP B C 1
ATOM 6743 O O . ASP B 1 189 ? 12.922 24.359 -16.391 1 95.12 189 ASP B O 1
ATOM 6747 N N . HIS B 1 190 ? 13.719 24.672 -14.328 1 93.88 190 HIS B N 1
ATOM 6748 C CA . HIS B 1 190 ? 14.477 23.438 -14.352 1 93.88 190 HIS B CA 1
ATOM 6749 C C . HIS B 1 190 ? 13.719 22.312 -13.641 1 93.88 190 HIS B C 1
ATOM 6751 O O . HIS B 1 190 ? 14.109 21.141 -13.719 1 93.88 190 HIS B O 1
ATOM 6757 N N . ALA B 1 191 ? 12.672 22.672 -13.008 1 96 191 ALA B N 1
ATOM 6758 C CA . ALA B 1 191 ? 11.906 21.672 -12.258 1 96 191 ALA B CA 1
ATOM 6759 C C . ALA B 1 191 ? 11.109 20.781 -13.203 1 96 191 ALA B C 1
ATOM 6761 O O . ALA B 1 191 ? 10.578 21.25 -14.211 1 96 191 ALA B O 1
ATOM 6762 N N . PRO B 1 192 ? 11.094 19.453 -12.875 1 96.75 192 PRO B N 1
ATOM 6763 C CA . PRO B 1 192 ? 10.203 18.625 -13.68 1 96.75 192 PRO B CA 1
ATOM 6764 C C . PRO B 1 192 ? 8.773 19.156 -13.727 1 96.75 192 PRO B C 1
ATOM 6766 O O . PRO B 1 192 ? 8.266 19.641 -12.719 1 96.75 192 PRO B O 1
ATOM 6769 N N . ASN B 1 193 ? 8.125 19.078 -14.867 1 97.31 193 ASN B N 1
ATOM 6770 C CA . ASN B 1 193 ? 6.805 19.656 -15.094 1 97.31 193 ASN B CA 1
ATOM 6771 C C . ASN B 1 193 ? 5.785 19.156 -14.086 1 97.31 193 ASN B C 1
ATOM 6773 O O . ASN B 1 193 ? 4.996 19.938 -13.547 1 97.31 193 ASN B O 1
ATOM 6777 N N . LEU B 1 194 ? 5.797 17.875 -13.867 1 97.88 194 LEU B N 1
ATOM 6778 C CA . LEU B 1 194 ? 4.805 17.281 -12.969 1 97.88 194 LEU B CA 1
ATOM 6779 C C . LEU B 1 194 ? 5.008 17.781 -11.539 1 97.88 194 LEU B C 1
ATOM 6781 O O . LEU B 1 194 ? 4.039 18.031 -10.828 1 97.88 194 LEU B O 1
ATOM 6785 N N . LEU B 1 195 ? 6.238 17.875 -11.07 1 98.44 195 LEU B N 1
ATOM 6786 C CA . LEU B 1 195 ? 6.527 18.422 -9.75 1 98.44 195 LEU B CA 1
ATOM 6787 C C . LEU B 1 195 ? 6.094 19.875 -9.648 1 98.44 195 LEU B C 1
ATOM 6789 O O . LEU B 1 195 ? 5.5 20.281 -8.648 1 98.44 195 LEU B O 1
ATOM 6793 N N . LEU B 1 196 ? 6.395 20.625 -10.703 1 98.38 196 LEU B N 1
ATOM 6794 C CA . LEU B 1 196 ? 6.039 22.047 -10.711 1 98.38 196 LEU B CA 1
ATOM 6795 C C . LEU B 1 196 ? 4.527 22.219 -10.648 1 98.38 196 LEU B C 1
ATOM 6797 O O . LEU B 1 196 ? 4.031 23.125 -9.977 1 98.38 196 LEU B O 1
ATOM 6801 N N . LEU B 1 197 ? 3.787 21.406 -11.352 1 98.25 197 LEU B N 1
ATOM 6802 C CA . LEU B 1 197 ? 2.33 21.453 -11.305 1 98.25 197 LEU B CA 1
ATOM 6803 C C . LEU B 1 197 ? 1.825 21.172 -9.891 1 98.25 197 LEU B C 1
ATOM 6805 O O . LEU B 1 197 ? 0.833 21.75 -9.453 1 98.25 197 LEU B O 1
ATOM 6809 N N . ALA B 1 198 ? 2.459 20.234 -9.18 1 98.56 198 ALA B N 1
ATOM 6810 C CA . ALA B 1 198 ? 2.08 19.969 -7.801 1 98.56 198 ALA B CA 1
ATOM 6811 C C . ALA B 1 198 ? 2.311 21.188 -6.914 1 98.56 198 ALA B C 1
ATOM 6813 O O . ALA B 1 198 ? 1.473 21.516 -6.074 1 98.56 198 ALA B O 1
ATOM 6814 N N . ILE B 1 199 ? 3.457 21.844 -7.137 1 98.31 199 ILE B N 1
ATOM 6815 C CA . ILE B 1 199 ? 3.787 23.047 -6.387 1 98.31 199 ILE B CA 1
ATOM 6816 C C . ILE B 1 199 ? 2.746 24.125 -6.668 1 98.31 199 ILE B C 1
ATOM 6818 O O . ILE B 1 199 ? 2.244 24.766 -5.746 1 98.31 199 ILE B O 1
ATOM 6822 N N . ILE B 1 200 ? 2.371 24.281 -7.902 1 97.94 200 ILE B N 1
ATOM 6823 C CA . ILE B 1 200 ? 1.399 25.281 -8.32 1 97.94 200 ILE B CA 1
ATOM 6824 C C . ILE B 1 200 ? 0.038 24.969 -7.703 1 97.94 200 ILE B C 1
ATOM 6826 O O . ILE B 1 200 ? -0.652 25.875 -7.227 1 97.94 200 ILE B O 1
ATOM 6830 N N . ALA B 1 201 ? -0.327 23.719 -7.703 1 97.62 201 ALA B N 1
ATOM 6831 C CA . ALA B 1 201 ? -1.621 23.328 -7.148 1 97.62 201 ALA B CA 1
ATOM 6832 C C . ALA B 1 201 ? -1.694 23.641 -5.656 1 97.62 201 ALA B C 1
ATOM 6834 O O . ALA B 1 201 ? -2.695 24.172 -5.172 1 97.62 201 ALA B O 1
ATOM 6835 N N . ILE B 1 202 ? -0.664 23.312 -4.887 1 97.19 202 ILE B N 1
ATOM 6836 C CA . ILE B 1 202 ? -0.637 23.609 -3.455 1 97.19 202 ILE B CA 1
ATOM 6837 C C . ILE B 1 202 ? -0.668 25.125 -3.234 1 97.19 202 ILE B C 1
ATOM 6839 O O . ILE B 1 202 ? -1.392 25.609 -2.365 1 97.19 202 ILE B O 1
ATOM 6843 N N . GLY B 1 203 ? 0.122 25.828 -4.055 1 96.06 203 GLY B N 1
ATOM 6844 C CA . GLY B 1 203 ? 0.115 27.281 -3.957 1 96.06 203 GLY B CA 1
ATOM 6845 C C . GLY B 1 203 ? -1.241 27.891 -4.254 1 96.06 203 GLY B C 1
ATOM 6846 O O . GLY B 1 203 ? -1.656 28.844 -3.59 1 96.06 203 GLY B O 1
ATOM 6847 N N . ALA B 1 204 ? -1.89 27.344 -5.23 1 94.88 204 ALA B N 1
ATOM 6848 C CA . ALA B 1 204 ? -3.229 27.812 -5.578 1 94.88 204 ALA B CA 1
ATOM 6849 C C . ALA B 1 204 ? -4.211 27.562 -4.441 1 94.88 204 ALA B C 1
ATOM 6851 O O . ALA B 1 204 ? -5.078 28.391 -4.16 1 94.88 204 ALA B O 1
ATOM 6852 N N . SER B 1 205 ? -4.098 26.484 -3.734 1 92.56 205 SER B N 1
ATOM 6853 C CA . SER B 1 205 ? -5 26.109 -2.65 1 92.56 205 SER B CA 1
ATOM 6854 C C . SER B 1 205 ? -4.762 26.969 -1.41 1 92.56 205 SER B C 1
ATOM 6856 O O . SER B 1 205 ? -5.648 27.109 -0.568 1 92.56 205 SER B O 1
ATOM 6858 N N . THR B 1 206 ? -3.559 27.5 -1.307 1 91 206 THR B N 1
ATOM 6859 C CA . THR B 1 206 ? -3.219 28.281 -0.122 1 91 206 THR B CA 1
ATOM 6860 C C . THR B 1 206 ? -3.15 29.781 -0.457 1 91 206 THR B C 1
ATOM 6862 O O . THR B 1 206 ? -2.494 30.547 0.247 1 91 206 THR B O 1
ATOM 6865 N N . LEU B 1 207 ? -3.779 30.078 -1.551 1 90.12 207 LEU B N 1
ATOM 6866 C CA . LEU B 1 207 ? -3.748 31.484 -1.954 1 90.12 207 LEU B CA 1
ATOM 6867 C C . LEU B 1 207 ? -4.367 32.375 -0.88 1 90.12 207 LEU B C 1
ATOM 6869 O O . LEU B 1 207 ? -5.402 32.031 -0.304 1 90.12 207 LEU B O 1
ATOM 6873 N N . ASP B 1 208 ? -3.812 33.5 -0.653 1 84.31 208 ASP B N 1
ATOM 6874 C CA . ASP B 1 208 ? -4.195 34.406 0.416 1 84.31 208 ASP B CA 1
ATOM 6875 C C . ASP B 1 208 ? -5.582 35 0.165 1 84.31 208 ASP B C 1
ATOM 6877 O O . ASP B 1 208 ? -5.996 35.156 -0.986 1 84.31 208 ASP B O 1
ATOM 6881 N N . ARG B 1 209 ? -6.195 35.406 1.174 1 81.69 209 ARG B N 1
ATOM 6882 C CA . ARG B 1 209 ? -7.555 35.969 1.138 1 81.69 209 ARG B CA 1
ATOM 6883 C C . ARG B 1 209 ? -7.59 37.312 0.419 1 81.69 209 ARG B C 1
ATOM 6885 O O . ARG B 1 209 ? -8.648 37.719 -0.042 1 81.69 209 ARG B O 1
ATOM 6892 N N . ILE B 1 210 ? -6.473 37.875 0.28 1 83.19 210 ILE B N 1
ATOM 6893 C CA . ILE B 1 210 ? -6.391 39.188 -0.315 1 83.19 210 ILE B CA 1
ATOM 6894 C C . ILE B 1 210 ? -6.891 39.156 -1.757 1 83.19 210 ILE B C 1
ATOM 6896 O O . ILE B 1 210 ? -7.324 40.156 -2.305 1 83.19 210 ILE B O 1
ATOM 6900 N N . HIS B 1 211 ? -6.922 38 -2.355 1 85.69 211 HIS B N 1
ATOM 6901 C CA . HIS B 1 211 ? -7.316 37.875 -3.754 1 85.69 211 HIS B CA 1
ATOM 6902 C C . HIS B 1 211 ? -8.828 37.75 -3.891 1 85.69 211 HIS B C 1
ATOM 6904 O O . HIS B 1 211 ? -9.359 37.812 -5.004 1 85.69 211 HIS B O 1
ATOM 6910 N N . GLY B 1 212 ? -9.547 37.688 -2.738 1 84.62 212 GLY B N 1
ATOM 6911 C CA . GLY B 1 212 ? -11 37.625 -2.77 1 84.62 212 GLY B CA 1
ATOM 6912 C C . GLY B 1 212 ? -11.555 36.219 -2.809 1 84.62 212 GLY B C 1
ATOM 6913 O O . GLY B 1 212 ? -10.875 35.312 -3.266 1 84.62 212 GLY B O 1
ATOM 6914 N N . PRO B 1 213 ? -12.742 36.062 -2.428 1 83.19 213 PRO B N 1
ATOM 6915 C CA . PRO B 1 213 ? -13.336 34.719 -2.314 1 83.19 213 PRO B CA 1
ATOM 6916 C C . PRO B 1 213 ? -13.641 34.094 -3.672 1 83.19 213 PRO B C 1
ATOM 6918 O O . PRO B 1 213 ? -13.508 32.875 -3.84 1 83.19 213 PRO B O 1
ATOM 6921 N N . GLU B 1 214 ? -14.047 34.875 -4.652 1 85.12 214 GLU B N 1
ATOM 6922 C CA . GLU B 1 214 ? -14.391 34.344 -5.965 1 85.12 214 GLU B CA 1
ATOM 6923 C C . GLU B 1 214 ? -13.164 33.75 -6.668 1 85.12 214 GLU B C 1
ATOM 6925 O O . GLU B 1 214 ? -13.203 32.656 -7.207 1 85.12 214 GLU B O 1
ATOM 6930 N N . VAL B 1 215 ? -12.172 34.594 -6.605 1 87.12 215 VAL B N 1
ATOM 6931 C CA . VAL B 1 215 ? -10.93 34.156 -7.25 1 87.12 215 VAL B CA 1
ATOM 6932 C C . VAL B 1 215 ? -10.367 32.938 -6.52 1 87.12 215 VAL B C 1
ATOM 6934 O O . VAL B 1 215 ? -9.938 31.969 -7.156 1 87.12 215 VAL B O 1
ATOM 6937 N N . THR B 1 216 ? -10.375 32.969 -5.242 1 87.44 216 THR B N 1
ATOM 6938 C CA . THR B 1 216 ? -9.805 31.859 -4.465 1 87.44 216 THR B CA 1
ATOM 6939 C C . THR B 1 216 ? -10.594 30.578 -4.684 1 87.44 216 THR B C 1
ATOM 6941 O O . THR B 1 216 ? -10.023 29.484 -4.691 1 87.44 216 THR B O 1
ATOM 6944 N N . GLU B 1 217 ? -11.852 30.688 -4.879 1 86.12 217 GLU B N 1
ATOM 6945 C CA . GLU B 1 217 ? -12.68 29.516 -5.141 1 86.12 217 GLU B CA 1
ATOM 6946 C C . GLU B 1 217 ? -12.375 28.922 -6.512 1 86.12 217 GLU B C 1
ATOM 6948 O O . GLU B 1 217 ? -12.258 27.703 -6.656 1 86.12 217 GLU B O 1
ATOM 6953 N N . THR B 1 218 ? -12.289 29.781 -7.453 1 88.44 218 THR B N 1
ATOM 6954 C CA . THR B 1 218 ? -11.984 29.328 -8.805 1 88.44 218 THR B CA 1
ATOM 6955 C C . THR B 1 218 ? -10.602 28.688 -8.867 1 88.44 218 THR B C 1
ATOM 6957 O O . THR B 1 218 ? -10.414 27.688 -9.555 1 88.44 218 THR B O 1
ATOM 6960 N N . VAL B 1 219 ? -9.75 29.312 -8.195 1 91.31 219 VAL B N 1
ATOM 6961 C CA . VAL B 1 219 ? -8.375 28.828 -8.188 1 91.31 219 VAL B CA 1
ATOM 6962 C C . VAL B 1 219 ? -8.312 27.484 -7.465 1 91.31 219 VAL B C 1
ATOM 6964 O O . VAL B 1 219 ? -7.523 26.609 -7.832 1 91.31 219 VAL B O 1
ATOM 6967 N N . SER B 1 220 ? -9.062 27.297 -6.426 1 89.94 220 SER B N 1
ATOM 6968 C CA . SER B 1 220 ? -9.117 26.016 -5.734 1 89.94 220 SER B CA 1
ATOM 6969 C C . SER B 1 220 ? -9.648 24.922 -6.652 1 89.94 220 SER B C 1
ATOM 6971 O O . SER B 1 220 ? -9.195 23.766 -6.582 1 89.94 220 SER B O 1
ATOM 6973 N N . GLU B 1 221 ? -10.578 25.25 -7.48 1 89.81 221 GLU B N 1
ATOM 6974 C CA . GLU B 1 221 ? -11.102 24.281 -8.453 1 89.81 221 GLU B CA 1
ATOM 6975 C C . GLU B 1 221 ? -10.039 23.906 -9.477 1 89.81 221 GLU B C 1
ATOM 6977 O O . GLU B 1 221 ? -9.977 22.75 -9.922 1 89.81 221 GLU B O 1
ATOM 6982 N N . LEU B 1 222 ? -9.32 24.922 -9.852 1 91.5 222 LEU B N 1
ATOM 6983 C CA . LEU B 1 222 ? -8.211 24.641 -10.758 1 91.5 222 LEU B CA 1
ATOM 6984 C C . LEU B 1 222 ? -7.215 23.672 -10.117 1 91.5 222 LEU B C 1
ATOM 6986 O O . LEU B 1 222 ? -6.742 22.75 -10.773 1 91.5 222 LEU B O 1
ATOM 6990 N N . ALA B 1 223 ? -6.906 23.938 -8.867 1 94.56 223 ALA B N 1
ATOM 6991 C CA . ALA B 1 223 ? -5.98 23.062 -8.156 1 94.56 223 ALA B CA 1
ATOM 6992 C C . ALA B 1 223 ? -6.508 21.625 -8.102 1 94.56 223 ALA B C 1
ATOM 6994 O O . ALA B 1 223 ? -5.758 20.672 -8.336 1 94.56 223 ALA B O 1
ATOM 6995 N N . ASN B 1 224 ? -7.777 21.438 -7.855 1 92.31 224 ASN B N 1
ATOM 6996 C CA . ASN B 1 224 ? -8.398 20.109 -7.836 1 92.31 224 ASN B CA 1
ATOM 6997 C C . ASN B 1 224 ? -8.312 19.438 -9.195 1 92.31 224 ASN B C 1
ATOM 6999 O O . ASN B 1 224 ? -8.062 18.234 -9.273 1 92.31 224 ASN B O 1
ATOM 7003 N N . PHE B 1 225 ? -8.531 20.281 -10.125 1 91.31 225 PHE B N 1
ATOM 7004 C CA . PHE B 1 225 ? -8.461 19.75 -11.484 1 91.31 225 PHE B CA 1
ATOM 7005 C C . PHE B 1 225 ? -7.062 19.234 -11.797 1 91.31 225 PHE B C 1
ATOM 7007 O O . PHE B 1 225 ? -6.902 18.156 -12.359 1 91.31 225 PHE B O 1
ATOM 7014 N N . ILE B 1 226 ? -6.074 20 -11.492 1 94.25 226 ILE B N 1
ATOM 7015 C CA . ILE B 1 226 ? -4.688 19.625 -11.75 1 94.25 226 ILE B CA 1
ATOM 7016 C C . ILE B 1 226 ? -4.359 18.344 -11 1 94.25 226 ILE B C 1
ATOM 7018 O O . ILE B 1 226 ? -3.846 17.391 -11.586 1 94.25 226 ILE B O 1
ATOM 7022 N N . ILE B 1 227 ? -4.715 18.266 -9.742 1 95.56 227 ILE B N 1
ATOM 7023 C CA . ILE B 1 227 ? -4.336 17.141 -8.898 1 95.56 227 ILE B CA 1
ATOM 7024 C C . ILE B 1 227 ? -5.105 15.891 -9.32 1 95.56 227 ILE B C 1
ATOM 7026 O O . ILE B 1 227 ? -4.586 14.781 -9.242 1 95.56 227 ILE B O 1
ATOM 7030 N N . TRP B 1 228 ? -6.285 16.078 -9.805 1 91.38 228 TRP B N 1
ATOM 7031 C CA . TRP B 1 228 ? -7.102 14.969 -10.273 1 91.38 228 TRP B CA 1
ATOM 7032 C C . TRP B 1 228 ? -6.359 14.156 -11.328 1 91.38 228 TRP B C 1
ATOM 7034 O O . TRP B 1 228 ? -6.469 12.93 -11.367 1 91.38 228 TRP B O 1
ATOM 7044 N N . HIS B 1 229 ? -5.559 14.75 -12.102 1 91.12 229 HIS B N 1
ATOM 7045 C CA . HIS B 1 229 ? -4.883 14.086 -13.211 1 91.12 229 HIS B CA 1
ATOM 7046 C C . HIS B 1 229 ? -3.42 13.82 -12.883 1 91.12 229 HIS B C 1
ATOM 7048 O O . HIS B 1 229 ? -2.822 12.883 -13.422 1 91.12 229 HIS B O 1
ATOM 7054 N N . LEU B 1 230 ? -2.916 14.617 -12.055 1 95.06 230 LEU B N 1
ATOM 7055 C CA . LEU B 1 230 ? -1.47 14.664 -11.859 1 95.06 230 LEU B CA 1
ATOM 7056 C C . LEU B 1 230 ? -0.957 13.344 -11.297 1 95.06 230 LEU B C 1
ATOM 7058 O O . LEU B 1 230 ? 0.123 12.875 -11.672 1 95.06 230 LEU B O 1
ATOM 7062 N N . ARG B 1 231 ? -1.638 12.695 -10.383 1 94.56 231 ARG B N 1
ATOM 7063 C CA . ARG B 1 231 ? -1.176 11.445 -9.789 1 94.56 231 ARG B CA 1
ATOM 7064 C C . ARG B 1 231 ? -0.95 10.383 -10.859 1 94.56 231 ARG B C 1
ATOM 7066 O O . ARG B 1 231 ? 0.053 9.664 -10.82 1 94.56 231 ARG B O 1
ATOM 7073 N N . TRP B 1 232 ? -1.871 10.266 -11.766 1 91.25 232 TRP B N 1
ATOM 7074 C CA . TRP B 1 232 ? -1.766 9.258 -12.82 1 91.25 232 TRP B CA 1
ATOM 7075 C C . TRP B 1 232 ? -0.587 9.555 -13.742 1 91.25 232 TRP B C 1
ATOM 7077 O O . TRP B 1 232 ? 0.124 8.633 -14.164 1 91.25 232 TRP B O 1
ATOM 7087 N N . GLU B 1 233 ? -0.402 10.828 -13.984 1 92.38 233 GLU B N 1
ATOM 7088 C CA . GLU B 1 233 ? 0.725 11.219 -14.828 1 92.38 233 GLU B CA 1
ATOM 7089 C C . GLU B 1 233 ? 2.055 10.852 -14.172 1 92.38 233 GLU B C 1
ATOM 7091 O O . GLU B 1 233 ? 3 10.453 -14.859 1 92.38 233 GLU B O 1
ATOM 7096 N N . VAL B 1 234 ? 2.105 11.039 -12.898 1 94.94 234 VAL B N 1
ATOM 7097 C CA . VAL B 1 234 ? 3.324 10.672 -12.18 1 94.94 234 VAL B CA 1
ATOM 7098 C C . VAL B 1 234 ? 3.52 9.164 -12.227 1 94.94 234 VAL B C 1
ATOM 7100 O O . VAL B 1 234 ? 4.629 8.68 -12.453 1 94.94 234 VAL B O 1
ATOM 7103 N N . PHE B 1 235 ? 2.451 8.359 -12.047 1 91.75 235 PHE B N 1
ATOM 7104 C CA . PHE B 1 235 ? 2.521 6.902 -12.062 1 91.75 235 PHE B CA 1
ATOM 7105 C C . PHE B 1 235 ? 2.994 6.398 -13.422 1 91.75 235 PHE B C 1
ATOM 7107 O O . PHE B 1 235 ? 3.688 5.383 -13.508 1 91.75 235 PHE B O 1
ATOM 7114 N N . MET B 1 236 ? 2.633 7.113 -14.43 1 89.06 236 MET B N 1
ATOM 7115 C CA . MET B 1 236 ? 2.928 6.668 -15.789 1 89.06 236 MET B CA 1
ATOM 7116 C C . MET B 1 236 ? 4.312 7.133 -16.219 1 89.06 236 MET B C 1
ATOM 7118 O O . MET B 1 236 ? 4.832 6.684 -17.25 1 89.06 236 MET B O 1
ATOM 7122 N N . ASP B 1 237 ? 4.875 8.008 -15.422 1 90.38 237 ASP B N 1
ATOM 7123 C CA . ASP B 1 237 ? 6.172 8.562 -15.797 1 90.38 237 ASP B CA 1
ATOM 7124 C C . ASP B 1 237 ? 7.262 7.496 -15.75 1 90.38 237 ASP B C 1
ATOM 7126 O O . ASP B 1 237 ? 7.254 6.633 -14.867 1 90.38 237 ASP B O 1
ATOM 7130 N N . THR B 1 238 ? 8.227 7.555 -16.656 1 86.5 238 THR B N 1
ATOM 7131 C CA . THR B 1 238 ? 9.305 6.582 -16.766 1 86.5 238 THR B CA 1
ATOM 7132 C C . THR B 1 238 ? 10.188 6.613 -15.516 1 86.5 238 THR B C 1
ATOM 7134 O O . THR B 1 238 ? 10.773 5.594 -15.141 1 86.5 238 THR B O 1
ATOM 7137 N N . GLU B 1 239 ? 10.258 7.785 -14.914 1 89.94 239 GLU B N 1
ATOM 7138 C CA . GLU B 1 239 ? 11.156 7.93 -13.766 1 89.94 239 GLU B CA 1
ATOM 7139 C C . GLU B 1 239 ? 10.492 7.434 -12.484 1 89.94 239 GLU B C 1
ATOM 7141 O O . GLU B 1 239 ? 11.109 7.441 -11.422 1 89.94 239 GLU B O 1
ATOM 7146 N N . PHE B 1 240 ? 9.273 6.973 -12.664 1 90.81 240 PHE B N 1
ATOM 7147 C CA . PHE B 1 240 ? 8.57 6.344 -11.555 1 90.81 240 PHE B CA 1
ATOM 7148 C C . PHE B 1 240 ? 9.141 4.953 -11.273 1 90.81 240 PHE B C 1
ATOM 7150 O O . PHE B 1 240 ? 9.102 4.48 -10.133 1 90.81 240 PHE B O 1
ATOM 7157 N N . GLN B 1 241 ? 9.656 4.371 -12.281 1 82.31 241 GLN B N 1
ATOM 7158 C CA . GLN B 1 241 ? 10.18 3.014 -12.164 1 82.31 241 GLN B CA 1
ATOM 7159 C C . GLN B 1 241 ? 11.531 3.006 -11.453 1 82.31 241 GLN B C 1
ATOM 7161 O O . GLN B 1 241 ? 12.195 4.043 -11.352 1 82.31 241 GLN B O 1
ATOM 7166 N N . ALA B 1 242 ? 11.922 1.822 -10.945 1 75.94 242 ALA B N 1
ATOM 7167 C CA . ALA B 1 242 ? 13.18 1.688 -10.211 1 75.94 242 ALA B CA 1
ATOM 7168 C C . ALA B 1 242 ? 14.375 1.85 -11.141 1 75.94 242 ALA B C 1
ATOM 7170 O O . ALA B 1 242 ? 14.391 1.295 -12.242 1 75.94 242 ALA B O 1
ATOM 7171 N N . PRO B 1 243 ? 15.258 2.785 -10.789 1 82.19 243 PRO B N 1
ATOM 7172 C CA . PRO B 1 243 ? 15.359 3.57 -9.562 1 82.19 243 PRO B CA 1
ATOM 7173 C C . PRO B 1 243 ? 14.562 4.875 -9.617 1 82.19 243 PRO B C 1
ATOM 7175 O O . PRO B 1 243 ? 14.773 5.684 -10.531 1 82.19 243 PRO B O 1
ATOM 7178 N N . THR B 1 244 ? 13.781 5.051 -8.711 1 90.44 244 THR B N 1
ATOM 7179 C CA . THR B 1 244 ? 12.875 6.199 -8.695 1 90.44 244 THR B CA 1
ATOM 7180 C C . THR B 1 244 ? 13.633 7.48 -8.367 1 90.44 244 THR B C 1
ATOM 7182 O O . THR B 1 244 ? 14.484 7.492 -7.473 1 90.44 244 THR B O 1
ATOM 7185 N N . LYS B 1 245 ? 13.336 8.453 -9.102 1 94 245 LYS B N 1
ATOM 7186 C CA . LYS B 1 245 ? 14.008 9.734 -8.898 1 94 245 LYS B CA 1
ATOM 7187 C C . LYS B 1 245 ? 13.383 10.5 -7.734 1 94 245 LYS B C 1
ATOM 7189 O O . LYS B 1 245 ? 12.195 10.344 -7.445 1 94 245 LYS B O 1
ATOM 7194 N N . LEU B 1 246 ? 14.172 11.406 -7.145 1 95.5 246 LEU B N 1
ATOM 7195 C CA . LEU B 1 246 ? 13.781 12.164 -5.961 1 95.5 246 LEU B CA 1
ATOM 7196 C C . LEU B 1 246 ? 12.531 12.992 -6.234 1 95.5 246 LEU B C 1
ATOM 7198 O O . LEU B 1 246 ? 11.641 13.07 -5.387 1 95.5 246 LEU B O 1
ATOM 7202 N N . TRP B 1 247 ? 12.438 13.648 -7.41 1 97.44 247 TRP B N 1
ATOM 7203 C CA . TRP B 1 247 ? 11.32 14.547 -7.691 1 97.44 247 TRP B CA 1
ATOM 7204 C C . TRP B 1 247 ? 9.992 13.797 -7.66 1 97.44 247 TRP B C 1
ATOM 7206 O O . TRP B 1 247 ? 8.953 14.383 -7.367 1 97.44 247 TRP B O 1
ATOM 7216 N N . VAL B 1 248 ? 10.031 12.516 -7.98 1 97.62 248 VAL B N 1
ATOM 7217 C CA . VAL B 1 248 ? 8.82 11.695 -7.969 1 97.62 248 VAL B CA 1
ATOM 7218 C C . VAL B 1 248 ? 8.273 11.602 -6.543 1 97.62 248 VAL B C 1
ATOM 7220 O O . VAL B 1 248 ? 7.074 11.773 -6.316 1 97.62 248 VAL B O 1
ATOM 7223 N N . TYR B 1 249 ? 9.164 11.328 -5.578 1 97.5 249 TYR B N 1
ATOM 7224 C CA . TYR B 1 249 ? 8.75 11.258 -4.184 1 97.5 249 TYR B CA 1
ATOM 7225 C C . TYR B 1 249 ? 8.195 12.594 -3.711 1 97.5 249 TYR B C 1
ATOM 7227 O O . TYR B 1 249 ? 7.176 12.648 -3.018 1 97.5 249 TYR B O 1
ATOM 7235 N N . GLN B 1 250 ? 8.883 13.625 -4.086 1 98.31 250 GLN B N 1
ATOM 7236 C CA . GLN B 1 250 ? 8.453 14.969 -3.709 1 98.31 250 GLN B CA 1
ATOM 7237 C C . GLN B 1 250 ? 7.078 15.289 -4.285 1 98.31 250 GLN B C 1
ATOM 7239 O O . GLN B 1 250 ? 6.203 15.789 -3.572 1 98.31 250 GLN B O 1
ATOM 7244 N N . ALA B 1 251 ? 6.895 15 -5.512 1 98.56 251 ALA B N 1
ATOM 7245 C CA . ALA B 1 251 ? 5.617 15.258 -6.172 1 98.56 251 ALA B CA 1
ATOM 7246 C C . ALA B 1 251 ? 4.496 14.445 -5.527 1 98.56 251 ALA B C 1
ATOM 7248 O O . ALA B 1 251 ? 3.412 14.977 -5.262 1 98.56 251 ALA B O 1
ATOM 7249 N N . LEU B 1 252 ? 4.758 13.195 -5.27 1 98.31 252 LEU B N 1
ATOM 7250 C CA . LEU B 1 252 ? 3.738 12.328 -4.695 1 98.31 252 LEU B CA 1
ATOM 7251 C C . LEU B 1 252 ? 3.312 12.82 -3.316 1 98.31 252 LEU B C 1
ATOM 7253 O O . LEU B 1 252 ? 2.127 12.789 -2.979 1 98.31 252 LEU B O 1
ATOM 7257 N N . LEU B 1 253 ? 4.219 13.258 -2.516 1 98.19 253 LEU B N 1
ATOM 7258 C CA . LEU B 1 253 ? 3.887 13.758 -1.185 1 98.19 253 LEU B CA 1
ATOM 7259 C C . LEU B 1 253 ? 3.062 15.039 -1.275 1 98.19 253 LEU B C 1
ATOM 7261 O O . LEU B 1 253 ? 2.102 15.219 -0.525 1 98.19 253 LEU B O 1
ATOM 7265 N N . LEU B 1 254 ? 3.49 15.898 -2.17 1 98.5 254 LEU B N 1
ATOM 7266 C CA . LEU B 1 254 ? 2.732 17.125 -2.348 1 98.5 254 LEU B CA 1
ATOM 7267 C C . LEU B 1 254 ? 1.317 16.828 -2.834 1 98.5 254 LEU B C 1
ATOM 7269 O O . LEU B 1 254 ? 0.353 17.438 -2.354 1 98.5 254 LEU B O 1
ATOM 7273 N N . ILE B 1 255 ? 1.197 15.938 -3.768 1 98.25 255 ILE B N 1
ATOM 7274 C CA . ILE B 1 255 ? -0.111 15.531 -4.266 1 98.25 255 ILE B CA 1
ATOM 7275 C C . ILE B 1 255 ? -0.955 14.984 -3.117 1 98.25 255 ILE B C 1
ATOM 7277 O O . ILE B 1 255 ? -2.125 15.344 -2.971 1 98.25 255 ILE B O 1
ATOM 7281 N N . GLU B 1 256 ? -0.38 14.172 -2.354 1 97.38 256 GLU B N 1
ATOM 7282 C CA . GLU B 1 256 ? -1.102 13.555 -1.248 1 97.38 256 GLU B CA 1
ATOM 7283 C C . GLU B 1 256 ? -1.582 14.594 -0.244 1 97.38 256 GLU B C 1
ATOM 7285 O O . GLU B 1 256 ? -2.701 14.508 0.265 1 97.38 256 GLU B O 1
ATOM 7290 N N . VAL B 1 257 ? -0.763 15.516 0.072 1 97 257 VAL B N 1
ATOM 7291 C CA . VAL B 1 257 ? -1.151 16.562 1.012 1 97 257 VAL B CA 1
ATOM 7292 C C . VAL B 1 257 ? -2.355 17.328 0.466 1 97 257 VAL B C 1
ATOM 7294 O O . VAL B 1 257 ? -3.311 17.594 1.198 1 97 257 VAL B O 1
ATOM 7297 N N . HIS B 1 258 ? -2.254 17.688 -0.797 1 96.81 258 HIS B N 1
ATOM 7298 C CA . HIS B 1 258 ? -3.389 18.375 -1.396 1 96.81 258 HIS B CA 1
ATOM 7299 C C . HIS B 1 258 ? -4.652 17.531 -1.33 1 96.81 258 HIS B C 1
ATOM 7301 O O . HIS B 1 258 ? -5.719 18.016 -0.953 1 96.81 258 HIS B O 1
ATOM 7307 N N . GLU B 1 259 ? -4.516 16.297 -1.716 1 95.81 259 GLU B N 1
ATOM 7308 C CA . GLU B 1 259 ? -5.664 15.398 -1.74 1 95.81 259 GLU B CA 1
ATOM 7309 C C . GLU B 1 259 ? -6.262 15.227 -0.347 1 95.81 259 GLU B C 1
ATOM 7311 O O . GLU B 1 259 ? -7.484 15.219 -0.187 1 95.81 259 GLU B O 1
ATOM 7316 N N . LYS B 1 260 ? -5.504 15.141 0.615 1 94 260 LYS B N 1
ATOM 7317 C CA . LYS B 1 260 ? -5.969 14.836 1.966 1 94 260 LYS B CA 1
ATOM 7318 C C . LYS B 1 260 ? -6.508 16.078 2.654 1 94 260 LYS B C 1
ATOM 7320 O O . LYS B 1 260 ? -7.488 16.016 3.4 1 94 260 LYS B O 1
ATOM 7325 N N . MET B 1 261 ? -5.855 17.203 2.326 1 91.75 261 MET B N 1
ATOM 7326 C CA . MET B 1 261 ? -6.113 18.359 3.191 1 91.75 261 MET B CA 1
ATOM 7327 C C . MET B 1 261 ? -6.895 19.438 2.447 1 91.75 261 MET B C 1
ATOM 7329 O O . MET B 1 261 ? -7.633 20.203 3.061 1 91.75 261 MET B O 1
ATOM 7333 N N . TYR B 1 262 ? -6.742 19.578 1.116 1 90.25 262 TYR B N 1
ATOM 7334 C CA . TYR B 1 262 ? -7.227 20.75 0.414 1 90.25 262 TYR B CA 1
ATOM 7335 C C . TYR B 1 262 ? -8.211 20.375 -0.688 1 90.25 262 TYR B C 1
ATOM 7337 O O . TYR B 1 262 ? -8.281 21.047 -1.721 1 90.25 262 TYR B O 1
ATOM 7345 N N . SER B 1 263 ? -8.867 19.266 -0.507 1 90.31 263 SER B N 1
ATOM 7346 C CA . SER B 1 263 ? -9.609 18.844 -1.688 1 90.31 263 SER B CA 1
ATOM 7347 C C . SER B 1 263 ? -10.977 18.281 -1.311 1 90.31 263 SER B C 1
ATOM 7349 O O . SER B 1 263 ? -11.578 18.703 -0.322 1 90.31 263 SER B O 1
ATOM 7351 N N . THR B 1 264 ? -11.43 17.469 -2.236 1 89.69 264 THR B N 1
ATOM 7352 C CA . THR B 1 264 ? -12.742 16.844 -2.09 1 89.69 264 THR B CA 1
ATOM 7353 C C . THR B 1 264 ? -12.625 15.516 -1.354 1 89.69 264 THR B C 1
ATOM 7355 O O . THR B 1 264 ? -11.523 15.023 -1.126 1 89.69 264 THR B O 1
ATOM 7358 N N . ARG B 1 265 ? -13.75 15.047 -0.983 1 88.38 265 ARG B N 1
ATOM 7359 C CA . ARG B 1 265 ? -13.805 13.758 -0.309 1 88.38 265 ARG B CA 1
ATOM 7360 C C . ARG B 1 265 ? -13.227 12.656 -1.192 1 88.38 265 ARG B C 1
ATOM 7362 O O . ARG B 1 265 ? -12.477 11.797 -0.718 1 88.38 265 ARG B O 1
ATOM 7369 N N . SER B 1 266 ? -13.609 12.695 -2.459 1 88.19 266 SER B N 1
ATOM 7370 C CA . SER B 1 266 ? -13.125 11.688 -3.391 1 88.19 266 SER B CA 1
ATOM 7371 C C . SER B 1 266 ? -11.602 11.695 -3.477 1 88.19 266 SER B C 1
ATOM 7373 O O . SER B 1 266 ? -10.969 10.641 -3.467 1 88.19 266 SER B O 1
ATOM 7375 N N . LEU B 1 267 ? -11.055 12.883 -3.559 1 92.31 267 LEU B N 1
ATOM 7376 C CA . LEU B 1 267 ? -9.602 12.992 -3.641 1 92.31 267 LEU B CA 1
ATOM 7377 C C . LEU B 1 267 ? -8.945 12.586 -2.322 1 92.31 267 LEU B C 1
ATOM 7379 O O . LEU B 1 267 ? -7.867 12 -2.316 1 92.31 267 LEU B O 1
ATOM 7383 N N . HIS B 1 268 ? -9.641 12.906 -1.218 1 92.19 268 HIS B N 1
ATOM 7384 C CA . HIS B 1 268 ? -9.148 12.492 0.09 1 92.19 268 HIS B CA 1
ATOM 7385 C C . HIS B 1 268 ? -9.047 10.977 0.184 1 92.19 268 HIS B C 1
ATOM 7387 O O . HIS B 1 268 ? -8.023 10.438 0.626 1 92.19 268 HIS B O 1
ATOM 7393 N N . ASP B 1 269 ? -10.039 10.32 -0.269 1 90.25 269 ASP B N 1
ATOM 7394 C CA . ASP B 1 269 ? -10.062 8.859 -0.246 1 90.25 269 ASP B CA 1
ATOM 7395 C C . ASP B 1 269 ? -8.992 8.281 -1.17 1 90.25 269 ASP B C 1
ATOM 7397 O O . ASP B 1 269 ? -8.352 7.281 -0.838 1 90.25 269 ASP B O 1
ATOM 7401 N N . ARG B 1 270 ? -8.852 8.883 -2.283 1 92.38 270 ARG B N 1
ATOM 7402 C CA . ARG B 1 270 ? -7.84 8.445 -3.238 1 92.38 270 ARG B CA 1
ATOM 7403 C C . ARG B 1 270 ? -6.449 8.492 -2.619 1 92.38 270 ARG B C 1
ATOM 7405 O O . ARG B 1 270 ? -5.629 7.602 -2.857 1 92.38 270 ARG B O 1
ATOM 7412 N N . ALA B 1 271 ? -6.207 9.578 -1.913 1 94.31 271 ALA B N 1
ATOM 7413 C CA . ALA B 1 271 ? -4.91 9.703 -1.258 1 94.31 271 ALA B CA 1
ATOM 7414 C C . ALA B 1 271 ? -4.672 8.547 -0.289 1 94.31 271 ALA B C 1
ATOM 7416 O O . ALA B 1 271 ? -3.562 8.016 -0.202 1 94.31 271 ALA B O 1
ATOM 7417 N N . HIS B 1 272 ? -5.691 8.188 0.399 1 91.56 272 HIS B N 1
ATOM 7418 C CA . HIS B 1 272 ? -5.578 7.078 1.341 1 91.56 272 HIS B CA 1
ATOM 7419 C C . HIS B 1 272 ? -5.305 5.762 0.615 1 91.56 272 HIS B C 1
ATOM 7421 O O . HIS B 1 272 ? -4.465 4.973 1.05 1 91.56 272 HIS B O 1
ATOM 7427 N N . ILE B 1 273 ? -5.938 5.539 -0.421 1 92.62 273 ILE B N 1
ATOM 7428 C CA . ILE B 1 273 ? -5.859 4.285 -1.165 1 92.62 273 ILE B CA 1
ATOM 7429 C C . ILE B 1 273 ? -4.461 4.121 -1.753 1 92.62 273 ILE B C 1
ATOM 7431 O O . ILE B 1 273 ? -3.908 3.018 -1.76 1 92.62 273 ILE B O 1
ATOM 7435 N N . HIS B 1 274 ? -3.863 5.168 -2.205 1 94.75 274 HIS B N 1
ATOM 7436 C CA . HIS B 1 274 ? -2.602 5.078 -2.93 1 94.75 274 HIS B CA 1
ATOM 7437 C C . HIS B 1 274 ? -1.423 5.438 -2.031 1 94.75 274 HIS B C 1
ATOM 7439 O O . HIS B 1 274 ? -0.275 5.461 -2.484 1 94.75 274 HIS B O 1
ATOM 7445 N N . HIS B 1 275 ? -1.684 5.77 -0.769 1 95.25 275 HIS B N 1
ATOM 7446 C CA . HIS B 1 275 ? -0.617 6.105 0.168 1 95.25 275 HIS B CA 1
ATOM 7447 C C . HIS B 1 275 ? 0.418 4.988 0.247 1 95.25 275 HIS B C 1
ATOM 7449 O O . HIS B 1 275 ? 1.623 5.254 0.259 1 95.25 275 HIS B O 1
ATOM 7455 N N . ASP B 1 276 ? 0.034 3.758 0.166 1 93.75 276 ASP B N 1
ATOM 7456 C CA . ASP B 1 276 ? 0.915 2.604 0.305 1 93.75 276 ASP B CA 1
ATOM 7457 C C . ASP B 1 276 ? 1.863 2.488 -0.887 1 93.75 276 ASP B C 1
ATOM 7459 O O . ASP B 1 276 ? 2.99 2.008 -0.746 1 93.75 276 ASP B O 1
ATOM 7463 N N . THR B 1 277 ? 1.378 2.883 -2.018 1 95.5 277 THR B N 1
ATOM 7464 C CA . THR B 1 277 ? 2.217 2.844 -3.211 1 95.5 277 THR B CA 1
ATOM 7465 C C . THR B 1 277 ? 3.477 3.68 -3.014 1 95.5 277 THR B C 1
ATOM 7467 O O . THR B 1 277 ? 4.578 3.238 -3.344 1 95.5 277 THR B O 1
ATOM 7470 N N . THR B 1 278 ? 3.268 4.863 -2.473 1 96 278 THR B N 1
ATOM 7471 C CA . THR B 1 278 ? 4.398 5.746 -2.225 1 96 278 THR B CA 1
ATOM 7472 C C . THR B 1 278 ? 5.371 5.121 -1.228 1 96 278 THR B C 1
ATOM 7474 O O . THR B 1 278 ? 6.586 5.16 -1.427 1 96 278 THR B O 1
ATOM 7477 N N . LEU B 1 279 ? 4.898 4.559 -0.223 1 94.94 279 LEU B N 1
ATOM 7478 C CA . LEU B 1 279 ? 5.742 3.965 0.808 1 94.94 279 LEU B CA 1
ATOM 7479 C C . LEU B 1 279 ? 6.484 2.746 0.266 1 94.94 279 LEU B C 1
ATOM 7481 O O . LEU B 1 279 ? 7.652 2.527 0.595 1 94.94 279 LEU B O 1
ATOM 7485 N N . THR B 1 280 ? 5.789 1.906 -0.546 1 92.94 280 THR B N 1
ATOM 7486 C CA . THR B 1 280 ? 6.434 0.745 -1.149 1 92.94 280 THR B CA 1
ATOM 7487 C C . THR B 1 280 ? 7.586 1.175 -2.053 1 92.94 280 THR B C 1
ATOM 7489 O O . THR B 1 280 ? 8.641 0.534 -2.072 1 92.94 280 THR B O 1
ATOM 7492 N N . LEU B 1 281 ? 7.348 2.244 -2.771 1 93.12 281 LEU B N 1
ATOM 7493 C CA . LEU B 1 281 ? 8.406 2.793 -3.607 1 93.12 281 LEU B CA 1
ATOM 7494 C C . LEU B 1 281 ? 9.617 3.188 -2.76 1 93.12 281 LEU B C 1
ATOM 7496 O O . LEU B 1 281 ? 10.758 2.934 -3.145 1 93.12 281 LEU B O 1
ATOM 7500 N N . MET B 1 282 ? 9.359 3.809 -1.649 1 93.31 282 MET B N 1
ATOM 7501 C CA . MET B 1 282 ? 10.438 4.258 -0.77 1 93.31 282 MET B CA 1
ATOM 7502 C C . MET B 1 282 ? 11.172 3.07 -0.164 1 93.31 282 MET B C 1
ATOM 7504 O O . MET B 1 282 ? 12.398 3.092 -0.045 1 93.31 282 MET B O 1
ATOM 7508 N N . ARG B 1 283 ? 10.461 2.047 0.25 1 89.19 283 ARG B N 1
ATOM 7509 C CA . ARG B 1 283 ? 11.07 0.847 0.813 1 89.19 283 ARG B CA 1
ATOM 7510 C C . ARG B 1 283 ? 11.938 0.135 -0.22 1 89.19 283 ARG B C 1
ATOM 7512 O O . ARG B 1 283 ? 13.055 -0.297 0.087 1 89.19 283 ARG B O 1
ATOM 7519 N N . ARG B 1 284 ? 11.391 0.057 -1.39 1 84.25 284 ARG B N 1
ATOM 7520 C CA . ARG B 1 284 ? 12.133 -0.588 -2.467 1 84.25 284 ARG B CA 1
ATOM 7521 C C . ARG B 1 284 ? 13.406 0.18 -2.787 1 84.25 284 ARG B C 1
ATOM 7523 O O . ARG B 1 284 ? 14.414 -0.413 -3.193 1 84.25 284 ARG B O 1
ATOM 7530 N N . GLY B 1 285 ? 13.32 1.524 -2.629 1 84.12 285 GLY B N 1
ATOM 7531 C CA . GLY B 1 285 ? 14.492 2.352 -2.863 1 84.12 285 GLY B CA 1
ATOM 7532 C C . GLY B 1 285 ? 15.438 2.398 -1.676 1 84.12 285 GLY B C 1
ATOM 7533 O O . GLY B 1 285 ? 16.453 3.098 -1.71 1 84.12 285 GLY B O 1
ATOM 7534 N N . ASN B 1 286 ? 15.141 1.656 -0.596 1 85.44 286 ASN B N 1
ATOM 7535 C CA . ASN B 1 286 ? 15.938 1.601 0.627 1 85.44 286 ASN B CA 1
ATOM 7536 C C . ASN B 1 286 ? 16.156 2.992 1.211 1 85.44 286 ASN B C 1
ATOM 7538 O O . ASN B 1 286 ? 17.25 3.295 1.691 1 85.44 286 ASN B O 1
ATOM 7542 N N . LEU B 1 287 ? 15.172 3.814 1.081 1 90.56 287 LEU B N 1
ATOM 7543 C CA . LEU B 1 287 ? 15.289 5.191 1.545 1 90.56 287 LEU B CA 1
ATOM 7544 C C . LEU B 1 287 ? 15.234 5.258 3.068 1 90.56 287 LEU B C 1
ATOM 7546 O O . LEU B 1 287 ? 15.727 6.219 3.668 1 90.56 287 LEU B O 1
ATOM 7550 N N . PHE B 1 288 ? 14.711 4.27 3.723 1 89.12 288 PHE B N 1
ATOM 7551 C CA . PHE B 1 288 ? 14.516 4.297 5.168 1 89.12 288 PHE B CA 1
ATOM 7552 C C . PHE B 1 288 ? 15.828 4.043 5.898 1 89.12 288 PHE B C 1
ATOM 7554 O O . PHE B 1 288 ? 15.945 4.344 7.086 1 89.12 288 PHE B O 1
ATOM 7561 N N . VAL B 1 289 ? 16.75 3.393 5.207 1 81.12 289 VAL B N 1
ATOM 7562 C CA . VAL B 1 289 ? 18.031 3.07 5.812 1 81.12 289 VAL B CA 1
ATOM 7563 C C . VAL B 1 289 ? 19.125 3.98 5.238 1 81.12 289 VAL B C 1
ATOM 7565 O O . VAL B 1 289 ? 20.281 3.906 5.648 1 81.12 289 VAL B O 1
ATOM 7568 N N . GLY B 1 290 ? 18.812 5 4.586 1 70.25 290 GLY B N 1
ATOM 7569 C CA . GLY B 1 290 ? 19.719 6.012 4.074 1 70.25 290 GLY B CA 1
ATOM 7570 C C . GLY B 1 290 ? 20.578 5.516 2.926 1 70.25 290 GLY B C 1
ATOM 7571 O O . GLY B 1 290 ? 21.531 6.188 2.518 1 70.25 290 GLY B O 1
ATOM 7572 N N . ARG B 1 291 ? 20.547 4.344 2.414 1 58.09 291 ARG B N 1
ATOM 7573 C CA . ARG B 1 291 ? 21.375 3.832 1.332 1 58.09 291 ARG 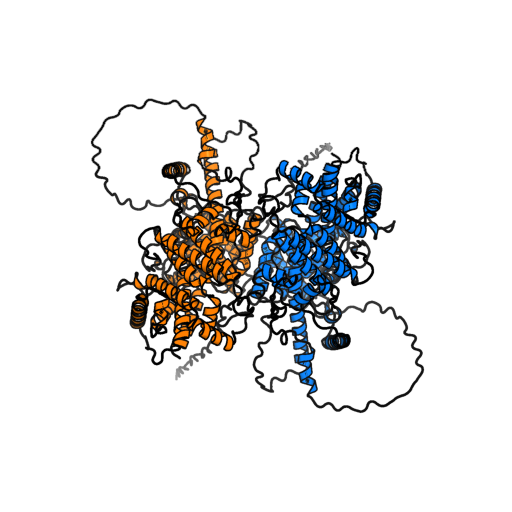B CA 1
ATOM 7574 C C . ARG B 1 291 ? 20.859 4.281 -0.027 1 58.09 291 ARG B C 1
ATOM 7576 O O . ARG B 1 291 ? 19.797 3.832 -0.467 1 58.09 291 ARG B O 1
ATOM 7583 N N . SER B 1 292 ? 20.875 5.609 -0.269 1 51.44 292 SER B N 1
ATOM 7584 C CA . SER B 1 292 ? 20.297 6.004 -1.548 1 51.44 292 SER B CA 1
ATOM 7585 C C . SER B 1 292 ? 21.031 5.359 -2.715 1 51.44 292 SER B C 1
ATOM 7587 O O . SER B 1 292 ? 22.25 5.125 -2.639 1 51.44 292 SER B O 1
ATOM 7589 N N . ALA B 1 293 ? 20.453 4.766 -3.691 1 43.41 293 ALA B N 1
ATOM 7590 C CA . ALA B 1 293 ? 20.969 4.164 -4.922 1 43.41 293 ALA B CA 1
ATOM 7591 C C . ALA B 1 293 ? 22.047 5.035 -5.555 1 43.41 293 ALA B C 1
ATOM 7593 O O . ALA B 1 293 ? 22.891 4.539 -6.297 1 43.41 293 ALA B O 1
ATOM 7594 N N . ASP B 1 294 ? 21.922 6.363 -5.57 1 43.59 294 ASP B N 1
ATOM 7595 C CA . ASP B 1 294 ? 22.875 7.242 -6.242 1 43.59 294 ASP B CA 1
ATOM 7596 C C . ASP B 1 294 ? 24.156 7.398 -5.422 1 43.59 294 ASP B C 1
ATOM 7598 O O . ASP B 1 294 ? 24.953 8.312 -5.664 1 43.59 294 ASP B O 1
ATOM 7602 N N . SER B 1 295 ? 24.266 6.859 -4.297 1 40.31 295 SER B N 1
ATOM 7603 C CA . SER B 1 295 ? 25.578 7.035 -3.67 1 40.31 295 SER B CA 1
ATOM 7604 C C . SER B 1 295 ? 26.688 6.441 -4.531 1 40.31 295 SER B C 1
ATOM 7606 O O . SER B 1 295 ? 26.562 5.32 -5.027 1 40.31 295 SER B O 1
ATOM 7608 N N . PRO B 1 296 ? 27.547 7.172 -5.082 1 37.84 296 PRO B N 1
ATOM 7609 C CA . PRO B 1 296 ? 28.688 6.598 -5.781 1 37.84 296 PRO B CA 1
ATOM 7610 C C . PRO B 1 296 ? 29.25 5.359 -5.086 1 37.84 296 PRO B C 1
ATOM 7612 O O . PRO B 1 296 ? 29.438 5.367 -3.865 1 37.84 296 PRO B O 1
ATOM 7615 N N . GLN B 1 297 ? 28.844 4.215 -5.363 1 35.03 297 GLN B N 1
ATOM 7616 C CA . GLN B 1 297 ? 29.766 3.146 -5.004 1 35.03 297 GLN B CA 1
ATOM 7617 C C . GLN B 1 297 ? 31.203 3.664 -4.922 1 35.03 297 GLN B C 1
ATOM 7619 O O . GLN B 1 297 ? 31.625 4.453 -5.766 1 35.03 297 GLN B O 1
ATOM 7624 N N . ALA B 1 298 ? 31.781 3.549 -3.766 1 32.31 298 ALA B N 1
ATOM 7625 C CA . ALA B 1 298 ? 33.25 3.699 -3.777 1 32.31 298 ALA B CA 1
ATOM 7626 C C . ALA B 1 298 ? 33.844 3.08 -5.035 1 32.31 298 ALA B C 1
ATOM 7628 O O . ALA B 1 298 ? 34.031 1.864 -5.098 1 32.31 298 ALA B O 1
ATOM 7629 N N . SER B 1 299 ? 33.469 3.195 -6.262 1 31.56 299 SER B N 1
ATOM 7630 C CA . SER B 1 299 ? 34.562 2.795 -7.156 1 31.56 299 SER B CA 1
ATOM 7631 C C . SER B 1 299 ? 35.906 3.096 -6.543 1 31.56 299 SER B C 1
ATOM 7633 O O . SER B 1 299 ? 36.062 4.082 -5.82 1 31.56 299 SER B O 1
ATOM 7635 N N . SER B 1 300 ? 36.688 2.043 -6.383 1 30.5 300 SER B N 1
ATOM 7636 C CA . SER B 1 300 ? 38.125 2.213 -6.324 1 30.5 300 SER B CA 1
ATOM 7637 C C . SER B 1 300 ? 38.562 3.498 -7.02 1 30.5 300 SER B C 1
ATOM 7639 O O . SER B 1 300 ? 38.031 3.848 -8.078 1 30.5 300 SER B O 1
ATOM 7641 N N . THR B 1 301 ? 39.125 4.316 -6.262 1 31.8 301 THR B N 1
ATOM 7642 C CA . THR B 1 301 ? 40.125 5.277 -6.734 1 31.8 301 THR B CA 1
ATOM 7643 C C . THR B 1 301 ? 40.875 4.727 -7.934 1 31.8 301 THR B C 1
ATOM 7645 O O . THR B 1 301 ? 41.875 4.004 -7.766 1 31.8 301 THR B O 1
ATOM 7648 N N . ASP B 1 302 ? 40.344 4.086 -8.867 1 29.95 302 ASP B N 1
ATOM 7649 C CA . ASP B 1 302 ? 41.344 4.277 -9.93 1 29.95 302 ASP B CA 1
ATOM 7650 C C . ASP B 1 302 ? 41.688 5.758 -10.094 1 29.95 302 ASP B C 1
ATOM 7652 O O . ASP B 1 302 ? 40.781 6.586 -10.32 1 29.95 302 ASP B O 1
ATOM 7656 N N . ASP B 1 303 ? 42.812 6.145 -9.523 1 30.97 303 ASP B N 1
ATOM 7657 C CA . ASP B 1 303 ? 43.781 7.223 -9.773 1 30.97 303 ASP B CA 1
ATOM 7658 C C . ASP B 1 303 ? 43.812 7.586 -11.258 1 30.97 303 ASP B C 1
ATOM 7660 O O . ASP B 1 303 ? 44.844 7.453 -11.898 1 30.97 303 ASP B O 1
ATOM 7664 N N . ARG B 1 304 ? 43 7.211 -12.086 1 30.3 304 ARG B N 1
ATOM 7665 C CA . ARG B 1 304 ? 43.469 7.945 -13.258 1 30.3 304 ARG B CA 1
ATOM 7666 C C . ARG B 1 304 ? 43.406 9.453 -13.023 1 30.3 304 ARG B C 1
ATOM 7668 O O . ARG B 1 304 ? 42.344 9.984 -12.648 1 30.3 304 ARG B O 1
ATOM 7675 N N . PRO B 1 305 ? 44.531 10.188 -12.875 1 32.97 305 PRO B N 1
ATOM 7676 C CA . PRO B 1 305 ? 44.812 11.625 -12.812 1 32.97 305 PRO B CA 1
ATOM 7677 C C . PRO B 1 305 ? 43.844 12.438 -13.68 1 32.97 305 PRO B C 1
ATOM 7679 O O . PRO B 1 305 ? 43.812 13.672 -13.578 1 32.97 305 PRO B O 1
ATOM 7682 N N . GLY B 1 306 ? 43.438 11.977 -14.852 1 34.31 306 GLY B N 1
ATOM 7683 C CA . GLY B 1 306 ? 43.219 12.922 -15.938 1 34.31 306 GLY B CA 1
ATOM 7684 C C . GLY B 1 306 ? 41.906 13.672 -15.82 1 34.31 306 GLY B C 1
ATOM 7685 O O . GLY B 1 306 ? 41.562 14.453 -16.703 1 34.31 306 GLY B O 1
ATOM 7686 N N . SER B 1 307 ? 40.781 12.977 -15.414 1 38.16 307 SER B N 1
ATOM 7687 C CA . SER B 1 307 ? 39.75 13.922 -15.82 1 38.16 307 SER B CA 1
ATOM 7688 C C . SER B 1 307 ? 39.875 15.234 -15.055 1 38.16 307 SER B C 1
ATOM 7690 O O . SER B 1 307 ? 40 15.234 -13.828 1 38.16 307 SER B O 1
ATOM 7692 N N . ASN B 1 308 ? 40.344 16.234 -15.57 1 38.12 308 ASN B N 1
ATOM 7693 C CA . ASN B 1 308 ? 40.438 17.672 -15.359 1 38.12 308 ASN B CA 1
ATOM 7694 C C . ASN B 1 308 ? 39.156 18.234 -14.758 1 38.12 308 ASN B C 1
ATOM 7696 O O . ASN B 1 308 ? 38.375 18.859 -15.469 1 38.12 308 ASN B O 1
ATOM 7700 N N . MET B 1 309 ? 38.344 17.516 -14.008 1 44.5 309 MET B N 1
ATOM 7701 C CA . MET B 1 309 ? 37.281 18.328 -13.383 1 44.5 309 MET B CA 1
ATOM 7702 C C . MET B 1 309 ? 37.906 19.484 -12.586 1 44.5 309 MET B C 1
ATOM 7704 O O . MET B 1 309 ? 38.812 19.281 -11.789 1 44.5 309 MET B O 1
ATOM 7708 N N . THR B 1 310 ? 37.781 20.672 -13.102 1 50.72 310 THR B N 1
ATOM 7709 C CA . THR B 1 310 ? 38.156 21.891 -12.398 1 50.72 310 THR B CA 1
ATOM 7710 C C . THR B 1 310 ? 37.594 21.906 -10.984 1 50.72 310 THR B C 1
ATOM 7712 O O . THR B 1 310 ? 36.562 21.297 -10.719 1 50.72 310 THR B O 1
ATOM 7715 N N . PRO B 1 311 ? 38.375 22.203 -9.977 1 50.31 311 PRO B N 1
ATOM 7716 C CA . PRO B 1 311 ? 37.969 22.312 -8.578 1 50.31 311 PRO B CA 1
ATOM 7717 C C . PRO B 1 311 ? 36.531 22.859 -8.414 1 50.31 311 PRO B C 1
ATOM 7719 O O . PRO B 1 311 ? 35.812 22.422 -7.531 1 50.31 311 PRO B O 1
ATOM 7722 N N . ASP B 1 312 ? 36.156 23.703 -9.289 1 54.94 312 ASP B N 1
ATOM 7723 C CA . ASP B 1 312 ? 34.844 24.328 -9.203 1 54.94 312 ASP B CA 1
ATOM 7724 C C . ASP B 1 312 ? 33.719 23.328 -9.555 1 54.94 312 ASP B C 1
ATOM 7726 O O . ASP B 1 312 ? 32.656 23.328 -8.938 1 54.94 312 ASP B O 1
ATOM 7730 N N . SER B 1 313 ? 34 22.453 -10.461 1 61.88 313 SER B N 1
ATOM 7731 C CA . SER B 1 313 ? 33 21.484 -10.891 1 61.88 313 SER B CA 1
ATOM 7732 C C . SER B 1 313 ? 32.75 20.422 -9.828 1 61.88 313 SER B C 1
ATOM 7734 O O . SER B 1 313 ? 31.625 19.984 -9.617 1 61.88 313 SER B O 1
ATOM 7736 N N . ALA B 1 314 ? 33.781 20.141 -9.164 1 61.59 314 ALA B N 1
ATOM 7737 C CA . ALA B 1 314 ? 33.688 19.156 -8.094 1 61.59 314 ALA B CA 1
ATOM 7738 C C . ALA B 1 314 ? 32.875 19.703 -6.914 1 61.59 314 ALA B C 1
ATOM 7740 O O . ALA B 1 314 ? 32.094 18.984 -6.285 1 61.59 314 ALA B O 1
ATOM 7741 N N . LEU B 1 315 ? 33.156 21 -6.695 1 61.12 315 LEU B N 1
ATOM 7742 C CA . LEU B 1 315 ? 32.406 21.656 -5.629 1 61.12 315 LEU B CA 1
ATOM 7743 C C . LEU B 1 315 ? 30.906 21.719 -5.961 1 61.12 315 LEU B C 1
ATOM 7745 O O . LEU B 1 315 ? 30.062 21.5 -5.086 1 61.12 315 LEU B O 1
ATOM 7749 N N . ASP B 1 316 ? 30.656 21.875 -7.16 1 71.62 316 ASP B N 1
ATOM 7750 C CA . ASP B 1 316 ? 29.266 21.953 -7.598 1 71.62 316 ASP B CA 1
ATOM 7751 C C . ASP B 1 316 ? 28.594 20.594 -7.516 1 71.62 316 ASP B C 1
ATOM 7753 O O . ASP B 1 316 ? 27.406 20.5 -7.148 1 71.62 316 ASP B O 1
ATOM 7757 N N . GLU B 1 317 ? 29.375 19.672 -7.832 1 75.12 317 GLU B N 1
ATOM 7758 C CA . GLU B 1 317 ? 28.812 18.312 -7.758 1 75.12 317 GLU B CA 1
ATOM 7759 C C . GLU B 1 317 ? 28.562 17.906 -6.312 1 75.12 317 GLU B C 1
ATOM 7761 O O . GLU B 1 317 ? 27.547 17.266 -6.016 1 75.12 317 GLU B O 1
ATOM 7766 N N . SER B 1 318 ? 29.453 18.375 -5.551 1 78.31 318 SER B N 1
ATOM 7767 C CA . SER B 1 318 ? 29.297 18.078 -4.133 1 78.31 318 SER B CA 1
ATOM 7768 C C . SER B 1 318 ? 28.078 18.812 -3.549 1 78.31 318 SER B C 1
ATOM 7770 O O . SER B 1 318 ? 27.359 18.25 -2.725 1 78.31 318 SER B O 1
ATOM 7772 N N . TRP B 1 319 ? 27.938 20.047 -4.012 1 85 319 TRP B N 1
ATOM 7773 C CA . TRP B 1 319 ? 26.797 20.844 -3.578 1 85 319 TRP B CA 1
ATOM 7774 C C . TRP B 1 319 ? 25.484 20.188 -3.992 1 85 319 TRP B C 1
ATOM 7776 O O . TRP B 1 319 ? 24.594 20 -3.168 1 85 319 TRP B O 1
ATOM 7786 N N . THR B 1 320 ? 25.406 19.75 -5.16 1 86.75 320 THR B N 1
ATOM 7787 C CA . THR B 1 320 ? 24.203 19.109 -5.684 1 86.75 320 THR B CA 1
ATOM 7788 C C . THR B 1 320 ? 23.938 17.781 -4.98 1 86.75 320 THR B C 1
ATOM 7790 O O . THR B 1 320 ? 22.781 17.438 -4.699 1 86.75 320 THR B O 1
ATOM 7793 N N . HIS B 1 321 ? 24.938 17.125 -4.742 1 86.81 321 HIS B N 1
ATOM 7794 C CA . HIS B 1 321 ? 24.812 15.852 -4.051 1 86.81 321 HIS B CA 1
ATOM 7795 C C . HIS B 1 321 ? 24.312 16.047 -2.619 1 86.81 321 HIS B C 1
ATOM 7797 O O . HIS B 1 321 ? 23.484 15.273 -2.131 1 86.81 321 HIS B O 1
ATOM 7803 N N . TRP B 1 322 ? 24.859 17.047 -1.994 1 88.94 322 TRP B N 1
ATOM 7804 C CA . TRP B 1 322 ? 24.438 17.328 -0.632 1 88.94 322 TRP B CA 1
ATOM 7805 C C . TRP B 1 322 ? 22.953 17.688 -0.597 1 88.94 322 TRP B C 1
ATOM 7807 O O . TRP B 1 322 ? 22.203 17.203 0.267 1 88.94 322 TRP B O 1
ATOM 7817 N N . ILE B 1 323 ? 22.547 18.516 -1.469 1 92.5 323 ILE B N 1
ATOM 7818 C CA . ILE B 1 323 ? 21.141 18.922 -1.533 1 92.5 323 ILE B CA 1
ATOM 7819 C C . ILE B 1 323 ? 20.25 17.703 -1.758 1 92.5 323 ILE B C 1
ATOM 7821 O O . ILE B 1 323 ? 19.219 17.547 -1.096 1 92.5 323 ILE B O 1
ATOM 7825 N N . LYS B 1 324 ? 20.672 16.891 -2.68 1 92.06 324 LYS B N 1
ATOM 7826 C CA . LYS B 1 324 ? 19.891 15.711 -3.002 1 92.06 324 LYS B CA 1
ATOM 7827 C C . LYS B 1 324 ? 19.797 14.766 -1.807 1 92.06 324 LYS B C 1
ATOM 7829 O O . LYS B 1 324 ? 18.734 14.219 -1.517 1 92.06 324 LYS B O 1
ATOM 7834 N N . ALA B 1 325 ? 20.828 14.57 -1.146 1 90.5 325 ALA B N 1
ATOM 7835 C CA . ALA B 1 325 ? 20.859 13.672 0.005 1 90.5 325 ALA B CA 1
ATOM 7836 C C . ALA B 1 325 ? 19.969 14.188 1.129 1 90.5 325 ALA B C 1
ATOM 7838 O O . ALA B 1 325 ? 19.172 13.43 1.705 1 90.5 325 ALA B O 1
ATOM 7839 N N . GLU B 1 326 ? 20.109 15.484 1.393 1 93.25 326 GLU B N 1
ATOM 7840 C CA . GLU B 1 326 ? 19.297 16.078 2.453 1 93.25 326 GLU B CA 1
ATOM 7841 C C . GLU B 1 326 ? 17.828 16.094 2.072 1 93.25 326 GLU B C 1
ATOM 7843 O O . GLU B 1 326 ? 16.953 15.82 2.908 1 93.25 326 GLU B O 1
ATOM 7848 N N . ALA B 1 327 ? 17.594 16.438 0.855 1 95.75 327 ALA B N 1
ATOM 7849 C CA . ALA B 1 327 ? 16.203 16.453 0.398 1 95.75 327 ALA B CA 1
ATOM 7850 C C . ALA B 1 327 ? 15.586 15.062 0.504 1 95.75 327 ALA B C 1
ATOM 7852 O O . ALA B 1 327 ? 14.406 14.93 0.84 1 95.75 327 ALA B O 1
ATOM 7853 N N . THR B 1 328 ? 16.328 14.047 0.173 1 95 328 THR B N 1
ATOM 7854 C CA . THR B 1 328 ? 15.844 12.672 0.268 1 95 328 THR B CA 1
ATOM 7855 C C . THR B 1 328 ? 15.508 12.32 1.714 1 95 328 THR B C 1
ATOM 7857 O O . THR B 1 328 ? 14.477 11.703 1.984 1 95 328 THR B O 1
ATOM 7860 N N . ARG B 1 329 ? 16.328 12.711 2.59 1 94.88 329 ARG B N 1
ATOM 7861 C CA . ARG B 1 329 ? 16.078 12.477 4.008 1 94.88 329 ARG B CA 1
ATOM 7862 C C . ARG B 1 329 ? 14.797 13.18 4.457 1 94.88 329 ARG B C 1
ATOM 7864 O O . ARG B 1 329 ? 13.977 12.586 5.152 1 94.88 329 ARG B O 1
ATOM 7871 N N . ARG B 1 330 ? 14.672 14.367 4.094 1 96.56 330 ARG B N 1
ATOM 7872 C CA . ARG B 1 330 ? 13.508 15.156 4.48 1 96.56 330 ARG B CA 1
ATOM 7873 C C . ARG B 1 330 ? 12.227 14.562 3.904 1 96.56 330 ARG B C 1
ATOM 7875 O O . ARG B 1 330 ? 11.172 14.602 4.547 1 96.56 330 ARG B O 1
ATOM 7882 N N . VAL B 1 331 ? 12.344 14.055 2.684 1 97.56 331 VAL B N 1
ATOM 7883 C CA . VAL B 1 331 ? 11.188 13.438 2.045 1 97.56 331 VAL B CA 1
ATOM 7884 C C . VAL B 1 331 ? 10.734 12.227 2.859 1 97.56 331 VAL B C 1
ATOM 7886 O O . VAL B 1 331 ? 9.539 12.008 3.045 1 97.56 331 VAL B O 1
ATOM 7889 N N . VAL B 1 332 ? 11.617 11.422 3.361 1 97.38 332 VAL B N 1
ATOM 7890 C CA . VAL B 1 332 ? 11.281 10.242 4.148 1 97.38 332 VAL B CA 1
ATOM 7891 C C . VAL B 1 332 ? 10.594 10.656 5.445 1 97.38 332 VAL B C 1
ATOM 7893 O O . VAL B 1 332 ? 9.539 10.117 5.801 1 97.38 332 VAL B O 1
ATOM 7896 N N . PHE B 1 333 ? 11.125 11.602 6.086 1 97.25 333 PHE B N 1
ATOM 7897 C CA . PHE B 1 333 ? 10.531 12.055 7.34 1 97.25 333 PHE B CA 1
ATOM 7898 C C . PHE B 1 333 ? 9.18 12.727 7.09 1 97.25 333 PHE B C 1
ATOM 7900 O O . PHE B 1 333 ? 8.273 12.625 7.914 1 97.25 333 PHE B O 1
ATOM 7907 N N . ALA B 1 334 ? 9.125 13.445 5.945 1 97.56 334 ALA B N 1
ATOM 7908 C CA . ALA B 1 334 ? 7.832 14.031 5.598 1 97.56 334 ALA B CA 1
ATOM 7909 C C . ALA B 1 334 ? 6.762 12.953 5.438 1 97.56 334 ALA B C 1
ATOM 7911 O O . ALA B 1 334 ? 5.629 13.125 5.895 1 97.56 334 ALA B O 1
ATOM 7912 N N . ALA B 1 335 ? 7.09 11.867 4.781 1 97.94 335 ALA B N 1
ATOM 7913 C CA . ALA B 1 335 ? 6.164 10.75 4.637 1 97.94 335 ALA B CA 1
ATOM 7914 C C . ALA B 1 335 ? 5.766 10.188 6 1 97.94 335 ALA B C 1
ATOM 7916 O O . ALA B 1 335 ? 4.598 9.875 6.234 1 97.94 335 ALA B O 1
ATOM 7917 N N . PHE B 1 336 ? 6.742 10.062 6.91 1 97.31 336 PHE B N 1
ATOM 7918 C CA . PHE B 1 336 ? 6.512 9.555 8.258 1 97.31 336 PHE B CA 1
ATOM 7919 C C . PHE B 1 336 ? 5.578 10.477 9.031 1 97.31 336 PHE B C 1
ATOM 7921 O O . PHE B 1 336 ? 4.668 10.008 9.719 1 97.31 336 PHE B O 1
ATOM 7928 N N . VAL B 1 337 ? 5.816 11.766 8.891 1 96.06 337 VAL B N 1
ATOM 7929 C CA . VAL B 1 337 ? 4.996 12.758 9.578 1 96.06 337 VAL B CA 1
ATOM 7930 C C . VAL B 1 337 ? 3.562 12.695 9.062 1 96.06 337 VAL B C 1
ATOM 7932 O O . VAL B 1 337 ? 2.613 12.648 9.852 1 96.06 337 VAL B O 1
ATOM 7935 N N . LEU B 1 338 ? 3.41 12.664 7.801 1 96.19 338 LEU B N 1
ATOM 7936 C CA . LEU B 1 338 ? 2.08 12.602 7.203 1 96.19 338 LEU B CA 1
ATOM 7937 C C . LEU B 1 338 ? 1.372 11.305 7.594 1 96.19 338 LEU B C 1
ATOM 7939 O O . LEU B 1 338 ? 0.202 11.328 7.98 1 96.19 338 LEU B O 1
ATOM 7943 N N . ASP B 1 339 ? 2.055 10.211 7.512 1 96.38 339 ASP B N 1
ATOM 7944 C CA . ASP B 1 339 ? 1.477 8.906 7.84 1 96.38 339 ASP B CA 1
ATOM 7945 C C . ASP B 1 339 ? 0.968 8.883 9.281 1 96.38 339 ASP B C 1
ATOM 7947 O O . ASP B 1 339 ? -0.174 8.492 9.531 1 96.38 339 ASP B O 1
ATOM 7951 N N . SER B 1 340 ? 1.782 9.312 10.227 1 95.12 340 SER B N 1
ATOM 7952 C CA . SER B 1 340 ? 1.469 9.227 11.648 1 95.12 340 SER B CA 1
ATOM 7953 C C . SER B 1 340 ? 0.382 10.227 12.039 1 95.12 340 SER B C 1
ATOM 7955 O O . SER B 1 340 ? -0.562 9.875 12.75 1 95.12 340 SER B O 1
ATOM 7957 N N . THR B 1 341 ? 0.501 11.43 11.578 1 94.62 341 THR B N 1
ATOM 7958 C CA . THR B 1 341 ? -0.47 12.461 11.938 1 94.62 341 THR B CA 1
ATOM 7959 C C . THR B 1 341 ? -1.839 12.141 11.344 1 94.62 341 THR B C 1
ATOM 7961 O O . THR B 1 341 ? -2.863 12.305 12.008 1 94.62 341 THR B O 1
ATOM 7964 N N . HIS B 1 342 ? -1.841 11.711 10.156 1 93 342 HIS B N 1
ATOM 7965 C CA . HIS B 1 342 ? -3.111 11.43 9.5 1 93 342 HIS B CA 1
ATOM 7966 C C . HIS B 1 342 ? -3.773 10.188 10.086 1 93 342 HIS B C 1
ATOM 7968 O O . HIS B 1 342 ? -5.004 10.086 10.125 1 93 342 HIS B O 1
ATOM 7974 N N . ALA B 1 343 ? -2.967 9.234 10.531 1 92.56 343 ALA B N 1
ATOM 7975 C CA . ALA B 1 343 ? -3.541 8.094 11.242 1 92.56 343 ALA B CA 1
ATOM 7976 C C . ALA B 1 343 ? -4.27 8.547 12.5 1 92.56 343 ALA B C 1
ATOM 7978 O O . ALA B 1 343 ? -5.359 8.055 12.805 1 92.56 343 ALA B O 1
ATOM 7979 N N . ALA B 1 344 ? -3.684 9.484 13.164 1 91.75 344 ALA B N 1
ATOM 7980 C CA . ALA B 1 344 ? -4.258 9.984 14.414 1 91.75 344 ALA B CA 1
ATOM 7981 C C . ALA B 1 344 ? -5.473 10.867 14.148 1 91.75 344 ALA B C 1
ATOM 7983 O O . ALA B 1 344 ? -6.469 10.797 14.875 1 91.75 344 ALA B O 1
ATOM 7984 N N . MET B 1 345 ? -5.414 11.609 13.094 1 92.19 345 MET B N 1
ATOM 7985 C CA . MET B 1 345 ? -6.449 12.602 12.836 1 92.19 345 MET B CA 1
ATOM 7986 C C . MET B 1 345 ? -7.648 11.977 12.133 1 92.19 345 MET B C 1
ATOM 7988 O O . MET B 1 345 ? -8.797 12.32 12.43 1 92.19 345 MET B O 1
ATOM 7992 N N . PHE B 1 346 ? -7.387 11.094 11.18 1 89.94 346 PHE B N 1
ATOM 7993 C CA . PHE B 1 346 ? -8.469 10.617 10.336 1 89.94 346 PHE B CA 1
ATOM 7994 C C . PHE B 1 346 ? -8.812 9.164 10.664 1 89.94 346 PHE B C 1
ATOM 7996 O O . PHE B 1 346 ? -9.797 8.625 10.156 1 89.94 346 PHE B O 1
ATOM 8003 N N . GLY B 1 347 ? -8.023 8.547 11.461 1 84.06 347 GLY B N 1
ATOM 8004 C CA . GLY B 1 347 ? -8.328 7.184 11.875 1 84.06 347 GLY B CA 1
ATOM 8005 C C . GLY B 1 347 ? -7.871 6.141 10.875 1 84.06 347 GLY B C 1
ATOM 8006 O O . GLY B 1 347 ? -8.25 4.969 10.977 1 84.06 347 GLY B O 1
ATOM 8007 N N . HIS B 1 348 ? -7.113 6.508 9.93 1 82.69 348 HIS B N 1
ATOM 8008 C CA . HIS B 1 348 ? -6.531 5.551 8.992 1 82.69 348 HIS B CA 1
ATOM 8009 C C . HIS B 1 348 ? -5.398 4.766 9.641 1 82.69 348 HIS B C 1
ATOM 8011 O O . HIS B 1 348 ? -4.758 5.25 10.578 1 82.69 348 HIS B O 1
ATOM 8017 N N . PRO B 1 349 ? -5.184 3.559 9.156 1 83.06 349 PRO B N 1
ATOM 8018 C CA . PRO B 1 349 ? -4.062 2.811 9.727 1 83.06 349 PRO B CA 1
ATOM 8019 C C . PRO B 1 349 ? -2.705 3.412 9.375 1 83.06 349 PRO B C 1
ATOM 8021 O O . PRO B 1 349 ? -2.502 3.859 8.242 1 83.06 349 PRO B O 1
ATOM 8024 N N . ALA B 1 350 ? -1.953 3.473 10.391 1 90.94 350 ALA B N 1
ATOM 8025 C CA . ALA B 1 350 ? -0.58 3.889 10.125 1 90.94 350 ALA B CA 1
ATOM 8026 C C . ALA B 1 350 ? 0.198 2.791 9.406 1 90.94 350 ALA B C 1
ATOM 8028 O O . ALA B 1 350 ? 0.052 1.608 9.727 1 90.94 350 ALA B O 1
ATOM 8029 N N . LYS B 1 351 ? 0.951 3.176 8.422 1 91.94 351 LYS B N 1
ATOM 8030 C CA . LYS B 1 351 ? 1.642 2.197 7.59 1 91.94 351 LYS B CA 1
ATOM 8031 C C . LYS B 1 351 ? 3.141 2.191 7.875 1 91.94 351 LYS B C 1
ATOM 8033 O O . LYS B 1 351 ? 3.852 1.267 7.477 1 91.94 351 LYS B O 1
ATOM 8038 N N . MET B 1 352 ? 3.627 3.166 8.547 1 93.62 352 MET B N 1
ATOM 8039 C CA . MET B 1 352 ? 5.039 3.248 8.906 1 93.62 352 MET B CA 1
ATOM 8040 C C . MET B 1 352 ? 5.23 3.076 10.406 1 93.62 352 MET B C 1
ATOM 8042 O O . MET B 1 352 ? 4.316 3.357 11.188 1 93.62 352 MET B O 1
ATOM 8046 N N . THR B 1 353 ? 6.359 2.549 10.758 1 90 353 THR B N 1
ATOM 8047 C CA . THR B 1 353 ? 6.762 2.459 12.156 1 90 353 THR B CA 1
ATOM 8048 C C . THR B 1 353 ? 8.078 3.197 12.391 1 90 353 THR B C 1
ATOM 8050 O O . THR B 1 353 ? 8.891 3.336 11.477 1 90 353 THR B O 1
ATOM 8053 N N . ALA B 1 354 ? 8.18 3.707 13.555 1 91.31 354 ALA B N 1
ATOM 8054 C CA . ALA B 1 354 ? 9.359 4.52 13.867 1 91.31 354 ALA B CA 1
ATOM 8055 C C . ALA B 1 354 ? 10.641 3.713 13.695 1 91.31 354 ALA B C 1
ATOM 8057 O O . ALA B 1 354 ? 11.648 4.234 13.211 1 91.31 354 ALA B O 1
ATOM 8058 N N . HIS B 1 355 ? 10.664 2.469 14 1 86.5 355 HIS B N 1
ATOM 8059 C CA . HIS B 1 355 ? 11.891 1.688 14.031 1 86.5 355 HIS B CA 1
ATOM 8060 C C . HIS B 1 355 ? 12.375 1.373 12.617 1 86.5 355 HIS B C 1
ATOM 8062 O O . HIS B 1 355 ? 13.523 0.961 12.43 1 86.5 355 HIS B O 1
ATOM 8068 N N . GLU B 1 356 ? 11.523 1.529 11.664 1 87.38 356 GLU B N 1
ATOM 8069 C CA . GLU B 1 356 ? 11.914 1.299 10.281 1 87.38 356 GLU B CA 1
ATOM 8070 C C . GLU B 1 356 ? 12.898 2.367 9.797 1 87.38 356 GLU B C 1
ATOM 8072 O O . GLU B 1 356 ? 13.664 2.135 8.859 1 87.38 356 GLU B O 1
ATOM 8077 N N . LEU B 1 357 ? 12.812 3.557 10.461 1 91.88 357 LEU B N 1
ATOM 8078 C CA . LEU B 1 357 ? 13.617 4.688 10.008 1 91.88 357 LEU B CA 1
ATOM 8079 C C . LEU B 1 357 ? 14.969 4.703 10.711 1 91.88 357 LEU B C 1
ATOM 8081 O O . LEU B 1 357 ? 15.055 5.027 11.898 1 91.88 357 LEU B O 1
ATOM 8085 N N . ARG B 1 358 ? 15.961 4.336 9.984 1 88.81 358 ARG B N 1
ATOM 8086 C CA . ARG B 1 358 ? 17.328 4.375 10.5 1 88.81 358 ARG B CA 1
ATOM 8087 C C . ARG B 1 358 ? 18.125 5.492 9.836 1 88.81 358 ARG B C 1
ATOM 8089 O O . ARG B 1 358 ? 19.125 5.234 9.172 1 88.81 358 ARG B O 1
ATOM 8096 N N . LEU B 1 359 ? 17.672 6.703 10.078 1 91.75 359 LEU B N 1
ATOM 8097 C CA . LEU B 1 359 ? 18.219 7.898 9.453 1 91.75 359 LEU B CA 1
ATOM 8098 C C . LEU B 1 359 ? 18.562 8.953 10.5 1 91.75 359 LEU B C 1
ATOM 8100 O O . LEU B 1 359 ? 17.953 8.977 11.578 1 91.75 359 LEU B O 1
ATOM 8104 N N . PRO B 1 360 ? 19.578 9.688 10.188 1 91.88 360 PRO B N 1
ATOM 8105 C CA . PRO B 1 360 ? 19.766 10.859 11.047 1 91.88 360 PRO B CA 1
ATOM 8106 C C . PRO B 1 360 ? 18.688 11.914 10.867 1 91.88 360 PRO B C 1
ATOM 8108 O O . PRO B 1 360 ? 18.031 11.961 9.828 1 91.88 360 PRO B O 1
ATOM 8111 N N . LEU B 1 361 ? 18.469 12.688 11.898 1 93.56 361 LEU B N 1
ATOM 8112 C CA . LEU B 1 361 ? 17.547 13.805 11.789 1 93.56 361 LEU B CA 1
ATOM 8113 C C . LEU B 1 361 ? 18 14.797 10.727 1 93.56 361 LEU B C 1
ATOM 8115 O O . LEU B 1 361 ? 19.203 14.883 10.43 1 93.56 361 LEU B O 1
ATOM 8119 N N . PRO B 1 362 ? 17.078 15.461 10.039 1 92.94 362 PRO B N 1
ATOM 8120 C CA . PRO B 1 362 ? 17.484 16.469 9.055 1 92.94 362 PRO B CA 1
ATOM 8121 C C . PRO B 1 362 ? 18.422 17.531 9.641 1 92.94 362 PRO B C 1
ATOM 8123 O O . PRO B 1 362 ? 18.422 17.75 10.852 1 92.94 362 PRO B O 1
ATOM 8126 N N . CYS B 1 363 ? 19.172 18.125 8.766 1 90.44 363 CYS B N 1
ATOM 8127 C CA . CYS B 1 363 ? 20.125 19.141 9.188 1 90.44 363 CYS B CA 1
ATOM 8128 C C . CYS B 1 363 ? 19.406 20.391 9.695 1 90.44 363 CYS B C 1
ATOM 8130 O O . CYS B 1 363 ? 18.188 20.516 9.539 1 90.44 363 CYS B O 1
ATOM 8132 N N . ASP B 1 364 ? 20.141 21.188 10.352 1 88.12 364 ASP B N 1
ATOM 8133 C CA . ASP B 1 364 ? 19.594 22.438 10.875 1 88.12 364 ASP B CA 1
ATOM 8134 C C . ASP B 1 364 ? 19.031 23.297 9.75 1 88.12 364 ASP B C 1
ATOM 8136 O O . ASP B 1 364 ? 19.578 23.344 8.648 1 88.12 364 ASP B O 1
ATOM 8140 N N . GLU B 1 365 ? 17.984 24.031 10.094 1 88.25 365 GLU B N 1
ATOM 8141 C CA . GLU B 1 365 ? 17.297 24.828 9.086 1 88.25 365 GLU B CA 1
ATOM 8142 C C . GLU B 1 365 ? 18.203 25.938 8.547 1 88.25 365 GLU B C 1
ATOM 8144 O O . GLU B 1 365 ? 18.078 26.359 7.398 1 88.25 365 GLU B O 1
ATOM 8149 N N . ALA B 1 366 ? 19.141 26.375 9.391 1 85.69 366 ALA B N 1
ATOM 8150 C CA . ALA B 1 366 ? 20.109 27.375 8.922 1 85.69 366 ALA B CA 1
ATOM 8151 C C . ALA B 1 366 ? 21 26.797 7.832 1 85.69 366 ALA B C 1
ATOM 8153 O O . ALA B 1 366 ? 21.359 27.5 6.879 1 85.69 366 ALA B O 1
ATOM 8154 N N . LEU B 1 367 ? 21.375 25.609 8.016 1 88.88 367 LEU B N 1
ATOM 8155 C CA . LEU B 1 367 ? 22.156 24.922 6.992 1 88.88 367 LEU B CA 1
ATOM 8156 C C . LEU B 1 367 ? 21.328 24.703 5.734 1 88.88 367 LEU B C 1
ATOM 8158 O O . LEU B 1 367 ? 21.812 24.906 4.617 1 88.88 367 LEU B O 1
ATOM 8162 N N . TRP B 1 368 ? 20.078 24.328 5.891 1 91.56 368 TRP B N 1
ATOM 8163 C CA . TRP B 1 368 ? 19.188 24.016 4.773 1 91.56 368 TRP B CA 1
ATOM 8164 C C . TRP B 1 368 ? 18.859 25.266 3.969 1 91.56 368 TRP B C 1
ATOM 8166 O O . TRP B 1 368 ? 18.625 25.188 2.762 1 91.56 368 TRP B O 1
ATOM 8176 N N . SER B 1 369 ? 18.875 26.391 4.613 1 89.56 369 SER B N 1
ATOM 8177 C CA . SER B 1 369 ? 18.547 27.656 3.951 1 89.56 369 SER B CA 1
ATOM 8178 C C . SER B 1 369 ? 19.766 28.281 3.299 1 89.56 369 SER B C 1
ATOM 8180 O O . SER B 1 369 ? 19.688 29.359 2.713 1 89.56 369 SER B O 1
ATOM 8182 N N . ALA B 1 370 ? 20.953 27.562 3.393 1 90.44 370 ALA B N 1
ATOM 8183 C CA . ALA B 1 370 ? 22.172 28.094 2.797 1 90.44 370 ALA B CA 1
ATOM 8184 C C . ALA B 1 370 ? 22.047 28.203 1.279 1 90.44 370 ALA B C 1
ATOM 8186 O O . ALA B 1 370 ? 21.453 27.328 0.637 1 90.44 370 ALA B O 1
ATOM 8187 N N . THR B 1 371 ? 22.578 29.203 0.707 1 89.94 371 THR B N 1
ATOM 8188 C CA . THR B 1 371 ? 22.391 29.484 -0.709 1 89.94 371 THR B CA 1
ATOM 8189 C C . THR B 1 371 ? 23.562 28.984 -1.534 1 89.94 371 THR B C 1
ATOM 8191 O O . THR B 1 371 ? 23.516 29 -2.766 1 89.94 371 THR B O 1
ATOM 8194 N N . SER B 1 372 ? 24.641 28.656 -0.853 1 87.5 372 SER B N 1
ATOM 8195 C CA . SER B 1 372 ? 25.828 28.188 -1.569 1 87.5 372 SER B CA 1
ATOM 8196 C C . SER B 1 372 ? 26.609 27.172 -0.747 1 87.5 372 SER B C 1
ATOM 8198 O O . SER B 1 372 ? 26.391 27.047 0.46 1 87.5 372 SER B O 1
ATOM 8200 N N . ALA B 1 373 ? 27.484 26.516 -1.43 1 86.69 373 ALA B N 1
ATOM 8201 C CA . ALA B 1 373 ? 28.328 25.531 -0.769 1 86.69 373 ALA B CA 1
ATOM 8202 C C . ALA B 1 373 ? 29.219 26.172 0.282 1 86.69 373 ALA B C 1
ATOM 8204 O O . ALA B 1 373 ? 29.453 25.609 1.346 1 86.69 373 ALA B O 1
ATOM 8205 N N . ALA B 1 374 ? 29.656 27.328 -0.055 1 84.19 374 ALA B N 1
ATOM 8206 C CA . ALA B 1 374 ? 30.531 28.047 0.868 1 84.19 374 ALA B CA 1
ATOM 8207 C C . ALA B 1 374 ? 29.797 28.391 2.16 1 84.19 374 ALA B C 1
ATOM 8209 O O . ALA B 1 374 ? 30.359 28.312 3.25 1 84.19 374 ALA B O 1
ATOM 8210 N N . GLU B 1 375 ? 28.578 28.734 1.986 1 87.12 375 GLU B N 1
ATOM 8211 C CA . GLU B 1 375 ? 27.766 29.062 3.156 1 87.12 375 GLU B CA 1
ATOM 8212 C C . GLU B 1 375 ? 27.516 27.828 4.023 1 87.12 375 GLU B C 1
ATOM 8214 O O . GLU B 1 375 ? 27.484 27.938 5.25 1 87.12 375 GLU B O 1
ATOM 8219 N N . VAL B 1 376 ? 27.406 26.719 3.4 1 86.38 376 VAL B N 1
ATOM 8220 C CA . VAL B 1 376 ? 27.188 25.469 4.129 1 86.38 376 VAL B CA 1
ATOM 8221 C C . VAL B 1 376 ? 28.406 25.156 4.992 1 86.38 376 VAL B C 1
ATOM 8223 O O . VAL B 1 376 ? 28.281 24.797 6.16 1 86.38 376 VAL B O 1
ATOM 8226 N N . VAL B 1 377 ? 29.5 25.328 4.371 1 83.88 377 VAL B N 1
ATOM 8227 C CA . VAL B 1 377 ? 30.734 25.031 5.086 1 83.88 377 VAL B CA 1
ATOM 8228 C C . VAL B 1 377 ? 30.875 25.984 6.273 1 83.88 377 VAL B C 1
ATOM 8230 O O . VAL B 1 377 ? 31.281 25.578 7.363 1 83.88 377 VAL B O 1
ATOM 8233 N N . ARG B 1 378 ? 30.578 27.172 6.105 1 87.44 378 ARG B N 1
ATOM 8234 C CA . ARG B 1 378 ? 30.672 28.172 7.16 1 87.44 378 ARG B CA 1
ATOM 8235 C C . ARG B 1 378 ? 29.719 27.859 8.305 1 87.44 378 ARG B C 1
ATOM 8237 O O . ARG B 1 378 ? 30.109 27.875 9.477 1 87.44 378 ARG B O 1
ATOM 8244 N N . VAL B 1 379 ? 28.484 27.625 7.902 1 85.56 379 VAL B N 1
ATOM 8245 C CA . VAL B 1 379 ? 27.453 27.344 8.906 1 85.56 379 VAL B CA 1
ATOM 8246 C C . VAL B 1 379 ? 27.781 26.047 9.633 1 85.56 379 VAL B C 1
ATOM 8248 O O . VAL B 1 379 ? 27.609 25.938 10.852 1 85.56 379 VAL B O 1
ATOM 8251 N N . GLN B 1 380 ? 28.234 25.109 8.93 1 84.19 380 GLN B N 1
ATOM 8252 C CA . GLN B 1 380 ? 28.594 23.828 9.531 1 84.19 380 GLN B CA 1
ATOM 8253 C C . GLN B 1 380 ? 29.734 24 10.531 1 84.19 380 GLN B C 1
ATOM 8255 O O . GLN B 1 380 ? 29.734 23.359 11.586 1 84.19 380 GLN B O 1
ATOM 8260 N N . SER B 1 381 ? 30.672 24.781 10.125 1 82.5 381 SER B N 1
ATOM 8261 C CA . SER B 1 381 ? 31.781 25.047 11.031 1 82.5 381 SER B CA 1
ATOM 8262 C C . SER B 1 381 ? 31.312 25.75 12.297 1 82.5 381 SER B C 1
ATOM 8264 O O . SER B 1 381 ? 31.797 25.469 13.391 1 82.5 381 SER B O 1
ATOM 8266 N N . SER B 1 382 ? 30.453 26.594 12.133 1 84.19 382 SER B N 1
ATOM 8267 C CA . SER B 1 382 ? 29.906 27.297 13.281 1 84.19 382 SER B CA 1
ATOM 8268 C C . SER B 1 382 ? 29.125 26.359 14.188 1 84.19 382 SER B C 1
ATOM 8270 O O . SER B 1 382 ? 29.203 26.453 15.414 1 84.19 382 SER B O 1
ATOM 8272 N N . LEU B 1 383 ? 28.438 25.484 13.531 1 81.56 383 LEU B N 1
ATOM 8273 C CA . LEU B 1 383 ? 27.641 24.516 14.281 1 81.56 383 LEU B CA 1
ATOM 8274 C C . LEU B 1 383 ? 28.531 23.516 14.992 1 81.56 383 LEU B C 1
ATOM 8276 O O . LEU B 1 383 ? 28.266 23.141 16.141 1 81.56 383 LEU B O 1
ATOM 8280 N N . ARG B 1 384 ? 29.5 23.141 14.375 1 78.75 384 ARG B N 1
ATOM 8281 C CA . ARG B 1 384 ? 30.453 22.219 14.984 1 78.75 384 ARG B CA 1
ATOM 8282 C C . ARG B 1 384 ? 31.141 22.875 16.172 1 78.75 384 ARG B C 1
ATOM 8284 O O . ARG B 1 384 ? 31.391 22.219 17.188 1 78.75 384 ARG B O 1
ATOM 8291 N N . ALA B 1 385 ? 31.438 24.062 15.992 1 80.75 385 ALA B N 1
ATOM 8292 C CA . ALA B 1 385 ? 32.094 24.797 17.062 1 80.75 385 ALA B CA 1
ATOM 8293 C C . ALA B 1 385 ? 31.188 24.906 18.281 1 80.75 385 ALA B C 1
ATOM 8295 O O . ALA B 1 385 ? 31.672 24.953 19.422 1 80.75 385 ALA B O 1
ATOM 8296 N N . SER B 1 386 ? 29.953 24.906 18.031 1 80.88 386 SER B N 1
ATOM 8297 C CA . SER B 1 386 ? 28.984 25.016 19.125 1 80.88 386 SER B CA 1
ATOM 8298 C C . SER B 1 386 ? 28.641 23.641 19.688 1 80.88 386 SER B C 1
ATOM 8300 O O . SER B 1 386 ? 27.859 23.531 20.625 1 80.88 386 SER B O 1
ATOM 8302 N N . GLY B 1 387 ? 29.219 22.562 19.156 1 73.69 387 GLY B N 1
ATOM 8303 C CA . GLY B 1 387 ? 29.047 21.219 19.688 1 73.69 387 GLY B CA 1
ATOM 8304 C C . GLY B 1 387 ? 27.859 20.484 19.094 1 73.69 387 GLY B C 1
ATOM 8305 O O . GLY B 1 387 ? 27.438 19.453 19.625 1 73.69 387 GLY B O 1
ATOM 8306 N N . ALA B 1 388 ? 27.359 21.031 18.062 1 75.31 388 ALA B N 1
ATOM 8307 C CA . ALA B 1 388 ? 26.188 20.391 17.469 1 75.31 388 ALA B CA 1
ATOM 8308 C C . ALA B 1 388 ? 26.594 19.125 16.703 1 75.31 388 ALA B C 1
ATOM 8310 O O . ALA B 1 388 ? 27.531 19.141 15.898 1 75.31 388 ALA B O 1
ATOM 8311 N N . LYS B 1 389 ? 26.203 17.922 17.188 1 75.38 389 LYS B N 1
ATOM 8312 C CA . LYS B 1 389 ? 26.422 16.656 16.5 1 75.38 389 LYS B CA 1
ATOM 8313 C C . LYS B 1 389 ? 25.125 16.125 15.891 1 75.38 389 LYS B C 1
ATOM 8315 O O . LYS B 1 389 ? 24.031 16.344 16.438 1 75.38 389 LYS B O 1
ATOM 8320 N N . PRO B 1 390 ? 25.312 15.625 14.703 1 80.19 390 PRO B N 1
ATOM 8321 C CA . PRO B 1 390 ? 24.109 15.031 14.117 1 80.19 390 PRO B CA 1
ATOM 8322 C C . PRO B 1 390 ? 23.547 13.891 14.961 1 80.19 390 PRO B C 1
ATOM 8324 O O . PRO B 1 390 ? 24.297 13.047 15.453 1 80.19 390 PRO B O 1
ATOM 8327 N N . ASN B 1 391 ? 22.266 13.992 15.242 1 86.81 391 ASN B N 1
ATOM 8328 C CA . ASN B 1 391 ? 21.578 12.977 16.016 1 86.81 391 ASN B CA 1
ATOM 8329 C C . ASN B 1 391 ? 20.812 11.992 15.133 1 86.81 391 ASN B C 1
ATOM 8331 O O . ASN B 1 391 ? 20.188 12.398 14.156 1 86.81 391 ASN B O 1
ATOM 8335 N N . MET B 1 392 ? 21 10.734 15.477 1 90.5 392 MET B N 1
ATOM 8336 C CA . MET B 1 392 ? 20.141 9.742 14.836 1 90.5 392 MET B CA 1
ATOM 8337 C C . MET B 1 392 ? 18.703 9.859 15.328 1 90.5 392 MET B C 1
ATOM 8339 O O . MET B 1 392 ? 18.469 10.117 16.516 1 90.5 392 MET B O 1
ATOM 8343 N N . PHE B 1 393 ? 17.797 9.648 14.453 1 94.5 393 PHE B N 1
ATOM 8344 C CA . PHE B 1 393 ? 16.375 9.789 14.781 1 94.5 393 PHE B CA 1
ATOM 8345 C C . PHE B 1 393 ? 16.016 8.922 15.977 1 94.5 393 PHE B C 1
ATOM 8347 O O . PHE B 1 393 ? 15.406 9.406 16.938 1 94.5 393 PHE B O 1
ATOM 8354 N N . LEU B 1 394 ? 16.344 7.613 15.93 1 90.75 394 LEU B N 1
ATOM 8355 C CA . LEU B 1 394 ? 15.961 6.68 16.984 1 90.75 394 LEU B CA 1
ATOM 8356 C C . LEU B 1 394 ? 16.625 7.043 18.312 1 90.75 394 LEU B C 1
ATOM 8358 O O . LEU B 1 394 ? 16.031 6.891 19.375 1 90.75 394 LEU B O 1
ATOM 8362 N N . ASP B 1 395 ? 17.828 7.535 18.219 1 88.5 395 ASP B N 1
ATOM 8363 C CA . ASP B 1 395 ? 18.5 7.992 19.438 1 88.5 395 ASP B CA 1
ATOM 8364 C C . ASP B 1 395 ? 17.797 9.211 20.031 1 88.5 395 ASP B C 1
ATOM 8366 O O . ASP B 1 395 ? 17.625 9.305 21.234 1 88.5 395 ASP B O 1
ATOM 8370 N N . GLY B 1 396 ? 17.5 10.125 19.156 1 90.81 396 GLY B N 1
ATOM 8371 C CA . GLY B 1 396 ? 16.766 11.289 19.609 1 90.81 396 GLY B CA 1
ATOM 8372 C C . GLY B 1 396 ? 15.422 10.93 20.234 1 90.81 396 GLY B C 1
ATOM 8373 O O . GLY B 1 396 ? 15.016 11.547 21.234 1 90.81 396 GLY B O 1
ATOM 8374 N N . LEU B 1 397 ? 14.766 9.984 19.641 1 91.62 397 LEU B N 1
ATOM 8375 C CA . LEU B 1 397 ? 13.484 9.508 20.172 1 91.62 397 LEU B CA 1
ATOM 8376 C C . LEU B 1 397 ? 13.656 8.922 21.562 1 91.62 397 LEU B C 1
ATOM 8378 O O . LEU B 1 397 ? 12.883 9.242 22.469 1 91.62 397 LEU B O 1
ATOM 8382 N N . LYS B 1 398 ? 14.617 8.086 21.75 1 90.12 398 LYS B N 1
ATOM 8383 C CA . LYS B 1 398 ? 14.891 7.453 23.031 1 90.12 398 LYS B CA 1
ATOM 8384 C C . LYS B 1 398 ? 15.281 8.484 24.078 1 90.12 398 LYS B C 1
ATOM 8386 O O . LYS B 1 398 ? 14.812 8.438 25.219 1 90.12 398 LYS B O 1
ATOM 8391 N N . GLU B 1 399 ? 16.141 9.367 23.703 1 89.25 399 GLU B N 1
ATOM 8392 C CA . GLU B 1 399 ? 16.578 10.414 24.625 1 89.25 399 GLU B CA 1
ATOM 8393 C C . GLU B 1 399 ? 15.414 11.266 25.094 1 89.25 399 GLU B C 1
ATOM 8395 O O . GLU B 1 399 ? 15.328 11.633 26.266 1 89.25 399 GLU B O 1
ATOM 8400 N N . THR B 1 400 ? 14.562 11.633 24.203 1 89.81 400 THR B N 1
ATOM 8401 C CA . THR B 1 400 ? 13.391 12.43 24.562 1 89.81 400 THR B CA 1
ATOM 8402 C C . THR B 1 400 ? 12.477 11.656 25.516 1 89.81 400 THR B C 1
ATOM 8404 O O . THR B 1 400 ? 11.906 12.234 26.438 1 89.81 400 THR B O 1
ATOM 8407 N N . LEU B 1 401 ? 12.297 10.414 25.25 1 89.5 401 LEU B N 1
ATOM 8408 C CA . LEU B 1 401 ? 11.461 9.578 26.109 1 89.5 401 LEU B CA 1
ATOM 8409 C C . LEU B 1 401 ? 12.031 9.484 27.516 1 89.5 401 LEU B C 1
ATOM 8411 O O . LEU B 1 401 ? 11.289 9.383 28.484 1 89.5 401 LEU B O 1
ATOM 8415 N N . GLU B 1 402 ? 13.328 9.508 27.578 1 87.19 402 GLU B N 1
ATOM 8416 C CA . GLU B 1 402 ? 14 9.43 28.859 1 87.19 402 GLU B CA 1
ATOM 8417 C C . GLU B 1 402 ? 14.039 10.789 29.547 1 87.19 402 GLU B C 1
ATOM 8419 O O . GLU B 1 402 ? 14.547 10.914 30.656 1 87.19 402 GLU B O 1
ATOM 8424 N N . GLY B 1 403 ? 13.633 11.781 28.891 1 84.62 403 GLY B N 1
ATOM 8425 C CA . GLY B 1 403 ? 13.586 13.109 29.469 1 84.62 403 GLY B CA 1
ATOM 8426 C C . GLY B 1 403 ? 14.852 13.906 29.25 1 84.62 403 GLY B C 1
ATOM 8427 O O . GLY B 1 403 ? 15.078 14.93 29.891 1 84.62 403 GLY B O 1
ATOM 8428 N N . ARG B 1 404 ? 15.688 13.406 28.375 1 85.69 404 ARG B N 1
ATOM 8429 C CA . ARG B 1 404 ? 16.922 14.125 28.047 1 85.69 404 ARG B CA 1
ATOM 8430 C C . ARG B 1 404 ? 16.703 15.109 26.906 1 85.69 404 ARG B C 1
ATOM 8432 O O . ARG B 1 404 ? 15.852 14.891 26.047 1 85.69 404 ARG B O 1
ATOM 8439 N N . ARG B 1 405 ? 17.469 16.094 26.984 1 82.62 405 ARG B N 1
ATOM 8440 C CA . ARG B 1 405 ? 17.328 17.125 25.953 1 82.62 405 ARG B CA 1
ATOM 8441 C C . ARG B 1 405 ? 18.094 16.75 24.688 1 82.62 405 ARG B C 1
ATOM 8443 O O . ARG B 1 405 ? 19.25 16.328 24.766 1 82.62 405 ARG B O 1
ATOM 8450 N N . VAL B 1 406 ? 17.375 16.812 23.609 1 86.25 406 VAL B N 1
ATOM 8451 C CA . VAL B 1 406 ? 18 16.562 22.312 1 86.25 406 VAL B CA 1
ATOM 8452 C C . VAL B 1 406 ? 18.266 17.906 21.609 1 86.25 406 VAL B C 1
ATOM 8454 O O . VAL B 1 406 ? 17.359 18.734 21.484 1 86.25 406 VAL B O 1
ATOM 8457 N N . ARG B 1 407 ? 19.453 18.109 21.25 1 83.25 407 ARG B N 1
ATOM 8458 C CA . ARG B 1 407 ? 19.812 19.328 20.547 1 83.25 407 ARG B CA 1
ATOM 8459 C C . ARG B 1 407 ? 19.422 19.234 19.062 1 83.25 407 ARG B C 1
ATOM 8461 O O . ARG B 1 407 ? 20.125 18.625 18.266 1 83.25 407 ARG B O 1
ATOM 8468 N N . THR B 1 408 ? 18.359 19.812 18.734 1 86 408 THR B N 1
ATOM 8469 C CA . THR B 1 408 ? 17.875 19.844 17.359 1 86 408 THR B CA 1
ATOM 8470 C C . THR B 1 408 ? 17.016 21.078 17.109 1 86 408 THR B C 1
ATOM 8472 O O . THR B 1 408 ? 16.797 21.875 18.031 1 86 408 THR B O 1
ATOM 8475 N N . ASP B 1 409 ? 16.719 21.359 15.922 1 85.56 409 ASP B N 1
ATOM 8476 C CA . ASP B 1 409 ? 15.898 22.531 15.578 1 85.56 409 ASP B CA 1
ATOM 8477 C C . ASP B 1 409 ? 14.414 22.172 15.602 1 85.56 409 ASP B C 1
ATOM 8479 O O . ASP B 1 409 ? 14.031 21.094 16.047 1 85.56 409 ASP B O 1
ATOM 8483 N N . ALA B 1 410 ? 13.57 23.125 15.172 1 83.69 410 ALA B N 1
ATOM 8484 C CA . ALA B 1 410 ? 12.117 22.984 15.25 1 83.69 410 ALA B CA 1
ATOM 8485 C C . ALA B 1 410 ? 11.641 21.797 14.414 1 83.69 410 ALA B C 1
ATOM 8487 O O . ALA B 1 410 ? 10.742 21.062 14.828 1 83.69 410 ALA B O 1
ATOM 8488 N N . LEU B 1 411 ? 12.203 21.609 13.258 1 89.25 411 LEU B N 1
ATOM 8489 C CA . LEU B 1 411 ? 11.828 20.484 12.414 1 89.25 411 LEU B CA 1
ATOM 8490 C C . LEU B 1 411 ? 12.188 19.156 13.07 1 89.25 411 LEU B C 1
ATOM 8492 O O . LEU B 1 411 ? 11.375 18.234 13.102 1 89.25 411 LEU B O 1
ATOM 8496 N N . GLY B 1 412 ? 13.438 19.062 13.531 1 90.12 412 GLY B N 1
ATOM 8497 C CA . GLY B 1 412 ? 13.867 17.859 14.227 1 90.12 412 GLY B CA 1
ATOM 8498 C C . GLY B 1 412 ? 12.984 17.516 15.414 1 90.12 412 GLY B C 1
ATOM 8499 O O . GLY B 1 412 ? 12.656 16.344 15.625 1 90.12 412 GLY B O 1
ATOM 8500 N N . ARG B 1 413 ? 12.609 18.484 16.125 1 89.12 413 ARG B N 1
ATOM 8501 C CA . ARG B 1 413 ? 11.758 18.266 17.281 1 89.12 413 ARG B CA 1
ATOM 8502 C C . ARG B 1 413 ? 10.383 17.75 16.875 1 89.12 413 ARG B C 1
ATOM 8504 O O . ARG B 1 413 ? 9.812 16.875 17.516 1 89.12 413 ARG B O 1
ATOM 8511 N N . SER B 1 414 ? 9.852 18.391 15.852 1 90.81 414 SER B N 1
ATOM 8512 C CA . SER B 1 414 ? 8.562 17.953 15.328 1 90.81 414 SER B CA 1
ATOM 8513 C C . SER B 1 414 ? 8.625 16.484 14.883 1 90.81 414 SER B C 1
ATOM 8515 O O . SER B 1 414 ? 7.668 15.734 15.07 1 90.81 414 SER B O 1
ATOM 8517 N N . ILE B 1 415 ? 9.711 16.094 14.289 1 93.88 415 ILE B N 1
ATOM 8518 C CA . ILE B 1 415 ? 9.898 14.719 13.828 1 93.88 415 ILE B CA 1
ATOM 8519 C C . ILE B 1 415 ? 9.953 13.773 15.023 1 93.88 415 ILE B C 1
ATOM 8521 O O . ILE B 1 415 ? 9.336 12.703 15 1 93.88 415 ILE B O 1
ATOM 8525 N N . ILE B 1 416 ? 10.633 14.164 16.031 1 92.38 416 ILE B N 1
ATOM 8526 C CA . ILE B 1 416 ? 10.727 13.344 17.234 1 92.38 416 ILE B CA 1
ATOM 8527 C C . ILE B 1 416 ? 9.344 13.195 17.875 1 92.38 416 ILE B C 1
ATOM 8529 O O . ILE B 1 416 ? 8.953 12.102 18.281 1 92.38 416 ILE B O 1
ATOM 8533 N N . MET B 1 417 ? 8.648 14.305 17.969 1 92.19 417 MET B N 1
ATOM 8534 C CA . MET B 1 417 ? 7.301 14.258 18.516 1 92.19 417 MET B CA 1
ATOM 8535 C C . MET B 1 417 ? 6.41 13.336 17.703 1 92.19 417 MET B C 1
ATOM 8537 O O . MET B 1 417 ? 5.582 12.609 18.25 1 92.19 417 MET B O 1
ATOM 8541 N N . THR B 1 418 ? 6.578 13.398 16.422 1 94.44 418 THR B N 1
ATOM 8542 C CA . THR B 1 418 ? 5.836 12.484 15.562 1 94.44 418 THR B CA 1
ATOM 8543 C C . THR B 1 418 ? 6.219 11.039 15.844 1 94.44 418 THR B C 1
ATOM 8545 O O . THR B 1 418 ? 5.375 10.141 15.781 1 94.44 418 THR B O 1
ATOM 8548 N N . GLY B 1 419 ? 7.516 10.828 16.078 1 94.06 419 GLY B N 1
ATOM 8549 C CA . GLY B 1 419 ? 7.953 9.508 16.5 1 94.06 419 GLY B CA 1
ATOM 8550 C C . GLY B 1 419 ? 7.238 9 17.734 1 94.06 419 GLY B C 1
ATOM 8551 O O . GLY B 1 419 ? 6.816 7.848 17.797 1 94.06 419 GLY B O 1
ATOM 8552 N N . LEU B 1 420 ? 7.082 9.891 18.672 1 92 420 LEU B N 1
ATOM 8553 C CA . LEU B 1 420 ? 6.355 9.531 19.891 1 92 420 LEU B CA 1
ATOM 8554 C C . LEU B 1 420 ? 4.898 9.195 19.578 1 92 420 LEU B C 1
ATOM 8556 O O . LEU B 1 420 ? 4.348 8.234 20.109 1 92 420 LEU B O 1
ATOM 8560 N N . LEU B 1 421 ? 4.375 10.023 18.719 1 93.31 421 LEU B N 1
ATOM 8561 C CA . LEU B 1 421 ? 2.996 9.797 18.297 1 93.31 421 LEU B CA 1
ATOM 8562 C C . LEU B 1 421 ? 2.85 8.445 17.625 1 93.31 421 LEU B C 1
ATOM 8564 O O . LEU B 1 421 ? 1.869 7.73 17.844 1 93.31 421 LEU B O 1
ATOM 8568 N N . SER B 1 422 ? 3.762 8.125 16.75 1 93.38 422 SER B N 1
ATOM 8569 C CA . SER B 1 422 ? 3.748 6.848 16.047 1 93.38 422 SER B CA 1
ATOM 8570 C C . SER B 1 422 ? 3.807 5.68 17.031 1 93.38 422 SER B C 1
ATOM 8572 O O . SER B 1 422 ? 3.059 4.711 16.891 1 93.38 422 SER B O 1
ATOM 8574 N N . VAL B 1 423 ? 4.676 5.754 18 1 90.88 423 VAL B N 1
ATOM 8575 C CA . VAL B 1 423 ? 4.805 4.703 19.016 1 90.88 423 VAL B CA 1
ATOM 8576 C C . VAL B 1 423 ? 3.502 4.582 19.797 1 90.88 423 VAL B C 1
ATOM 8578 O O . VAL B 1 423 ? 3.025 3.473 20.062 1 90.88 423 VAL B O 1
ATOM 8581 N N . LEU B 1 424 ? 2.984 5.703 20.141 1 88.75 424 LEU B N 1
ATOM 8582 C CA . LEU B 1 424 ? 1.724 5.73 20.875 1 88.75 424 LEU B CA 1
ATOM 8583 C C . LEU B 1 424 ? 0.615 5.055 20.078 1 88.75 424 LEU B C 1
ATOM 8585 O O . LEU B 1 424 ? -0.168 4.277 20.625 1 88.75 424 LEU B O 1
ATOM 8589 N N . TRP B 1 425 ? 0.542 5.371 18.859 1 89.31 425 TRP B N 1
ATOM 8590 C CA . TRP B 1 425 ? -0.488 4.809 18 1 89.31 425 TRP B CA 1
ATOM 8591 C C . TRP B 1 425 ? -0.358 3.291 17.906 1 89.31 425 TRP B C 1
ATOM 8593 O O . TRP B 1 425 ? -1.351 2.57 18.031 1 89.31 425 TRP B O 1
ATOM 8603 N N . HIS B 1 426 ? 0.779 2.748 17.672 1 84.81 426 HIS B N 1
ATOM 8604 C CA . HIS B 1 426 ? 1 1.315 17.516 1 84.81 426 HIS B CA 1
ATOM 8605 C C . HIS B 1 426 ? 0.762 0.578 18.828 1 84.81 426 HIS B C 1
ATOM 8607 O O . HIS B 1 426 ? 0.296 -0.564 18.828 1 84.81 426 HIS B O 1
ATOM 8613 N N . MET B 1 427 ? 1.105 1.249 19.891 1 82.69 427 MET B N 1
ATOM 8614 C CA . MET B 1 427 ? 0.833 0.66 21.203 1 82.69 427 MET B CA 1
ATOM 8615 C C . MET B 1 427 ? -0.668 0.552 21.453 1 82.69 427 MET B C 1
ATOM 8617 O O . MET B 1 427 ? -1.14 -0.441 22 1 82.69 427 MET B O 1
ATOM 8621 N N . LYS B 1 428 ? -1.344 1.559 21.062 1 80.25 428 LYS B N 1
ATOM 8622 C CA . LYS B 1 428 ? -2.795 1.577 21.234 1 80.25 428 LYS B CA 1
ATOM 8623 C C . LYS B 1 428 ? -3.457 0.485 20.406 1 80.25 428 LYS B C 1
ATOM 8625 O O . LYS B 1 428 ? -4.461 -0.098 20.812 1 80.25 428 LYS B O 1
ATOM 8630 N N . GLN B 1 429 ? -2.932 0.179 19.25 1 74.88 429 GLN B N 1
ATOM 8631 C CA . GLN B 1 429 ? -3.504 -0.824 18.344 1 74.88 429 GLN B CA 1
ATOM 8632 C C . GLN B 1 429 ? -3.303 -2.232 18.906 1 74.88 429 GLN B C 1
ATOM 8634 O O . GLN B 1 429 ? -4.066 -3.145 18.594 1 74.88 429 GLN B O 1
ATOM 8639 N N . ARG B 1 430 ? -2.268 -2.404 19.719 1 64.19 430 ARG B N 1
ATOM 8640 C CA . ARG B 1 430 ? -1.983 -3.715 20.297 1 64.19 430 ARG B CA 1
ATOM 8641 C C . ARG B 1 430 ? -2.842 -3.969 21.531 1 64.19 430 ARG B C 1
ATOM 8643 O O . ARG B 1 430 ? -2.871 -5.086 22.047 1 64.19 430 ARG B O 1
ATOM 8650 N N . GLU B 1 431 ? -3.443 -2.889 22.078 1 54.12 431 GLU B N 1
ATOM 8651 C CA . GLU B 1 431 ? -4.297 -3.043 23.25 1 54.12 431 GLU B CA 1
ATOM 8652 C C . GLU B 1 431 ? -5.516 -3.902 22.938 1 54.12 431 GLU B C 1
ATOM 8654 O O . GLU B 1 431 ? -6.16 -3.723 21.906 1 54.12 431 GLU B O 1
ATOM 8659 N N . PRO B 1 432 ? -5.512 -5.109 23.641 1 43.41 432 PRO B N 1
ATOM 8660 C CA . PRO B 1 432 ? -6.719 -5.914 23.453 1 43.41 432 PRO B CA 1
ATOM 8661 C C . PRO B 1 432 ? -8 -5.098 23.578 1 43.41 432 PRO B C 1
ATOM 8663 O O . PRO B 1 432 ? -8.109 -4.242 24.469 1 43.41 432 PRO B O 1
ATOM 8666 N N . GLN B 1 433 ? -8.625 -4.559 22.703 1 39.56 433 GLN B N 1
ATOM 8667 C CA . GLN B 1 433 ? -9.906 -3.906 22.953 1 39.56 433 GLN B CA 1
ATOM 8668 C C . GLN B 1 433 ? -10.664 -4.59 24.094 1 39.56 433 GLN B C 1
ATOM 8670 O O . GLN B 1 433 ? -10.703 -5.816 24.172 1 39.56 433 GLN B O 1
ATOM 8675 N N . ALA B 1 434 ? -10.852 -3.924 25.141 1 34.88 434 ALA B N 1
ATOM 8676 C CA . ALA B 1 434 ? -11.602 -4.297 26.328 1 34.88 434 ALA B CA 1
ATOM 8677 C C . ALA B 1 434 ? -12.672 -5.336 26.016 1 34.88 434 ALA B C 1
ATOM 8679 O O . ALA B 1 434 ? -13.266 -5.93 26.922 1 34.88 434 ALA B O 1
ATOM 8680 N N . CYS B 1 435 ? -13.344 -5.152 24.938 1 32.62 435 CYS B N 1
ATOM 8681 C CA . CYS B 1 435 ? -14.594 -5.906 25.031 1 32.62 435 CYS B CA 1
ATOM 8682 C C . CYS B 1 435 ? -14.312 -7.398 25.172 1 32.62 435 CYS B C 1
ATOM 8684 O O . CYS B 1 435 ? -15.203 -8.164 25.547 1 32.62 435 CYS B O 1
ATOM 8686 N N . SER B 1 436 ? -13.617 -8.047 24.359 1 32.44 436 SER B N 1
ATOM 8687 C CA . SER B 1 436 ? -13.898 -9.477 24.469 1 32.44 436 SER B CA 1
ATOM 8688 C C . SER B 1 436 ? -13.25 -10.07 25.719 1 32.44 436 SER B C 1
ATOM 8690 O O . SER B 1 436 ? -13.812 -10.961 26.344 1 32.44 436 SER B O 1
ATOM 8692 N N . LEU B 1 437 ? -11.797 -10.391 25.734 1 32.16 437 LEU B N 1
ATOM 8693 C CA . LEU B 1 437 ? -11.266 -11.461 26.562 1 32.16 437 LEU B CA 1
ATOM 8694 C C . LEU B 1 437 ? -10.906 -10.938 27.953 1 32.16 437 LEU B C 1
ATOM 8696 O O . LEU B 1 437 ? -10.461 -9.797 28.094 1 32.16 437 LEU B O 1
ATOM 8700 N N . ASP B 1 438 ? -11.516 -11.438 28.875 1 31.67 438 ASP B N 1
ATOM 8701 C CA . ASP B 1 438 ? -11.328 -11.438 30.328 1 31.67 438 ASP B CA 1
ATOM 8702 C C . ASP B 1 438 ? -9.844 -11.461 30.688 1 31.67 438 ASP B C 1
ATOM 8704 O O . ASP B 1 438 ? -9.453 -12.008 31.719 1 31.67 438 ASP B O 1
ATOM 8708 N N . VAL B 1 439 ? -9.023 -11.531 29.719 1 36.38 439 VAL B N 1
ATOM 8709 C CA . VAL B 1 439 ? -7.672 -11.586 30.266 1 36.38 439 VAL B CA 1
ATOM 8710 C C . VAL B 1 439 ? -7.352 -10.289 31 1 36.38 439 VAL B C 1
ATOM 8712 O O . VAL B 1 439 ? -7.559 -9.195 30.453 1 36.38 439 VAL B O 1
ATOM 8715 N N . PRO B 1 440 ? -7.176 -10.375 32.219 1 35.91 440 PRO B N 1
ATOM 8716 C CA . PRO B 1 440 ? -6.758 -9.203 32.969 1 35.91 440 PRO B CA 1
ATOM 8717 C C . PRO B 1 440 ? -5.617 -8.43 32.312 1 35.91 440 PRO B C 1
ATOM 8719 O O . PRO B 1 440 ? -4.621 -9.031 31.906 1 35.91 440 PRO B O 1
ATOM 8722 N N . PRO B 1 441 ? -5.895 -7.453 31.516 1 41.97 441 PRO B N 1
ATOM 8723 C CA . PRO B 1 441 ? -4.867 -6.629 30.875 1 41.97 441 PRO B CA 1
ATOM 8724 C C . PRO B 1 441 ? -3.613 -6.469 31.734 1 41.97 441 PRO B C 1
ATOM 8726 O O . PRO B 1 441 ? -3.717 -6.242 32.938 1 41.97 441 PRO B O 1
ATOM 8729 N N . SER B 1 442 ? -2.734 -7.297 31.703 1 43.03 442 SER B N 1
ATOM 8730 C CA . SER B 1 442 ? -1.51 -6.828 32.344 1 43.03 442 SER B CA 1
ATOM 8731 C C . SER B 1 442 ? -1.359 -5.316 32.219 1 43.03 442 SER B C 1
ATOM 8733 O O . SER B 1 442 ? -0.697 -4.832 31.281 1 43.03 442 SER B O 1
ATOM 8735 N N . LEU B 1 443 ? -2.414 -4.523 32.469 1 48.19 443 LEU B N 1
ATOM 8736 C CA . LEU B 1 443 ? -2.85 -3.131 32.5 1 48.19 443 LEU B CA 1
ATOM 8737 C C . LEU B 1 443 ? -1.729 -2.215 32.969 1 48.19 443 LEU B C 1
ATOM 8739 O O . LEU B 1 443 ? -1.537 -1.124 32.438 1 48.19 443 LEU B O 1
ATOM 8743 N N . GLY B 1 444 ? -0.879 -2.73 33.906 1 52.03 444 GLY B N 1
ATOM 8744 C CA . GLY B 1 444 ? 0.05 -1.834 34.594 1 52.03 444 GLY B CA 1
ATOM 8745 C C . GLY B 1 444 ? 1.178 -1.362 33.688 1 52.03 444 GLY B C 1
ATOM 8746 O O . GLY B 1 444 ? 1.492 -0.171 33.656 1 52.03 444 GLY B O 1
ATOM 8747 N N . GLY B 1 445 ? 1.68 -2.236 32.844 1 60.12 445 GLY B N 1
ATOM 8748 C CA . GLY B 1 445 ? 2.846 -1.891 32.031 1 60.12 445 GLY B CA 1
ATOM 8749 C C . GLY B 1 445 ? 2.521 -0.986 30.859 1 60.12 445 GLY B C 1
ATOM 8750 O O . GLY B 1 445 ? 3.27 -0.052 30.562 1 60.12 445 GLY B O 1
ATOM 8751 N N . ARG B 1 446 ? 1.359 -1.062 30.406 1 71.25 446 ARG B N 1
ATOM 8752 C CA . ARG B 1 446 ? 0.953 -0.269 29.266 1 71.25 446 ARG B CA 1
ATOM 8753 C C . ARG B 1 446 ? 0.601 1.157 29.672 1 71.25 446 ARG B C 1
ATOM 8755 O O . ARG B 1 446 ? 0.933 2.111 28.969 1 71.25 446 ARG B O 1
ATOM 8762 N N . ASP B 1 447 ? -0.074 1.251 30.75 1 76.44 447 ASP B N 1
ATOM 8763 C CA . ASP B 1 447 ? -0.428 2.576 31.25 1 76.44 447 ASP B CA 1
ATOM 8764 C C . ASP B 1 447 ? 0.819 3.369 31.641 1 76.44 447 ASP B C 1
ATOM 8766 O O . ASP B 1 447 ? 0.872 4.586 31.438 1 76.44 447 ASP B O 1
ATOM 8770 N N . ILE B 1 448 ? 1.725 2.514 31.984 1 77.94 448 ILE B N 1
ATOM 8771 C CA . ILE B 1 448 ? 2.975 3.164 32.344 1 77.94 448 ILE B CA 1
ATOM 8772 C C . ILE B 1 448 ? 3.682 3.688 31.109 1 77.94 448 ILE B C 1
ATOM 8774 O O . ILE B 1 448 ? 4.18 4.816 31.094 1 77.94 448 ILE B O 1
ATOM 8778 N N . ARG B 1 449 ? 3.629 2.891 30.094 1 81.88 449 ARG B N 1
ATOM 8779 C CA . ARG B 1 449 ? 4.27 3.291 28.844 1 81.88 449 ARG B CA 1
ATOM 8780 C C . ARG B 1 449 ? 3.551 4.477 28.219 1 81.88 449 ARG B C 1
ATOM 8782 O O . ARG B 1 449 ? 4.191 5.402 27.703 1 81.88 449 ARG B O 1
ATOM 8789 N N . ARG B 1 450 ? 2.324 4.434 28.266 1 85.06 450 ARG B N 1
ATOM 8790 C CA . ARG B 1 450 ? 1.532 5.527 27.703 1 85.06 450 ARG B CA 1
ATOM 8791 C C . ARG B 1 450 ? 1.806 6.828 28.453 1 85.06 450 ARG B C 1
ATOM 8793 O O . ARG B 1 450 ? 1.992 7.879 27.828 1 85.06 450 ARG B O 1
ATOM 8800 N N . SER B 1 451 ? 1.829 6.738 29.75 1 84.62 451 SER B N 1
ATOM 8801 C CA . SER B 1 451 ? 2.096 7.922 30.547 1 84.62 451 SER B CA 1
ATOM 8802 C C . SER B 1 451 ? 3.498 8.461 30.297 1 84.62 451 SER B C 1
ATOM 8804 O O . SER B 1 451 ? 3.705 9.68 30.281 1 84.62 451 SER B O 1
ATOM 8806 N N . ALA B 1 452 ? 4.355 7.527 30.125 1 85.69 452 ALA B N 1
ATOM 8807 C CA . ALA B 1 452 ? 5.727 7.941 29.812 1 85.69 452 ALA B CA 1
ATOM 8808 C C . ALA B 1 452 ? 5.793 8.672 28.484 1 85.69 452 ALA B C 1
ATOM 8810 O O . ALA B 1 452 ? 6.508 9.664 28.344 1 85.69 452 ALA B O 1
ATOM 8811 N N . LEU B 1 453 ? 5.074 8.18 27.562 1 87.88 453 LEU B N 1
ATOM 8812 C CA . LEU B 1 453 ? 5.047 8.797 26.234 1 87.88 453 LEU B CA 1
ATOM 8813 C C . LEU B 1 453 ? 4.418 10.18 26.297 1 87.88 453 LEU B C 1
ATOM 8815 O O . LEU B 1 453 ? 4.938 11.133 25.719 1 87.88 453 LEU B O 1
ATOM 8819 N N . LEU B 1 454 ? 3.398 10.344 26.984 1 86.06 454 LEU B N 1
ATOM 8820 C CA . LEU B 1 454 ? 2.711 11.625 27.078 1 86.06 454 LEU B CA 1
ATOM 8821 C C . LEU B 1 454 ? 3.551 12.633 27.859 1 86.06 454 LEU B C 1
ATOM 8823 O O . LEU B 1 454 ? 3.57 13.82 27.516 1 86.06 454 LEU B O 1
ATOM 8827 N N . ARG B 1 455 ? 4.223 12.117 28.781 1 86 455 ARG B N 1
ATOM 8828 C CA . ARG B 1 455 ? 5.148 12.992 29.5 1 86 455 ARG B CA 1
ATOM 8829 C C . ARG B 1 455 ? 6.258 13.477 28.578 1 86 455 ARG B C 1
ATOM 8831 O O . ARG B 1 455 ? 6.699 14.625 28.688 1 86 455 ARG B O 1
ATOM 8838 N N . ALA B 1 456 ? 6.66 12.594 27.797 1 87.5 456 ALA B N 1
ATOM 8839 C CA . ALA B 1 456 ? 7.691 12.969 26.844 1 87.5 456 ALA B CA 1
ATOM 8840 C C . ALA B 1 456 ? 7.184 14.039 25.875 1 87.5 456 ALA B C 1
ATOM 8842 O O . ALA B 1 456 ? 7.941 14.922 25.469 1 87.5 456 ALA B O 1
ATOM 8843 N N . PHE B 1 457 ? 5.949 13.992 25.531 1 85.56 457 PHE B N 1
ATOM 8844 C CA . PHE B 1 457 ? 5.348 15.023 24.688 1 85.56 457 PHE B CA 1
ATOM 8845 C C . PHE B 1 457 ? 5.371 16.375 25.391 1 85.56 457 PHE B C 1
ATOM 8847 O O . PHE B 1 457 ? 5.676 17.391 24.781 1 85.56 457 PHE B O 1
ATOM 8854 N N . ASP B 1 458 ? 5.031 16.297 26.609 1 83.12 458 ASP B N 1
ATOM 8855 C CA . ASP B 1 458 ? 5.023 17.516 27.406 1 83.12 458 ASP B CA 1
ATOM 8856 C C . ASP B 1 458 ? 6.418 18.125 27.484 1 83.12 458 ASP B C 1
ATOM 8858 O O . ASP B 1 458 ? 6.586 19.328 27.344 1 83.12 458 ASP B O 1
ATOM 8862 N N . ASP B 1 459 ? 7.32 17.25 27.688 1 79.69 459 ASP B N 1
ATOM 8863 C CA . ASP B 1 459 ? 8.703 17.703 27.812 1 79.69 459 ASP B CA 1
ATOM 8864 C C . ASP B 1 459 ? 9.227 18.25 26.484 1 79.69 459 ASP B C 1
ATOM 8866 O O . ASP B 1 459 ? 10 19.219 26.469 1 79.69 459 ASP B O 1
ATOM 8870 N N . ALA B 1 460 ? 8.852 17.625 25.516 1 77 460 ALA B N 1
ATOM 8871 C CA . ALA B 1 460 ? 9.289 18.047 24.188 1 77 460 ALA B CA 1
ATOM 8872 C C . ALA B 1 460 ? 8.727 19.422 23.828 1 77 460 ALA B C 1
ATOM 8874 O O . ALA B 1 460 ? 9.359 20.203 23.109 1 77 460 ALA B O 1
ATOM 8875 N N . LEU B 1 461 ? 7.559 19.734 24.297 1 70.38 461 LEU B N 1
ATOM 8876 C CA . LEU B 1 461 ? 6.941 21.047 24.062 1 70.38 461 LEU B CA 1
ATOM 8877 C C . LEU B 1 461 ? 7.574 22.109 24.938 1 70.38 461 LEU B C 1
ATOM 8879 O O . LEU B 1 461 ? 7.789 23.25 24.484 1 70.38 461 LEU B O 1
ATOM 8883 N N . GLY B 1 462 ? 7.789 21.859 26.312 1 62.44 462 GLY B N 1
ATOM 8884 C CA . GLY B 1 462 ? 8.25 22.797 27.312 1 62.44 462 GLY B CA 1
ATOM 8885 C C . GLY B 1 462 ? 9.711 23.172 27.141 1 62.44 462 GLY B C 1
ATOM 8886 O O . GLY B 1 462 ? 10.172 24.156 27.734 1 62.44 462 GLY B O 1
ATOM 8887 N N . GLN B 1 463 ? 10.492 22.281 26.719 1 51.97 463 GLN B N 1
ATOM 8888 C CA . GLN B 1 463 ? 11.922 22.594 26.734 1 51.97 463 GLN B CA 1
ATOM 8889 C C . GLN B 1 463 ? 12.195 23.969 26.125 1 51.97 463 GLN B C 1
ATOM 8891 O O . GLN B 1 463 ? 13.242 24.562 26.391 1 51.97 463 GLN B O 1
ATOM 8896 N N . ASN B 1 464 ? 11.523 24.422 25 1 43.56 464 ASN B N 1
ATOM 8897 C CA . ASN B 1 464 ? 11.859 25.781 24.609 1 43.56 464 ASN B CA 1
ATOM 8898 C C . ASN B 1 464 ? 10.914 26.797 25.234 1 43.56 464 ASN B C 1
ATOM 8900 O O . ASN B 1 464 ? 9.758 26.922 24.828 1 43.56 464 ASN B O 1
ATOM 8904 N N . GLY B 1 465 ? 11.023 27.375 26.453 1 38.59 465 GLY B N 1
ATOM 8905 C CA . GLY B 1 465 ? 10.5 28.469 27.25 1 38.59 465 GLY B CA 1
ATOM 8906 C C . GLY B 1 465 ? 9.031 28.328 27.578 1 38.59 465 GLY B C 1
ATOM 8907 O O . GLY B 1 465 ? 8.5 27.203 27.594 1 38.59 465 GLY B O 1
ATOM 8908 N N . THR B 1 466 ? 8.18 29.5 27.391 1 42.38 466 THR B N 1
ATOM 8909 C CA . THR B 1 466 ? 6.82 29.703 27.875 1 42.38 466 THR B CA 1
ATOM 8910 C C . THR B 1 466 ? 5.875 28.641 27.328 1 42.38 466 THR B C 1
ATOM 8912 O O . THR B 1 466 ? 5.859 28.391 26.125 1 42.38 466 THR B O 1
ATOM 8915 N N . PRO B 1 467 ? 5.285 27.75 28.219 1 43.78 467 PRO B N 1
ATOM 8916 C CA . PRO B 1 467 ? 4.375 26.641 27.922 1 43.78 467 PRO B CA 1
ATOM 8917 C C . PRO B 1 467 ? 3.326 27 26.875 1 43.78 467 PRO B C 1
ATOM 8919 O O . PRO B 1 467 ? 2.23 26.438 26.875 1 43.78 467 PRO B O 1
ATOM 8922 N N . THR B 1 468 ? 3.266 28.078 26.344 1 45.25 468 THR B N 1
ATOM 8923 C CA . THR B 1 468 ? 2.15 28.359 25.438 1 45.25 468 THR B CA 1
ATOM 8924 C C . THR B 1 468 ? 2.201 27.438 24.219 1 45.25 468 THR B C 1
ATOM 8926 O O . THR B 1 468 ? 3.246 27.312 23.594 1 45.25 468 THR B O 1
ATOM 8929 N N . PHE B 1 469 ? 1.386 26.391 24.172 1 52.53 469 PHE B N 1
ATOM 8930 C CA . PHE B 1 469 ? 1.181 25.422 23.094 1 52.53 469 PHE B CA 1
ATOM 8931 C C . PHE B 1 469 ? 1.454 26.062 21.734 1 52.53 469 PHE B C 1
ATOM 8933 O O . PHE B 1 469 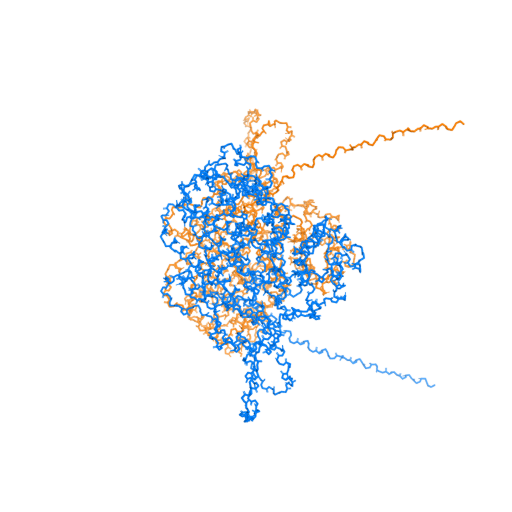? 1.76 25.375 20.766 1 52.53 469 PHE B O 1
ATOM 8940 N N . GLY B 1 470 ? 1.742 27.359 21.797 1 52.06 470 GLY B N 1
ATOM 8941 C CA . GLY B 1 470 ? 2.031 28.141 20.609 1 52.06 470 GLY B CA 1
ATOM 8942 C C . GLY B 1 470 ? 1.072 27.859 19.469 1 52.06 470 GLY B C 1
ATOM 8943 O O . GLY B 1 470 ? 1.426 28.031 18.297 1 52.06 470 GLY B O 1
ATOM 8944 N N . CYS B 1 471 ? -0.191 27.312 19.703 1 50.59 471 CYS B N 1
ATOM 8945 C CA . CYS B 1 471 ? -1.128 26.906 18.672 1 50.59 471 CYS B CA 1
ATOM 8946 C C . CYS B 1 471 ? -2.162 28 18.406 1 50.59 471 CYS B C 1
ATOM 8948 O O . CYS B 1 471 ? -3.252 27.719 17.906 1 50.59 471 CYS B O 1
ATOM 8950 N N . GLU B 1 472 ? -1.751 29.234 18.688 1 54.5 472 GLU B N 1
ATOM 8951 C CA . GLU B 1 472 ? -2.719 30.328 18.594 1 54.5 472 GLU B CA 1
ATOM 8952 C C . GLU B 1 472 ? -3.09 30.609 17.141 1 54.5 472 GLU B C 1
ATOM 8954 O O . GLU B 1 472 ? -2.227 30.594 16.266 1 54.5 472 GLU B O 1
ATOM 8959 N N . TYR B 1 473 ? -4.445 30.5 16.953 1 55.5 473 TYR B N 1
ATOM 8960 C CA . TYR B 1 473 ? -4.926 30.922 15.641 1 55.5 473 TYR B CA 1
ATOM 8961 C C . TYR B 1 473 ? -4.941 32.438 15.523 1 55.5 473 TYR B C 1
ATOM 8963 O O . TYR B 1 473 ? -5.566 33.125 16.328 1 55.5 473 TYR B O 1
ATOM 8971 N N . ARG B 1 474 ? -3.992 32.938 14.797 1 52.97 474 ARG B N 1
ATOM 8972 C CA . ARG B 1 474 ? -4.039 34.375 14.5 1 52.97 474 ARG B CA 1
ATOM 8973 C C . ARG B 1 474 ? -4.363 34.594 13.031 1 52.97 474 ARG B C 1
ATOM 8975 O O . ARG B 1 474 ? -3.605 34.188 12.148 1 52.97 474 ARG B O 1
ATOM 8982 N N . ALA B 1 475 ? -5.66 35 12.812 1 46.47 475 ALA B N 1
ATOM 8983 C CA . ALA B 1 475 ? -6.113 35.25 11.445 1 46.47 475 ALA B CA 1
ATOM 8984 C C . ALA B 1 475 ? -5.109 36.094 10.68 1 46.47 475 ALA B C 1
ATOM 8986 O O . ALA B 1 475 ? -4.98 35.969 9.461 1 46.47 475 ALA B O 1
ATOM 8987 N N . ARG B 1 476 ? -4.402 37.125 11.312 1 46.97 476 ARG B N 1
ATOM 8988 C CA . ARG B 1 476 ? -3.66 38.156 10.594 1 46.97 476 ARG B CA 1
ATOM 8989 C C . ARG B 1 476 ? -2.156 37.969 10.758 1 46.97 476 ARG B C 1
ATOM 8991 O O . ARG B 1 476 ? -1.373 38.844 10.422 1 46.97 476 ARG B O 1
ATOM 8998 N N . ARG B 1 477 ? -1.71 36.875 11.367 1 52.66 477 ARG B N 1
ATOM 8999 C CA . ARG B 1 477 ? -0.266 36.906 11.578 1 52.66 477 ARG B CA 1
ATOM 9000 C C . ARG B 1 477 ? 0.465 36.25 10.398 1 52.66 477 ARG B C 1
ATOM 9002 O O . ARG B 1 477 ? 0.035 35.219 9.883 1 52.66 477 ARG B O 1
ATOM 9009 N N . PRO B 1 478 ? 1.48 36.969 9.898 1 52.44 478 PRO B N 1
ATOM 9010 C CA . PRO B 1 478 ? 2.326 36.438 8.844 1 52.44 478 PRO B CA 1
ATOM 9011 C C . PRO B 1 478 ? 2.939 35.094 9.219 1 52.44 478 PRO B C 1
ATOM 9013 O O . PRO B 1 478 ? 3.262 34.844 10.383 1 52.44 478 PRO B O 1
ATOM 9016 N N . PRO B 1 479 ? 2.785 33.938 8.383 1 51.94 479 PRO B N 1
ATOM 9017 C CA . PRO B 1 479 ? 3.229 32.562 8.578 1 51.94 479 PRO B CA 1
ATOM 9018 C C . PRO B 1 479 ? 4.707 32.469 8.945 1 51.94 479 PRO B C 1
ATOM 9020 O O . PRO B 1 479 ? 5.219 31.375 9.172 1 51.94 479 PRO B O 1
ATOM 9023 N N . GLY B 1 480 ? 5.648 33.375 8.859 1 47.47 480 GLY B N 1
ATOM 9024 C CA . GLY B 1 480 ? 7.082 33.125 8.773 1 47.47 480 GLY B CA 1
ATOM 9025 C C . GLY B 1 480 ? 7.637 32.344 9.945 1 47.47 480 GLY B C 1
ATOM 9026 O O . GLY B 1 480 ? 7.867 31.141 9.844 1 47.47 480 GLY B O 1
ATOM 9027 N N . ASP B 1 481 ? 8.18 32.938 11.008 1 51.09 481 ASP B N 1
ATOM 9028 C CA . ASP B 1 481 ? 9.156 32.438 11.984 1 51.09 481 ASP B CA 1
ATOM 9029 C C . ASP B 1 481 ? 8.516 31.453 12.945 1 51.09 481 ASP B C 1
ATOM 9031 O O . ASP B 1 481 ? 9.195 30.562 13.461 1 51.09 481 ASP B O 1
ATOM 9035 N N . ASN B 1 482 ? 7.074 31.266 12.945 1 57.38 482 ASN B N 1
ATOM 9036 C CA . ASN B 1 482 ? 6.461 30.625 14.109 1 57.38 482 ASN B CA 1
ATOM 9037 C C . ASN B 1 482 ? 5.664 29.391 13.719 1 57.38 482 ASN B C 1
ATOM 9039 O O . ASN B 1 482 ? 4.969 28.797 14.547 1 57.38 482 ASN B O 1
ATOM 9043 N N . TYR B 1 483 ? 5.867 28.859 12.484 1 61.78 483 TYR B N 1
ATOM 9044 C CA . TYR B 1 483 ? 5.016 27.766 12.062 1 61.78 483 TYR B CA 1
ATOM 9045 C C . TYR B 1 483 ? 5.367 26.484 12.805 1 61.78 483 TYR B C 1
ATOM 9047 O O . TYR B 1 483 ? 4.48 25.719 13.203 1 61.78 483 TYR B O 1
ATOM 9055 N N . PHE B 1 484 ? 6.59 26.391 13.055 1 62.56 484 PHE B N 1
ATOM 9056 C CA . PHE B 1 484 ? 6.98 25.125 13.664 1 62.56 484 PHE B CA 1
ATOM 9057 C C . PHE B 1 484 ? 6.551 25.062 15.125 1 62.56 484 PHE B C 1
ATOM 9059 O O . PHE B 1 484 ? 6.176 24.016 15.625 1 62.56 484 PHE B O 1
ATOM 9066 N N . THR B 1 485 ? 6.539 26.25 15.664 1 62.5 485 THR B N 1
ATOM 9067 C CA . THR B 1 485 ? 6.062 26.281 17.031 1 62.5 485 THR B CA 1
ATOM 9068 C C . THR B 1 485 ? 4.574 25.938 17.109 1 62.5 485 THR B C 1
ATOM 9070 O O . THR B 1 485 ? 4.145 25.172 17.969 1 62.5 485 THR B O 1
ATOM 9073 N N . GLU B 1 486 ? 3.934 26.406 16.156 1 74.81 486 GLU B N 1
ATOM 9074 C CA . GLU B 1 486 ? 2.5 26.141 16.094 1 74.81 486 GLU B CA 1
ATOM 9075 C C . GLU B 1 486 ? 2.229 24.672 15.781 1 74.81 486 GLU B C 1
ATOM 9077 O O . GLU B 1 486 ? 1.32 24.062 16.359 1 74.81 486 GLU B O 1
ATOM 9082 N N . THR B 1 487 ? 3.041 24.203 15.008 1 78.38 487 THR B N 1
ATOM 9083 C CA . THR B 1 487 ? 2.871 22.812 14.602 1 78.38 487 THR B CA 1
ATOM 9084 C C . THR B 1 487 ? 3.113 21.875 15.781 1 78.38 487 THR B C 1
ATOM 9086 O O . THR B 1 487 ? 2.412 20.875 15.93 1 78.38 487 THR B O 1
ATOM 9089 N N . ARG B 1 488 ? 3.986 22.219 16.594 1 81.19 488 ARG B N 1
ATOM 9090 C CA . ARG B 1 488 ? 4.289 21.375 17.766 1 81.19 488 ARG B CA 1
ATOM 9091 C C . ARG B 1 488 ? 3.146 21.406 18.766 1 81.19 488 ARG B C 1
ATOM 9093 O O . ARG B 1 488 ? 2.803 20.375 19.359 1 81.19 488 ARG B O 1
ATOM 9100 N N . GLY B 1 489 ? 2.625 22.625 18.938 1 84.38 489 GLY B N 1
ATOM 9101 C CA . GLY B 1 489 ? 1.47 22.719 19.828 1 84.38 489 GLY B CA 1
ATOM 9102 C C . GLY B 1 489 ? 0.282 21.906 19.344 1 84.38 489 GLY B C 1
ATOM 9103 O O . GLY B 1 489 ? -0.408 21.266 20.141 1 84.38 489 GLY B O 1
ATOM 9104 N N . VAL B 1 490 ? 0.118 21.969 18.078 1 89.25 490 VAL B N 1
ATOM 9105 C CA . VAL B 1 490 ? -0.98 21.219 17.484 1 89.25 490 VAL B CA 1
ATOM 9106 C C . VAL B 1 490 ? -0.728 19.719 17.641 1 89.25 490 VAL B C 1
ATOM 9108 O O . VAL B 1 490 ? -1.638 18.969 17.984 1 89.25 490 VAL B O 1
ATOM 9111 N N . LEU B 1 491 ? 0.495 19.297 17.453 1 89.06 491 LEU B N 1
ATOM 9112 C CA . LEU B 1 491 ? 0.856 17.891 17.609 1 89.06 491 LEU B CA 1
ATOM 9113 C C . LEU B 1 491 ? 0.67 17.438 19.047 1 89.06 491 LEU B C 1
ATOM 9115 O O . LEU B 1 491 ? 0.253 16.297 19.281 1 89.06 491 LEU B O 1
ATOM 9119 N N . HIS B 1 492 ? 0.995 18.297 19.906 1 89.31 492 HIS B N 1
ATOM 9120 C CA . HIS B 1 492 ? 0.806 18 21.312 1 89.31 492 HIS B CA 1
ATOM 9121 C C . HIS B 1 492 ? -0.666 17.75 21.641 1 89.31 492 HIS B C 1
ATOM 9123 O O . HIS B 1 492 ? -1.009 16.766 22.281 1 89.31 492 HIS B O 1
ATOM 9129 N N . GLY B 1 493 ? -1.479 18.672 21.219 1 89.94 493 GLY B N 1
ATOM 9130 C CA . GLY B 1 493 ? -2.908 18.5 21.422 1 89.94 493 GLY B CA 1
ATOM 9131 C C . GLY B 1 493 ? -3.439 17.219 20.781 1 89.94 493 GLY B C 1
ATOM 9132 O O . GLY B 1 493 ? -4.219 16.484 21.391 1 89.94 493 GLY B O 1
ATOM 9133 N N . LEU B 1 494 ? -2.965 16.969 19.609 1 93.19 494 LEU B N 1
ATOM 9134 C CA . LEU B 1 494 ? -3.391 15.789 18.875 1 93.19 494 LEU B CA 1
ATOM 9135 C C . LEU B 1 494 ? -2.984 14.516 19.609 1 93.19 494 LEU B C 1
ATOM 9137 O O . LEU B 1 494 ? -3.791 13.594 19.766 1 93.19 494 LEU B O 1
ATOM 9141 N N . ALA B 1 495 ? -1.777 14.461 20.094 1 91.38 495 ALA B N 1
ATOM 9142 C CA . ALA B 1 495 ? -1.256 13.266 20.75 1 91.38 495 ALA B CA 1
ATOM 9143 C C . ALA B 1 495 ? -2.037 12.961 22.031 1 91.38 495 ALA B C 1
ATOM 9145 O O . ALA B 1 495 ? -2.408 11.805 22.281 1 91.38 495 ALA B O 1
ATOM 9146 N N . HIS B 1 496 ? -2.344 13.945 22.766 1 90.38 496 HIS B N 1
ATOM 9147 C CA . HIS B 1 496 ? -3.043 13.758 24.031 1 90.38 496 HIS B CA 1
ATOM 9148 C C . HIS B 1 496 ? -4.48 13.305 23.812 1 90.38 496 HIS B C 1
ATOM 9150 O O . HIS B 1 496 ? -5.016 12.516 24.594 1 90.38 496 HIS B O 1
ATOM 9156 N N . MET B 1 497 ? -5.059 13.797 22.844 1 93.38 497 MET B N 1
ATOM 9157 C CA . MET B 1 497 ? -6.43 13.391 22.547 1 93.38 497 MET B CA 1
ATOM 9158 C C . MET B 1 497 ? -6.461 11.992 21.938 1 93.38 497 MET B C 1
ATOM 9160 O O . MET B 1 497 ? -7.211 11.125 22.391 1 93.38 497 MET B O 1
ATOM 9164 N N . ALA B 1 498 ? -5.594 11.789 20.984 1 91.31 498 ALA B N 1
ATOM 9165 C CA . ALA B 1 498 ? -5.613 10.547 20.219 1 91.31 498 ALA B CA 1
ATOM 9166 C C . ALA B 1 498 ? -5.188 9.359 21.078 1 91.31 498 ALA B C 1
ATOM 9168 O O . ALA B 1 498 ? -5.527 8.219 20.766 1 91.31 498 ALA B O 1
ATOM 9169 N N . SER B 1 499 ? -4.445 9.586 22.109 1 88.88 499 SER B N 1
ATOM 9170 C CA . SER B 1 499 ? -4 8.508 22.984 1 88.88 499 SER B CA 1
ATOM 9171 C C . SER B 1 499 ? -5.176 7.867 23.719 1 88.88 499 SER B C 1
ATOM 9173 O O . SER B 1 499 ? -5.094 6.715 24.141 1 88.88 499 SER B O 1
ATOM 9175 N N . HIS B 1 500 ? -6.285 8.602 23.766 1 86.12 500 HIS B N 1
ATOM 9176 C CA . HIS B 1 500 ? -7.355 8.133 24.641 1 86.12 500 HIS B CA 1
ATOM 9177 C C . HIS B 1 500 ? -8.609 7.809 23.844 1 86.12 500 HIS B C 1
ATOM 9179 O O . HIS B 1 500 ? -9.477 7.066 24.328 1 86.12 500 HIS B O 1
ATOM 9185 N N . ILE B 1 501 ? -8.633 8.344 22.734 1 86.62 501 ILE B N 1
ATOM 9186 C CA . ILE B 1 501 ? -9.906 8.18 22.047 1 86.62 501 ILE B CA 1
ATOM 9187 C C . ILE B 1 501 ? -9.656 7.754 20.594 1 86.62 501 ILE B C 1
ATOM 9189 O O . ILE B 1 501 ? -8.523 7.844 20.109 1 86.62 501 ILE B O 1
ATOM 9193 N N . ASP B 1 502 ? -10.719 7.23 20.031 1 82.94 502 ASP B N 1
ATOM 9194 C CA . ASP B 1 502 ? -10.781 6.977 18.594 1 82.94 502 ASP B CA 1
ATOM 9195 C C . ASP B 1 502 ? -11.734 7.945 17.906 1 82.94 502 ASP B C 1
ATOM 9197 O O . ASP B 1 502 ? -12.922 8.016 18.25 1 82.94 502 ASP B O 1
ATOM 9201 N N . ILE B 1 503 ? -11.203 8.625 16.953 1 88.19 503 ILE B N 1
ATOM 9202 C CA . ILE B 1 503 ? -11.969 9.68 16.297 1 88.19 503 ILE B CA 1
ATOM 9203 C C . ILE B 1 503 ? -13.18 9.07 15.586 1 88.19 503 ILE B C 1
ATOM 9205 O O . ILE B 1 503 ? -14.234 9.695 15.516 1 88.19 503 ILE B O 1
ATOM 9209 N N . ALA B 1 504 ? -13.039 7.902 15.086 1 81.38 504 ALA B N 1
ATOM 9210 C CA . ALA B 1 504 ? -14.156 7.25 14.406 1 81.38 504 ALA B CA 1
ATOM 9211 C C . ALA B 1 504 ? -15.312 6.996 15.367 1 81.38 504 ALA B C 1
ATOM 9213 O O . ALA B 1 504 ? -16.484 7.137 15 1 81.38 504 ALA B O 1
ATOM 9214 N N . GLU B 1 505 ? -14.992 6.66 16.531 1 83.69 505 GLU B N 1
ATOM 9215 C CA . GLU B 1 505 ? -16 6.449 17.547 1 83.69 505 GLU B CA 1
ATOM 9216 C C . GLU B 1 505 ? -16.719 7.754 17.891 1 83.69 505 GLU B C 1
ATOM 9218 O O . GLU B 1 505 ? -17.938 7.766 18.062 1 83.69 505 GLU B O 1
ATOM 9223 N N . CYS B 1 506 ? -15.945 8.766 17.984 1 89.88 506 CYS B N 1
ATOM 9224 C CA . CYS B 1 506 ? -16.531 10.07 18.281 1 89.88 506 CYS B CA 1
ATOM 9225 C C . CYS B 1 506 ? -17.469 10.508 17.172 1 89.88 506 CYS B C 1
ATOM 9227 O O . CYS B 1 506 ? -18.547 11.055 17.438 1 89.88 506 CYS B O 1
ATOM 9229 N N . GLN B 1 507 ? -17.094 10.242 15.984 1 89.62 507 GLN B N 1
ATOM 9230 C CA . GLN B 1 507 ? -17.922 10.617 14.836 1 89.62 507 GLN B CA 1
ATOM 9231 C C . GLN B 1 507 ? -19.203 9.789 14.781 1 89.62 507 GLN B C 1
ATOM 9233 O O . GLN B 1 507 ? -20.266 10.312 14.453 1 89.62 507 GLN B O 1
ATOM 9238 N N . SER B 1 508 ? -19.078 8.586 15.141 1 84.19 508 SER B N 1
ATOM 9239 C CA . SER B 1 508 ? -20.25 7.73 15.195 1 84.19 508 SER B CA 1
ATOM 9240 C C . SER B 1 508 ? -21.219 8.188 16.281 1 84.19 508 SER B C 1
ATOM 9242 O O . SER B 1 508 ? -22.438 8.172 16.094 1 84.19 508 SER B O 1
ATOM 9244 N N . PHE B 1 509 ? -20.656 8.531 17.359 1 87.38 509 PHE B N 1
ATOM 9245 C CA . PHE B 1 509 ? -21.453 9.047 18.469 1 87.38 509 PHE B CA 1
ATOM 9246 C C . PHE B 1 509 ? -22.219 10.305 18.047 1 87.38 509 PHE B C 1
ATOM 9248 O O . PHE B 1 509 ? -23.344 10.523 18.484 1 87.38 509 PHE B O 1
ATOM 9255 N N . ALA B 1 510 ? -21.562 11.062 17.188 1 90.06 510 ALA B N 1
ATOM 9256 C CA . ALA B 1 510 ? -22.156 12.32 16.75 1 90.06 510 ALA B CA 1
ATOM 9257 C C . ALA B 1 510 ? -23.141 12.094 15.602 1 90.06 510 ALA B C 1
ATOM 9259 O O . ALA B 1 510 ? -23.781 13.039 15.133 1 90.06 510 ALA B O 1
ATOM 9260 N N . GLY B 1 511 ? -23.266 10.875 15.195 1 80.5 511 GLY B N 1
ATOM 9261 C CA . GLY B 1 511 ? -24.266 10.539 14.188 1 80.5 511 GLY B CA 1
ATOM 9262 C C . GLY B 1 511 ? -23.719 10.547 12.773 1 80.5 511 GLY B C 1
ATOM 9263 O O . GLY B 1 511 ? -24.453 10.781 11.812 1 80.5 511 GLY B O 1
ATOM 9264 N N . ALA B 1 512 ? -22.547 10.484 12.789 1 71.25 512 ALA B N 1
ATOM 9265 C CA . ALA B 1 512 ? -21.953 10.43 11.453 1 71.25 512 ALA B CA 1
ATOM 9266 C C . ALA B 1 512 ? -22.375 9.164 10.719 1 71.25 512 ALA B C 1
ATOM 9268 O O . ALA B 1 512 ? -22.5 8.102 11.32 1 71.25 512 ALA B O 1
ATOM 9269 N N . VAL B 1 513 ? -23.156 9.273 9.578 1 57.38 513 VAL B N 1
ATOM 9270 C CA . VAL B 1 513 ? -23.594 8.141 8.766 1 57.38 513 VAL B CA 1
ATOM 9271 C C . VAL B 1 513 ? -22.375 7.457 8.141 1 57.38 513 VAL B C 1
ATOM 9273 O O . VAL B 1 513 ? -21.5 8.117 7.57 1 57.38 513 VAL B O 1
ATOM 9276 N N . GLN B 1 514 ? -22.109 6.426 8.742 1 52.66 514 GLN B N 1
ATOM 9277 C CA . GLN B 1 514 ? -20.922 5.703 8.281 1 52.66 514 GLN B CA 1
ATOM 9278 C C . GLN B 1 514 ? -21.047 5.332 6.805 1 52.66 514 GLN B C 1
ATOM 9280 O O . GLN B 1 514 ? -22.078 4.809 6.375 1 52.66 514 GLN B O 1
ATOM 9285 N N . ARG B 1 515 ? -20.609 6.031 5.992 1 42.94 515 ARG B N 1
ATOM 9286 C CA . ARG B 1 515 ? -20.703 5.762 4.562 1 42.94 515 ARG B CA 1
ATOM 9287 C C . ARG B 1 515 ? -20.641 4.266 4.281 1 42.94 515 ARG B C 1
ATOM 9289 O O . ARG B 1 515 ? -20.547 3.457 5.207 1 42.94 515 ARG B O 1
ATOM 9296 N N . THR B 1 516 ? -19.766 3.779 3.434 1 37.19 516 THR B N 1
ATOM 9297 C CA . THR B 1 516 ? -19.625 2.545 2.668 1 37.19 516 THR B CA 1
ATOM 9298 C C . THR B 1 516 ? -19.203 1.393 3.574 1 37.19 516 THR B C 1
ATOM 9300 O O . THR B 1 516 ? -18.188 1.479 4.258 1 37.19 516 THR B O 1
ATOM 9303 N N . GLY B 1 517 ? -20.016 0.227 3.75 1 39.41 517 GLY B N 1
ATOM 9304 C CA . GLY B 1 517 ? -20.031 -1.119 4.301 1 39.41 517 GLY B CA 1
ATOM 9305 C C . GLY B 1 517 ? -20.266 -1.149 5.797 1 39.41 517 GLY B C 1
ATOM 9306 O O . GLY B 1 517 ? -20.297 -2.223 6.406 1 39.41 517 GLY B O 1
ATOM 9307 N N . GLN B 1 518 ? -19.938 -0.001 6.566 1 41.47 518 GLN B N 1
ATOM 9308 C CA . GLN B 1 518 ? -20.062 -0.21 8.008 1 41.47 518 GLN B CA 1
ATOM 9309 C C . GLN B 1 518 ? -21.453 0.151 8.5 1 41.47 518 GLN B C 1
ATOM 9311 O O . GLN B 1 518 ? -22 1.187 8.117 1 41.47 518 GLN B O 1
ATOM 9316 N N . SER B 1 519 ? -22.234 -0.746 8.891 1 42.31 519 SER B N 1
ATOM 9317 C CA . SER B 1 519 ? -23.562 -0.682 9.523 1 42.31 519 SER B CA 1
ATOM 9318 C C . SER B 1 519 ? -23.609 0.408 10.594 1 42.31 519 SER B C 1
ATOM 9320 O O . SER B 1 519 ? -22.641 0.606 11.328 1 42.31 519 SER B O 1
ATOM 9322 N N . ARG B 1 520 ? -24.5 1.454 10.484 1 47.44 520 ARG B N 1
ATOM 9323 C CA . ARG B 1 520 ? -24.859 2.283 11.633 1 47.44 520 ARG B CA 1
ATOM 9324 C C . ARG B 1 520 ? -24.703 1.507 12.938 1 47.44 520 ARG B C 1
ATOM 9326 O O . ARG B 1 520 ? -25.203 0.385 13.055 1 47.44 520 ARG B O 1
ATOM 9333 N N . GLU B 1 521 ? -23.547 1.956 13.664 1 52.38 521 GLU B N 1
ATOM 9334 C CA . GLU B 1 521 ? -23.594 1.322 14.977 1 52.38 521 GLU B CA 1
ATOM 9335 C C . GLU B 1 521 ? -25.016 1.305 15.531 1 52.38 521 GLU B C 1
ATOM 9337 O O . GLU B 1 521 ? -25.766 2.273 15.375 1 52.38 521 GLU B O 1
ATOM 9342 N N . SER B 1 522 ? -25.391 0.24 15.734 1 59.94 522 SER B N 1
ATOM 9343 C CA . SER B 1 522 ? -26.688 0.051 16.344 1 59.94 522 SER B CA 1
ATOM 9344 C C . SER B 1 522 ? -26.922 1.044 17.484 1 59.94 522 SER B C 1
ATOM 9346 O O . SER B 1 522 ? -25.953 1.535 18.078 1 59.94 522 SER B O 1
ATOM 9348 N N . SER B 1 523 ? -27.969 1.65 17.484 1 65.94 523 SER B N 1
ATOM 9349 C CA . SER B 1 523 ? -28.375 2.49 18.609 1 65.94 523 SER B CA 1
ATOM 9350 C C . SER B 1 523 ? -27.875 1.927 19.938 1 65.94 523 SER B C 1
ATOM 9352 O O . SER B 1 523 ? -27.469 2.682 20.812 1 65.94 523 SER B O 1
ATOM 9354 N N . ALA B 1 524 ? -27.703 0.693 19.844 1 68.69 524 ALA B N 1
ATOM 9355 C CA . ALA B 1 524 ? -27.234 0.044 21.062 1 68.69 524 ALA B CA 1
ATOM 9356 C C . ALA B 1 524 ? -25.734 0.286 21.266 1 68.69 524 ALA B C 1
ATOM 9358 O O . ALA B 1 524 ? -25.281 0.522 22.391 1 68.69 524 ALA B O 1
ATOM 9359 N N . ALA B 1 525 ? -25.062 0.375 20.203 1 70.19 525 ALA B N 1
ATOM 9360 C CA . ALA B 1 525 ? -23.625 0.594 20.312 1 70.19 525 ALA B CA 1
ATOM 9361 C C . ALA B 1 525 ? -23.312 2.031 20.719 1 70.19 525 ALA B C 1
ATOM 9363 O O . ALA B 1 525 ? -22.391 2.275 21.5 1 70.19 525 ALA B O 1
ATOM 9364 N N . VAL B 1 526 ? -24.172 2.887 20.328 1 76.38 526 VAL B N 1
ATOM 9365 C CA . VAL B 1 526 ? -23.969 4.297 20.641 1 76.38 526 VAL B CA 1
ATOM 9366 C C . VAL B 1 526 ? -24.312 4.547 22.109 1 76.38 526 VAL B C 1
ATOM 9368 O O . VAL B 1 526 ? -23.625 5.324 22.781 1 76.38 526 VAL B O 1
ATOM 9371 N N . GLU B 1 527 ? -25.312 3.824 22.531 1 79.12 527 GLU B N 1
ATOM 9372 C CA . GLU B 1 527 ? -25.688 3.963 23.938 1 79.12 527 GLU B CA 1
ATOM 9373 C C . GLU B 1 527 ? -24.609 3.406 24.844 1 79.12 527 GLU B C 1
ATOM 9375 O O . GLU B 1 527 ? -24.312 3.984 25.906 1 79.12 527 GLU B O 1
ATOM 9380 N N . LYS B 1 528 ? -24.078 2.357 24.406 1 80.88 528 LYS B N 1
ATOM 9381 C CA . LYS B 1 528 ? -23.016 1.763 25.188 1 80.88 528 LYS B CA 1
ATOM 9382 C C . LYS B 1 528 ? -21.781 2.672 25.234 1 80.88 528 LYS B C 1
ATOM 9384 O O . LYS B 1 528 ? -21.109 2.766 26.25 1 80.88 528 LYS B O 1
ATOM 9389 N N . MET B 1 529 ? -21.609 3.361 24.188 1 81.25 529 MET B N 1
ATOM 9390 C CA . MET B 1 529 ? -20.5 4.293 24.109 1 81.25 529 MET B CA 1
ATOM 9391 C C . MET B 1 529 ? -20.719 5.488 25.031 1 81.25 529 MET B C 1
ATOM 9393 O O . MET B 1 529 ? -19.781 5.934 25.703 1 81.25 529 MET B O 1
ATOM 9397 N N . ALA B 1 530 ? -21.875 5.914 25.031 1 83.31 530 ALA B N 1
ATOM 9398 C CA . ALA B 1 530 ? -22.219 7.055 25.875 1 83.31 530 ALA B CA 1
ATOM 9399 C C . ALA B 1 530 ? -22.016 6.73 27.344 1 83.31 530 ALA B C 1
ATOM 9401 O O . ALA B 1 530 ? -21.5 7.559 28.109 1 83.31 530 ALA B O 1
ATOM 9402 N N . GLU B 1 531 ? -22.359 5.508 27.625 1 85.94 531 GLU B N 1
ATOM 9403 C CA . GLU B 1 531 ? -22.188 5.074 29.016 1 85.94 531 GLU B CA 1
ATOM 9404 C C . GLU B 1 531 ? -20.719 4.953 29.391 1 85.94 531 GLU B C 1
ATOM 9406 O O . GLU B 1 531 ? -20.328 5.336 30.484 1 85.94 531 GLU B O 1
ATOM 9411 N N . ARG B 1 532 ? -20.016 4.547 28.484 1 85.5 532 ARG B N 1
ATOM 9412 C CA . ARG B 1 532 ? -18.594 4.375 28.719 1 85.5 532 ARG B CA 1
ATOM 9413 C C . ARG B 1 532 ? -17.891 5.723 28.844 1 85.5 532 ARG B C 1
ATOM 9415 O O . ARG B 1 532 ? -17.047 5.914 29.719 1 85.5 532 ARG B O 1
ATOM 9422 N N . TRP B 1 533 ? -18.25 6.641 28.031 1 87.81 533 TRP B N 1
ATOM 9423 C CA . TRP B 1 533 ? -17.625 7.957 28 1 87.81 533 TRP B CA 1
ATOM 9424 C C . TRP B 1 533 ? -17.922 8.734 29.281 1 87.81 533 TRP B C 1
ATOM 9426 O O . TRP B 1 533 ? -17.109 9.547 29.734 1 87.81 533 TRP B O 1
ATOM 9436 N N . ALA B 1 534 ? -19.047 8.43 29.859 1 85.06 534 ALA B N 1
ATOM 9437 C CA . ALA B 1 534 ? -19.469 9.164 31.047 1 85.06 534 ALA B CA 1
ATOM 9438 C C . ALA B 1 534 ? -18.656 8.773 32.25 1 85.06 534 ALA B C 1
ATOM 9440 O O . ALA B 1 534 ? -18.453 9.578 33.188 1 85.06 534 ALA B O 1
ATOM 9441 N N . VAL B 1 535 ? -18.109 7.543 32.156 1 84.81 535 VAL B N 1
ATOM 9442 C CA . VAL B 1 535 ? -17.5 7.039 33.375 1 84.81 535 VAL B CA 1
ATOM 9443 C C . VAL B 1 535 ? -16 6.848 33.188 1 84.81 535 VAL B C 1
ATOM 9445 O O . VAL B 1 535 ? -15.219 6.961 34.125 1 84.81 535 VAL B O 1
ATOM 9448 N N . GLU B 1 536 ? -15.57 6.715 32.062 1 87 536 GLU B N 1
ATOM 9449 C CA . GLU B 1 536 ? -14.195 6.309 31.797 1 87 536 GLU B CA 1
ATOM 9450 C C . GLU B 1 536 ? -13.227 7.465 32 1 87 536 GLU B C 1
ATOM 9452 O O . GLU B 1 536 ? -13.492 8.594 31.578 1 87 536 GLU B O 1
ATOM 9457 N N . ALA B 1 537 ? -12.133 7.145 32.656 1 86.44 537 ALA B N 1
ATOM 9458 C CA . ALA B 1 537 ? -11.078 8.117 32.938 1 86.44 537 ALA B CA 1
ATOM 9459 C C . ALA B 1 537 ? -10.422 8.586 31.641 1 86.44 537 ALA B C 1
ATOM 9461 O O . ALA B 1 537 ? -10.023 9.75 31.531 1 86.44 537 ALA B O 1
ATOM 9462 N N . SER B 1 538 ? -10.367 7.703 30.688 1 86.44 538 SER B N 1
ATOM 9463 C CA . SER B 1 538 ? -9.742 8.039 29.422 1 86.44 538 SER B CA 1
ATOM 9464 C C . SER B 1 538 ? -10.508 9.133 28.688 1 86.44 538 SER B C 1
ATOM 9466 O O . SER B 1 538 ? -9.906 10.023 28.078 1 86.44 538 SER B O 1
ATOM 9468 N N . ALA B 1 539 ? -11.797 9.07 28.781 1 90.44 539 ALA B N 1
ATOM 9469 C CA . ALA B 1 539 ? -12.625 10.094 28.156 1 90.44 539 ALA B CA 1
ATOM 9470 C C . ALA B 1 539 ? -12.438 11.453 28.828 1 90.44 539 ALA B C 1
ATOM 9472 O O . ALA B 1 539 ? -12.391 12.484 28.156 1 90.44 539 ALA B O 1
ATOM 9473 N N . ARG B 1 540 ? -12.305 11.398 30.078 1 91.44 540 ARG B N 1
ATOM 9474 C CA . ARG B 1 540 ? -12.094 12.625 30.844 1 91.44 540 ARG B CA 1
ATOM 9475 C C . ARG B 1 540 ? -10.75 13.25 30.516 1 91.44 540 ARG B C 1
ATOM 9477 O O . ARG B 1 540 ? -10.641 14.477 30.375 1 91.44 540 ARG B O 1
ATOM 9484 N N . GLU B 1 541 ? -9.781 12.445 30.453 1 90.75 541 GLU B N 1
ATOM 9485 C CA . GLU B 1 541 ? -8.453 12.938 30.094 1 90.75 541 GLU B CA 1
ATOM 9486 C C . GLU B 1 541 ? -8.453 13.555 28.688 1 90.75 541 GLU B C 1
ATOM 9488 O O . GLU B 1 541 ? -7.883 14.633 28.484 1 90.75 541 GLU B O 1
ATOM 9493 N N . ALA B 1 542 ? -9.055 12.898 27.781 1 92.69 542 ALA B N 1
ATOM 9494 C CA . ALA B 1 542 ? -9.148 13.422 26.422 1 92.69 542 ALA B CA 1
ATOM 9495 C C . ALA B 1 542 ? -9.883 14.758 26.391 1 92.69 542 ALA B C 1
ATOM 9497 O O . ALA B 1 542 ? -9.461 15.695 25.703 1 92.69 542 ALA B O 1
ATOM 9498 N N . ALA B 1 543 ? -10.953 14.867 27.094 1 93.75 543 ALA B N 1
ATOM 9499 C CA . ALA B 1 543 ? -11.742 16.094 27.141 1 93.75 543 ALA B CA 1
ATOM 9500 C C . ALA B 1 543 ? -10.938 17.234 27.766 1 93.75 543 ALA B C 1
ATOM 9502 O O . ALA B 1 543 ? -11.039 18.375 27.328 1 93.75 543 ALA B O 1
ATOM 9503 N N . PHE B 1 544 ? -10.203 16.891 28.766 1 93.19 544 PHE B N 1
ATOM 9504 C CA . PHE B 1 544 ? -9.391 17.891 29.438 1 93.19 544 PHE B CA 1
ATOM 9505 C C . PHE B 1 544 ? -8.391 18.516 28.484 1 93.19 544 PHE B C 1
ATOM 9507 O O . PHE B 1 544 ? -8.289 19.75 28.375 1 93.19 544 PHE B O 1
ATOM 9514 N N . TYR B 1 545 ? -7.688 17.719 27.797 1 91.06 545 TYR B N 1
ATOM 9515 C CA . TYR B 1 545 ? -6.668 18.234 26.891 1 91.06 545 TYR B CA 1
ATOM 9516 C C . TYR B 1 545 ? -7.297 18.891 25.656 1 91.06 545 TYR B C 1
ATOM 9518 O O . TYR B 1 545 ? -6.746 19.844 25.109 1 91.06 545 TYR B O 1
ATOM 9526 N N . ALA B 1 546 ? -8.422 18.359 25.219 1 94.56 546 ALA B N 1
ATOM 9527 C CA . ALA B 1 546 ? -9.156 19.016 24.141 1 94.56 546 ALA B CA 1
ATOM 9528 C C . ALA B 1 546 ? -9.547 20.438 24.531 1 94.56 546 ALA B C 1
ATOM 9530 O O . ALA B 1 546 ? -9.383 21.375 23.734 1 94.56 546 ALA B O 1
ATOM 9531 N N . LEU B 1 547 ? -10.031 20.547 25.734 1 93.19 547 LEU B N 1
ATOM 9532 C CA . LEU B 1 547 ? -10.438 21.859 26.219 1 93.19 547 LEU B CA 1
ATOM 9533 C C . LEU B 1 547 ? -9.242 22.797 26.359 1 93.19 547 LEU B C 1
ATOM 9535 O O . LEU B 1 547 ? -9.336 23.984 26.031 1 93.19 547 LEU B O 1
ATOM 9539 N N . LYS B 1 548 ? -8.195 22.266 26.812 1 88.44 548 LYS B N 1
ATOM 9540 C CA . LYS B 1 548 ? -6.973 23.062 26.922 1 88.44 548 LYS B CA 1
ATOM 9541 C C . LYS B 1 548 ? -6.504 23.547 25.547 1 88.44 548 LYS B C 1
ATOM 9543 O O . LYS B 1 548 ? -6.109 24.703 25.391 1 88.44 548 LYS B O 1
ATOM 9548 N N . PHE B 1 549 ? -6.504 22.703 24.609 1 90.94 549 PHE B N 1
ATOM 9549 C CA . PHE B 1 549 ? -6.094 23.031 23.25 1 90.94 549 PHE B CA 1
ATOM 9550 C C . PHE B 1 549 ? -6.996 24.109 22.641 1 90.94 549 PHE B C 1
ATOM 9552 O O . PHE B 1 549 ? -6.512 25.078 22.062 1 90.94 549 PHE B O 1
ATOM 9559 N N . LEU B 1 550 ? -8.289 23.891 22.797 1 91.88 550 LEU B N 1
ATOM 9560 C CA . LEU B 1 550 ? -9.25 24.844 22.25 1 91.88 550 LEU B CA 1
ATOM 9561 C C . LEU B 1 550 ? -9.102 26.203 22.906 1 91.88 550 LEU B C 1
ATOM 9563 O O . LEU B 1 550 ? -9.195 27.25 22.25 1 91.88 550 LEU B O 1
ATOM 9567 N N . SER B 1 551 ? -8.906 26.172 24.188 1 88.62 551 SER B N 1
ATOM 9568 C CA . SER B 1 551 ? -8.727 27.422 24.922 1 88.62 551 SER B CA 1
ATOM 9569 C C . SER B 1 551 ? -7.492 28.172 24.438 1 88.62 551 SER B C 1
ATOM 9571 O O . SER B 1 551 ? -7.527 29.391 24.281 1 88.62 551 SER B O 1
ATOM 9573 N N . GLN B 1 552 ? -6.5 27.438 24.188 1 83.38 552 GLN B N 1
ATOM 9574 C CA . GLN B 1 552 ? -5.266 28.047 23.719 1 83.38 552 GLN B CA 1
ATOM 9575 C C . GLN B 1 552 ? -5.426 28.609 22.312 1 83.38 552 GLN B C 1
ATOM 9577 O O . GLN B 1 552 ? -4.844 29.656 21.984 1 83.38 552 GLN B O 1
ATOM 9582 N N . CYS B 1 553 ? -6.145 28 21.5 1 85.31 553 CYS B N 1
ATOM 9583 C CA . CYS B 1 553 ? -6.316 28.406 20.125 1 85.31 553 CYS B CA 1
ATOM 9584 C C . CYS B 1 553 ? -7.301 29.562 20.016 1 85.31 553 CYS B C 1
ATOM 9586 O O . CYS B 1 553 ? -7.125 30.469 19.188 1 85.31 553 CYS B O 1
ATOM 9588 N N . LEU B 1 554 ? -8.305 29.594 20.859 1 85.69 554 LEU B N 1
ATOM 9589 C CA . LEU B 1 554 ? -9.414 30.5 20.641 1 85.69 554 LEU B CA 1
ATOM 9590 C C . LEU B 1 554 ? -9.375 31.672 21.625 1 85.69 554 LEU B C 1
ATOM 9592 O O . LEU B 1 554 ? -9.938 32.719 21.344 1 85.69 554 LEU B O 1
ATOM 9596 N N . LEU B 1 555 ? -8.828 31.5 22.812 1 78 555 LEU B N 1
ATOM 9597 C CA . LEU B 1 555 ? -8.82 32.562 23.797 1 78 555 LEU B CA 1
ATOM 9598 C C . LEU B 1 555 ? -7.633 33.5 23.594 1 78 555 LEU B C 1
ATOM 9600 O O . LEU B 1 555 ? -7.746 34.719 23.781 1 78 555 LEU B O 1
ATOM 9604 N N . THR B 1 556 ? -6.457 32.969 23.5 1 62.72 556 THR B N 1
ATOM 9605 C CA . THR B 1 556 ? -5.246 33.781 23.453 1 62.72 556 THR B CA 1
ATOM 9606 C C . THR B 1 556 ? -5.242 34.656 22.219 1 62.72 556 THR B C 1
ATOM 9608 O O . THR B 1 556 ? -4.691 35.781 22.234 1 62.72 556 THR B O 1
ATOM 9611 N N . GLY B 1 557 ? -5.688 34.312 21.141 1 53.94 557 GLY B N 1
ATOM 9612 C CA . GLY B 1 557 ? -5.695 35.156 19.953 1 53.94 557 GLY B CA 1
ATOM 9613 C C . GLY B 1 557 ? -6.832 36.156 19.953 1 53.94 557 GLY B C 1
ATOM 9614 O O . GLY B 1 557 ? -7.004 36.906 18.984 1 53.94 557 GLY B O 1
ATOM 9615 N N . ALA B 1 558 ? -7.707 36.156 20.906 1 50.34 558 ALA B N 1
ATOM 9616 C CA . ALA B 1 558 ? -8.969 36.875 20.859 1 50.34 558 ALA B CA 1
ATOM 9617 C C . ALA B 1 558 ? -8.781 38.344 21.234 1 50.34 558 ALA B C 1
ATOM 9619 O O . ALA B 1 558 ? -8.852 38.688 22.422 1 50.34 558 ALA B O 1
ATOM 9620 N N . SER B 1 559 ? -7.824 38.969 20.672 1 48.22 559 SER B N 1
ATOM 9621 C CA . SER B 1 559 ? -8.023 40.375 20.891 1 48.22 559 SER B CA 1
ATOM 9622 C C . SER B 1 559 ? -9.445 40.812 20.531 1 48.22 559 SER B C 1
ATOM 9624 O O . SER B 1 559 ? -10.078 40.188 19.672 1 48.22 559 SER B O 1
ATOM 9626 N N . GLU B 1 560 ? -10.117 41.594 21.328 1 48.81 560 GLU B N 1
ATOM 9627 C CA . GLU B 1 560 ? -11.477 42.125 21.25 1 48.81 560 GLU B CA 1
ATOM 9628 C C . GLU B 1 560 ? -11.898 42.344 19.797 1 48.81 560 GLU B C 1
ATOM 9630 O O . GLU B 1 560 ? -13.07 42.188 19.453 1 48.81 560 GLU B O 1
ATOM 9635 N N . ASP B 1 561 ? -10.969 42.812 19.016 1 47.22 561 ASP B N 1
ATOM 9636 C CA . ASP B 1 561 ? -11.289 43.25 17.656 1 47.22 561 ASP B CA 1
ATOM 9637 C C . ASP B 1 561 ? -11.078 42.094 16.656 1 47.22 561 ASP B C 1
ATOM 9639 O O . ASP B 1 561 ? -11.25 42.281 15.453 1 47.22 561 ASP B O 1
ATOM 9643 N N . GLU B 1 562 ? -10.586 40.969 17.172 1 55.81 562 GLU B N 1
ATOM 9644 C CA . GLU B 1 562 ? -10.133 39.969 16.203 1 55.81 562 GLU B CA 1
ATOM 9645 C C . GLU B 1 562 ? -11.266 39 15.828 1 55.81 562 GLU B C 1
ATOM 9647 O O . GLU B 1 562 ? -12.148 38.75 16.641 1 55.81 562 GLU B O 1
ATOM 9652 N N . ASP B 1 563 ? -11.43 38.75 14.398 1 63.12 563 ASP B N 1
ATOM 9653 C CA . ASP B 1 563 ? -12.414 38 13.633 1 63.12 563 ASP B CA 1
ATOM 9654 C C . ASP B 1 563 ? -12.523 36.562 14.156 1 63.12 563 ASP B C 1
ATOM 9656 O O . ASP B 1 563 ? -11.586 36.031 14.766 1 63.12 563 ASP B O 1
ATOM 9660 N N . ALA B 1 564 ? -13.727 36.094 14.297 1 75.25 564 ALA B N 1
ATOM 9661 C CA . ALA B 1 564 ? -14.094 34.719 14.57 1 75.25 564 ALA B CA 1
ATOM 9662 C C . ALA B 1 564 ? -13.188 33.75 13.82 1 75.25 564 ALA B C 1
ATOM 9664 O O . ALA B 1 564 ? -12.594 34.125 12.805 1 75.25 564 ALA B O 1
ATOM 9665 N N . TYR B 1 565 ? -12.844 32.688 14.422 1 85 565 TYR B N 1
ATOM 9666 C CA . TYR B 1 565 ? -12.008 31.672 13.789 1 85 565 TYR B CA 1
ATOM 9667 C C . TYR B 1 565 ? -12.508 31.359 12.383 1 85 565 TYR B C 1
ATOM 9669 O O . TYR B 1 565 ? -13.711 31.266 12.156 1 85 565 TYR B O 1
ATOM 9677 N N . SER B 1 566 ? -11.57 31.344 11.461 1 84.81 566 SER B N 1
ATOM 9678 C CA . SER B 1 566 ? -11.883 30.953 10.094 1 84.81 566 SER B CA 1
ATOM 9679 C C . SER B 1 566 ? -10.938 29.859 9.602 1 84.81 566 SER B C 1
ATOM 9681 O O . SER B 1 566 ? -9.742 30.094 9.43 1 84.81 566 SER B O 1
ATOM 9683 N N . GLY B 1 567 ? -11.547 28.719 9.383 1 85.31 567 GLY B N 1
ATOM 9684 C 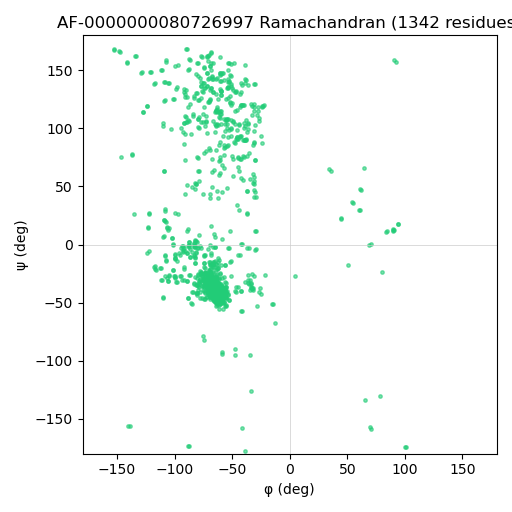CA . GLY B 1 567 ? -10.758 27.625 8.836 1 85.31 567 GLY B CA 1
ATOM 9685 C C . GLY B 1 567 ? -10.164 27.938 7.477 1 85.31 567 GLY B C 1
ATOM 9686 O O . GLY B 1 567 ? -9.117 27.406 7.113 1 85.31 567 GLY B O 1
ATOM 9687 N N . ARG B 1 568 ? -10.727 28.797 6.754 1 79 568 ARG B N 1
ATOM 9688 C CA . ARG B 1 568 ? -10.25 29.203 5.434 1 79 568 ARG B CA 1
ATOM 9689 C C . ARG B 1 568 ? -8.938 29.984 5.535 1 79 568 ARG B C 1
ATOM 9691 O O . ARG B 1 568 ? -8.086 29.875 4.648 1 79 568 ARG B O 1
ATOM 9698 N N . ASP B 1 569 ? -8.82 30.688 6.594 1 80.12 569 ASP B N 1
ATOM 9699 C CA . ASP B 1 569 ? -7.648 31.547 6.758 1 80.12 569 ASP B CA 1
ATOM 9700 C C . ASP B 1 569 ? -6.637 30.922 7.715 1 80.12 569 ASP B C 1
ATOM 9702 O O . ASP B 1 569 ? -5.703 31.594 8.164 1 80.12 569 ASP B O 1
ATOM 9706 N N . ASP B 1 570 ? -6.93 29.75 8.094 1 85.62 570 ASP B N 1
ATOM 9707 C CA . ASP B 1 570 ? -5.957 29 8.883 1 85.62 570 ASP B CA 1
ATOM 9708 C C . ASP B 1 570 ? -4.988 28.234 7.984 1 85.62 570 ASP B C 1
ATOM 9710 O O . ASP B 1 570 ? -5.332 27.188 7.438 1 85.62 570 ASP B O 1
ATOM 9714 N N . TYR B 1 571 ? -3.77 28.688 7.887 1 85.19 571 TYR B N 1
ATOM 9715 C CA . TYR B 1 571 ? -2.807 28.125 6.945 1 85.19 571 TYR B CA 1
ATOM 9716 C C . TYR B 1 571 ? -2.033 26.969 7.582 1 85.19 571 TYR B C 1
ATOM 9718 O O . TYR B 1 571 ? -1.227 26.312 6.914 1 85.19 571 TYR B O 1
ATOM 9726 N N . ASN B 1 572 ? -2.26 26.766 8.93 1 88.12 572 ASN B N 1
ATOM 9727 C CA . ASN B 1 572 ? -1.649 25.578 9.523 1 88.12 572 ASN B CA 1
ATOM 9728 C C . ASN B 1 572 ? -2.258 24.297 8.969 1 88.12 572 ASN B C 1
ATOM 9730 O O . ASN B 1 572 ? -3.479 24.141 8.969 1 88.12 572 ASN B O 1
ATOM 9734 N N . LEU B 1 573 ? -1.485 23.422 8.578 1 88.69 573 LEU B N 1
ATOM 9735 C CA . LEU B 1 573 ? -1.895 22.219 7.852 1 88.69 573 LEU B CA 1
ATOM 9736 C C . LEU B 1 573 ? -2.811 21.359 8.703 1 88.69 573 LEU B C 1
ATOM 9738 O O . LEU B 1 573 ? -3.762 20.766 8.195 1 88.69 573 LEU B O 1
ATOM 9742 N N . ASN B 1 574 ? -2.6 21.266 10 1 91.38 574 ASN B N 1
ATOM 9743 C CA . ASN B 1 574 ? -3.285 20.281 10.828 1 91.38 574 ASN B CA 1
ATOM 9744 C C . ASN B 1 574 ? -4.258 20.938 11.797 1 91.38 574 ASN B C 1
ATOM 9746 O O . ASN B 1 574 ? -5.18 20.297 12.297 1 91.38 574 ASN B O 1
ATOM 9750 N N . ARG B 1 575 ? -4.137 22.188 12.102 1 91.19 575 ARG B N 1
ATOM 9751 C CA . ARG B 1 575 ? -4.84 22.844 13.203 1 91.19 575 ARG B CA 1
ATOM 9752 C C . ARG B 1 575 ? -6.348 22.797 12.992 1 91.19 575 ARG B C 1
ATOM 9754 O O . ARG B 1 575 ? -7.098 22.469 13.922 1 91.19 575 ARG B O 1
ATOM 9761 N N . PRO B 1 576 ? -6.816 23.094 11.789 1 91.06 576 PRO B N 1
ATOM 9762 C CA . PRO B 1 576 ? -8.273 23.031 11.641 1 91.06 576 PRO B CA 1
ATOM 9763 C C . PRO B 1 576 ? -8.859 21.672 11.984 1 91.06 576 PRO B C 1
ATOM 9765 O O . PRO B 1 576 ? -9.906 21.594 12.625 1 91.06 576 PRO B O 1
ATOM 9768 N N . TRP B 1 577 ? -8.211 20.688 11.656 1 92.5 577 TRP B N 1
ATOM 9769 C CA . TRP B 1 577 ? -8.719 19.328 11.898 1 92.5 577 TRP B CA 1
ATOM 9770 C C . TRP B 1 577 ? -8.602 18.969 13.375 1 92.5 577 TRP B C 1
ATOM 9772 O O . TRP B 1 577 ? -9.461 18.281 13.922 1 92.5 577 TRP B O 1
ATOM 9782 N N . VAL B 1 578 ? -7.5 19.375 13.938 1 93.94 578 VAL B N 1
ATOM 9783 C CA . VAL B 1 578 ? -7.32 19.094 15.352 1 93.94 578 VAL B CA 1
ATOM 9784 C C . VAL B 1 578 ? -8.336 19.891 16.172 1 93.94 578 VAL B C 1
ATOM 9786 O O . VAL B 1 578 ? -8.828 19.406 17.203 1 93.94 578 VAL B O 1
ATOM 9789 N N . MET B 1 579 ? -8.688 21.062 15.68 1 93.81 579 MET B N 1
ATOM 9790 C CA . MET B 1 579 ? -9.742 21.844 16.312 1 93.81 579 MET B CA 1
ATOM 9791 C C . MET B 1 579 ? -11.086 21.125 16.203 1 93.81 579 MET B C 1
ATOM 9793 O O . MET B 1 579 ? -11.836 21.062 17.188 1 93.81 579 MET B O 1
ATOM 9797 N N . TYR B 1 580 ? -11.367 20.656 15.133 1 94.88 580 TYR B N 1
ATOM 9798 C CA . TYR B 1 580 ? -12.57 19.859 14.922 1 94.88 580 TYR B CA 1
ATOM 9799 C C . TYR B 1 580 ? -12.602 18.656 15.859 1 94.88 580 TYR B C 1
ATOM 9801 O O . TYR B 1 580 ? -13.609 18.391 16.516 1 94.88 580 TYR B O 1
ATOM 9809 N N . MET B 1 581 ? -11.492 17.953 15.883 1 95.12 581 MET B N 1
ATOM 9810 C CA . MET B 1 581 ? -11.391 16.781 16.75 1 95.12 581 MET B CA 1
ATOM 9811 C C . MET B 1 581 ? -11.602 17.172 18.203 1 95.12 581 MET B C 1
ATOM 9813 O O . MET B 1 581 ? -12.32 16.469 18.938 1 95.12 581 MET B O 1
ATOM 9817 N N . ALA B 1 582 ? -10.992 18.219 18.578 1 95.94 582 ALA B N 1
ATOM 9818 C CA . ALA B 1 582 ? -11.109 18.688 19.953 1 95.94 582 ALA B CA 1
ATOM 9819 C C . ALA B 1 582 ? -12.555 19.047 20.281 1 95.94 582 ALA B C 1
ATOM 9821 O O . ALA B 1 582 ? -13.062 18.719 21.359 1 95.94 582 ALA B O 1
ATOM 9822 N N . ALA B 1 583 ? -13.203 19.719 19.391 1 96.44 583 ALA B N 1
ATOM 9823 C CA . ALA B 1 583 ? -14.602 20.094 19.594 1 96.44 583 ALA B CA 1
ATOM 9824 C C . ALA B 1 583 ? -15.484 18.859 19.734 1 96.44 583 ALA B C 1
ATOM 9826 O O . ALA B 1 583 ? -16.391 18.828 20.562 1 96.44 583 ALA B O 1
ATOM 9827 N N . LEU B 1 584 ? -15.219 17.906 18.938 1 95.69 584 LEU B N 1
ATOM 9828 C CA . LEU B 1 584 ? -15.992 16.672 18.984 1 95.69 584 LEU B CA 1
ATOM 9829 C C . LEU B 1 584 ? -15.789 15.945 20.312 1 95.69 584 LEU B C 1
ATOM 9831 O O . LEU B 1 584 ? -16.734 15.406 20.875 1 95.69 584 LEU B O 1
ATOM 9835 N N . VAL B 1 585 ? -14.578 15.898 20.75 1 95.56 585 VAL B N 1
ATOM 9836 C CA . VAL B 1 585 ? -14.258 15.227 22 1 95.56 585 VAL B CA 1
ATOM 9837 C C . VAL B 1 585 ? -14.969 15.93 23.156 1 95.56 585 VAL B C 1
ATOM 9839 O O . VAL B 1 585 ? -15.531 15.273 24.031 1 95.56 585 VAL B O 1
ATOM 9842 N N . VAL B 1 586 ? -14.938 17.219 23.125 1 95.5 586 VAL B N 1
ATOM 9843 C CA . VAL B 1 586 ? -15.594 18.016 24.156 1 95.5 586 VAL B CA 1
ATOM 9844 C C . VAL B 1 586 ? -17.094 17.75 24.141 1 95.5 586 VAL B C 1
ATOM 9846 O O . VAL B 1 586 ? -17.719 17.578 25.188 1 95.5 586 VAL B O 1
ATOM 9849 N N . TRP B 1 587 ? -17.609 17.703 22.984 1 96.56 587 TRP B N 1
ATOM 9850 C CA . TRP B 1 587 ? -19.031 17.422 22.844 1 96.56 587 TRP B CA 1
ATOM 9851 C C . TRP B 1 587 ? -19.359 16.016 23.328 1 96.56 587 TRP B C 1
ATOM 9853 O O . TRP B 1 587 ? -20.344 15.812 24.047 1 96.56 587 TRP B O 1
ATOM 9863 N N . CYS B 1 588 ? -18.625 15.008 22.906 1 94.5 588 CYS B N 1
ATOM 9864 C CA . CYS B 1 588 ? -18.875 13.617 23.281 1 94.5 588 CYS B CA 1
ATOM 9865 C C . CYS B 1 588 ? -18.891 13.453 24.797 1 94.5 588 CYS B C 1
ATOM 9867 O O . CYS B 1 588 ? -19.797 12.828 25.344 1 94.5 588 CYS B O 1
ATOM 9869 N N . TYR B 1 589 ? -17.953 14.039 25.406 1 94 589 TYR B N 1
ATOM 9870 C CA . TYR B 1 589 ? -17.859 13.914 26.859 1 94 589 TYR B CA 1
ATOM 9871 C C . TYR B 1 589 ? -19 14.664 27.531 1 94 589 TYR B C 1
ATOM 9873 O O . TYR B 1 589 ? -19.641 14.133 28.453 1 94 589 TYR B O 1
ATOM 9881 N N . GLY B 1 590 ? -19.266 15.875 27.125 1 93.75 590 GLY B N 1
ATOM 9882 C CA . GLY B 1 590 ? -20.328 16.672 27.719 1 93.75 590 GLY B CA 1
ATOM 9883 C C . GLY B 1 590 ? -21.703 16.062 27.531 1 93.75 590 GLY B C 1
ATOM 9884 O O . GLY B 1 590 ? -22.5 16.031 28.453 1 93.75 590 GLY B O 1
ATOM 9885 N N . PHE B 1 591 ? -21.938 15.625 26.344 1 93.88 591 PHE B N 1
ATOM 9886 C CA . PHE B 1 591 ? -23.234 15.039 26.031 1 93.88 591 PHE B CA 1
ATOM 9887 C C . PHE B 1 591 ? -23.422 13.711 26.766 1 93.88 591 PHE B C 1
ATOM 9889 O O . PHE B 1 591 ? -24.531 13.375 27.188 1 93.88 591 PHE B O 1
ATOM 9896 N N . ALA B 1 592 ? -22.391 12.93 26.781 1 92.88 592 ALA B N 1
ATOM 9897 C CA . ALA B 1 592 ? -22.453 11.656 27.5 1 92.88 592 ALA B CA 1
ATOM 9898 C C . ALA B 1 592 ? -22.703 11.875 28.984 1 92.88 592 ALA B C 1
ATOM 9900 O O . ALA B 1 592 ? -23.438 11.102 29.625 1 92.88 592 ALA B O 1
ATOM 9901 N N . ALA B 1 593 ? -22.141 12.906 29.562 1 91.25 593 ALA B N 1
ATOM 9902 C CA . ALA B 1 593 ? -22.203 13.164 31 1 91.25 593 ALA B CA 1
ATOM 9903 C C . ALA B 1 593 ? -23.531 13.836 31.375 1 91.25 593 ALA B C 1
ATOM 9905 O O . ALA B 1 593 ? -24.141 13.5 32.375 1 91.25 593 ALA B O 1
ATOM 9906 N N . ASP B 1 594 ? -24 14.82 30.547 1 92.44 594 ASP B N 1
ATOM 9907 C CA . ASP B 1 594 ? -25.094 15.664 31.016 1 92.44 594 ASP B CA 1
ATOM 9908 C C . ASP B 1 594 ? -26.281 15.609 30.031 1 92.44 594 ASP B C 1
ATOM 9910 O O . ASP B 1 594 ? -27.344 16.172 30.312 1 92.44 594 ASP B O 1
ATOM 9914 N N . GLY B 1 595 ? -26.078 14.953 28.891 1 90.5 595 GLY B N 1
ATOM 9915 C CA . GLY B 1 595 ? -27.172 14.859 27.922 1 90.5 595 GLY B CA 1
ATOM 9916 C C . GLY B 1 595 ? -27.5 16.172 27.25 1 90.5 595 GLY B C 1
ATOM 9917 O O . GLY B 1 595 ? -26.656 17.062 27.188 1 90.5 595 GLY B O 1
ATOM 9918 N N . PRO B 1 596 ? -28.719 16.312 26.734 1 93.69 596 PRO B N 1
ATOM 9919 C CA . PRO B 1 596 ? -29.094 17.562 26.078 1 93.69 596 PRO B CA 1
ATOM 9920 C C . PRO B 1 596 ? -29.266 18.719 27.062 1 93.69 596 PRO B C 1
ATOM 9922 O O . PRO B 1 596 ? -29.547 18.5 28.234 1 93.69 596 PRO B O 1
ATOM 9925 N N . ILE B 1 597 ? -29.156 19.922 26.531 1 94.19 597 ILE B N 1
ATOM 9926 C CA . ILE B 1 597 ? -29.312 21.109 27.359 1 94.19 597 ILE B CA 1
ATOM 9927 C C . ILE B 1 597 ? -30.797 21.391 27.609 1 94.19 597 ILE B C 1
ATOM 9929 O O . ILE B 1 597 ? -31.562 21.578 26.656 1 94.19 597 ILE B O 1
ATOM 9933 N N . PRO B 1 598 ? -31.438 21.234 28.812 1 90.19 598 PRO B N 1
ATOM 9934 C CA . PRO B 1 598 ? -32.875 21.422 29.094 1 90.19 598 PRO B CA 1
ATOM 9935 C C . PRO B 1 598 ? -33.406 22.75 28.594 1 90.19 598 PRO B C 1
ATOM 9937 O O . PRO B 1 598 ? -34.5 22.812 28.016 1 90.19 598 PRO B O 1
ATOM 9940 N N . LEU B 1 599 ? -32.875 23.906 28.375 1 88.81 599 LEU B N 1
ATOM 9941 C CA . LEU B 1 599 ? -33.25 25.219 27.859 1 88.81 599 LEU B CA 1
ATOM 9942 C C . LEU B 1 599 ? -32.094 25.875 27.125 1 88.81 599 LEU B C 1
ATOM 9944 O O . LEU B 1 599 ? -31.531 26.875 27.594 1 88.81 599 LEU B O 1
ATOM 9948 N N . PRO B 1 600 ? -31.953 25.328 25.984 1 91.88 600 PRO B N 1
ATOM 9949 C CA . PRO B 1 600 ? -30.766 25.828 25.266 1 91.88 600 PRO B CA 1
ATOM 9950 C C . PRO B 1 600 ? -30.922 27.266 24.812 1 91.88 600 PRO B C 1
ATOM 9952 O O . PRO B 1 600 ? -32 27.656 24.328 1 91.88 600 PRO B O 1
ATOM 9955 N N . PRO B 1 601 ? -29.938 28.078 25.047 1 92.06 601 PRO B N 1
ATOM 9956 C CA . PRO B 1 601 ? -29.984 29.453 24.547 1 92.06 601 PRO B CA 1
ATOM 9957 C C . PRO B 1 601 ? -30.078 29.531 23.031 1 92.06 601 PRO B C 1
ATOM 9959 O O . PRO B 1 601 ? -29.531 28.656 22.328 1 92.06 601 PRO B O 1
ATOM 9962 N N . ALA B 1 602 ? -30.75 30.484 22.469 1 90.19 602 ALA B N 1
ATOM 9963 C CA . ALA B 1 602 ? -30.938 30.609 21.016 1 90.19 602 ALA B CA 1
ATOM 9964 C C . ALA B 1 602 ? -29.641 31 20.328 1 90.19 602 ALA B C 1
ATOM 9966 O O . ALA B 1 602 ? -29.328 30.484 19.25 1 90.19 602 ALA B O 1
ATOM 9967 N N . LEU B 1 603 ? -28.719 31.719 20.844 1 93.44 603 LEU B N 1
ATOM 9968 C CA . LEU B 1 603 ? -27.469 32.25 20.297 1 93.44 603 LEU B CA 1
ATOM 9969 C C . LEU B 1 603 ? -27.641 32.594 18.828 1 93.44 603 LEU B C 1
ATOM 9971 O O . LEU B 1 603 ? -26.953 32.062 17.969 1 93.44 603 LEU B O 1
ATOM 9975 N N . ALA B 1 604 ? -28.469 33.562 18.484 1 91.38 604 ALA B N 1
ATOM 9976 C CA . ALA B 1 604 ? -28.906 33.906 17.125 1 91.38 604 ALA B CA 1
ATOM 9977 C C . ALA B 1 604 ? -27.828 34.688 16.391 1 91.38 604 ALA B C 1
ATOM 9979 O O . ALA B 1 604 ? -27.703 34.594 15.164 1 91.38 604 ALA B O 1
ATOM 9980 N N . THR B 1 605 ? -27.031 35.469 17.203 1 92.25 605 THR B N 1
ATOM 9981 C CA . THR B 1 605 ? -26.031 36.312 16.562 1 92.25 605 THR B CA 1
ATOM 9982 C C . THR B 1 605 ? -24.625 35.75 16.797 1 92.25 605 THR B C 1
ATOM 9984 O O . THR B 1 605 ? -24.406 35.031 17.766 1 92.25 605 THR B O 1
ATOM 9987 N N . ALA B 1 606 ? -23.703 36.125 15.914 1 90.62 606 ALA B N 1
ATOM 9988 C CA . ALA B 1 606 ? -22.312 35.688 16.031 1 90.62 606 ALA B CA 1
ATOM 9989 C C . ALA B 1 606 ? -21.703 36.188 17.344 1 90.62 606 ALA B C 1
ATOM 9991 O O . ALA B 1 606 ? -20.891 35.5 17.953 1 90.62 606 ALA B O 1
ATOM 9992 N N . ALA B 1 607 ? -22.156 37.344 17.75 1 90.25 607 ALA B N 1
ATOM 9993 C CA . ALA B 1 607 ? -21.641 37.938 18.984 1 90.25 607 ALA B CA 1
ATOM 9994 C C . ALA B 1 607 ? -22.094 37.125 20.203 1 90.25 607 ALA B C 1
ATOM 9996 O O . ALA B 1 607 ? -21.328 36.906 21.141 1 90.25 607 ALA B O 1
ATOM 9997 N N . GLU B 1 608 ? -23.344 36.719 20.125 1 94 608 GLU B N 1
ATOM 9998 C CA . GLU B 1 608 ? -23.875 35.906 21.219 1 94 608 GLU B CA 1
ATOM 9999 C C . GLU B 1 608 ? -23.172 34.531 21.281 1 94 608 GLU B C 1
ATOM 10001 O O . GLU B 1 608 ? -22.906 34.031 22.375 1 94 608 GLU B O 1
ATOM 10006 N N . GLN B 1 609 ? -22.938 34.031 20.141 1 94.31 609 GLN B N 1
ATOM 10007 C CA . GLN B 1 609 ? -22.266 32.75 20.078 1 94.31 609 GLN B CA 1
ATOM 10008 C C . GLN B 1 609 ? -20.844 32.844 20.625 1 94.31 609 GLN B C 1
ATOM 10010 O O . GLN B 1 609 ? -20.406 31.984 21.391 1 94.31 609 GLN B O 1
ATOM 10015 N N . ARG B 1 610 ? -20.156 33.844 20.266 1 92 610 ARG B N 1
ATOM 10016 C CA . ARG B 1 610 ? -18.797 34.062 20.734 1 92 610 ARG B CA 1
ATOM 10017 C C . ARG B 1 610 ? -18.766 34.281 22.234 1 92 610 ARG B C 1
ATOM 10019 O O . ARG B 1 610 ? -17.875 33.75 22.922 1 92 610 ARG B O 1
ATOM 10026 N N . ARG B 1 611 ? -19.734 35 22.719 1 91.69 611 ARG B N 1
ATOM 10027 C CA . ARG B 1 611 ? -19.797 35.25 24.156 1 91.69 611 ARG B CA 1
ATOM 10028 C C . ARG B 1 611 ? -20.031 33.938 24.922 1 91.69 611 ARG B C 1
ATOM 10030 O O . ARG B 1 611 ? -19.422 33.719 25.953 1 91.69 611 ARG B O 1
ATOM 10037 N N . ASP B 1 612 ? -20.969 33.25 24.406 1 94.12 612 ASP B N 1
ATOM 10038 C CA . ASP B 1 612 ? -21.266 31.969 25.031 1 94.12 612 ASP B CA 1
ATOM 10039 C C . ASP B 1 612 ? -20.031 31.047 25.031 1 94.12 612 ASP B C 1
ATOM 10041 O O . ASP B 1 612 ? -19.766 30.359 26.016 1 94.12 612 ASP B O 1
ATOM 10045 N N . MET B 1 613 ? -19.297 30.969 23.906 1 94.25 613 MET B N 1
ATOM 10046 C CA . MET B 1 613 ? -18.094 30.156 23.797 1 94.25 613 MET B CA 1
ATOM 10047 C C . MET B 1 613 ? -17.047 30.625 24.797 1 94.25 613 MET B C 1
ATOM 10049 O O . MET B 1 613 ? -16.438 29.797 25.5 1 94.25 613 MET B O 1
ATOM 10053 N N . LEU B 1 614 ? -16.828 31.938 24.906 1 90.75 614 LEU B N 1
ATOM 10054 C CA . LEU B 1 614 ? -15.82 32.5 25.812 1 90.75 614 LEU B CA 1
ATOM 10055 C C . LEU B 1 614 ? -16.156 32.188 27.266 1 90.75 614 LEU B C 1
ATOM 10057 O O . LEU B 1 614 ? -15.273 31.875 28.062 1 90.75 614 LEU B O 1
ATOM 10061 N N . GLU B 1 615 ? -17.406 32.312 27.547 1 91 615 GLU B N 1
ATOM 10062 C CA . GLU B 1 615 ? -17.844 32.031 28.906 1 91 615 GLU B CA 1
ATOM 10063 C C . GLU B 1 615 ? -17.594 30.547 29.25 1 91 615 GLU B C 1
ATOM 10065 O O . GLU B 1 615 ? -17.156 30.219 30.344 1 91 615 GLU B O 1
ATOM 10070 N N . PHE B 1 616 ? -17.938 29.75 28.328 1 93.44 616 PHE B N 1
ATOM 10071 C CA . PHE B 1 616 ? -17.75 28.312 28.516 1 93.44 616 PHE B CA 1
ATOM 10072 C C . PHE B 1 616 ? -16.266 27.984 28.703 1 93.44 616 PHE B C 1
ATOM 10074 O O . PHE B 1 616 ? -15.891 27.266 29.625 1 93.44 616 PHE B O 1
ATOM 10081 N N . LEU B 1 617 ? -15.375 28.531 27.781 1 91.31 617 LEU B N 1
ATOM 10082 C CA . LEU B 1 617 ? -13.945 28.219 27.797 1 91.31 617 LEU B CA 1
ATOM 10083 C C . LEU B 1 617 ? -13.281 28.812 29.031 1 91.31 617 LEU B C 1
ATOM 10085 O O . LEU B 1 617 ? -12.344 28.234 29.578 1 91.31 617 LEU B O 1
ATOM 10089 N N . LYS B 1 618 ? -13.758 29.906 29.469 1 87 618 LYS B N 1
ATOM 10090 C CA . LYS B 1 618 ? -13.227 30.516 30.688 1 87 618 LYS B CA 1
ATOM 10091 C C . LYS B 1 618 ? -13.602 29.688 31.922 1 87 618 LYS B C 1
ATOM 10093 O O . LYS B 1 618 ? -12.805 29.562 32.844 1 87 618 LYS B O 1
ATOM 10098 N N . ARG B 1 619 ? -14.797 29.234 31.906 1 87.56 619 ARG B N 1
ATOM 10099 C CA . ARG B 1 619 ? -15.266 28.422 33.031 1 87.56 619 ARG B CA 1
ATOM 10100 C C . ARG B 1 619 ? -14.469 27.125 33.125 1 87.56 619 ARG B C 1
ATOM 10102 O O . ARG B 1 619 ? -14 26.75 34.219 1 87.56 619 ARG B O 1
ATOM 10109 N N . VAL B 1 620 ? -14.336 26.5 32.031 1 82.81 620 VAL B N 1
ATOM 10110 C CA . VAL B 1 620 ? -13.688 25.188 32 1 82.81 620 VAL B CA 1
ATOM 10111 C C . VAL B 1 620 ? -12.164 25.375 31.984 1 82.81 620 VAL B C 1
ATOM 10113 O O . VAL B 1 620 ? -11.422 24.484 32.375 1 82.81 620 VAL B O 1
ATOM 10116 N N . GLY B 1 621 ? -11.695 26.469 31.453 1 74.31 621 GLY B N 1
ATOM 10117 C CA . GLY B 1 621 ? -10.281 26.781 31.438 1 74.31 621 GLY B CA 1
ATOM 10118 C C . GLY B 1 621 ? -9.648 26.797 32.812 1 74.31 621 GLY B C 1
ATOM 10119 O O . GLY B 1 621 ? -8.438 26.656 32.938 1 74.31 621 GLY B O 1
ATOM 10120 N N . GLY B 1 622 ? -10.469 26.891 33.812 1 71.62 622 GLY B N 1
ATOM 10121 C CA . GLY B 1 622 ? -9.984 26.922 35.188 1 71.62 622 GLY B CA 1
ATOM 10122 C C . GLY B 1 622 ? -9.695 25.547 35.75 1 71.62 622 GLY B C 1
ATOM 10123 O O . GLY B 1 622 ? -9.148 25.422 36.875 1 71.62 622 GLY B O 1
ATOM 10124 N N . VAL B 1 623 ? -9.969 24.594 34.906 1 82.69 623 VAL B N 1
ATOM 10125 C CA . VAL B 1 623 ? -9.742 23.219 35.375 1 82.69 623 VAL B CA 1
ATOM 10126 C C . VAL B 1 623 ? -8.266 22.875 35.25 1 82.69 623 VAL B C 1
ATOM 10128 O O . VAL B 1 623 ? -7.66 23.094 34.188 1 82.69 623 VAL B O 1
ATOM 10131 N N . ARG B 1 624 ? -7.621 22.328 36.344 1 82.12 624 ARG B N 1
ATOM 10132 C CA . ARG B 1 624 ? -6.184 22.078 36.375 1 82.12 624 ARG B CA 1
ATOM 10133 C C . ARG B 1 624 ? -5.883 20.609 36.125 1 82.12 624 ARG B C 1
ATOM 10135 O O . ARG B 1 624 ? -4.77 20.25 35.719 1 82.12 624 ARG B O 1
ATOM 10142 N N . SER B 1 625 ? -6.891 19.812 36.375 1 86.56 625 SER B N 1
ATOM 10143 C CA . SER B 1 625 ? -6.672 18.375 36.188 1 86.56 625 SER B CA 1
ATOM 10144 C C . SER B 1 625 ? -7.906 17.703 35.594 1 86.56 625 SER B C 1
ATOM 10146 O O . SER B 1 625 ? -9.023 18.219 35.719 1 86.56 625 SER B O 1
ATOM 10148 N N . PRO B 1 626 ? -7.691 16.594 34.969 1 87.62 626 PRO B N 1
ATOM 10149 C CA . PRO B 1 626 ? -8.836 15.852 34.406 1 87.62 626 PRO B CA 1
ATOM 10150 C C . PRO B 1 626 ? -9.852 15.461 35.469 1 87.62 626 PRO B C 1
ATOM 10152 O O . PRO B 1 626 ? -11.047 15.352 35.188 1 87.62 626 PRO B O 1
ATOM 10155 N N . HIS B 1 627 ? -9.383 15.289 36.656 1 86.12 627 HIS B N 1
ATOM 10156 C CA . HIS B 1 627 ? -10.281 14.891 37.75 1 86.12 627 HIS B CA 1
ATOM 10157 C C . HIS B 1 627 ? -11.273 16 38.062 1 86.12 627 HIS B C 1
ATOM 10159 O O . HIS B 1 627 ? -12.398 15.727 38.5 1 86.12 627 HIS B O 1
ATOM 10165 N N . ASP B 1 628 ? -10.898 17.188 37.844 1 87.56 628 ASP B N 1
ATOM 10166 C CA . ASP B 1 628 ? -11.75 18.328 38.125 1 87.56 628 ASP B CA 1
ATOM 10167 C C . ASP B 1 628 ? -12.945 18.391 37.188 1 87.56 628 ASP B C 1
ATOM 10169 O O . ASP B 1 628 ? -13.977 19 37.5 1 87.56 628 ASP B O 1
ATOM 10173 N N . LEU B 1 629 ? -12.828 17.766 36.094 1 88.44 629 LEU B N 1
ATOM 10174 C CA . LEU B 1 629 ? -13.898 17.797 35.094 1 88.44 629 LEU B CA 1
ATOM 10175 C C . LEU B 1 629 ? -15.078 16.938 35.531 1 88.44 629 LEU B C 1
ATOM 10177 O O . LEU B 1 629 ? -16.219 17.172 35.125 1 88.44 629 LEU B O 1
ATOM 10181 N N . GLN B 1 630 ? -14.742 15.945 36.344 1 85.38 630 GLN B N 1
ATOM 10182 C CA . GLN B 1 630 ? -15.797 15.047 36.812 1 85.38 630 GLN B CA 1
ATOM 10183 C C . GLN B 1 630 ? -16.781 15.789 37.688 1 85.38 630 GLN B C 1
ATOM 10185 O O . GLN B 1 630 ? -17.984 15.492 37.688 1 85.38 630 GLN B O 1
ATOM 10190 N N . GLY B 1 631 ? -16.266 16.719 38.406 1 82.75 631 GLY B N 1
ATOM 10191 C CA . GLY B 1 631 ? -17.109 17.422 39.344 1 82.75 631 GLY B CA 1
ATOM 10192 C C . GLY B 1 631 ? -17.75 18.672 38.781 1 82.75 631 GLY B C 1
ATOM 10193 O O . GLY B 1 631 ? -18.625 19.281 39.406 1 82.75 631 GLY B O 1
ATOM 10194 N N . MET B 1 632 ? -17.453 18.984 37.625 1 88.38 632 MET B N 1
ATOM 10195 C CA . MET B 1 632 ? -17.984 20.203 37 1 88.38 632 MET B CA 1
ATOM 10196 C C . MET B 1 632 ? -19.422 19.969 36.5 1 88.38 632 MET B C 1
ATOM 10198 O O . MET B 1 632 ? -19.75 18.875 36.062 1 88.38 632 MET B O 1
ATOM 10202 N N . ARG B 1 633 ? -20.141 21.031 36.625 1 86.75 633 ARG B N 1
ATOM 10203 C CA . ARG B 1 633 ? -21.516 20.969 36.156 1 86.75 633 ARG B CA 1
ATOM 10204 C C . ARG B 1 633 ? -21.656 21.594 34.781 1 86.75 633 ARG B C 1
ATOM 10206 O O . ARG B 1 633 ? -20.828 22.406 34.375 1 86.75 633 ARG B O 1
ATOM 10213 N N . ARG B 1 634 ? -22.594 21.203 34.031 1 89.62 634 ARG B N 1
ATOM 10214 C CA . ARG B 1 634 ? -22.953 21.766 32.719 1 89.62 634 ARG B CA 1
ATOM 10215 C C . ARG B 1 634 ? -21.797 21.625 31.734 1 89.62 634 ARG B C 1
ATOM 10217 O O . ARG B 1 634 ? -21.406 22.609 31.094 1 89.62 634 ARG B O 1
ATOM 10224 N N . ARG B 1 635 ? -21.312 20.484 31.719 1 91.12 635 ARG B N 1
ATOM 10225 C CA . ARG B 1 635 ? -20.219 20.188 30.812 1 91.12 635 ARG B CA 1
ATOM 10226 C C . ARG B 1 635 ? -20.688 20.172 29.359 1 91.12 635 ARG B C 1
ATOM 10228 O O . ARG B 1 635 ? -19.875 20.281 28.438 1 91.12 635 ARG B O 1
ATOM 10235 N N . ASN B 1 636 ? -21.984 20.109 29.156 1 92.44 636 ASN B N 1
ATOM 10236 C CA . ASN B 1 636 ? -22.578 20.047 27.812 1 92.44 636 ASN B CA 1
ATOM 10237 C C . ASN B 1 636 ? -22.828 21.438 27.25 1 92.44 636 ASN B C 1
ATOM 10239 O O . ASN B 1 636 ? -23.281 21.578 26.109 1 92.44 636 ASN B O 1
ATOM 10243 N N . ARG B 1 637 ? -22.531 22.516 28 1 92.81 637 ARG B N 1
ATOM 10244 C CA . ARG B 1 637 ? -22.859 23.875 27.562 1 92.81 637 ARG B CA 1
ATOM 10245 C C . ARG B 1 637 ? -21.812 24.391 26.578 1 92.81 637 ARG B C 1
ATOM 10247 O O . ARG B 1 637 ? -21.281 25.5 26.766 1 92.81 637 ARG B O 1
ATOM 10254 N N . CYS B 1 638 ? -21.562 23.641 25.609 1 95.31 638 CYS B N 1
ATOM 10255 C CA . CYS B 1 638 ? -20.578 24.031 24.609 1 95.31 638 CYS B CA 1
ATOM 10256 C C . CYS B 1 638 ? -21.25 24.391 23.297 1 95.31 638 CYS B C 1
ATOM 10258 O O . CYS B 1 638 ? -20.672 24.203 22.219 1 95.31 638 CYS B O 1
ATOM 10260 N N . LEU B 1 639 ? -22.438 24.891 23.344 1 96.31 639 LEU B N 1
ATOM 10261 C CA . LEU B 1 639 ? -23.219 25.219 22.156 1 96.31 639 LEU B CA 1
ATOM 10262 C C . LEU B 1 639 ? -22.547 26.328 21.359 1 96.31 639 LEU B C 1
ATOM 10264 O O . LEU B 1 639 ? -22.375 26.203 20.141 1 96.31 639 LEU B O 1
ATOM 10268 N N . GLY B 1 640 ? -22.234 27.422 22.031 1 95.44 640 GLY B N 1
ATOM 10269 C CA . GLY B 1 640 ? -21.562 28.531 21.359 1 95.44 640 GLY B CA 1
ATOM 10270 C C . GLY B 1 640 ? -20.266 28.109 20.688 1 95.44 640 GLY B C 1
ATOM 10271 O O . GLY B 1 640 ? -19.953 28.562 19.578 1 95.44 640 GLY B O 1
ATOM 10272 N N . LEU B 1 641 ? -19.516 27.297 21.359 1 95.56 641 LEU B N 1
ATOM 10273 C CA . LEU B 1 641 ? -18.266 26.797 20.828 1 95.56 641 LEU B CA 1
ATOM 10274 C C . LEU B 1 641 ? -18.484 26.031 19.516 1 95.56 641 LEU B C 1
ATOM 10276 O O . LEU B 1 641 ? -17.797 26.266 18.531 1 95.56 641 LEU B O 1
ATOM 10280 N N . LEU B 1 642 ? -19.453 25.125 19.484 1 97.31 642 LEU B N 1
ATOM 10281 C CA . LEU B 1 642 ? -19.75 24.312 18.312 1 97.31 642 LEU B CA 1
ATOM 10282 C C . LEU B 1 642 ? -20.234 25.188 17.156 1 97.31 642 LEU B C 1
ATOM 10284 O O . LEU B 1 642 ? -19.859 24.969 16.016 1 97.31 642 LEU B O 1
ATOM 10288 N N . MET B 1 643 ? -21 26.188 17.5 1 96 643 MET B N 1
ATOM 10289 C CA . MET B 1 643 ? -21.547 27.047 16.453 1 96 643 MET B CA 1
ATOM 10290 C C . MET B 1 643 ? -20.453 27.906 15.82 1 96 643 MET B C 1
ATOM 10292 O O . MET B 1 643 ? -20.438 28.078 14.602 1 96 643 MET B O 1
ATOM 10296 N N . VAL B 1 644 ? -19.609 28.422 16.625 1 93.69 644 VAL B N 1
ATOM 10297 C CA . VAL B 1 644 ? -18.516 29.234 16.125 1 93.69 644 VAL B CA 1
ATOM 10298 C C . VAL B 1 644 ? -17.609 28.406 15.219 1 93.69 644 VAL B C 1
ATOM 10300 O O . VAL B 1 644 ? -17.234 28.844 14.125 1 93.69 644 VAL B O 1
ATOM 10303 N N . LEU B 1 645 ? -17.266 27.234 15.625 1 94.94 645 LEU B N 1
ATOM 10304 C CA . LEU B 1 645 ? -16.391 26.359 14.836 1 94.94 645 LEU B CA 1
ATOM 10305 C C . LEU B 1 645 ? -17.109 25.875 13.586 1 94.94 645 LEU B C 1
ATOM 10307 O O . LEU B 1 645 ? -16.5 25.781 12.516 1 94.94 645 LEU B O 1
ATOM 10311 N N . ARG B 1 646 ? -18.344 25.5 13.711 1 95.06 646 ARG B N 1
ATOM 10312 C CA . ARG B 1 646 ? -19.125 25.109 12.547 1 95.06 646 ARG B CA 1
ATOM 10313 C C . ARG B 1 646 ? -19.078 26.188 11.469 1 95.06 646 ARG B C 1
ATOM 10315 O O . ARG B 1 646 ? -18.797 25.891 10.305 1 95.06 646 ARG B O 1
ATOM 10322 N N . ASP B 1 647 ? -19.297 27.375 11.875 1 91.94 647 ASP B N 1
ATOM 10323 C CA . ASP B 1 647 ? -19.297 28.469 10.914 1 91.94 647 ASP B CA 1
ATOM 10324 C C . ASP B 1 647 ? -17.906 28.703 10.328 1 91.94 647 ASP B C 1
ATOM 10326 O O . ASP B 1 647 ? -17.781 29.078 9.164 1 91.94 647 ASP B O 1
ATOM 10330 N N . GLY B 1 648 ? -16.938 28.547 11.164 1 90.5 648 GLY B N 1
ATOM 10331 C CA . GLY B 1 648 ? -15.562 28.656 10.688 1 90.5 648 GLY B CA 1
ATOM 10332 C C . GLY B 1 648 ? -15.188 27.609 9.672 1 90.5 648 GLY B C 1
ATOM 10333 O O . GLY B 1 648 ? -14.328 27.844 8.812 1 90.5 648 GLY B O 1
ATOM 10334 N N . PHE B 1 649 ? -15.836 26.469 9.672 1 92.44 649 PHE B N 1
ATOM 10335 C CA . PHE B 1 649 ? -15.492 25.344 8.812 1 92.44 649 PHE B CA 1
ATOM 10336 C C . PHE B 1 649 ? -16.344 25.359 7.547 1 92.44 649 PHE B C 1
ATOM 10338 O O . PHE B 1 649 ? -15.945 24.797 6.523 1 92.44 649 PHE B O 1
ATOM 10345 N N . VAL B 1 650 ? -17.469 25.875 7.547 1 86.44 650 VAL B N 1
ATOM 10346 C CA . VAL B 1 650 ? -18.391 25.875 6.414 1 86.44 650 VAL B CA 1
ATOM 10347 C C . VAL B 1 650 ? -17.859 26.781 5.312 1 86.44 650 VAL B C 1
ATOM 10349 O O . VAL B 1 650 ? -18.047 26.516 4.125 1 86.44 650 VAL B O 1
ATOM 10352 N N . LYS B 1 651 ? -17.203 27.766 5.625 1 77.19 651 LYS B N 1
ATOM 10353 C CA . LYS B 1 651 ? -16.75 28.75 4.652 1 77.19 651 LYS B CA 1
ATOM 10354 C C . LYS B 1 651 ? -15.398 28.375 4.07 1 77.19 651 LYS B C 1
ATOM 10356 O O . LYS B 1 651 ? -14.766 29.172 3.381 1 77.19 651 LYS B O 1
ATOM 10361 N N . THR B 1 652 ? -15.055 27.172 4.324 1 80.75 652 THR B N 1
ATOM 10362 C CA . THR B 1 652 ? -13.766 26.75 3.779 1 80.75 652 THR B CA 1
ATOM 10363 C C . THR B 1 652 ? -13.93 26.219 2.359 1 80.75 652 THR B C 1
ATOM 10365 O O . THR B 1 652 ? -15.047 25.969 1.909 1 80.75 652 THR B O 1
ATOM 10368 N N . ARG B 1 653 ? -12.812 26.219 1.657 1 75.31 653 ARG B N 1
ATOM 10369 C CA . ARG B 1 653 ? -12.797 25.797 0.259 1 75.31 653 ARG B CA 1
ATOM 10370 C C . ARG B 1 653 ? -12.727 24.281 0.144 1 75.31 653 ARG B C 1
ATOM 10372 O O . ARG B 1 653 ? -12.711 23.734 -0.962 1 75.31 653 ARG B O 1
ATOM 10379 N N . TRP B 1 654 ? -12.773 23.609 1.3 1 81.56 654 TRP B N 1
ATOM 10380 C CA . TRP B 1 654 ? -12.508 22.172 1.277 1 81.56 654 TRP B CA 1
ATOM 10381 C C . TRP B 1 654 ? -13.727 21.375 1.754 1 81.56 654 TRP B C 1
ATOM 10383 O O . TRP B 1 654 ? -14.359 21.75 2.744 1 81.56 654 TRP B O 1
ATOM 10393 N N . GLU B 1 655 ? -13.961 20.328 1.06 1 79.88 655 GLU B N 1
ATOM 10394 C CA . GLU B 1 655 ? -15.164 19.547 1.308 1 79.88 655 GLU B CA 1
ATOM 10395 C C . GLU B 1 655 ? -15.094 18.844 2.66 1 79.88 655 GLU B C 1
ATOM 10397 O O . GLU B 1 655 ? -16.109 18.703 3.346 1 79.88 655 GLU B O 1
ATOM 10402 N N . LEU B 1 656 ? -14.016 18.438 3.068 1 85.19 656 LEU B N 1
ATOM 10403 C CA . LEU B 1 656 ? -13.898 17.672 4.305 1 85.19 656 LEU B CA 1
ATOM 10404 C C . LEU B 1 656 ? -14.234 18.531 5.516 1 85.19 656 LEU B C 1
ATOM 10406 O O . LEU B 1 656 ? -14.852 18.047 6.469 1 85.19 656 LEU B O 1
ATOM 10410 N N . LEU B 1 657 ? -13.805 19.719 5.48 1 89 657 LEU B N 1
ATOM 10411 C CA . LEU B 1 657 ? -14.125 20.609 6.594 1 89 657 LEU B CA 1
ATOM 10412 C C . LEU B 1 657 ? -15.602 20.984 6.59 1 89 657 LEU B C 1
ATOM 10414 O O . LEU B 1 657 ? -16.188 21.203 7.648 1 89 657 LEU B O 1
ATOM 10418 N N . THR B 1 658 ? -16.125 20.969 5.406 1 89.56 658 THR B N 1
ATOM 10419 C CA . THR B 1 658 ? -17.562 21.172 5.328 1 89.56 658 THR B CA 1
ATOM 10420 C C . THR B 1 658 ? -18.312 19.984 5.938 1 89.56 658 THR B C 1
ATOM 10422 O O . THR B 1 658 ? -19.328 20.172 6.613 1 89.56 658 THR B O 1
ATOM 10425 N N . GLU B 1 659 ? -17.812 18.875 5.695 1 88.69 659 GLU B N 1
ATOM 10426 C CA . GLU B 1 659 ? -18.375 17.688 6.328 1 88.69 659 GLU B CA 1
ATOM 10427 C C . GLU B 1 659 ? -18.234 17.75 7.844 1 88.69 659 GLU B C 1
ATOM 10429 O O . GLU B 1 659 ? -19.141 17.312 8.57 1 88.69 659 GLU B O 1
ATOM 10434 N N . ALA B 1 660 ? -17.156 18.219 8.281 1 92 660 ALA B N 1
ATOM 10435 C CA . ALA B 1 660 ? -16.938 18.406 9.711 1 92 660 ALA B CA 1
ATOM 10436 C C . ALA B 1 660 ? -17.953 19.391 10.289 1 92 660 ALA B C 1
ATOM 10438 O O . ALA B 1 660 ? -18.484 19.188 11.383 1 92 660 ALA B O 1
ATOM 10439 N N . ALA B 1 661 ? -18.219 20.406 9.516 1 94 661 ALA B N 1
ATOM 10440 C CA . ALA B 1 661 ? -19.203 21.391 9.945 1 94 661 ALA B CA 1
ATOM 10441 C C . ALA B 1 661 ? -20.594 20.766 10.047 1 94 661 ALA B C 1
ATOM 10443 O O . ALA B 1 661 ? -21.344 21.062 10.977 1 94 661 ALA B O 1
ATOM 10444 N N . ASN B 1 662 ? -20.859 19.938 9.133 1 92.81 662 ASN B N 1
ATOM 10445 C CA . ASN B 1 662 ? -22.156 19.266 9.156 1 92.81 662 ASN B CA 1
ATOM 10446 C C . ASN B 1 662 ? -22.297 18.344 10.375 1 92.81 662 ASN B C 1
ATOM 10448 O O . ASN B 1 662 ? -23.375 18.25 10.961 1 92.81 662 ASN B O 1
ATOM 10452 N N . LEU B 1 663 ? -21.25 17.719 10.695 1 94.06 663 LEU B N 1
ATOM 10453 C CA . LEU B 1 663 ? -21.297 16.859 11.875 1 94.06 663 LEU B CA 1
ATOM 10454 C C . LEU B 1 663 ? -21.453 17.688 13.148 1 94.06 663 LEU B C 1
ATOM 10456 O O . LEU B 1 663 ? -22.141 17.266 14.078 1 94.06 663 LEU B O 1
ATOM 10460 N N . LEU B 1 664 ? -20.828 18.828 13.172 1 95.5 664 LEU B N 1
ATOM 10461 C CA . LEU B 1 664 ? -21 19.703 14.32 1 95.5 664 LEU B CA 1
ATOM 10462 C C . LEU B 1 664 ? -22.438 20.219 14.406 1 95.5 664 LEU B C 1
ATOM 10464 O O . LEU B 1 664 ? -22.953 20.438 15.5 1 95.5 664 LEU B O 1
ATOM 10468 N N . ASP B 1 665 ? -23.016 20.328 13.266 1 94.44 665 ASP B N 1
ATOM 10469 C CA . ASP B 1 665 ? -24.438 20.688 13.242 1 94.44 665 ASP B CA 1
ATOM 10470 C C . ASP B 1 665 ? -25.297 19.609 13.875 1 94.44 665 ASP B C 1
ATOM 10472 O O . ASP B 1 665 ? -26.281 19.906 14.555 1 94.44 665 ASP B O 1
ATOM 10476 N N . ASN B 1 666 ? -24.938 18.422 13.609 1 93.75 666 ASN B N 1
ATOM 10477 C CA . ASN B 1 666 ? -25.609 17.297 14.266 1 93.75 666 ASN B CA 1
ATOM 10478 C C . ASN B 1 666 ? -25.438 17.359 15.781 1 93.75 666 ASN B C 1
ATOM 10480 O O . ASN B 1 666 ? -26.375 17.078 16.531 1 93.75 666 ASN B O 1
ATOM 10484 N N . CYS B 1 667 ? -24.266 17.672 16.188 1 95.81 667 CYS B N 1
ATOM 10485 C CA . CYS B 1 667 ? -23.984 17.812 17.609 1 95.81 667 CYS B CA 1
ATOM 10486 C C . CYS B 1 667 ? -24.828 18.906 18.25 1 95.81 667 CYS B C 1
ATOM 10488 O O . CYS B 1 667 ? -25.344 18.734 19.344 1 95.81 667 CYS B O 1
ATOM 10490 N N . ILE B 1 668 ? -24.969 19.984 17.5 1 96.25 668 ILE B N 1
ATOM 10491 C CA . ILE B 1 668 ? -25.766 21.109 17.984 1 96.25 668 ILE B CA 1
ATOM 10492 C C . ILE B 1 668 ? -27.219 20.688 18.109 1 96.25 668 ILE B C 1
ATOM 10494 O O . ILE B 1 668 ? -27.875 21 19.094 1 96.25 668 ILE B O 1
ATOM 10498 N N . ALA B 1 669 ? -27.656 19.953 17.156 1 94.69 669 ALA B N 1
ATOM 10499 C CA . ALA B 1 669 ? -29.047 19.484 17.172 1 94.69 669 ALA B CA 1
ATOM 10500 C C . ALA B 1 669 ? -29.297 18.547 18.344 1 94.69 669 ALA B C 1
ATOM 10502 O O . ALA B 1 669 ? -30.344 18.609 19 1 94.69 669 ALA B O 1
ATOM 10503 N N . LYS B 1 670 ? -28.391 17.719 18.609 1 93 670 LYS B N 1
ATOM 10504 C CA . LYS B 1 670 ? -28.531 16.781 19.719 1 93 670 LYS B CA 1
ATOM 10505 C C . LYS B 1 670 ? -28.531 17.5 21.062 1 93 670 LYS B C 1
ATOM 10507 O O . LYS B 1 670 ? -29.25 17.109 21.984 1 93 670 LYS B O 1
ATOM 10512 N N . LEU B 1 671 ? -27.703 18.578 21.156 1 95 671 LEU B N 1
ATOM 10513 C CA . LEU B 1 671 ? -27.641 19.344 22.391 1 95 671 LEU B CA 1
ATOM 10514 C C . LEU B 1 671 ? -28.938 20.109 22.625 1 95 671 LEU B C 1
ATOM 10516 O O . LEU B 1 671 ? -29.328 20.359 23.781 1 95 671 LEU B O 1
ATOM 10520 N N . ARG B 1 672 ? -29.562 20.422 21.484 1 93.62 672 ARG B N 1
ATOM 10521 C CA . ARG B 1 672 ? -30.812 21.156 21.578 1 93.62 672 ARG B CA 1
ATOM 10522 C C . ARG B 1 672 ? -31.984 20.203 21.844 1 93.62 672 ARG B C 1
ATOM 10524 O O . ARG B 1 672 ? -33.094 20.641 22.172 1 93.62 672 ARG B O 1
ATOM 10531 N N . GLY B 1 673 ? -31.844 18.859 21.766 1 86.25 673 GLY B N 1
ATOM 10532 C CA . GLY B 1 673 ? -32.875 17.875 22.047 1 86.25 673 GLY B CA 1
ATOM 10533 C C . GLY B 1 673 ? -33.656 17.469 20.812 1 86.25 673 GLY B C 1
ATOM 10534 O O . GLY B 1 673 ? -34.594 16.656 20.906 1 86.25 673 GLY B O 1
#

Sequence (1346 aa):
MLCSTASGLAVVNPGFDPLPSSSLPTFGTETYSQPPFAVEDDFTAWLFNESSVPSSSVAYPSWTGVIPSYLDAAQLQTQLGVRERTHGMLSSGGISDRPMSVARTPDRRSPRTIMSDDKLQELLHLMATRFNKAAYSTVASRTESFLDGDVNNDNHILSLRMTRTYIESYWYHFHPQLPILHRPAFVADHAPNLLLLAIIAIGASTLDRIHGPEVTETVSELANFIIWHLRWEVFMDTEFQAPTKLWVYQALLLIEVHEKMYSTRSLHDRAHIHHDTTLTLMRRGNLFVGRSADSPQASSTDDRPGSNMTPDSALDESWTHWIKAEATRRVVFAAFVLDSTHAAMFGHPAKMTAHELRLPLPCDEALWSATSAAEVVRVQSSLRASGAKPNMFLDGLKETLEGRRVRTDALGRSIIMTGLLSVLWHMKQREPQACSLDVPPSLGGRDIRRSALLRAFDDALGQNGTPTFGCEYRARRPPGDNYFTETRGVLHGLAHMASHIDIAECQSFAGAVQRTGQSRESSAAVEKMAERWAVEASAREAAFYALKFLSQCLLTGASEDEDAYSGRDDYNLNRPWVMYMAALVVWCYGFAADGPIPLPPALATAAEQRRDMLEFLKRVGGVRSPHDLQGMRRRNRCLGLLMVLRDGFVKTRWELLTEAANLLDNCIAKLRGMLCSTASGLAVVNPGFDPLPSSSLPTFGTETYSQPPFAVEDDFTAWLFNESSVPSSSVAYPSWTGVIPSYLDAAQLQTQLGVRERTHGMLSSGGISDRPMSVARTPDRRSPRTIMSDDKLQELLHLMATRFNKAAYSTVASRTESFLDGDVNNDNHILSLRMTRTYIESYWYHFHPQLPILHRPAFVADHAPNLLLLAIIAIGASTLDRIHGPEVTETVSELANFIIWHLRWEVFMDTEFQAPTKLWVYQALLLIEVHEKMYSTRSLHDRAHIHHDTTLTLMRRGNLFVGRSADSPQASSTDDRPGSNMTPDSALDESWTHWIKAEATRRVVFAAFVLDSTHAAMFGHPAKMTAHELRLPLPCDEALWSATSAAEVVRVQSSLRASGAKPNMFLDGLKETLEGRRVRTDALGRSIIMTGLLSVLWHMKQREPQACSLDVPPSLGGRDIRRSALLRAFDDALGQNGTPTFGCEYRARRPPGDNYFTETRGVLHGLAHMASHIDIAECQSFAGAVQRTGQSRESSAAVEKMAERWAVEASAREAAFYALKFLSQCLLTGASEDEDAYSGRDDYNLNRPWVMYMAALVVWCYGFAADGPIPLPPALATAAEQRRDMLEFLKRVGGVRSPHDLQGMRRRNRCLGLLMVLRDGFVKTRWELLTEAANLLDNCIAKLRG

Secondary structure (DSSP, 8-state):
-----------------------------------S--SHHHHHHHHTT---S-GGGS----TTTTS--HHHHHTTGGGS------------------------------GGG---HHHHHHHHHHHHHHS-SSS-HHHHHHHHHHH-S-TTSTTSTTSHHHHHHHHHHIIIIITTTS--S-GGG--GGGS-HHHHHHHHHHHHHT--GGG-HHHHHHHHHHHHHHHHHHHHHHHHSGGGSSSPPHHHHHHHHHHHHHHHHSS-HHHHHHHHHHHHHHHHHHHHTTGGGT--TTS---------TT----HHHHHHHHHHHHHHHHHHHHHHHHHHHHHHHHHHHH-PPP---GGG---BPPPPHHHHT--SHHHHHHHHHHHHHTT--PPBHHHHHHHHHTTPPP---HHHHHHHHHHHHHHHHHHHHHS--TTS------HHHHHHHHHHHHHHHHHHHHTSSS--------TTS-STTTHHHHHHHHHHHHHHHHTT--HHHHHHHTT----SS-----HHHHHHHHHHHHH-HHHHHHHHHHHHHHHHHHTTT--TT-----GGG---SSHHHHHHHHHHHHHHHHHHHH-S-SS-----SHHHHHHHHHHHHHHHHT--SHHHHHH-S-TT--HHHHHHHHHHHHTSS-HHHHHHHHHHHHHHHHHH-/-----------------------------------S-S-HHHHHHHHTT---S-GGGS----TTTTS--HHHHHTTGGGS------------------------------GGG---HHHHHHHHHHHHHHS-SSS-HHHHHHHHHHH-S-TTSTTSTTSHHHHHHHHHHIIIIITTTS--S-GGG--GGGS-HHHHHHHHHHHHHT--GGG-HHHHHHHHHHHHHHHHHHHHHHHHSGGGSSSPPHHHHHHHHHHHHHHHHSS-HHHHHHHHHHHHHHHHHHHHTTGGGT--TTS---------TT----HHHHHHHHHHHHHHHHHHHHHHHHHHHHHHHHHHHH-PPP---GGG---BPPPPHHHHT--SHHHHHHHHHHHHHTT--PPBHHHHHHHHHTTPPP---HHHHHHHHHHHHHHHHHHHHHS--TTT------HHHHHHHHHHHHHHHHHHHHTSSS--------TTS-STTTHHHHHHHHHHHHHHHHTT--HHHHHHHTT----TT-----HHHHHHHHHHHHH-HHHHHHHHHHHHHHHHHHTTT--TT-----GGG---SSHHHHHHHHHHHHHHHHHHHH-S-SS-----SHHHHHHHHHHHHHHHHT--SHHHHHH-S-TT--HHHHHHHHHHHHTSS-HHHHHHHHHHHHHHHHHH-

Foldseek 3Di:
DPCCPPPDPPPPPPDPPPDPPPPPPPPPPLCLVPLQQVDLVSLLCLLVVNDPPDVPRSPQPPCVPQQPPLVVVVVVPVVPDDDPPDPDDDDDDPPPPPVPPPPPDPDDDPVFLQDDPVLLVVLLVCCVPQVDCPDDVVCNVVSCVLSPDDLCDCPRCSHSVNLSQLLVQLVFQPCVVQVLAQVLPDHLSPADSLLSLLSSLNSLLRPACVVPDVSSLVSNVVSQSSLVRSVVVLVPDPCCDPVHDLSSLNSLLSSLLCQCFRAAPVSNVVSLVCLVVSVVNCSSCVLQSLPGPPPPDPPPPPPPVDPCPDPVNVSVVSVVSNSRSLSSNSSVLSSLLCQLLCCLQVVRDRDDAPSSHFAWFHDAVQLSNDNGSVSNNVVVVVCVVVVDDTGTLSRCLSCLLVLHDDDGDLRSLSSSLSNLSRSLRVLLVPPPPPPDDPPPPVVVVSVVSLVSSLVSLQSSLPPVDDSQLLLADALPDRCPPRLSSNSSSLSSLSSQQSSQDRLVLLLLLLPNDPPPPDPNPDPVNSLVLLQCLQPPLSLLRNLLSLLVSLCSHQVVNCDVPGDQAAPQSRSRSCSLSSNLSSLSSLLSNLCSNPNADDPADPQPDLVSLSVQQVVLSVVSVPDDDSVVVNPDPNSNSNLSVLVSSLVNQCSHSYHVSPVSSVSSVSSNVRNND/DPDDPPPDPPPPPPDPPPPPPPPPPPPPPLCLVVLVPCPLPPLLCLLVVNDPPDPCPNPQPPCVPQQPPLVVLVVVPVVPDDDDPDDDPDDDDPPPPPPPPPPPDPDDDPVFLQDDPVLLVVLLVCCVPQVDCPDPVVCNVVNCVLPPDDLCDCPRCSHSVNLSQLLVQLVFQPCVVQVLAQVLVDGLSPADSLLSLLSSLNSLLRPACVVPDVSSLVSNVVSQSSLVRSLVVLCPDPCCDPVHALSSLNSLLSSLLCQCFRAAPVSNVVSLVCLVVSVVNCSSCVLQSLPGPPPPDPPPPPPPVDPCPDPVNSSVVSVVSNSRSLSSNSSVLSSLLCQLLCCLQVVRDRDDAPSSHFAWFHDAVQLSNDNGSVSNVVVVVVCVVVVDDTGTLSRCLSCLLVLHDDDGDLRSLSSSLSNLSRSLVVLLVPPPPPPDDPPPPVVVVSVVSLVSSLVSLQSSLPPPDDNLLLLADALPDRCPPCLSSNSSSLSSLSSQQSSQDRLVLLLLLLPNPPPPPDPSPDPVNSLVLLQCLQPPLSLLRNLLSLLVSLCSHQVVNCDVPGDQAAPQSRSRSCSLSSNLSSLSSLLSNLCSNPNADPDQDPQPDLVSLSVQQVVLSVVSVPDPDSVVVNPDPNSNSNLSVLVSSLVNQCSHSYHVSPVSSVSSVSSNVRNND